Protein AF-0000000086680167 (afdb_homodimer)

Foldseek 3Di:
DDLLVLLVLLLVLLQPLPPPPDDDDPVLVVVLVVLLVVVVVLVVVLLVLLLVLLVLVLVLLLLQLVLVLCVVVVHDPVVNVVSVVVSVVSVVVSVVSVVVSLVSLVCSLVVSLVVLLVLLVVLVVLAFPLQVVQFDPVLSVCLNPVLSNLLSCCRSPQVSLLSSLVSNLVVLLVVLVVQPVVLSVVLVVLVCVQLVCSSVLSVVLSVLVVVLVVLVVVLVVLCVQCVDPVNVVCCVVPNDPVVSVVVSVVSVVSNVVSVVVSVVSSVVSSVSLVVSLVVSLVSLCVVVVVCVVVVNHPPSSSSSSNVSSSVSSNSVSNNSSSVSSNSSSSVSSVSSVVSVPQDHPADADPQAAAFDPDQKKKWWFQFKAWSAFCVNRYDCSRSVHPDGGNDTGPIQAGGATDMFGWLAFEEEEEDVSLCLVVVLCPQLPSDDTPDTFIDINRHGPSRHDNVNSLLAEAEQAPQLDADQFFLLCRLCVLPVPDDPVLLLVLCVQLVNNVVLVPDPCRRRFGEDDPGDDDDLLNSLSSSLSSLVSSVHQEYEYYNSQPPDDPVSNVSNVSSVCVNSGSHRYYYHDLAPVSLQPGQKYFYGGSNYGDDMGHPVVVCVVVDPSVVCCVVRYDPPDDD/DDLLVLLVLLLVLLQPLPPPPDDDDPVLVVVLVVLLVVVVVLVVVLLVLLLVLLVLVLVLLLLQLVLVLCVVVVHDPVVNVVSVVVSVVSVVVNVVSVVVSLVSLCCSLVVSLVVLLVLLVVLVVLAFPLQVVQFDPVLSVCLNPVLSNLLSCCRSPQVSLLSSLVSNLVVLLVVLVVQPVVLSVVLVVLVCVQLVCSSVLSVVLSVLVVVLVVLVVVLVVLCVQCVDPVNVVCCVVPNDPVVSVVVSVVSVVSNVVSVVVSVVSSVVSSVSLVVSLVVSLVSLCVVVVVCVVVVNHPPSSSSSSSVSSSVSSNSVSNNSSSVSSNSSSSVSSVSSVVSVPQDHPADADPQAAAFDPDQKKKWFFQFKAWSAFCVNRYDCSRSVHPDGGNDTGDIQAGGATDMFGWLAFEEEEEDVSLCQVVVLCPQLPSDDTPDTFIDINRHGPSRHDNVNSLLAEAEQAPQLDADQFFLLCRLCVLPVPDDPVLLLVLCVQLVNNVVLVPDPCRRRFGEDDPGDDDDLLNSLSSSLSSLVSSVHQEYEYENSQPPDDPVSNVSNVSSVCVNSHSHRYYYHDLAPVSLQPGQKYFYGGSNYGDDMDHPVVVCVVPDPVVVCCVPRYCPPDDD

Secondary structure (DSSP, 8-state):
--HHHHHHHHHHHHHH--S------HHHHHHHHHHHGGGHHHHHHHHHHHHHHHHHHHHHHHHHHHHHHHHHHT--HHHHHHHHHHHHHHHHHHHHHHHHHHHHHHHHHHHHHHHHHHHHHHHHHTS-HHHHHHS-HHHHHHIIIIIHHHHHHIIIIIIHHHHHHHHHHHHHHHHHHHH-HHHHHHHHHTTHHHHHHHHHHHHHHHHHHHHHHHHHHHHHHHHHHHHSHHHHHHHHHH--HHHHHHHHHHHHHHHHHHHHHHHHHHHHHHHHHHHHHHHHHHHHHHHHHHHHHTTSS-HHHHHHHHHHHHHHHHHHHHHHTHHHHHHHHHHHHHHHHHHHTPPPS----TT-BPPPSSPPPEEEEEEEEEPPPHHHH--HHHHT-SS---S-PPEEEEEEEEEE-TT-EEEEEE-TTSSHHHHHHHTTTSS--SEEEEEETTEEGGGB-HHHHHHHEEEE-SS----SSBHHHHHHTT-TT--HHHHHHHHHHTT-HHHHHHSTTGGG-BBSTTSB---HHHHHHHHHHHHHHH--SEEEEESTTTT--HHHHHHHHHHHHHHHTTSEEEEE--SHHHHHH-SEEEEEETTEEEEEE-HHHHHHHTSHHHHHIIIII------/--HHHHHHHHHHHHHH--S------HHHHHHHHHHHGGGHHHHHHHHHHHHHHHHHHHHHHHHHHHHHHHHHHT--HHHHHHHHHHHHHHHHHHHHHHHHHHHHHHHHHHHHHHHHHHHHHHHHHTS-HHHHHHS-HHHHHHIIIIIHHHHHHIIIIIIHHHHHHHHHHHHHHHHHHHH-HHHHHHHHHTTHHHHHHHHHHHHHHHHHHHHHHHHHHHHHHHHHHHHSHHHHHHHHHH--HHHHHHHHHHHHHHHHHHHHHHHHHHHHHHHHHHHHHHHHHHHHHHHHHHHHHTTSS-HHHHHHHHHHHHHHHHHHHHHHTHHHHHHHHHHHHHHHHHHHTPPPS----TT-BPPPSSPPPEEEEEEEEEPPPHHHH--HHHHT-SS---S-PPEEEEEEEEEE-TT-EEEEEE-TTSSHHHHHHHTTTSS--SEEEEEETTEEGGGB-HHHHHHHEEEE-SS----SSBHHHHHHTT-TT--HHHHHHHHHHTT-HHHHHHSTTGGG-BBSTTSB---HHHHHHHHHHHHHHH--SEEEEESTTTT--HHHHHHHHHHHHHHHTTSEEEEE--SHHHHHH-SEEEEEETTEEEEEE-HHHHHHHTSHHHHHIIIII------

pLDDT: mean 84.2, std 12.93, range [28.91, 98.06]

Radius of gyration: 38.36 Å; Cα contacts (8 Å, |Δi|>4): 2074; chains: 2; bounding box: 89×119×76 Å

Sequence (1246 aa):
MSMEMAAWNSLYSAMTAQQDRRPFSRATLRRIAAFARPHKRYLALFLLLSIVGALLAVATPVLAGRVVDEIVSGASSDTVVLLAAVIAVIAVAEAAGSVANRWLSASIGEGLILDLRTTVFDHVQRMPVAFFTRTRTGALVSRLNNDVIGAQRAFSDTLSGVVGNLVMLALTLAVMLRISWQITVLALVLLPVFVLPARRIGSRLAGLEREAADHNAAMGTQMTERFSAPGATLVKLYGRPAQESAEFAARARRVRDIGVRTAMVQWIFITALTLVSALALALVYGLGGWFALQNRLDAGSVVALALLLTRLYAPLTALASARVEVMSALVSFERVFEILDLKPLIEEKPTAGPVPDEPVSVEFDDVSFSYPAADKVSLASLEEVAVLDARGGSPVLHDVSFTVEPGQLVALVGSSGAGKSTIASLVPRLYDAEAGAIRLAGVDVRDLTGDSIRATLGMVTQDGHLFHESVRYNLLFANPTASETDLWDALRRSRLDTLIKSLPDGLDTVVGERGYRLSGGERQRLTIARLLLARPKVVILDEATAHLDSTSEAAVQAALGEALAGRTALVIAHRLSTVRAADQILVIENGRIAERGTHADLLAAGGRYEELYRTQFEQPLPVMSMEMAAWNSLYSAMTAQQDRRPFSRATLRRIAAFARPHKRYLALFLLLSIVGALLAVATPVLAGRVVDEIVSGASSDTVVLLAAVIAVIAVAEAAGSVANRWLSASIGEGLILDLRTTVFDHVQRMPVAFFTRTRTGALVSRLNNDVIGAQRAFSDTLSGVVGNLVMLALTLAVMLRISWQITVLALVLLPVFVLPARRIGSRLAGLEREAADHNAAMGTQMTERFSAPGATLVKLYGRPAQESAEFAARARRVRDIGVRTAMVQWIFITALTLVSALALALVYGLGGWFALQNRLDAGSVVALALLLTRLYAPLTALASARVEVMSALVSFERVFEILDLKPLIEEKPTAGPVPDEPVSVEFDDVSFSYPAADKVSLASLEEVAVLDARGGSPVLHDVSFTVEPGQLVALVGSSGAGKSTIASLVPRLYDAEAGAIRLAGVDVRDLTGDSIRATLGMVTQDGHLFHESVRYNLLFANPTASETDLWDALRRSRLDTLIKSLPDGLDTVVGERGYRLSGGERQRLTIARLLLARPKVVILDEATAHLDSTSEAAVQAALGEALAGRTALVIAHRLSTVRAADQILVIENGRIAERGTHADLLAAGGRYEELYRTQFEQPLPV

Organism: NCBI:txid175570

InterPro domains:
  IPR003439 ABC transporter-like, ATP-binding domain [PF00005] (397-546)
  IPR003439 ABC transporter-like, ATP-binding domain [PS50893] (362-615)
  IPR003593 AAA+ ATPase domain [SM00382] (406-592)
  IPR011527 ABC transporter type 1, transmembrane domain [PF00664] (44-314)
  IPR011527 ABC transporter type 1, transmembrane domain [PS50929] (44-328)
  IPR017871 ABC transporter-like, conserved site [PS00211] (518-532)
  IPR027417 P-loop containing nucleoside triphosphate hydrolase [G3DSA:3.40.50.300] (357-620)
  IPR027417 P-loop containing nucleoside triphosphate hydrolase [SSF52540] (356-617)
  IPR036640 ABC transporter type 1, transmembrane domain superfamily [G3DSA:1.20.1560.10] (13-346)
  IPR036640 ABC transporter type 1, transmembrane domain superfamily [SSF90123] (30-347)
  IPR039421 Type 1 protein exporter [PTHR43394] (19-616)

Nearest PDB structures (foldseek):
  4mrn-assembly1_A  TM=8.725E-01  e=1.870E-33  Novosphingobium aromaticivorans DSM 12444
  4a82-assembly1_A  TM=7.579E-01  e=3.425E-35  Homo sapiens
  6pam-assembly4_H  TM=8.210E-01  e=2.441E-33  Novosphingobium aromaticivorans DSM 12444
  6pan-assembly1_A  TM=7.692E-01  e=2.483E-31  Novosphingobium aromaticivorans DSM 12444
  3nhb-assembly1_A  TM=9.352E-01  e=1.862E-23  Homo sapiens

Structure (mmCIF, N/CA/C/O backbone):
data_AF-0000000086680167-model_v1
#
loop_
_entity.id
_entity.type
_entity.pdbx_description
1 polymer 'ABC transporter ATP-binding protein'
#
loop_
_atom_site.group_PDB
_atom_site.id
_atom_site.type_symbol
_atom_site.label_atom_id
_atom_site.label_alt_id
_atom_site.label_comp_id
_atom_site.label_asym_id
_atom_site.label_entity_id
_atom_site.label_seq_id
_atom_site.pdbx_PDB_ins_code
_atom_site.Cartn_x
_atom_site.Cartn_y
_atom_site.Cartn_z
_atom_site.occupancy
_atom_site.B_iso_or_equiv
_atom_site.auth_seq_id
_atom_site.auth_comp_id
_atom_site.auth_asym_id
_atom_site.auth_atom_id
_atom_site.pdbx_PDB_model_num
ATOM 1 N N . MET A 1 1 ? 7.453 -25.766 -10.852 1 35 1 MET A N 1
ATOM 2 C CA . MET A 1 1 ? 6.562 -24.656 -11.172 1 35 1 MET A CA 1
ATOM 3 C C . MET A 1 1 ? 5.539 -25.062 -12.227 1 35 1 MET A C 1
ATOM 5 O O . MET A 1 1 ? 5.898 -25.609 -13.266 1 35 1 MET A O 1
ATOM 9 N N . SER A 1 2 ? 4.371 -25.344 -11.88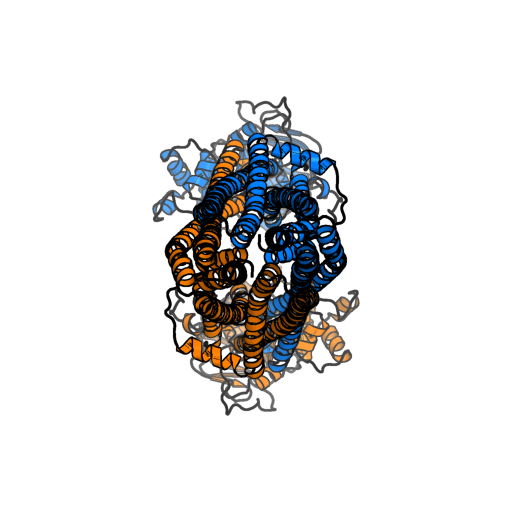3 1 42.47 2 SER A N 1
ATOM 10 C CA . SER A 1 2 ? 3.373 -25.828 -12.836 1 42.47 2 SER A CA 1
ATOM 11 C C . SER A 1 2 ? 3.289 -24.906 -14.055 1 42.47 2 SER A C 1
ATOM 13 O O . SER A 1 2 ? 3.75 -23.766 -14.016 1 42.47 2 SER A O 1
ATOM 15 N N . MET A 1 3 ? 2.869 -25.547 -15.195 1 47.94 3 MET A N 1
ATOM 16 C CA . MET A 1 3 ? 2.738 -24.875 -16.469 1 47.94 3 MET A CA 1
ATOM 17 C C . MET A 1 3 ? 2.002 -23.547 -16.312 1 47.94 3 MET A C 1
ATOM 19 O O . MET A 1 3 ? 2.4 -22.531 -16.891 1 47.94 3 MET A O 1
ATOM 23 N N . GLU A 1 4 ? 1.036 -23.688 -15.508 1 48.56 4 GLU A N 1
ATOM 24 C CA . GLU A 1 4 ? 0.177 -22.516 -15.359 1 48.56 4 GLU A CA 1
ATOM 25 C C . GLU A 1 4 ? 0.879 -21.406 -14.57 1 48.56 4 GLU A C 1
ATOM 27 O O . GLU A 1 4 ? 0.787 -20.234 -14.922 1 48.56 4 GLU A O 1
ATOM 32 N N . MET A 1 5 ? 1.606 -21.828 -13.609 1 49.12 5 MET A N 1
ATOM 33 C CA . MET A 1 5 ? 2.309 -20.828 -12.797 1 49.12 5 MET A CA 1
ATOM 34 C C . MET A 1 5 ? 3.393 -20.141 -13.609 1 49.12 5 MET A C 1
ATOM 36 O O . MET A 1 5 ? 3.586 -18.922 -13.484 1 49.12 5 MET A O 1
ATOM 40 N N . ALA A 1 6 ? 4.027 -21.062 -14.406 1 47.91 6 ALA A N 1
ATOM 41 C CA . ALA A 1 6 ? 5.062 -20.484 -15.258 1 47.91 6 ALA A CA 1
ATOM 42 C C . ALA A 1 6 ? 4.473 -19.484 -16.234 1 47.91 6 ALA A C 1
ATOM 44 O O . ALA A 1 6 ? 5.07 -18.438 -16.5 1 47.91 6 ALA A O 1
ATOM 45 N N . ALA A 1 7 ? 3.316 -19.891 -16.734 1 52.34 7 ALA A N 1
ATOM 46 C CA . ALA A 1 7 ? 2.639 -19 -17.672 1 52.34 7 ALA A CA 1
ATOM 47 C C . ALA A 1 7 ? 2.238 -17.703 -17 1 52.34 7 ALA A C 1
ATOM 49 O O . ALA A 1 7 ? 2.426 -16.609 -17.562 1 52.34 7 ALA A O 1
ATOM 50 N N . TRP A 1 8 ? 1.808 -17.766 -15.781 1 51 8 TRP A N 1
ATOM 51 C CA . TRP A 1 8 ? 1.349 -16.609 -15.031 1 51 8 TRP A CA 1
ATOM 52 C C . TRP A 1 8 ? 2.514 -15.688 -14.695 1 51 8 TRP A C 1
ATOM 54 O O . TRP A 1 8 ? 2.404 -14.461 -14.82 1 51 8 TRP A O 1
ATOM 64 N N . ASN A 1 9 ? 3.543 -16.297 -14.344 1 49.91 9 ASN A N 1
ATOM 65 C CA . ASN A 1 9 ? 4.73 -15.523 -14.016 1 49.91 9 ASN A CA 1
ATOM 66 C C . ASN A 1 9 ? 5.258 -14.766 -15.234 1 49.91 9 ASN A C 1
ATOM 68 O O . ASN A 1 9 ? 5.691 -13.617 -15.117 1 49.91 9 ASN A O 1
ATOM 72 N N . SER A 1 10 ? 5.156 -15.523 -16.391 1 50.69 10 SER A N 1
ATOM 73 C CA . SER A 1 10 ? 5.613 -14.891 -17.625 1 50.69 10 SER A CA 1
ATOM 74 C C . SER A 1 10 ? 4.758 -13.68 -17.969 1 50.69 10 SER A C 1
ATOM 76 O O . SER A 1 10 ? 5.281 -12.648 -18.406 1 50.69 10 SER A O 1
ATOM 78 N N . LEU A 1 11 ? 3.564 -13.844 -17.75 1 50.59 11 LEU A N 1
ATOM 79 C CA . LEU A 1 11 ? 2.635 -12.773 -18.078 1 50.59 11 LEU A CA 1
ATOM 80 C C . LEU A 1 11 ? 2.824 -11.586 -17.141 1 50.59 11 LEU A C 1
ATOM 82 O O . LEU A 1 11 ? 2.83 -10.43 -17.594 1 50.59 11 LEU A O 1
ATOM 86 N N . TYR A 1 12 ? 2.928 -11.922 -15.938 1 50.38 12 TYR A N 1
ATOM 87 C CA . TYR A 1 12 ? 3.072 -10.875 -14.938 1 50.38 12 TYR A CA 1
ATOM 88 C C . TYR A 1 12 ? 4.34 -10.062 -15.172 1 50.38 12 TYR A C 1
ATOM 90 O O . TYR A 1 12 ? 4.332 -8.836 -15.047 1 50.38 12 TYR A O 1
ATOM 98 N N . SER A 1 13 ? 5.379 -10.758 -15.516 1 51.19 13 SER A N 1
ATOM 99 C CA . SER A 1 13 ? 6.637 -10.07 -15.773 1 51.19 13 SER A CA 1
ATOM 100 C C . SER A 1 13 ? 6.527 -9.148 -16.984 1 51.19 13 SER A C 1
ATOM 102 O O . SER A 1 13 ? 7.051 -8.031 -16.969 1 51.19 13 SER A O 1
ATOM 104 N N . ALA A 1 14 ? 5.82 -9.711 -17.891 1 50.34 14 ALA A N 1
ATOM 105 C CA . ALA A 1 14 ? 5.656 -8.906 -19.094 1 50.34 14 ALA A CA 1
ATOM 106 C C . ALA A 1 14 ? 4.855 -7.637 -18.812 1 50.34 14 ALA A C 1
ATOM 108 O O . ALA A 1 14 ? 5.094 -6.59 -19.422 1 50.34 14 ALA A O 1
ATOM 109 N N . MET A 1 15 ? 4.016 -7.77 -17.938 1 50.84 15 MET A N 1
ATOM 110 C CA . MET A 1 15 ? 3.123 -6.676 -17.562 1 50.84 15 MET A CA 1
ATOM 111 C C . MET A 1 15 ? 3.883 -5.566 -16.844 1 50.84 15 MET A C 1
ATOM 113 O O . MET A 1 15 ? 3.574 -4.387 -17.016 1 50.84 15 MET A O 1
ATOM 117 N N . THR A 1 16 ? 4.688 -6.031 -15.906 1 47.88 16 THR A N 1
ATOM 118 C CA . THR A 1 16 ? 5.348 -5.039 -15.07 1 47.88 16 THR A CA 1
ATOM 119 C C . THR A 1 16 ? 6.57 -4.461 -15.773 1 47.88 16 THR A C 1
ATOM 121 O O . THR A 1 16 ? 7.254 -3.588 -15.234 1 47.88 16 THR A O 1
ATOM 124 N N . ALA A 1 17 ? 6.977 -5.113 -16.875 1 46.81 17 ALA A N 1
ATOM 125 C CA . ALA A 1 17 ? 8.125 -4.562 -17.594 1 46.81 17 ALA A CA 1
ATOM 126 C C . ALA A 1 17 ? 7.867 -3.113 -18 1 46.81 17 ALA A C 1
ATOM 128 O O . ALA A 1 17 ? 7.023 -2.844 -18.859 1 46.81 17 ALA A O 1
ATOM 129 N N . GLN A 1 18 ? 7.918 -2.309 -17 1 45.31 18 GLN A N 1
ATOM 130 C CA . GLN A 1 18 ? 7.891 -0.873 -17.266 1 45.31 18 GLN A CA 1
ATOM 131 C C . GLN A 1 18 ? 8.719 -0.521 -18.5 1 45.31 18 GLN A C 1
ATOM 133 O O . GLN A 1 18 ? 9.742 -1.147 -18.766 1 45.31 18 GLN A O 1
ATOM 138 N N . GLN A 1 19 ? 8.133 0.204 -19.359 1 40.72 19 GLN A N 1
ATOM 139 C CA . GLN A 1 19 ? 8.656 0.788 -20.578 1 40.72 19 GLN A CA 1
ATOM 140 C C . GLN A 1 19 ? 10.039 1.389 -20.359 1 40.72 19 GLN A C 1
ATOM 142 O O . GLN A 1 19 ? 10.609 1.994 -21.281 1 40.72 19 GLN A O 1
ATOM 147 N N . ASP A 1 20 ? 10.586 1.517 -19.266 1 46.66 20 ASP A N 1
ATOM 148 C CA . ASP A 1 20 ? 11.852 2.234 -19.375 1 46.66 20 ASP A CA 1
ATOM 149 C C . ASP A 1 20 ? 12.891 1.398 -20.125 1 46.66 20 ASP A C 1
ATOM 151 O O . ASP A 1 20 ? 13.289 0.333 -19.641 1 46.66 20 ASP A O 1
ATOM 155 N N . ARG A 1 21 ? 12.93 1.522 -21.359 1 45.62 21 ARG A N 1
ATOM 156 C CA . ARG A 1 21 ? 13.828 1 -22.391 1 45.62 21 ARG A CA 1
ATOM 157 C C . ARG A 1 21 ? 15.281 1.264 -22.031 1 45.62 21 ARG A C 1
ATOM 159 O O . ARG A 1 21 ? 16 1.927 -22.781 1 45.62 21 ARG A O 1
ATOM 166 N N . ARG A 1 22 ? 15.688 1.448 -20.859 1 49.31 22 ARG A N 1
ATOM 167 C CA . ARG A 1 22 ? 17.125 1.633 -20.906 1 49.31 22 ARG A CA 1
ATOM 168 C C . ARG A 1 22 ? 17.844 0.32 -21.219 1 49.31 22 ARG A C 1
ATOM 170 O O . ARG A 1 22 ? 17.531 -0.715 -20.625 1 49.31 22 ARG A O 1
ATOM 177 N N . PRO A 1 23 ? 18.609 0.364 -22.156 1 52.75 23 PRO A N 1
ATOM 178 C CA . PRO A 1 23 ? 19.297 -0.814 -22.703 1 52.75 23 PRO A CA 1
ATOM 179 C C . PRO A 1 23 ? 20.109 -1.554 -21.641 1 52.75 23 PRO A C 1
ATOM 181 O O . PRO A 1 23 ? 20.453 -0.981 -20.594 1 52.75 23 PRO A O 1
ATOM 184 N N . PHE A 1 24 ? 20.281 -2.836 -21.859 1 58.72 24 PHE A N 1
ATOM 185 C CA . PHE A 1 24 ? 21.141 -3.822 -21.203 1 58.72 24 PHE A CA 1
ATOM 186 C C . PHE A 1 24 ? 22.547 -3.279 -21.031 1 58.72 24 PHE A C 1
ATOM 188 O O . PHE A 1 24 ? 23.188 -2.867 -22.016 1 58.72 24 PHE A O 1
ATOM 195 N N . SER A 1 25 ? 22.891 -2.682 -19.844 1 69.5 25 SER A N 1
ATOM 196 C CA . SER A 1 25 ? 24.281 -2.254 -19.719 1 69.5 25 SER A CA 1
ATOM 197 C C . SER A 1 25 ? 25.156 -3.367 -19.156 1 69.5 25 SER A C 1
ATOM 199 O O . SER A 1 25 ? 24.797 -3.984 -18.141 1 69.5 25 SER A O 1
ATOM 201 N N . ARG A 1 26 ? 26.062 -3.971 -19.875 1 76.19 26 ARG A N 1
ATOM 202 C CA . ARG A 1 26 ? 27.062 -4.945 -19.453 1 76.19 26 ARG A CA 1
ATOM 203 C C . ARG A 1 26 ? 27.703 -4.547 -18.125 1 76.19 26 ARG A C 1
ATOM 205 O O . ARG A 1 26 ? 28.078 -5.41 -17.328 1 76.19 26 ARG A O 1
ATOM 212 N N . ALA A 1 27 ? 27.641 -3.318 -17.906 1 78.75 27 ALA A N 1
ATOM 213 C CA . ALA A 1 27 ? 28.234 -2.818 -16.672 1 78.75 27 ALA A CA 1
ATOM 214 C C . ALA A 1 27 ? 27.391 -3.211 -15.461 1 78.75 27 ALA A C 1
ATOM 216 O O . ALA A 1 27 ? 27.922 -3.586 -14.414 1 78.75 27 ALA A O 1
ATOM 217 N N . THR A 1 28 ? 26.141 -3.207 -15.656 1 81.75 28 THR A N 1
ATOM 218 C CA . THR A 1 28 ? 25.234 -3.568 -14.57 1 81.75 28 THR A CA 1
ATOM 219 C C . THR A 1 28 ? 25.375 -5.047 -14.227 1 81.75 28 THR A C 1
ATOM 221 O O . THR A 1 28 ? 25.375 -5.418 -13.047 1 81.75 28 THR A O 1
ATOM 224 N N . LEU A 1 29 ? 25.609 -5.84 -15.219 1 83.56 29 LEU A N 1
ATOM 225 C CA . LEU A 1 29 ? 25.766 -7.273 -15 1 83.56 29 LEU A CA 1
ATOM 226 C C . LEU A 1 29 ? 27.047 -7.574 -14.242 1 83.56 29 LEU A C 1
ATOM 228 O O . LEU A 1 29 ? 27.078 -8.461 -13.383 1 83.56 29 LEU A O 1
ATOM 232 N N . ARG A 1 30 ? 28.078 -6.816 -14.531 1 85.38 30 ARG A N 1
ATOM 233 C CA . ARG A 1 30 ? 29.359 -6.996 -13.844 1 85.38 30 ARG A CA 1
ATOM 234 C C . ARG A 1 30 ? 29.25 -6.598 -12.375 1 85.38 30 ARG A C 1
ATOM 236 O O . ARG A 1 30 ? 29.812 -7.254 -11.508 1 85.38 30 ARG A O 1
ATOM 243 N N . ARG A 1 31 ? 28.516 -5.594 -12.156 1 84.94 31 ARG A N 1
ATOM 244 C CA . ARG A 1 31 ? 28.328 -5.133 -10.781 1 84.94 31 ARG A CA 1
ATOM 245 C C . ARG A 1 31 ? 27.484 -6.129 -9.984 1 84.94 31 ARG A C 1
ATOM 247 O O . ARG A 1 31 ? 27.75 -6.367 -8.805 1 84.94 31 ARG A O 1
ATOM 254 N N . ILE A 1 32 ? 26.5 -6.656 -10.688 1 84.88 32 ILE A N 1
ATOM 255 C CA . ILE A 1 32 ? 25.641 -7.656 -10.039 1 84.88 32 ILE A CA 1
ATOM 256 C C . ILE A 1 32 ? 26.469 -8.891 -9.703 1 84.88 32 ILE A C 1
ATOM 258 O O . ILE A 1 32 ? 26.359 -9.453 -8.609 1 84.88 32 ILE A O 1
ATOM 262 N N . ALA A 1 33 ? 27.375 -9.32 -10.625 1 84.56 33 ALA A N 1
ATOM 263 C CA . ALA A 1 33 ? 28.234 -10.484 -10.422 1 84.56 33 ALA A CA 1
ATOM 264 C C . ALA A 1 33 ? 29.203 -10.25 -9.266 1 84.56 33 ALA A C 1
ATOM 266 O O . ALA A 1 33 ? 29.547 -11.188 -8.539 1 84.56 33 ALA A O 1
ATOM 267 N N . ALA A 1 34 ? 29.547 -9 -9.07 1 84.75 34 ALA A N 1
ATOM 268 C CA . ALA A 1 34 ? 30.453 -8.656 -7.969 1 84.75 34 ALA A CA 1
ATOM 269 C C . ALA A 1 34 ? 29.766 -8.844 -6.617 1 84.75 34 ALA A C 1
ATOM 271 O O . ALA A 1 34 ? 30.391 -9.273 -5.648 1 84.75 34 ALA A O 1
ATOM 272 N N . PHE A 1 35 ? 28.5 -8.594 -6.555 1 79.19 35 PHE A N 1
ATOM 273 C CA . PHE A 1 35 ? 27.75 -8.758 -5.32 1 79.19 35 PHE A CA 1
ATOM 274 C C . PHE A 1 35 ? 27.516 -10.242 -5.023 1 79.19 35 PHE A C 1
ATOM 276 O O . PHE A 1 35 ? 27.359 -10.625 -3.865 1 79.19 35 PHE A O 1
ATOM 283 N N . ALA A 1 36 ? 27.531 -11.055 -6.098 1 82.81 36 ALA A N 1
ATOM 284 C CA . ALA A 1 36 ? 27.281 -12.484 -5.949 1 82.81 36 ALA A CA 1
ATOM 285 C C . ALA A 1 36 ? 28.562 -13.25 -5.648 1 82.81 36 ALA A C 1
ATOM 287 O O . ALA A 1 36 ? 28.516 -14.422 -5.27 1 82.81 36 ALA A O 1
ATOM 288 N N . ARG A 1 37 ? 29.719 -12.602 -5.676 1 85 37 ARG A N 1
ATOM 289 C CA . ARG A 1 37 ? 31.016 -13.242 -5.566 1 85 37 ARG A CA 1
ATOM 290 C C . ARG A 1 37 ? 31.188 -13.906 -4.203 1 85 37 ARG A C 1
ATOM 292 O O . ARG A 1 37 ? 31.672 -15.039 -4.117 1 85 37 ARG A O 1
ATOM 299 N N . PRO A 1 38 ? 30.672 -13.242 -3.193 1 82.56 38 PRO A N 1
ATOM 300 C CA . PRO A 1 38 ? 30.859 -13.891 -1.891 1 82.56 38 PRO A CA 1
ATOM 301 C C . PRO A 1 38 ? 30.047 -15.172 -1.75 1 82.56 38 PRO A C 1
ATOM 303 O O . PRO A 1 38 ? 30.359 -16.016 -0.897 1 82.56 38 PRO A O 1
ATOM 306 N N . HIS A 1 39 ? 29.109 -15.359 -2.541 1 84.5 39 HIS A N 1
ATOM 307 C CA . HIS A 1 39 ? 28.234 -16.531 -2.467 1 84.5 39 HIS A CA 1
ATOM 308 C C . HIS A 1 39 ? 28.547 -17.516 -3.588 1 84.5 39 HIS A C 1
ATOM 310 O O . HIS A 1 39 ? 27.688 -18.328 -3.959 1 84.5 39 HIS A O 1
ATOM 316 N N . LYS A 1 40 ? 29.766 -17.484 -4.133 1 87.75 40 LYS A N 1
ATOM 317 C CA . LYS A 1 40 ? 30.125 -18.297 -5.293 1 87.75 40 LYS A CA 1
ATOM 318 C C . LYS A 1 40 ? 30.062 -19.781 -4.973 1 87.75 40 LYS A C 1
ATOM 320 O O . LYS A 1 40 ? 29.656 -20.594 -5.816 1 87.75 40 LYS A O 1
ATOM 325 N N . ARG A 1 41 ? 30.453 -20.125 -3.738 1 89.88 41 ARG A N 1
ATOM 326 C CA . ARG A 1 41 ? 30.422 -21.531 -3.355 1 89.88 41 ARG A CA 1
ATOM 327 C C . ARG A 1 41 ? 29 -22.062 -3.299 1 89.88 41 ARG A C 1
ATOM 329 O O . ARG A 1 41 ? 28.703 -23.141 -3.801 1 89.88 41 ARG A O 1
ATOM 336 N N . TYR A 1 42 ? 28.094 -21.266 -2.781 1 88.62 42 TYR A N 1
ATOM 337 C CA . TYR A 1 42 ? 26.703 -21.672 -2.68 1 88.62 42 TYR A CA 1
ATOM 338 C C . TYR A 1 42 ? 26.047 -21.688 -4.051 1 88.62 42 TYR A C 1
ATOM 340 O O . TYR A 1 42 ? 25.203 -22.562 -4.332 1 88.62 42 TYR A O 1
ATOM 348 N N . LEU A 1 43 ? 26.484 -20.797 -4.914 1 87.12 43 LEU A N 1
ATOM 349 C CA . LEU A 1 43 ? 25.953 -20.75 -6.266 1 87.12 43 LEU A CA 1
ATOM 350 C C . LEU A 1 43 ? 26.391 -21.984 -7.066 1 87.12 43 LEU A C 1
ATOM 352 O O . LEU A 1 43 ? 25.594 -22.562 -7.812 1 87.12 43 LEU A O 1
ATOM 356 N N . ALA A 1 44 ? 27.609 -22.406 -6.91 1 89.81 44 ALA A N 1
ATOM 357 C CA . ALA A 1 44 ? 28.125 -23.578 -7.602 1 89.81 44 ALA A CA 1
ATOM 358 C C . ALA A 1 44 ? 27.406 -24.844 -7.125 1 89.81 44 ALA A C 1
ATOM 360 O O . ALA A 1 44 ? 27.062 -25.719 -7.93 1 89.81 44 ALA A O 1
ATOM 361 N N . LEU A 1 45 ? 27.219 -24.891 -5.828 1 91.69 45 LEU A N 1
ATOM 362 C CA . LEU A 1 45 ? 26.516 -26.047 -5.27 1 91.69 45 LEU A CA 1
ATOM 363 C C . LEU A 1 45 ? 25.062 -26.078 -5.734 1 91.69 45 LEU A C 1
ATOM 365 O O . LEU A 1 45 ? 24.516 -27.141 -5.996 1 91.69 45 LEU A O 1
ATOM 369 N N . PHE A 1 46 ? 24.516 -24.922 -5.785 1 89.56 46 PHE A N 1
ATOM 370 C CA . PHE A 1 46 ? 23.156 -24.797 -6.27 1 89.56 46 PHE A CA 1
ATOM 371 C C . PHE A 1 46 ? 23.031 -25.297 -7.703 1 89.56 46 PHE A C 1
ATOM 373 O O . PHE A 1 46 ? 22.125 -26.062 -8.023 1 89.56 46 PHE A O 1
ATOM 380 N N . LEU A 1 47 ? 24 -24.953 -8.586 1 87.81 47 LEU A N 1
ATOM 381 C CA . LEU A 1 47 ? 23.984 -25.359 -9.984 1 87.81 47 LEU A CA 1
ATOM 382 C C . LEU A 1 47 ? 24.219 -26.875 -10.117 1 87.81 47 LEU A C 1
ATOM 384 O O . LEU A 1 47 ? 23.547 -27.531 -10.914 1 87.81 47 LEU A O 1
ATOM 388 N N . LEU A 1 48 ? 25.031 -27.375 -9.312 1 91.94 48 LEU A N 1
ATOM 389 C CA . LEU A 1 48 ? 25.328 -28.797 -9.336 1 91.94 48 LEU A CA 1
ATOM 390 C C . LEU A 1 48 ? 24.109 -29.609 -8.898 1 91.94 48 LEU A C 1
ATOM 392 O O . LEU A 1 48 ? 23.75 -30.594 -9.547 1 91.94 48 LEU A O 1
ATOM 396 N N . LEU A 1 49 ? 23.484 -29.156 -7.852 1 91.31 49 LEU A N 1
ATOM 397 C CA . LEU A 1 49 ? 22.312 -29.859 -7.352 1 91.31 49 LEU A CA 1
ATOM 398 C C . LEU A 1 49 ? 21.156 -29.766 -8.344 1 91.31 49 LEU A C 1
ATOM 400 O O . LEU A 1 49 ? 20.344 -30.688 -8.453 1 91.31 49 LEU A O 1
ATOM 404 N N . SER A 1 50 ? 21.141 -28.656 -9.055 1 88.62 50 SER A N 1
ATOM 405 C CA . SER A 1 50 ? 20.094 -28.484 -10.07 1 88.62 50 SER A CA 1
ATOM 406 C C . SER A 1 50 ? 20.297 -29.469 -11.219 1 88.62 50 SER A C 1
ATOM 408 O O . SER A 1 50 ? 19.328 -30.031 -11.734 1 88.62 50 SER A O 1
ATOM 410 N N . ILE A 1 51 ? 21.5 -29.703 -11.602 1 89.94 51 ILE A N 1
ATOM 411 C CA . ILE A 1 51 ? 21.828 -30.641 -12.68 1 89.94 51 ILE A CA 1
ATOM 412 C C . ILE A 1 51 ? 21.5 -32.062 -12.242 1 89.94 51 ILE A C 1
ATOM 414 O O . ILE A 1 51 ? 20.875 -32.812 -12.992 1 89.94 51 ILE A O 1
ATOM 418 N N . VAL A 1 52 ? 21.812 -32.375 -11.047 1 92.88 52 VAL A N 1
ATOM 419 C CA . VAL A 1 52 ? 21.516 -33.688 -10.516 1 92.88 52 VAL A CA 1
ATOM 420 C C . VAL A 1 52 ? 20.016 -33.906 -10.438 1 92.88 52 VAL A C 1
ATOM 422 O O . VAL A 1 52 ? 19.5 -34.969 -10.781 1 92.88 52 VAL A O 1
ATOM 425 N N . GLY A 1 53 ? 19.344 -32.875 -9.961 1 90.94 53 GLY A N 1
ATOM 426 C CA . GLY A 1 53 ? 17.891 -32.938 -9.898 1 90.94 53 GLY A CA 1
ATOM 427 C C . GLY A 1 53 ? 17.25 -33.156 -11.25 1 90.94 53 GLY A C 1
ATOM 428 O O . GLY A 1 53 ? 16.312 -33.938 -11.383 1 90.94 53 GLY A O 1
ATOM 429 N N . ALA A 1 54 ? 17.812 -32.469 -12.25 1 88.94 54 ALA A N 1
ATOM 430 C CA . ALA A 1 54 ? 17.297 -32.625 -13.609 1 88.94 54 ALA A CA 1
ATOM 431 C C . ALA A 1 54 ? 17.531 -34.031 -14.133 1 88.94 54 ALA A C 1
ATOM 433 O O . ALA A 1 54 ? 16.672 -34.625 -14.789 1 88.94 54 ALA A O 1
ATOM 434 N N . LEU A 1 55 ? 18.625 -34.594 -13.805 1 91.88 55 LEU A N 1
ATOM 435 C CA . LEU A 1 55 ? 18.953 -35.969 -14.234 1 91.88 55 LEU A CA 1
ATOM 436 C C . LEU A 1 55 ? 18.016 -36.969 -13.602 1 91.88 55 LEU A C 1
ATOM 438 O O . LEU A 1 55 ? 17.547 -37.906 -14.273 1 91.88 55 LEU A O 1
ATOM 442 N N . LEU A 1 56 ? 17.75 -36.75 -12.367 1 93 56 LEU A N 1
ATOM 443 C CA . LEU A 1 56 ? 16.844 -37.656 -11.664 1 93 56 LEU A CA 1
ATOM 444 C C . LEU A 1 56 ? 15.43 -37.531 -12.195 1 93 56 LEU A C 1
ATOM 446 O O . LEU A 1 56 ? 14.727 -38.531 -12.344 1 93 56 LEU A O 1
ATOM 450 N N . ALA A 1 57 ? 15.062 -36.344 -12.562 1 89.19 57 ALA A N 1
ATOM 451 C CA . ALA A 1 57 ? 13.711 -36.062 -13.047 1 89.19 57 ALA A CA 1
ATOM 452 C C . ALA A 1 57 ? 13.469 -36.75 -14.398 1 89.19 57 ALA A C 1
ATOM 454 O O . ALA A 1 57 ? 12.367 -37.219 -14.672 1 89.19 57 ALA A O 1
ATOM 455 N N . VAL A 1 58 ? 14.508 -36.812 -15.211 1 90.12 58 VAL A N 1
ATOM 456 C CA . VAL A 1 58 ? 14.391 -37.375 -16.562 1 90.12 58 VAL A CA 1
ATOM 457 C C . VAL A 1 58 ? 14.484 -38.875 -16.5 1 90.12 58 VAL A C 1
ATOM 459 O O . VAL A 1 58 ? 13.984 -39.594 -17.391 1 90.12 58 VAL A O 1
ATOM 462 N N . ALA A 1 59 ? 15.016 -39.406 -15.414 1 92.44 59 ALA A N 1
ATOM 463 C CA . ALA A 1 59 ? 15.227 -40.844 -15.281 1 92.44 59 ALA A CA 1
ATOM 464 C C . ALA A 1 59 ? 13.906 -41.594 -15.07 1 92.44 59 ALA A C 1
ATOM 466 O O . ALA A 1 59 ? 13.711 -42.688 -15.594 1 92.44 59 ALA A O 1
ATOM 467 N N . THR A 1 60 ? 12.969 -40.938 -14.43 1 89.69 60 THR A N 1
ATOM 468 C CA . THR A 1 60 ? 11.727 -41.594 -14.047 1 89.69 60 THR A CA 1
ATOM 469 C C . THR A 1 60 ? 10.898 -41.938 -15.281 1 89.69 60 THR A C 1
ATOM 471 O O . THR A 1 60 ? 10.492 -43.094 -15.461 1 89.69 60 THR A O 1
ATOM 474 N N . PRO A 1 61 ? 10.703 -40.969 -16.219 1 89.56 61 PRO A N 1
ATOM 475 C CA . PRO A 1 61 ? 9.945 -41.312 -17.422 1 89.56 61 PRO A CA 1
ATOM 476 C C . PRO A 1 61 ? 10.617 -42.438 -18.234 1 89.56 61 PRO A C 1
ATOM 478 O O . PRO A 1 61 ? 9.93 -43.281 -18.781 1 89.56 61 PRO A O 1
ATOM 481 N N . VAL A 1 62 ? 11.898 -42.531 -18.297 1 91.5 62 VAL A N 1
ATOM 482 C CA . VAL A 1 62 ? 12.617 -43.531 -19.062 1 91.5 62 VAL A CA 1
ATOM 483 C C . VAL A 1 62 ? 12.43 -44.906 -18.406 1 91.5 62 VAL A C 1
ATOM 485 O O . VAL A 1 62 ? 12.172 -45.906 -19.094 1 91.5 62 VAL A O 1
ATOM 488 N N . LEU A 1 63 ? 12.508 -44.875 -17.078 1 92.12 63 LEU A N 1
ATOM 489 C CA . LEU A 1 63 ? 12.32 -46.125 -16.359 1 92.12 63 LEU A CA 1
ATOM 490 C C . LEU A 1 63 ? 10.883 -46.625 -16.469 1 92.12 63 LEU A C 1
ATOM 492 O O . LEU A 1 63 ? 10.625 -47.812 -16.516 1 92.12 63 LEU A O 1
ATOM 496 N N . ALA A 1 64 ? 9.961 -45.688 -16.516 1 90.06 64 ALA A N 1
ATOM 497 C CA . ALA A 1 64 ? 8.555 -46.031 -16.719 1 90.06 64 ALA A CA 1
ATOM 498 C C . ALA A 1 64 ? 8.352 -46.719 -18.062 1 90.06 64 ALA A C 1
ATOM 500 O O . ALA A 1 64 ? 7.605 -47.688 -18.172 1 90.06 64 ALA A O 1
ATOM 501 N N . GLY A 1 65 ? 9.008 -46.219 -19.109 1 90.19 65 GLY A N 1
ATOM 502 C CA . GLY A 1 65 ? 8.969 -46.875 -20.406 1 90.19 65 GLY A CA 1
ATOM 503 C C . GLY A 1 65 ? 9.523 -48.281 -20.391 1 90.19 65 GLY A C 1
ATOM 504 O O . GLY A 1 65 ? 8.961 -49.188 -21 1 90.19 65 GLY A O 1
ATOM 505 N N . ARG A 1 66 ? 10.555 -48.469 -19.594 1 90.38 66 ARG A N 1
ATOM 506 C CA . ARG A 1 66 ? 11.156 -49.812 -19.484 1 90.38 66 ARG A CA 1
ATOM 507 C C . ARG A 1 66 ? 10.227 -50.781 -18.766 1 90.38 66 ARG A C 1
ATOM 509 O O . ARG A 1 66 ? 10.188 -51.969 -19.094 1 90.38 66 ARG A O 1
ATOM 516 N N . VAL A 1 67 ? 9.531 -50.25 -17.797 1 89.88 67 VAL A N 1
ATOM 517 C CA . VAL A 1 67 ? 8.562 -51.062 -17.094 1 89.88 67 VAL A CA 1
ATOM 518 C C . VAL A 1 67 ? 7.508 -51.562 -18.078 1 89.88 67 VAL A C 1
ATOM 520 O O . VAL A 1 67 ? 7.168 -52.75 -18.078 1 89.88 67 VAL A O 1
ATOM 523 N N . VAL A 1 68 ? 7.066 -50.719 -18.953 1 87.94 68 VAL A N 1
ATOM 524 C CA . VAL A 1 68 ? 6.051 -51.062 -19.938 1 87.94 68 VAL A CA 1
ATOM 525 C C . VAL A 1 68 ? 6.625 -52.094 -20.922 1 87.94 68 VAL A C 1
ATOM 527 O O . VAL A 1 68 ? 5.969 -53.062 -21.266 1 87.94 68 VAL A O 1
ATOM 530 N N . ASP A 1 69 ? 7.867 -51.875 -21.344 1 88.56 69 ASP A N 1
ATOM 531 C CA . ASP A 1 69 ? 8.516 -52.812 -22.25 1 88.56 69 ASP A CA 1
ATOM 532 C C . ASP A 1 69 ? 8.648 -54.188 -21.625 1 88.56 69 ASP A C 1
ATOM 534 O O . ASP A 1 69 ? 8.453 -55.219 -22.297 1 88.56 69 ASP A O 1
ATOM 538 N N . GLU A 1 70 ? 8.984 -54.156 -20.344 1 87.75 70 GLU A N 1
ATOM 539 C CA . GLU A 1 70 ? 9.141 -55.438 -19.656 1 87.75 70 GLU A CA 1
ATOM 540 C C . GLU A 1 70 ? 7.797 -56.156 -19.484 1 87.75 70 GLU A C 1
ATOM 542 O O . GLU A 1 70 ? 7.727 -57.375 -19.516 1 87.75 70 GLU A O 1
ATOM 547 N N . ILE A 1 71 ? 6.777 -55.406 -19.297 1 84.81 71 ILE A N 1
ATOM 548 C CA . ILE A 1 71 ? 5.441 -55.969 -19.203 1 84.81 71 ILE A CA 1
ATOM 549 C C . ILE A 1 71 ? 5.059 -56.625 -20.531 1 84.81 71 ILE A C 1
ATOM 551 O O . ILE A 1 71 ? 4.543 -57.719 -20.562 1 84.81 71 ILE A O 1
ATOM 555 N N . VAL A 1 72 ? 5.375 -55.969 -21.609 1 82.06 72 VAL A N 1
ATOM 556 C CA . VAL A 1 72 ? 5 -56.406 -22.953 1 82.06 72 VAL A CA 1
ATOM 557 C C . VAL A 1 72 ? 5.82 -57.656 -23.328 1 82.06 72 VAL A C 1
ATOM 559 O O . VAL A 1 72 ? 5.305 -58.594 -23.953 1 82.06 72 VAL A O 1
ATOM 562 N N . SER A 1 73 ? 7.066 -57.656 -22.922 1 83.75 73 SER A N 1
ATOM 563 C CA . SER A 1 73 ? 7.941 -58.75 -23.281 1 83.75 73 SER A CA 1
ATOM 564 C C . SER A 1 73 ? 7.707 -59.969 -22.375 1 83.75 73 SER A C 1
ATOM 566 O O . SER A 1 73 ? 8.234 -61.031 -22.625 1 83.75 73 SER A O 1
ATOM 568 N N . GLY A 1 74 ? 6.852 -59.844 -21.344 1 82.12 74 GLY A N 1
ATOM 569 C CA . GLY A 1 74 ? 6.566 -60.938 -20.422 1 82.12 74 GLY A CA 1
ATOM 570 C C . GLY A 1 74 ? 7.734 -61.25 -19.5 1 82.12 74 GLY A C 1
ATOM 571 O O . GLY A 1 74 ? 7.992 -62.406 -19.219 1 82.12 74 GLY A O 1
ATOM 572 N N . ALA A 1 75 ? 8.422 -60.219 -19.203 1 82.12 75 ALA A N 1
ATOM 573 C CA . ALA A 1 75 ? 9.578 -60.406 -18.344 1 82.12 75 ALA A CA 1
ATOM 574 C C . ALA A 1 75 ? 9.148 -60.844 -16.938 1 82.12 75 ALA A C 1
ATOM 576 O O . ALA A 1 75 ? 7.953 -60.938 -16.656 1 82.12 75 ALA A O 1
ATOM 577 N N . SER A 1 76 ? 10.156 -61.125 -16.016 1 86.69 76 SER A N 1
ATOM 578 C CA . SER A 1 76 ? 9.875 -61.594 -14.656 1 86.69 76 SER A CA 1
ATOM 579 C C . SER A 1 76 ? 9.289 -60.469 -13.797 1 86.69 76 SER A C 1
ATOM 581 O O . SER A 1 76 ? 9.594 -59.312 -14 1 86.69 76 SER A O 1
ATOM 583 N N . SER A 1 77 ? 8.406 -60.875 -13 1 88 77 SER A N 1
ATOM 584 C CA . SER A 1 77 ? 7.789 -59.938 -12.055 1 88 77 SER A CA 1
ATOM 585 C C . SER A 1 77 ? 8.836 -59.281 -11.18 1 88 77 SER A C 1
ATOM 587 O O . SER A 1 77 ? 8.672 -58.125 -10.789 1 88 77 SER A O 1
ATOM 589 N N . ASP A 1 78 ? 9.922 -59.906 -10.992 1 90.12 78 ASP A N 1
ATOM 590 C CA . ASP A 1 78 ? 10.977 -59.375 -10.156 1 90.12 78 ASP A CA 1
ATOM 591 C C . ASP A 1 78 ? 11.625 -58.156 -10.82 1 90.12 78 ASP A C 1
ATOM 593 O O . ASP A 1 78 ? 12 -57.188 -10.141 1 90.12 78 ASP A O 1
ATOM 597 N N . THR A 1 79 ? 11.695 -58.219 -12.086 1 90.38 79 THR A N 1
ATOM 598 C CA . THR A 1 79 ? 12.297 -57.094 -12.812 1 90.38 79 THR A CA 1
ATOM 599 C C . THR A 1 79 ? 11.406 -55.875 -12.758 1 90.38 79 THR A C 1
ATOM 601 O O . THR A 1 79 ? 11.891 -54.75 -12.57 1 90.38 79 THR A O 1
ATOM 604 N N . VAL A 1 80 ? 10.133 -56.094 -12.875 1 91.12 80 VAL A N 1
ATOM 605 C CA . VAL A 1 80 ? 9.188 -54.969 -12.852 1 91.12 80 VAL A CA 1
ATOM 606 C C . VAL A 1 80 ? 9.148 -54.375 -11.461 1 91.12 80 VAL A C 1
ATOM 608 O O . VAL A 1 80 ? 9.148 -53.125 -11.312 1 91.12 80 VAL A O 1
ATOM 611 N N . VAL A 1 81 ? 9.172 -55.156 -10.43 1 91 81 VAL A N 1
ATOM 612 C CA . VAL A 1 81 ? 9.141 -54.688 -9.055 1 91 81 VAL A CA 1
ATOM 613 C C . VAL A 1 81 ? 10.438 -53.969 -8.727 1 91 81 VAL A C 1
ATOM 615 O O . VAL A 1 81 ? 10.438 -52.938 -8.016 1 91 81 VAL A O 1
ATOM 618 N N . LEU A 1 82 ? 11.508 -54.406 -9.273 1 92.62 82 LEU A N 1
ATOM 619 C CA . LEU A 1 82 ? 12.797 -53.75 -9.062 1 92.62 82 LEU A CA 1
ATOM 620 C C . LEU A 1 82 ? 12.82 -52.406 -9.734 1 92.62 82 LEU A C 1
ATOM 622 O O . LEU A 1 82 ? 13.312 -51.438 -9.148 1 92.62 82 LEU A O 1
ATOM 626 N N . LEU A 1 83 ? 12.312 -52.312 -10.93 1 92.94 83 LEU A N 1
ATOM 627 C CA . LEU A 1 83 ? 12.266 -51.031 -11.641 1 92.94 83 LEU A CA 1
ATOM 628 C C . LEU A 1 83 ? 11.375 -50.031 -10.906 1 92.94 83 LEU A C 1
ATOM 630 O O . LEU A 1 83 ? 11.719 -48.844 -10.797 1 92.94 83 LEU A O 1
ATOM 634 N N . ALA A 1 84 ? 10.281 -50.531 -10.414 1 93.81 84 ALA A N 1
ATOM 635 C CA . ALA A 1 84 ? 9.383 -49.688 -9.648 1 93.81 84 ALA A CA 1
ATOM 636 C C . ALA A 1 84 ? 10.047 -49.188 -8.359 1 93.81 84 ALA A C 1
ATOM 638 O O . ALA A 1 84 ? 9.883 -48.062 -7.957 1 93.81 84 ALA A O 1
ATOM 639 N N . ALA A 1 85 ? 10.805 -50.062 -7.727 1 94.25 85 ALA A N 1
ATOM 640 C CA . ALA A 1 85 ? 11.539 -49.688 -6.52 1 94.25 85 ALA A CA 1
ATOM 641 C C . ALA A 1 85 ? 12.594 -48.625 -6.824 1 94.25 85 ALA A C 1
ATOM 643 O O . ALA A 1 85 ? 12.82 -47.719 -6.023 1 94.25 85 ALA A O 1
ATOM 644 N N . VAL A 1 86 ? 13.219 -48.75 -7.988 1 95.44 86 VAL A N 1
ATOM 645 C CA . VAL A 1 86 ? 14.211 -47.781 -8.406 1 95.44 86 VAL A CA 1
ATOM 646 C C . VAL A 1 86 ? 13.539 -46.406 -8.633 1 95.44 86 VAL A C 1
ATOM 648 O O . VAL A 1 86 ? 14.078 -45.375 -8.266 1 95.44 86 VAL A O 1
ATOM 651 N N . ILE A 1 87 ? 12.344 -46.469 -9.227 1 94.06 87 ILE A N 1
ATOM 652 C CA . ILE A 1 87 ? 11.586 -45.25 -9.445 1 94.06 87 ILE A CA 1
ATOM 653 C C . ILE A 1 87 ? 11.258 -44.594 -8.094 1 94.06 87 ILE A C 1
ATOM 655 O O . ILE A 1 87 ? 11.367 -43.375 -7.941 1 94.06 87 ILE A O 1
ATOM 659 N N . ALA A 1 88 ? 10.906 -45.375 -7.098 1 94.38 88 ALA A N 1
ATOM 660 C CA . ALA A 1 88 ? 10.594 -44.875 -5.758 1 94.38 88 ALA A CA 1
ATOM 661 C C . ALA A 1 88 ? 11.82 -44.25 -5.105 1 94.38 88 ALA A C 1
ATOM 663 O O . ALA A 1 88 ? 11.727 -43.188 -4.477 1 94.38 88 ALA A O 1
ATOM 664 N N . VAL A 1 89 ? 12.961 -44.906 -5.266 1 96 89 VAL A N 1
ATOM 665 C CA . VAL A 1 89 ? 14.203 -44.375 -4.695 1 96 89 VAL A CA 1
ATOM 666 C C . VAL A 1 89 ? 14.578 -43.062 -5.375 1 96 89 VAL A C 1
ATOM 668 O O . VAL A 1 89 ? 15.031 -42.125 -4.715 1 96 89 VAL A O 1
ATOM 671 N N . ILE A 1 90 ? 14.398 -42.969 -6.676 1 95.56 90 ILE A N 1
ATOM 672 C CA . ILE A 1 90 ? 14.68 -41.75 -7.422 1 95.56 90 ILE A CA 1
ATOM 673 C C . ILE A 1 90 ? 13.758 -40.656 -6.949 1 95.56 90 ILE A C 1
ATOM 675 O O . ILE A 1 90 ? 14.188 -39.5 -6.805 1 95.56 90 ILE A O 1
ATOM 679 N N . ALA A 1 91 ? 12.516 -41.031 -6.684 1 93.69 91 ALA A N 1
ATOM 680 C CA . ALA A 1 91 ? 11.555 -40.031 -6.191 1 93.69 91 ALA A CA 1
ATOM 681 C C . ALA A 1 91 ? 12.016 -39.438 -4.859 1 93.69 91 ALA A C 1
ATOM 683 O O . ALA A 1 91 ? 11.961 -38.219 -4.656 1 93.69 91 ALA A O 1
ATOM 684 N N . VAL A 1 92 ? 12.5 -40.219 -3.982 1 95.06 92 VAL A N 1
ATOM 685 C CA . VAL A 1 92 ? 12.977 -39.781 -2.676 1 95.06 92 VAL A CA 1
ATOM 686 C C . VAL A 1 92 ? 14.234 -38.938 -2.844 1 95.06 92 VAL A C 1
ATOM 688 O O . VAL A 1 92 ? 14.375 -37.906 -2.193 1 95.06 92 VAL A O 1
ATOM 691 N N . ALA A 1 93 ? 15.125 -39.375 -3.713 1 96.06 93 ALA A N 1
ATOM 692 C CA . ALA A 1 93 ? 16.344 -38.625 -3.982 1 96.06 93 ALA A CA 1
ATOM 693 C C . ALA A 1 93 ? 16.031 -37.25 -4.594 1 96.06 93 ALA A C 1
ATOM 695 O O . ALA A 1 93 ? 16.656 -36.25 -4.242 1 96.06 93 ALA A O 1
ATOM 696 N N . GLU A 1 94 ? 15.094 -37.281 -5.465 1 93.31 94 GLU A N 1
ATOM 697 C CA . GLU A 1 94 ? 14.664 -36.031 -6.082 1 93.31 94 GLU A CA 1
ATOM 698 C C . GLU A 1 94 ? 14.07 -35.062 -5.047 1 93.31 94 GLU A C 1
ATOM 700 O O . GLU A 1 94 ? 14.328 -33.875 -5.078 1 93.31 94 GLU A O 1
ATOM 705 N N . ALA A 1 95 ? 13.266 -35.625 -4.191 1 93.31 95 ALA A N 1
ATOM 706 C CA . ALA A 1 95 ? 12.664 -34.844 -3.129 1 93.31 95 ALA A CA 1
ATOM 707 C C . ALA A 1 95 ? 13.734 -34.25 -2.207 1 93.31 95 ALA A C 1
ATOM 709 O O . ALA A 1 95 ? 13.703 -33.062 -1.886 1 93.31 95 ALA A O 1
ATOM 710 N N . ALA A 1 96 ? 14.695 -35.031 -1.812 1 95.5 96 ALA A N 1
ATOM 711 C CA . ALA A 1 96 ? 15.789 -34.594 -0.954 1 95.5 96 ALA A CA 1
ATOM 712 C C . ALA A 1 96 ? 16.625 -33.531 -1.649 1 95.5 96 ALA A C 1
ATOM 714 O O . ALA A 1 96 ? 17.016 -32.531 -1.032 1 95.5 96 ALA A O 1
ATOM 715 N N . GLY A 1 97 ? 16.906 -33.781 -2.893 1 94 97 GLY A N 1
ATOM 716 C CA . GLY A 1 97 ? 17.641 -32.781 -3.672 1 94 97 GLY A CA 1
ATOM 717 C C . GLY A 1 97 ? 16.891 -31.469 -3.832 1 94 97 GLY A C 1
ATOM 718 O O . GLY A 1 97 ? 17.5 -30.406 -3.768 1 94 97 GLY A O 1
ATOM 719 N N . SER A 1 98 ? 15.617 -31.594 -4.023 1 91.75 98 SER A N 1
ATOM 720 C CA . SER A 1 98 ? 14.789 -30.406 -4.191 1 91.75 98 SER A CA 1
ATOM 721 C C . SER A 1 98 ? 14.781 -29.547 -2.928 1 91.75 98 SER A C 1
ATOM 723 O O . SER A 1 98 ? 14.836 -28.312 -3.004 1 91.75 98 SER A O 1
ATOM 725 N N . VAL A 1 99 ? 14.734 -30.188 -1.798 1 93.62 99 VAL A N 1
ATOM 726 C CA . VAL A 1 99 ? 14.742 -29.484 -0.521 1 93.62 99 VAL A CA 1
ATOM 727 C C . VAL A 1 99 ? 16.094 -28.797 -0.319 1 93.62 99 VAL A C 1
ATOM 729 O O . VAL A 1 99 ? 16.156 -27.625 0.079 1 93.62 99 VAL A O 1
ATOM 732 N N . ALA A 1 100 ? 17.125 -29.516 -0.625 1 94.69 100 ALA A N 1
ATOM 733 C CA . ALA A 1 100 ? 18.469 -28.953 -0.497 1 94.69 100 ALA A CA 1
ATOM 734 C C . ALA A 1 100 ? 18.672 -27.781 -1.451 1 94.69 100 ALA A C 1
ATOM 736 O O . ALA A 1 100 ? 19.266 -26.766 -1.081 1 94.69 100 ALA A O 1
ATOM 737 N N . ASN A 1 101 ? 18.172 -27.969 -2.609 1 91 101 ASN A N 1
ATOM 738 C CA . ASN A 1 101 ? 18.281 -26.906 -3.615 1 91 101 ASN A CA 1
ATOM 739 C C . ASN A 1 101 ? 17.5 -25.656 -3.203 1 91 101 ASN A C 1
ATOM 741 O O . ASN A 1 101 ? 17.969 -24.547 -3.428 1 91 101 ASN A O 1
ATOM 745 N N . ARG A 1 102 ? 16.406 -25.875 -2.604 1 88.25 102 ARG A N 1
ATOM 746 C CA . ARG A 1 102 ? 15.602 -24.734 -2.158 1 88.25 102 ARG A CA 1
ATOM 747 C C . ARG A 1 102 ? 16.281 -24 -1.005 1 88.25 102 ARG A C 1
ATOM 749 O O . ARG A 1 102 ? 16.266 -22.766 -0.941 1 88.25 102 ARG A O 1
ATOM 756 N N . TRP A 1 103 ? 16.875 -24.75 -0.149 1 91.94 103 TRP A N 1
ATOM 757 C CA . TRP A 1 103 ? 17.594 -24.141 0.964 1 91.94 103 TRP A CA 1
ATOM 758 C C . TRP A 1 103 ? 18.75 -23.266 0.461 1 91.94 103 TRP A C 1
ATOM 760 O O . TRP A 1 103 ? 18.953 -22.156 0.943 1 91.94 103 TRP A O 1
ATOM 770 N N . LEU A 1 104 ? 19.438 -23.844 -0.478 1 90.25 104 LEU A N 1
ATOM 771 C CA . LEU A 1 104 ? 20.547 -23.094 -1.049 1 90.25 104 LEU A CA 1
ATOM 772 C C . LEU A 1 104 ? 20.062 -21.828 -1.75 1 90.25 104 LEU A C 1
ATOM 774 O O . LEU A 1 104 ? 20.625 -20.75 -1.562 1 90.25 104 LEU A O 1
ATOM 778 N N . SER A 1 105 ? 19.047 -21.953 -2.539 1 87.75 105 SER A N 1
ATOM 779 C CA . SER A 1 105 ? 18.516 -20.812 -3.275 1 87.75 105 SER A CA 1
ATOM 780 C C . SER A 1 105 ? 17.984 -19.75 -2.328 1 87.75 105 SER A C 1
ATOM 782 O O . SER A 1 105 ? 18.234 -18.562 -2.516 1 87.75 105 SER A O 1
ATOM 784 N N . ALA A 1 106 ? 17.234 -20.203 -1.297 1 88 106 ALA A N 1
ATOM 785 C CA . ALA A 1 106 ? 16.688 -19.266 -0.322 1 88 106 ALA A CA 1
ATOM 786 C C . ALA A 1 106 ? 17.797 -18.578 0.469 1 88 106 ALA A C 1
ATOM 788 O O . ALA A 1 106 ? 17.719 -17.375 0.734 1 88 106 ALA A O 1
ATOM 789 N N . SER A 1 107 ? 18.797 -19.359 0.833 1 89.94 107 SER A N 1
ATOM 790 C CA . SER A 1 107 ? 19.906 -18.797 1.594 1 89.94 107 SER A CA 1
ATOM 791 C C . SER A 1 107 ? 20.688 -17.781 0.769 1 89.94 107 SER A C 1
ATOM 793 O O . SER A 1 107 ? 21.109 -16.75 1.284 1 89.94 107 SER A O 1
ATOM 795 N N . ILE A 1 108 ? 20.891 -18.062 -0.452 1 87.12 108 ILE A N 1
ATOM 796 C CA . ILE A 1 108 ? 21.594 -17.141 -1.34 1 87.12 108 ILE A CA 1
ATOM 797 C C . ILE A 1 108 ? 20.75 -15.883 -1.552 1 87.12 108 ILE A C 1
ATOM 799 O O . ILE A 1 108 ? 21.266 -14.766 -1.424 1 87.12 108 ILE A O 1
ATOM 803 N N . GLY A 1 109 ? 19.5 -16.094 -1.919 1 85.62 109 GLY A N 1
ATOM 804 C CA . GLY A 1 109 ? 18.625 -14.969 -2.162 1 85.62 109 GLY A CA 1
ATOM 805 C C . GLY A 1 109 ? 18.5 -14.039 -0.964 1 85.62 109 GLY A C 1
ATOM 806 O O . GLY A 1 109 ? 18.703 -12.836 -1.08 1 85.62 109 GLY A O 1
ATOM 807 N N . GLU A 1 110 ? 18.203 -14.648 0.185 1 87.88 110 GLU A N 1
ATOM 808 C CA . GLU A 1 110 ? 18.016 -13.852 1.396 1 87.88 110 GLU A CA 1
ATOM 809 C C . GLU A 1 110 ? 19.328 -13.227 1.853 1 87.88 110 GLU A C 1
ATOM 811 O O . GLU A 1 110 ? 19.344 -12.133 2.424 1 87.88 110 GLU A O 1
ATOM 816 N N . GLY A 1 111 ? 20.391 -13.969 1.665 1 87.94 111 GLY A N 1
ATOM 817 C CA . GLY A 1 111 ? 21.688 -13.414 1.978 1 87.94 111 GLY A CA 1
ATOM 818 C C . GLY A 1 111 ? 22.031 -12.195 1.147 1 87.94 111 GLY A C 1
ATOM 819 O O . GLY A 1 111 ? 22.578 -11.211 1.668 1 87.94 111 GLY A O 1
ATOM 820 N N . LEU A 1 112 ? 21.719 -12.227 -0.042 1 85.56 112 LEU A N 1
ATOM 821 C CA . LEU A 1 112 ? 21.969 -11.102 -0.93 1 85.56 112 LEU A CA 1
ATOM 822 C C . LEU A 1 112 ? 21.109 -9.906 -0.545 1 85.56 112 LEU A C 1
ATOM 824 O O . LEU A 1 112 ? 21.547 -8.758 -0.655 1 85.56 112 LEU A O 1
ATOM 828 N N . ILE A 1 113 ? 19.844 -10.125 -0.205 1 88.12 113 ILE A N 1
ATOM 829 C CA . ILE A 1 113 ? 18.953 -9.062 0.251 1 88.12 113 ILE A CA 1
ATOM 830 C C . ILE A 1 113 ? 19.578 -8.359 1.459 1 88.12 113 ILE A C 1
ATOM 832 O O . ILE A 1 113 ? 19.594 -7.129 1.528 1 88.12 113 ILE A O 1
ATOM 836 N N . LEU A 1 114 ? 20.094 -9.203 2.389 1 90.56 114 LEU A N 1
ATOM 837 C CA . LEU A 1 114 ? 20.703 -8.664 3.594 1 90.56 114 LEU A CA 1
ATOM 838 C C . LEU A 1 114 ? 21.891 -7.77 3.242 1 90.56 114 LEU A C 1
ATOM 840 O O . LEU A 1 114 ? 22 -6.648 3.748 1 90.56 114 LEU A O 1
ATOM 844 N N . ASP A 1 115 ? 22.688 -8.234 2.344 1 89.81 115 ASP A N 1
ATOM 845 C CA . ASP A 1 115 ? 23.875 -7.48 1.947 1 89.81 115 ASP A CA 1
ATOM 846 C C . ASP A 1 115 ? 23.5 -6.184 1.239 1 89.81 115 ASP A C 1
ATOM 848 O O . ASP A 1 115 ? 24.062 -5.125 1.522 1 89.81 115 ASP A O 1
ATOM 852 N N . LEU A 1 116 ? 22.562 -6.25 0.368 1 87.94 116 LEU A N 1
ATOM 853 C CA . LEU A 1 116 ? 22.141 -5.07 -0.388 1 87.94 116 LEU A CA 1
ATOM 854 C C . LEU A 1 116 ? 21.469 -4.051 0.521 1 87.94 116 LEU A C 1
ATOM 856 O O . LEU A 1 116 ? 21.75 -2.854 0.431 1 87.94 116 LEU A O 1
ATOM 860 N N . ARG A 1 117 ? 20.609 -4.566 1.363 1 89.81 117 ARG A N 1
ATOM 861 C CA . ARG A 1 117 ? 19.891 -3.674 2.273 1 89.81 117 ARG A CA 1
ATOM 862 C C . ARG A 1 117 ? 20.859 -2.955 3.205 1 89.81 117 ARG A C 1
ATOM 864 O O . ARG A 1 117 ? 20.766 -1.74 3.393 1 89.81 117 ARG A O 1
ATOM 871 N N . THR A 1 118 ? 21.766 -3.682 3.744 1 92.38 118 THR A N 1
ATOM 872 C CA . THR A 1 118 ? 22.703 -3.094 4.68 1 92.38 118 THR A CA 1
ATOM 873 C C . THR A 1 118 ? 23.625 -2.105 3.965 1 92.38 118 THR A C 1
ATOM 875 O O . THR A 1 118 ? 23.938 -1.034 4.496 1 92.38 118 THR A O 1
ATOM 878 N N . THR A 1 119 ? 24.031 -2.467 2.76 1 91.12 119 THR A N 1
ATOM 879 C CA . THR A 1 119 ? 24.906 -1.588 1.996 1 91.12 119 THR A CA 1
ATOM 880 C C . THR A 1 119 ? 24.188 -0.299 1.616 1 91.12 119 THR A C 1
ATOM 882 O O . THR A 1 119 ? 24.75 0.792 1.726 1 91.12 119 THR A O 1
ATOM 885 N N . VAL A 1 120 ? 22.953 -0.408 1.146 1 90.19 120 VAL A N 1
ATOM 886 C CA . VAL A 1 120 ? 22.172 0.764 0.748 1 90.19 120 VAL A CA 1
ATOM 887 C C . VAL A 1 120 ? 21.875 1.622 1.974 1 90.19 120 VAL A C 1
ATOM 889 O O . VAL A 1 120 ? 21.969 2.85 1.92 1 90.19 120 VAL A O 1
ATOM 892 N N . PHE A 1 121 ? 21.516 0.944 3.086 1 91.81 121 PHE A N 1
ATOM 893 C CA . PHE A 1 121 ? 21.234 1.671 4.32 1 91.81 121 PHE A CA 1
ATOM 894 C C . PHE A 1 121 ? 22.453 2.473 4.762 1 91.81 121 PHE A C 1
ATOM 896 O O . PHE A 1 121 ? 22.328 3.652 5.102 1 91.81 121 PHE A O 1
ATOM 903 N N . ASP A 1 122 ? 23.562 1.852 4.738 1 92.25 122 ASP A N 1
ATOM 904 C CA . ASP A 1 122 ? 24.797 2.498 5.148 1 92.25 122 ASP A CA 1
ATOM 905 C C . ASP A 1 122 ? 25.141 3.668 4.23 1 92.25 122 ASP A C 1
ATOM 907 O O . ASP A 1 122 ? 25.594 4.719 4.691 1 92.25 122 ASP A O 1
ATOM 911 N N . HIS A 1 123 ? 24.906 3.434 2.984 1 90.75 123 HIS A N 1
ATOM 912 C CA . HIS A 1 123 ? 25.203 4.484 2.02 1 90.75 123 HIS A CA 1
ATOM 913 C C . HIS A 1 123 ? 24.281 5.68 2.203 1 90.75 123 HIS A C 1
ATOM 915 O O . HIS A 1 123 ? 24.734 6.828 2.186 1 90.75 123 HIS A O 1
ATOM 921 N N . VAL A 1 124 ? 23 5.434 2.367 1 89.44 124 VAL A N 1
ATOM 922 C CA . VAL A 1 124 ? 22 6.488 2.533 1 89.44 124 VAL A CA 1
ATOM 923 C C . VAL A 1 124 ? 22.281 7.273 3.811 1 89.44 124 VAL A C 1
ATOM 925 O O . VAL A 1 124 ? 22.109 8.492 3.852 1 89.44 124 VAL A O 1
ATOM 928 N N . GLN A 1 125 ? 22.75 6.598 4.793 1 88.62 125 GLN A N 1
ATOM 929 C CA . GLN A 1 125 ? 23.062 7.262 6.059 1 88.62 125 GLN A CA 1
ATOM 930 C C . GLN A 1 125 ? 24.219 8.25 5.895 1 88.62 125 GLN A C 1
ATOM 932 O O . GLN A 1 125 ? 24.344 9.195 6.672 1 88.62 125 GLN A O 1
ATOM 937 N N . ARG A 1 126 ? 25.016 8.086 4.91 1 87.81 126 ARG A N 1
ATOM 938 C CA . ARG A 1 126 ? 26.172 8.953 4.699 1 87.81 126 ARG A CA 1
ATOM 939 C C . ARG A 1 126 ? 25.797 10.172 3.869 1 87.81 126 ARG A C 1
ATOM 941 O O . ARG A 1 126 ? 26.594 11.109 3.75 1 87.81 126 ARG A O 1
ATOM 948 N N . MET A 1 127 ? 24.594 10.125 3.371 1 88.69 127 MET A N 1
ATOM 949 C CA . MET A 1 127 ? 24.141 11.25 2.557 1 88.69 127 MET A CA 1
ATOM 950 C C . MET A 1 127 ? 23.891 12.484 3.42 1 88.69 127 MET A C 1
ATOM 952 O O . MET A 1 127 ? 23.531 12.359 4.594 1 88.69 127 MET A O 1
ATOM 956 N N . PRO A 1 128 ? 24.078 13.633 2.805 1 87.94 128 PRO A N 1
ATOM 957 C CA . PRO A 1 128 ? 23.859 14.852 3.574 1 87.94 128 PRO A CA 1
ATOM 958 C C . PRO A 1 128 ? 22.391 15.102 3.879 1 87.94 128 PRO A C 1
ATOM 960 O O . PRO A 1 128 ? 21.516 14.508 3.236 1 87.94 128 PRO A O 1
ATOM 963 N N . VAL A 1 129 ? 22.188 15.906 4.855 1 87.12 129 VAL A N 1
ATOM 964 C CA . VAL A 1 129 ? 20.828 16.219 5.293 1 87.12 129 VAL A CA 1
ATOM 965 C C . VAL A 1 129 ? 20.031 16.797 4.129 1 87.12 129 VAL A C 1
ATOM 967 O O . VAL A 1 129 ? 18.828 16.594 4.031 1 87.12 129 VAL A O 1
ATOM 970 N N . ALA A 1 130 ? 20.719 17.531 3.23 1 84.31 130 ALA A N 1
ATOM 971 C CA . ALA A 1 130 ? 20.062 18.109 2.059 1 84.31 130 ALA A CA 1
ATOM 972 C C . ALA A 1 130 ? 19.359 17.047 1.233 1 84.31 130 ALA A C 1
ATOM 974 O O . ALA A 1 130 ? 18.297 17.297 0.665 1 84.31 130 ALA A O 1
ATOM 975 N N . PHE A 1 131 ? 19.938 15.922 1.23 1 85.62 131 PHE A N 1
ATOM 976 C CA . PHE A 1 131 ? 19.375 14.789 0.511 1 85.62 131 PHE A CA 1
ATOM 977 C C . PHE A 1 131 ? 18.031 14.383 1.106 1 85.62 131 PHE A C 1
ATOM 979 O O . PHE A 1 131 ? 17.062 14.164 0.374 1 85.62 131 PHE A O 1
ATOM 986 N N . PHE A 1 132 ? 17.906 14.336 2.395 1 85.94 132 PHE A N 1
ATOM 987 C CA . PHE A 1 132 ? 16.719 13.852 3.092 1 85.94 132 PHE A CA 1
ATOM 988 C C . PHE A 1 132 ? 15.602 14.898 3.059 1 85.94 132 PHE A C 1
ATOM 990 O O . PHE A 1 132 ? 14.422 14.562 3.148 1 85.94 132 PHE A O 1
ATOM 997 N N . THR A 1 133 ? 16 16.141 2.988 1 79.94 133 THR A N 1
ATOM 998 C CA . THR A 1 133 ? 15.016 17.203 2.918 1 79.94 133 THR A CA 1
ATOM 999 C C . THR A 1 133 ? 14.328 17.219 1.554 1 79.94 133 THR A C 1
ATOM 1001 O O . THR A 1 133 ? 13.172 17.625 1.439 1 79.94 133 THR A O 1
ATOM 1004 N N . ARG A 1 134 ? 15.062 16.734 0.595 1 75.19 134 ARG A N 1
ATOM 1005 C CA . ARG A 1 134 ? 14.539 16.812 -0.765 1 75.19 134 ARG A CA 1
ATOM 1006 C C . ARG A 1 134 ? 13.852 15.508 -1.156 1 75.19 134 ARG A C 1
ATOM 1008 O O . ARG A 1 134 ? 12.875 15.516 -1.907 1 75.19 134 ARG A O 1
ATOM 1015 N N . THR A 1 135 ? 14.391 14.477 -0.672 1 76.56 135 THR A N 1
ATOM 1016 C CA . THR A 1 135 ? 13.867 13.172 -1.059 1 76.56 135 THR A CA 1
ATOM 1017 C C . THR A 1 135 ? 12.648 12.805 -0.224 1 76.56 135 THR A C 1
ATOM 1019 O O . THR A 1 135 ? 12.57 13.148 0.958 1 76.56 135 THR A O 1
ATOM 1022 N N . ARG A 1 136 ? 11.797 12.102 -0.885 1 73.69 136 ARG A N 1
ATOM 1023 C CA . ARG A 1 136 ? 10.648 11.586 -0.147 1 73.69 136 ARG A CA 1
ATOM 1024 C C . ARG A 1 136 ? 11.016 10.336 0.641 1 73.69 136 ARG A C 1
ATOM 1026 O O . ARG A 1 136 ? 11.531 9.375 0.075 1 73.69 136 ARG A O 1
ATOM 1033 N N . THR A 1 137 ? 10.758 10.352 1.921 1 79.12 137 THR A N 1
ATOM 1034 C CA . THR A 1 137 ? 11.07 9.234 2.805 1 79.12 137 THR A CA 1
ATOM 1035 C C . THR A 1 137 ? 10.469 7.938 2.275 1 79.12 137 THR A C 1
ATOM 1037 O O . THR A 1 137 ? 11.125 6.895 2.27 1 79.12 137 THR A O 1
ATOM 1040 N N . GLY A 1 138 ? 9.195 8.039 1.798 1 74.56 138 GLY A N 1
ATOM 1041 C CA . GLY A 1 138 ? 8.531 6.855 1.271 1 74.56 138 GLY A CA 1
ATOM 1042 C C . GLY A 1 138 ? 9.242 6.25 0.079 1 74.56 138 GLY A C 1
ATOM 1043 O O . GLY A 1 138 ? 9.328 5.023 -0.046 1 74.56 138 GLY A O 1
ATOM 1044 N N . ALA A 1 139 ? 9.766 7.062 -0.781 1 76.19 139 ALA A N 1
ATOM 1045 C CA . ALA A 1 139 ? 10.461 6.582 -1.967 1 76.19 139 ALA A CA 1
ATOM 1046 C C . ALA A 1 139 ? 11.75 5.852 -1.586 1 76.19 139 ALA A C 1
ATOM 1048 O O . ALA A 1 139 ? 12.078 4.816 -2.168 1 76.19 139 ALA A O 1
ATOM 1049 N N . LEU A 1 140 ? 12.391 6.414 -0.625 1 81.88 140 LEU A N 1
ATOM 1050 C CA . LEU A 1 140 ? 13.625 5.793 -0.164 1 81.88 140 LEU A CA 1
ATOM 1051 C C . LEU A 1 140 ? 13.344 4.445 0.492 1 81.88 140 LEU A C 1
ATOM 1053 O O . LEU A 1 140 ? 14.047 3.467 0.238 1 81.88 140 LEU A O 1
ATOM 1057 N N . VAL A 1 141 ? 12.336 4.469 1.287 1 85 141 VAL A N 1
ATOM 1058 C CA . VAL A 1 141 ? 11.961 3.232 1.968 1 85 141 VAL A CA 1
ATOM 1059 C C . VAL A 1 141 ? 11.516 2.189 0.943 1 85 141 VAL A C 1
ATOM 1061 O O . VAL A 1 141 ? 11.859 1.012 1.059 1 85 141 VAL A O 1
ATOM 1064 N N . SER A 1 142 ? 10.797 2.615 -0.077 1 78.56 142 SER A N 1
ATOM 1065 C CA . SER A 1 142 ? 10.352 1.715 -1.135 1 78.56 142 SER A CA 1
ATOM 1066 C C . SER A 1 142 ? 11.531 1.13 -1.9 1 78.56 142 SER A C 1
ATOM 1068 O O . SER A 1 142 ? 11.523 -0.049 -2.262 1 78.56 142 SER A O 1
ATOM 1070 N N . ARG A 1 143 ? 12.547 1.906 -2.152 1 77.62 143 ARG A N 1
ATOM 1071 C CA . ARG A 1 143 ? 13.742 1.437 -2.846 1 77.62 143 ARG A CA 1
ATOM 1072 C C . ARG A 1 143 ? 14.445 0.344 -2.047 1 77.62 143 ARG A C 1
ATOM 1074 O O . ARG A 1 143 ? 14.891 -0.656 -2.611 1 77.62 143 ARG A O 1
ATOM 1081 N N . LEU A 1 144 ? 14.445 0.554 -0.76 1 83.69 144 LEU A N 1
ATOM 1082 C CA . LEU A 1 144 ? 15.156 -0.387 0.095 1 83.69 144 LEU A CA 1
ATOM 1083 C C . LEU A 1 144 ? 14.312 -1.626 0.367 1 83.69 144 LEU A C 1
ATOM 1085 O O . LEU A 1 144 ? 14.836 -2.672 0.75 1 83.69 144 LEU A O 1
ATOM 1089 N N . ASN A 1 145 ? 13.039 -1.458 0.154 1 82.19 145 ASN A N 1
ATOM 1090 C CA . ASN A 1 145 ? 12.172 -2.604 0.42 1 82.19 145 ASN A CA 1
ATOM 1091 C C . ASN A 1 145 ? 11.75 -3.299 -0.872 1 82.19 145 ASN A C 1
ATOM 1093 O O . ASN A 1 145 ? 12.156 -4.434 -1.13 1 82.19 145 ASN A O 1
ATOM 1097 N N . ASN A 1 146 ? 11.172 -2.566 -1.759 1 75.69 146 ASN A N 1
ATOM 1098 C CA . ASN A 1 146 ? 10.586 -3.176 -2.945 1 75.69 146 ASN A CA 1
ATOM 1099 C C . ASN A 1 146 ? 11.641 -3.482 -4 1 75.69 146 ASN A C 1
ATOM 1101 O O . ASN A 1 146 ? 11.664 -4.578 -4.57 1 75.69 146 ASN A O 1
ATOM 1105 N N . ASP A 1 147 ? 12.508 -2.59 -4.199 1 76.56 147 ASP A N 1
ATOM 1106 C CA . ASP A 1 147 ? 13.492 -2.777 -5.258 1 76.56 147 ASP A CA 1
ATOM 1107 C C . ASP A 1 147 ? 14.547 -3.805 -4.852 1 76.56 147 ASP A C 1
ATOM 1109 O O . ASP A 1 147 ? 15.023 -4.578 -5.684 1 76.56 147 ASP A O 1
ATOM 1113 N N . VAL A 1 148 ? 14.852 -3.762 -3.621 1 81.06 148 VAL A N 1
ATOM 1114 C CA . VAL A 1 148 ? 15.812 -4.746 -3.137 1 81.06 148 VAL A CA 1
ATOM 1115 C C . VAL A 1 148 ? 15.203 -6.145 -3.209 1 81.06 148 VAL A C 1
ATOM 1117 O O . VAL A 1 148 ? 15.875 -7.102 -3.6 1 81.06 148 VAL A O 1
ATOM 1120 N N . ILE A 1 149 ? 13.906 -6.234 -2.928 1 77.56 149 ILE A N 1
ATOM 1121 C CA . ILE A 1 149 ? 13.211 -7.516 -3.033 1 77.56 149 ILE A CA 1
ATOM 1122 C C . ILE A 1 149 ? 13.125 -7.934 -4.5 1 77.56 149 ILE A C 1
ATOM 1124 O O . ILE A 1 149 ? 13.32 -9.109 -4.828 1 77.56 149 ILE A O 1
ATOM 1128 N N . GLY A 1 150 ? 12.867 -6.953 -5.309 1 74.88 150 GLY A N 1
ATOM 1129 C CA . GLY A 1 150 ? 12.867 -7.23 -6.738 1 74.88 150 GLY A CA 1
ATOM 1130 C C . GLY A 1 150 ? 14.211 -7.738 -7.242 1 74.88 150 GLY A C 1
ATOM 1131 O O . GLY A 1 150 ? 14.258 -8.688 -8.023 1 74.88 150 GLY A O 1
ATOM 1132 N N . ALA A 1 151 ? 15.281 -7.156 -6.742 1 75.12 151 ALA A N 1
ATOM 1133 C CA . ALA A 1 151 ? 16.641 -7.566 -7.102 1 75.12 151 ALA A CA 1
ATOM 1134 C C . ALA A 1 151 ? 16.938 -8.969 -6.586 1 75.12 151 ALA A C 1
ATOM 1136 O O . ALA A 1 151 ? 17.578 -9.766 -7.277 1 75.12 151 ALA A O 1
ATOM 1137 N N . GLN A 1 152 ? 16.406 -9.227 -5.449 1 72.12 152 GLN A N 1
ATOM 1138 C CA . GLN A 1 152 ? 16.609 -10.547 -4.855 1 72.12 152 GLN A CA 1
ATOM 1139 C C . GLN A 1 152 ? 15.906 -11.625 -5.672 1 72.12 152 GLN A C 1
ATOM 1141 O O . GLN A 1 152 ? 16.453 -12.719 -5.859 1 72.12 152 GLN A O 1
ATOM 1146 N N . ARG A 1 153 ? 14.727 -11.352 -6.102 1 71.06 153 ARG A N 1
ATOM 1147 C CA . ARG A 1 153 ? 13.977 -12.312 -6.895 1 71.06 153 ARG A CA 1
ATOM 1148 C C . ARG A 1 153 ? 14.75 -12.719 -8.141 1 71.06 153 ARG A C 1
ATOM 1150 O O . ARG A 1 153 ? 14.625 -13.852 -8.617 1 71.06 153 ARG A O 1
ATOM 1157 N N . ALA A 1 154 ? 15.672 -11.836 -8.562 1 70.56 154 ALA A N 1
ATOM 1158 C CA . ALA A 1 154 ? 16.547 -12.117 -9.703 1 70.56 154 ALA A CA 1
ATOM 1159 C C . ALA A 1 154 ? 17.422 -13.328 -9.43 1 70.56 154 ALA A C 1
ATOM 1161 O O . ALA A 1 154 ? 17.641 -14.164 -10.312 1 70.56 154 ALA A O 1
ATOM 1162 N N . PHE A 1 155 ? 17.812 -13.438 -8.211 1 69.19 155 PHE A N 1
ATOM 1163 C CA . PHE A 1 155 ? 18.766 -14.5 -7.891 1 69.19 155 PHE A CA 1
ATOM 1164 C C . PHE A 1 155 ? 18.047 -15.734 -7.371 1 69.19 155 PHE A C 1
ATOM 1166 O O . PHE A 1 155 ? 18.375 -16.859 -7.746 1 69.19 155 PHE A O 1
ATOM 1173 N N . SER A 1 156 ? 17.078 -15.5 -6.473 1 70.25 156 SER A N 1
ATOM 1174 C CA . SER A 1 156 ? 16.438 -16.625 -5.801 1 70.25 156 SER A CA 1
ATOM 1175 C C . SER A 1 156 ? 15.445 -17.328 -6.715 1 70.25 156 SER A C 1
ATOM 1177 O O . SER A 1 156 ? 15.359 -18.547 -6.727 1 70.25 156 SER A O 1
ATOM 1179 N N . ASP A 1 157 ? 14.75 -16.516 -7.492 1 71.81 157 ASP A N 1
ATOM 1180 C CA . ASP A 1 157 ? 13.672 -17.094 -8.281 1 71.81 157 ASP A CA 1
ATOM 1181 C C . ASP A 1 157 ? 14.031 -17.141 -9.758 1 71.81 157 ASP A C 1
ATOM 1183 O O . ASP A 1 157 ? 13.953 -18.203 -10.391 1 71.81 157 ASP A O 1
ATOM 1187 N N . THR A 1 158 ? 14.594 -16.031 -10.227 1 74.56 158 THR A N 1
ATOM 1188 C CA . THR A 1 158 ? 14.812 -15.914 -11.664 1 74.56 158 THR A CA 1
ATOM 1189 C C . THR A 1 158 ? 16.031 -16.719 -12.094 1 74.56 158 THR A C 1
ATOM 1191 O O . THR A 1 158 ? 15.938 -17.578 -12.984 1 74.56 158 THR A O 1
ATOM 1194 N N . LEU A 1 159 ? 17.094 -16.484 -11.453 1 74.62 159 LEU A N 1
ATOM 1195 C CA . LEU A 1 159 ? 18.312 -17.203 -11.836 1 74.62 159 LEU A CA 1
ATOM 1196 C C . LEU A 1 159 ? 18.156 -18.703 -11.617 1 74.62 159 LEU A C 1
ATOM 1198 O O . LEU A 1 159 ? 18.453 -19.5 -12.5 1 74.62 159 LEU A O 1
ATOM 1202 N N . SER A 1 160 ? 17.672 -19.016 -10.445 1 75.56 160 SER A N 1
ATOM 1203 C CA . SER A 1 160 ? 17.469 -20.422 -10.133 1 75.56 160 SER A CA 1
ATOM 1204 C C . SER A 1 160 ? 16.453 -21.062 -11.078 1 75.56 160 SER A C 1
ATOM 1206 O O . SER A 1 160 ? 16.641 -22.188 -11.523 1 75.56 160 SER A O 1
ATOM 1208 N N . GLY A 1 161 ? 15.414 -20.312 -11.375 1 78.44 161 GLY A N 1
ATOM 1209 C CA . GLY A 1 161 ? 14.398 -20.828 -12.281 1 78.44 161 GLY A CA 1
ATOM 1210 C C . GLY A 1 161 ? 14.891 -20.969 -13.711 1 78.44 161 GLY A C 1
ATOM 1211 O O . GLY A 1 161 ? 14.695 -22.016 -14.336 1 78.44 161 GLY A O 1
ATOM 1212 N N . VAL A 1 162 ? 15.641 -20.016 -14.172 1 82.06 162 VAL A N 1
ATOM 1213 C CA . VAL A 1 162 ? 16.109 -20.016 -15.555 1 82.06 162 VAL A CA 1
ATOM 1214 C C . VAL A 1 162 ? 17.156 -21.094 -15.75 1 82.06 162 VAL A C 1
ATOM 1216 O O . VAL A 1 162 ? 17.078 -21.891 -16.703 1 82.06 162 VAL A O 1
ATOM 1219 N N . VAL A 1 163 ? 18.078 -21.156 -14.875 1 80.25 163 VAL A N 1
ATOM 1220 C CA . VAL A 1 163 ? 19.141 -22.141 -15 1 80.25 163 VAL A CA 1
ATOM 1221 C C . VAL A 1 163 ? 18.578 -23.562 -14.836 1 80.25 163 VAL A C 1
ATOM 1223 O O . VAL A 1 163 ? 18.859 -24.438 -15.648 1 80.25 163 VAL A O 1
ATOM 1226 N N . GLY A 1 164 ? 17.75 -23.656 -13.797 1 82.75 164 GLY A N 1
ATOM 1227 C CA . GLY A 1 164 ? 17.125 -24.953 -13.578 1 82.75 164 GLY A CA 1
ATOM 1228 C C . GLY A 1 164 ? 16.281 -25.406 -14.75 1 82.75 164 GLY A C 1
ATOM 1229 O O . GLY A 1 164 ? 16.375 -26.547 -15.188 1 82.75 164 GLY A O 1
ATOM 1230 N N . ASN A 1 165 ? 15.562 -24.547 -15.289 1 86.62 165 ASN A N 1
ATOM 1231 C CA . ASN A 1 165 ? 14.68 -24.875 -16.406 1 86.62 165 ASN A CA 1
ATOM 1232 C C . ASN A 1 165 ? 15.469 -25.109 -17.688 1 86.62 165 ASN A C 1
ATOM 1234 O O . ASN A 1 165 ? 15.094 -25.953 -18.5 1 86.62 165 ASN A O 1
ATOM 1238 N N . LEU A 1 166 ? 16.547 -24.422 -17.859 1 88.12 166 LEU A N 1
ATOM 1239 C CA . LEU A 1 166 ? 17.375 -24.625 -19.031 1 88.12 166 LEU A CA 1
ATOM 1240 C C . LEU A 1 166 ? 18.031 -26 -19 1 88.12 166 LEU A C 1
ATOM 1242 O O . LEU A 1 166 ? 18.094 -26.688 -20.031 1 88.12 166 LEU A O 1
ATOM 1246 N N . VAL A 1 167 ? 18.484 -26.312 -17.859 1 87 167 VAL A N 1
ATOM 1247 C CA . VAL A 1 167 ? 19.125 -27.625 -17.719 1 87 167 VAL A CA 1
ATOM 1248 C C . VAL A 1 167 ? 18.109 -28.734 -17.922 1 87 167 VAL A C 1
ATOM 1250 O O . VAL A 1 167 ? 18.359 -29.688 -18.656 1 87 167 VAL A O 1
ATOM 1253 N N . MET A 1 168 ? 16.938 -28.578 -17.297 1 88.88 168 MET A N 1
ATOM 1254 C CA . MET A 1 168 ? 15.867 -29.562 -17.438 1 88.88 168 MET A CA 1
ATOM 1255 C C . MET A 1 168 ? 15.438 -29.703 -18.891 1 88.88 168 MET A C 1
ATOM 1257 O O . MET A 1 168 ? 15.273 -30.828 -19.391 1 88.88 168 MET A O 1
ATOM 1261 N N . LEU A 1 169 ? 15.312 -28.594 -19.547 1 89.5 169 LEU A N 1
ATOM 1262 C CA . LEU A 1 169 ? 14.898 -28.594 -20.953 1 89.5 169 LEU A CA 1
ATOM 1263 C C . LEU A 1 169 ? 15.938 -29.281 -21.828 1 89.5 169 LEU A C 1
ATOM 1265 O O . LEU A 1 169 ? 15.602 -30.125 -22.656 1 89.5 169 LEU A O 1
ATOM 1269 N N . ALA A 1 170 ? 17.188 -28.922 -21.641 1 91.56 170 ALA A N 1
ATOM 1270 C CA . ALA A 1 170 ? 18.281 -29.469 -22.453 1 91.56 170 ALA A CA 1
ATOM 1271 C C . ALA A 1 170 ? 18.406 -30.969 -22.266 1 91.56 170 ALA A C 1
ATOM 1273 O O . ALA A 1 170 ? 18.531 -31.719 -23.234 1 91.56 170 ALA A O 1
ATOM 1274 N N . LEU A 1 171 ? 18.312 -31.375 -21.031 1 91.44 171 LEU A N 1
ATOM 1275 C CA . LEU A 1 171 ? 18.469 -32.812 -20.734 1 91.44 171 LEU A CA 1
ATOM 1276 C C . LEU A 1 171 ? 17.266 -33.594 -21.25 1 91.44 171 LEU A C 1
ATOM 1278 O O . LEU A 1 171 ? 17.438 -34.688 -21.812 1 91.44 171 LEU A O 1
ATOM 1282 N N . THR A 1 172 ? 16.109 -33.094 -21.016 1 91.94 172 THR A N 1
ATOM 1283 C CA . THR A 1 172 ? 14.898 -33.781 -21.484 1 91.94 172 THR A CA 1
ATOM 1284 C C . THR A 1 172 ? 14.898 -33.875 -23 1 91.94 172 THR A C 1
ATOM 1286 O O . THR A 1 172 ? 14.586 -34.938 -23.562 1 91.94 172 THR A O 1
ATOM 1289 N N . LEU A 1 173 ? 15.273 -32.812 -23.641 1 91.75 173 LEU A N 1
ATOM 1290 C CA . LEU A 1 173 ? 15.336 -32.812 -25.094 1 91.75 173 LEU A CA 1
ATOM 1291 C C . LEU A 1 173 ? 16.375 -33.812 -25.594 1 91.75 173 LEU A C 1
ATOM 1293 O O . LEU A 1 173 ? 16.156 -34.5 -26.609 1 91.75 173 LEU A O 1
ATOM 1297 N N . ALA A 1 174 ? 17.469 -33.875 -24.922 1 93.38 174 ALA A N 1
ATOM 1298 C CA . ALA A 1 174 ? 18.531 -34.781 -25.312 1 93.38 174 ALA A CA 1
ATOM 1299 C C . ALA A 1 174 ? 18.062 -36.25 -25.25 1 93.38 174 ALA A C 1
ATOM 1301 O O . ALA A 1 174 ? 18.297 -37.031 -26.156 1 93.38 174 ALA A O 1
ATOM 1302 N N . VAL A 1 175 ? 17.312 -36.531 -24.219 1 93 175 VAL A N 1
ATOM 1303 C CA . VAL A 1 175 ? 16.828 -37.906 -24.031 1 93 175 VAL A CA 1
ATOM 1304 C C . VAL A 1 175 ? 15.75 -38.219 -25.062 1 93 175 VAL A C 1
ATOM 1306 O O . VAL A 1 175 ? 15.727 -39.312 -25.641 1 93 175 VAL A O 1
ATOM 1309 N N . MET A 1 176 ? 14.883 -37.281 -25.312 1 93.81 176 MET A N 1
ATOM 1310 C CA . MET A 1 176 ? 13.812 -37.469 -26.297 1 93.81 176 MET A CA 1
ATOM 1311 C C . MET A 1 176 ? 14.391 -37.688 -27.703 1 93.81 176 MET A C 1
ATOM 1313 O O . MET A 1 176 ? 13.922 -38.562 -28.438 1 93.81 176 MET A O 1
ATOM 1317 N N . LEU A 1 177 ? 15.438 -36.969 -28.047 1 94.25 177 LEU A N 1
ATOM 1318 C CA . LEU A 1 177 ? 16.078 -37.094 -29.344 1 94.25 177 LEU A CA 1
ATOM 1319 C C . LEU A 1 177 ? 16.781 -38.438 -29.484 1 94.25 177 LEU A C 1
ATOM 1321 O O . LEU A 1 177 ? 16.844 -39 -30.578 1 94.25 177 LEU A O 1
ATOM 1325 N N . ARG A 1 178 ? 17.266 -38.906 -28.375 1 93.19 178 ARG A N 1
ATOM 1326 C CA . ARG A 1 178 ? 17.922 -40.219 -28.391 1 93.19 178 ARG A CA 1
ATOM 1327 C C . ARG A 1 178 ? 16.922 -41.344 -28.594 1 93.19 178 ARG A C 1
ATOM 1329 O O . ARG A 1 178 ? 17.234 -42.344 -29.266 1 93.19 178 ARG A O 1
ATOM 1336 N N . ILE A 1 179 ? 15.648 -41.156 -28.031 1 92 179 ILE A N 1
ATOM 1337 C CA . ILE A 1 179 ? 14.617 -42.188 -28.203 1 92 179 ILE A CA 1
ATOM 1338 C C . ILE A 1 179 ? 14.094 -42.156 -29.641 1 92 179 ILE A C 1
ATOM 1340 O O . ILE A 1 179 ? 14.117 -43.156 -30.344 1 92 179 ILE A O 1
ATOM 1344 N N . SER A 1 180 ? 13.648 -40.969 -30.094 1 93.62 180 SER A N 1
ATOM 1345 C CA . SER A 1 180 ? 13.203 -40.75 -31.469 1 93.62 180 SER A CA 1
ATOM 1346 C C . SER A 1 180 ? 13.312 -39.312 -31.891 1 93.62 180 SER A C 1
ATOM 1348 O O . SER A 1 180 ? 12.531 -38.469 -31.453 1 93.62 180 SER A O 1
ATOM 1350 N N . TRP A 1 181 ? 14.164 -39 -32.75 1 90.69 181 TRP A N 1
ATOM 1351 C CA . TRP A 1 181 ? 14.383 -37.625 -33.188 1 90.69 181 TRP A CA 1
ATOM 1352 C C . TRP A 1 181 ? 13.227 -37.125 -34.062 1 90.69 181 TRP A C 1
ATOM 1354 O O . TRP A 1 181 ? 12.914 -35.938 -34.062 1 90.69 181 TRP A O 1
ATOM 1364 N N . GLN A 1 182 ? 12.539 -38.062 -34.75 1 91.31 182 GLN A N 1
ATOM 1365 C CA . GLN A 1 182 ? 11.445 -37.688 -35.656 1 91.31 182 GLN A CA 1
ATOM 1366 C C . GLN A 1 182 ? 10.242 -37.188 -34.844 1 91.31 182 GLN A C 1
ATOM 1368 O O . GLN A 1 182 ? 9.703 -36.125 -35.125 1 91.31 182 GLN A O 1
ATOM 1373 N N . ILE A 1 183 ? 9.93 -37.969 -33.812 1 90.81 183 ILE A N 1
ATOM 1374 C CA . ILE A 1 183 ? 8.773 -37.594 -33 1 90.81 183 ILE A CA 1
ATOM 1375 C C . ILE A 1 183 ? 9.086 -36.344 -32.219 1 90.81 183 ILE A C 1
ATOM 1377 O O . ILE A 1 183 ? 8.227 -35.469 -32.062 1 90.81 183 ILE A O 1
ATOM 1381 N N . THR A 1 184 ? 10.305 -36.25 -31.734 1 90.62 184 THR A N 1
ATOM 1382 C CA . THR A 1 184 ? 10.703 -35.094 -30.922 1 90.62 184 THR A CA 1
ATOM 1383 C C . THR A 1 184 ? 10.688 -33.812 -31.75 1 90.62 184 THR A C 1
ATOM 1385 O O . THR A 1 184 ? 10.148 -32.781 -31.312 1 90.62 184 THR A O 1
ATOM 1388 N N . VAL A 1 185 ? 11.156 -33.812 -32.938 1 89 185 VAL A N 1
ATOM 1389 C CA . VAL A 1 185 ? 11.211 -32.625 -33.812 1 89 185 VAL A CA 1
ATOM 1390 C C . VAL A 1 185 ? 9.797 -32.219 -34.188 1 89 185 VAL A C 1
ATOM 1392 O O . VAL A 1 185 ? 9.469 -31.016 -34.219 1 89 185 VAL A O 1
ATOM 1395 N N . LEU A 1 186 ? 8.922 -33.156 -34.438 1 86.94 186 LEU A N 1
ATOM 1396 C CA . LEU A 1 186 ? 7.551 -32.844 -34.812 1 86.94 186 LEU A CA 1
ATOM 1397 C C . LEU A 1 186 ? 6.785 -32.25 -33.625 1 86.94 186 LEU A C 1
ATOM 1399 O O . LEU A 1 186 ? 5.961 -31.359 -33.844 1 86.94 186 LEU A O 1
ATOM 1403 N N . ALA A 1 187 ? 7.117 -32.844 -32.469 1 86 187 ALA A N 1
ATOM 1404 C CA . ALA A 1 187 ? 6.492 -32.281 -31.281 1 86 187 ALA A CA 1
ATOM 1405 C C . ALA A 1 187 ? 6.977 -30.875 -31.031 1 86 187 ALA A C 1
ATOM 1407 O O . ALA A 1 187 ? 6.199 -30.016 -30.609 1 86 187 ALA A O 1
ATOM 1408 N N . LEU A 1 188 ? 8.234 -30.562 -31.312 1 82.19 188 LEU A N 1
ATOM 1409 C CA . LEU A 1 188 ? 8.828 -29.25 -31.078 1 82.19 188 LEU A CA 1
ATOM 1410 C C . LEU A 1 188 ? 8.32 -28.234 -32.094 1 82.19 188 LEU A C 1
ATOM 1412 O O . LEU A 1 188 ? 8.219 -27.047 -31.781 1 82.19 188 LEU A O 1
ATOM 1416 N N . VAL A 1 189 ? 8.039 -28.641 -33.312 1 81.25 189 VAL A N 1
ATOM 1417 C CA . VAL A 1 189 ? 7.551 -27.75 -34.344 1 81.25 189 VAL A CA 1
ATOM 1418 C C . VAL A 1 189 ? 6.176 -27.203 -33.969 1 81.25 189 VAL A C 1
ATOM 1420 O O . VAL A 1 189 ? 5.809 -26.094 -34.344 1 81.25 189 VAL A O 1
ATOM 1423 N N . LEU A 1 190 ? 5.523 -27.938 -33.094 1 77.44 190 LEU A N 1
ATOM 1424 C CA . LEU A 1 190 ? 4.219 -27.484 -32.625 1 77.44 190 LEU A CA 1
ATOM 1425 C C . LEU A 1 190 ? 4.367 -26.359 -31.625 1 77.44 190 LEU A C 1
ATOM 1427 O O . LEU A 1 190 ? 3.438 -25.562 -31.422 1 77.44 190 LEU A O 1
ATOM 1431 N N . LEU A 1 191 ? 5.621 -26.203 -31.062 1 72.75 191 LEU A N 1
ATOM 1432 C CA . LEU A 1 191 ? 5.848 -25.281 -29.953 1 72.75 191 LEU A CA 1
ATOM 1433 C C . LEU A 1 191 ? 5.918 -23.844 -30.469 1 72.75 191 LEU A C 1
ATOM 1435 O O . LEU A 1 191 ? 5.309 -22.938 -29.891 1 72.75 191 LEU A O 1
ATOM 1439 N N . PRO A 1 192 ? 6.793 -23.547 -31.547 1 62.47 192 PRO A N 1
ATOM 1440 C CA . PRO A 1 192 ? 6.887 -22.156 -32 1 62.47 192 PRO A CA 1
ATOM 1441 C C . PRO A 1 192 ? 5.535 -21.578 -32.438 1 62.47 192 PRO A C 1
ATOM 1443 O O . PRO A 1 192 ? 5.328 -20.375 -32.344 1 62.47 192 PRO A O 1
ATOM 1446 N N . VAL A 1 193 ? 4.715 -22.281 -32.906 1 59.84 193 VAL A N 1
ATOM 1447 C CA . VAL A 1 193 ? 3.393 -21.781 -33.281 1 59.84 193 VAL A CA 1
ATOM 1448 C C . VAL A 1 193 ? 2.748 -21.078 -32.094 1 59.84 193 VAL A C 1
ATOM 1450 O O . VAL A 1 193 ? 1.976 -20.141 -32.281 1 59.84 193 VAL A O 1
ATOM 1453 N N . PHE A 1 194 ? 3.357 -21.406 -31 1 56.09 194 PHE A N 1
ATOM 1454 C CA . PHE A 1 194 ? 2.611 -20.844 -29.875 1 56.09 194 PHE A CA 1
ATOM 1455 C C . PHE A 1 194 ? 3.469 -19.859 -29.094 1 56.09 194 PHE A C 1
ATOM 1457 O O . PHE A 1 194 ? 2.947 -18.938 -28.469 1 56.09 194 PHE A O 1
ATOM 1464 N N . VAL A 1 195 ? 4.82 -20.141 -29.203 1 60.59 195 VAL A N 1
ATOM 1465 C CA . VAL A 1 195 ? 5.699 -19.203 -28.5 1 60.59 195 VAL A CA 1
ATOM 1466 C C . VAL A 1 195 ? 5.645 -17.844 -29.188 1 60.59 195 VAL A C 1
ATOM 1468 O O . VAL A 1 195 ? 5.719 -16.797 -28.516 1 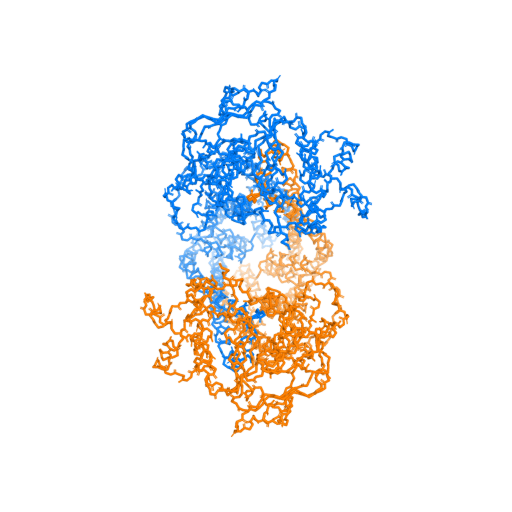60.59 195 VAL A O 1
ATOM 1471 N N . LEU A 1 196 ? 5.348 -17.844 -30.453 1 60.78 196 LEU A N 1
ATOM 1472 C CA . LEU A 1 196 ? 5.375 -16.609 -31.219 1 60.78 196 LEU A CA 1
ATOM 1473 C C . LEU A 1 196 ? 4.258 -15.672 -30.766 1 60.78 196 LEU A C 1
ATOM 1475 O O . LEU A 1 196 ? 4.492 -14.484 -30.531 1 60.78 196 LEU A O 1
ATOM 1479 N N . PRO A 1 197 ? 3.086 -16.25 -30.453 1 64.31 197 PRO A N 1
ATOM 1480 C CA . PRO A 1 197 ? 2.033 -15.32 -30.031 1 64.31 197 PRO A CA 1
ATOM 1481 C C . PRO A 1 197 ? 2.213 -14.852 -28.578 1 64.31 197 PRO A C 1
ATOM 1483 O O . PRO A 1 197 ? 1.571 -13.891 -28.156 1 64.31 197 PRO A O 1
ATOM 1486 N N . ALA A 1 198 ? 3.178 -15.539 -27.953 1 66.38 198 ALA A N 1
ATOM 1487 C CA . ALA A 1 198 ? 3.361 -15.211 -26.531 1 66.38 198 ALA A CA 1
ATOM 1488 C C . ALA A 1 198 ? 3.801 -13.758 -26.359 1 66.38 198 ALA A C 1
ATOM 1490 O O . ALA A 1 198 ? 3.326 -13.062 -25.469 1 66.38 198 ALA A O 1
ATOM 1491 N N . ARG A 1 199 ? 4.57 -13.266 -27.25 1 65.44 199 ARG A N 1
ATOM 1492 C CA . ARG A 1 199 ? 5.027 -11.891 -27.172 1 65.44 199 ARG A CA 1
ATOM 1493 C C . ARG A 1 199 ? 3.891 -10.914 -27.453 1 65.44 199 ARG A C 1
ATOM 1495 O O . ARG A 1 199 ? 3.766 -9.883 -26.781 1 65.44 199 ARG A O 1
ATOM 1502 N N . ARG A 1 200 ? 3.113 -11.289 -28.422 1 72.69 200 ARG A N 1
ATOM 1503 C CA . ARG A 1 200 ? 1.995 -10.422 -28.781 1 72.69 200 ARG A CA 1
ATOM 1504 C C . ARG A 1 200 ? 0.949 -10.406 -27.672 1 72.69 200 ARG A C 1
ATOM 1506 O O . ARG A 1 200 ? 0.377 -9.352 -27.359 1 72.69 200 ARG A O 1
ATOM 1513 N N . ILE A 1 201 ? 0.802 -11.508 -27.031 1 77.25 201 ILE A N 1
ATOM 1514 C CA . ILE A 1 201 ? -0.179 -11.617 -25.969 1 77.25 201 ILE A CA 1
ATOM 1515 C C . ILE A 1 201 ? 0.333 -10.891 -24.719 1 77.25 201 ILE A C 1
ATOM 1517 O O . ILE A 1 201 ? -0.437 -10.234 -24.016 1 77.25 201 ILE A O 1
ATOM 1521 N N . GLY A 1 202 ? 1.618 -10.961 -24.594 1 73.38 202 GLY A N 1
ATOM 1522 C CA . GLY A 1 202 ? 2.217 -10.25 -23.469 1 73.38 202 GLY A CA 1
ATOM 1523 C C . GLY A 1 202 ? 2.043 -8.75 -23.562 1 73.38 202 GLY A C 1
ATOM 1524 O O . GLY A 1 202 ? 1.681 -8.102 -22.578 1 73.38 202 GLY A O 1
ATOM 1525 N N . SER A 1 203 ? 2.246 -8.203 -24.75 1 75.19 203 SER A N 1
ATOM 1526 C CA . SER A 1 203 ? 2.076 -6.766 -24.953 1 75.19 203 SER A CA 1
ATOM 1527 C C . SER A 1 203 ? 0.614 -6.355 -24.797 1 75.19 203 SER A C 1
ATOM 1529 O O . SER A 1 203 ? 0.313 -5.297 -24.25 1 75.19 203 SER A O 1
ATOM 1531 N N . ARG A 1 204 ? -0.23 -7.223 -25.297 1 80.94 204 ARG A N 1
ATOM 1532 C CA . ARG A 1 204 ? -1.657 -6.945 -25.172 1 80.94 204 ARG A CA 1
ATOM 1533 C C . ARG A 1 204 ? -2.092 -6.969 -23.719 1 80.94 204 ARG A C 1
ATOM 1535 O O . ARG A 1 204 ? -2.857 -6.109 -23.266 1 80.94 204 ARG A O 1
ATOM 1542 N N . LEU A 1 205 ? -1.605 -7.891 -23.016 1 81.94 205 LEU A N 1
ATOM 1543 C CA . LEU A 1 205 ? -1.951 -8.008 -21.609 1 81.94 205 LEU A CA 1
ATOM 1544 C C . LEU A 1 205 ? -1.422 -6.816 -20.812 1 81.94 205 LEU A C 1
ATOM 1546 O O . LEU A 1 205 ? -2.102 -6.309 -19.922 1 81.94 205 LEU A O 1
ATOM 1550 N N . ALA A 1 206 ? -0.255 -6.391 -21.188 1 76.19 206 ALA A N 1
ATOM 1551 C CA . ALA A 1 206 ? 0.308 -5.211 -20.531 1 76.19 206 ALA A CA 1
ATOM 1552 C C . ALA A 1 206 ? -0.563 -3.982 -20.766 1 76.19 206 ALA A C 1
ATOM 1554 O O . ALA A 1 206 ? -0.783 -3.182 -19.859 1 76.19 206 ALA A O 1
ATOM 1555 N N . GLY A 1 207 ? -0.999 -3.842 -21.984 1 81.5 207 GLY A N 1
ATOM 1556 C CA . GLY A 1 207 ? -1.894 -2.74 -22.297 1 81.5 207 GLY A CA 1
ATOM 1557 C C . GLY A 1 207 ? -3.201 -2.797 -21.531 1 81.5 207 GLY A C 1
ATOM 1558 O O . GLY A 1 207 ? -3.674 -1.776 -21.016 1 81.5 207 GLY A O 1
ATOM 1559 N N . LEU A 1 208 ? -3.734 -3.963 -21.391 1 87.75 208 LEU A N 1
ATOM 1560 C CA . LEU A 1 208 ? -4.984 -4.141 -20.656 1 87.75 208 LEU A CA 1
ATOM 1561 C C . LEU A 1 208 ? -4.789 -3.869 -19.172 1 87.75 208 LEU A C 1
ATOM 1563 O O . LEU A 1 208 ? -5.66 -3.285 -18.531 1 87.75 208 LEU A O 1
ATOM 1567 N N . GLU A 1 209 ? -3.67 -4.25 -18.656 1 82.94 209 GLU A N 1
ATOM 1568 C CA . GLU A 1 209 ? -3.377 -4.023 -17.234 1 82.94 209 GLU A CA 1
ATOM 1569 C C . GLU A 1 209 ? -3.232 -2.533 -16.938 1 82.94 209 GLU A C 1
ATOM 1571 O O . GLU A 1 209 ? -3.672 -2.059 -15.891 1 82.94 209 GLU A O 1
ATOM 1576 N N . ARG A 1 210 ? -2.621 -1.847 -17.891 1 79.88 210 ARG A N 1
ATOM 1577 C CA . ARG A 1 210 ? -2.506 -0.401 -17.734 1 79.88 210 ARG A CA 1
ATOM 1578 C C . ARG A 1 210 ? -3.877 0.265 -17.781 1 79.88 210 ARG A C 1
ATOM 1580 O O . ARG A 1 210 ? -4.172 1.137 -16.953 1 79.88 210 ARG A O 1
ATOM 1587 N N . GLU A 1 211 ? -4.621 -0.181 -18.672 1 89.06 211 GLU A N 1
ATOM 1588 C CA . GLU A 1 211 ? -5.977 0.351 -18.781 1 89.06 211 GLU A CA 1
ATOM 1589 C C . GLU A 1 211 ? -6.789 0.025 -17.531 1 89.06 211 GLU A C 1
ATOM 1591 O O . GLU A 1 211 ? -7.559 0.86 -17.047 1 89.06 211 GLU A O 1
ATOM 1596 N N . ALA A 1 212 ? -6.664 -1.167 -17.016 1 88.94 212 ALA A N 1
ATOM 1597 C CA . ALA A 1 212 ? -7.352 -1.581 -15.797 1 88.94 212 ALA A CA 1
ATOM 1598 C C . ALA A 1 212 ? -6.91 -0.738 -14.609 1 88.94 212 ALA A C 1
ATOM 1600 O O . ALA A 1 212 ? -7.734 -0.338 -13.781 1 88.94 212 ALA A O 1
ATOM 1601 N N . ALA A 1 213 ? -5.656 -0.464 -14.531 1 80.81 213 ALA A N 1
ATOM 1602 C CA . ALA A 1 213 ? -5.121 0.366 -13.453 1 80.81 213 ALA A CA 1
ATOM 1603 C C . ALA A 1 213 ? -5.715 1.771 -13.5 1 80.81 213 ALA A C 1
ATOM 1605 O O . ALA A 1 213 ? -6.059 2.34 -12.461 1 80.81 213 ALA A O 1
ATOM 1606 N N . ASP A 1 214 ? -5.82 2.275 -14.672 1 85.81 214 ASP A N 1
ATOM 1607 C CA . ASP A 1 214 ? -6.402 3.604 -14.844 1 85.81 214 ASP A CA 1
ATOM 1608 C C . ASP A 1 214 ? -7.859 3.631 -14.398 1 85.81 214 ASP A C 1
ATOM 1610 O O . ASP A 1 214 ? -8.281 4.555 -13.703 1 85.81 214 ASP A O 1
ATOM 1614 N N . HIS A 1 215 ? -8.586 2.637 -14.828 1 90.25 215 HIS A N 1
ATOM 1615 C CA . HIS A 1 215 ? -9.984 2.557 -14.43 1 90.25 215 HIS A CA 1
ATOM 1616 C C . HIS A 1 215 ? -10.117 2.393 -12.914 1 90.25 215 HIS A C 1
ATOM 1618 O O . HIS A 1 215 ? -10.992 3.004 -12.297 1 90.25 215 HIS A O 1
ATOM 1624 N N . ASN A 1 216 ? -9.25 1.64 -12.336 1 87.5 216 ASN A N 1
ATOM 1625 C CA . ASN A 1 216 ? -9.266 1.434 -10.891 1 87.5 216 ASN A CA 1
ATOM 1626 C C . ASN A 1 216 ? -8.906 2.709 -10.133 1 87.5 216 ASN A C 1
ATOM 1628 O O . ASN A 1 216 ? -9.492 3.014 -9.102 1 87.5 216 ASN A O 1
ATOM 1632 N N . ALA A 1 217 ? -8 3.365 -10.688 1 79.88 217 ALA A N 1
ATOM 1633 C CA . ALA A 1 217 ? -7.59 4.625 -10.078 1 79.88 217 ALA A CA 1
ATOM 1634 C C . ALA A 1 217 ? -8.727 5.645 -10.102 1 79.88 217 ALA A C 1
ATOM 1636 O O . ALA A 1 217 ? -9 6.309 -9.102 1 79.88 217 ALA A O 1
ATOM 1637 N N . ALA A 1 218 ? -9.312 5.75 -11.211 1 87.12 218 ALA A N 1
ATOM 1638 C CA . ALA A 1 218 ? -10.438 6.676 -11.344 1 87.12 218 ALA A CA 1
ATOM 1639 C C . ALA A 1 218 ? -11.562 6.32 -10.383 1 87.12 218 ALA A C 1
ATOM 1641 O O . ALA A 1 218 ? -12.133 7.199 -9.734 1 87.12 218 ALA A O 1
ATOM 1642 N N . MET A 1 219 ? -11.852 5.066 -10.344 1 90.25 219 MET A N 1
ATOM 1643 C CA . MET A 1 219 ? -12.891 4.602 -9.43 1 90.25 219 MET A CA 1
ATOM 1644 C C . MET A 1 219 ? -12.492 4.836 -7.977 1 90.25 219 MET A C 1
ATOM 1646 O O . MET A 1 219 ? -13.297 5.301 -7.172 1 90.25 219 MET A O 1
ATOM 1650 N N . GLY A 1 220 ? -11.266 4.547 -7.652 1 86.81 220 GLY A N 1
ATOM 1651 C CA . GLY A 1 220 ? -10.75 4.758 -6.309 1 86.81 220 GLY A CA 1
ATOM 1652 C C . GLY A 1 220 ? -10.766 6.211 -5.883 1 86.81 220 GLY A C 1
ATOM 1653 O O . GLY A 1 220 ? -11.133 6.527 -4.75 1 86.81 220 GLY A O 1
ATOM 1654 N N . THR A 1 221 ? -10.438 7.062 -6.773 1 82.75 221 THR A N 1
ATOM 1655 C CA . THR A 1 221 ? -10.445 8.492 -6.508 1 82.75 221 THR A CA 1
ATOM 1656 C C . THR A 1 221 ? -11.867 8.984 -6.223 1 82.75 221 THR A C 1
ATOM 1658 O O . THR A 1 221 ? -12.078 9.773 -5.297 1 82.75 221 THR A O 1
ATOM 1661 N N . GLN A 1 222 ? -12.719 8.555 -6.977 1 88.56 222 GLN A N 1
ATOM 1662 C CA . GLN A 1 222 ? -14.102 8.945 -6.75 1 88.56 222 GLN A CA 1
ATOM 1663 C C . GLN A 1 222 ? -14.586 8.492 -5.375 1 88.56 222 GLN A C 1
ATOM 1665 O O . GLN A 1 222 ? -15.219 9.266 -4.648 1 88.56 222 GLN A O 1
ATOM 1670 N N . MET A 1 223 ? -14.281 7.297 -5.059 1 90.25 223 MET A N 1
ATOM 1671 C CA . MET A 1 223 ? -14.695 6.77 -3.764 1 90.25 223 MET A CA 1
ATOM 1672 C C . MET A 1 223 ? -14.055 7.555 -2.625 1 90.25 223 MET A C 1
ATOM 1674 O O . MET A 1 223 ? -14.727 7.938 -1.669 1 90.25 223 MET A O 1
ATOM 1678 N N . THR A 1 224 ? -12.789 7.82 -2.73 1 87.06 224 THR A N 1
ATOM 1679 C CA . THR A 1 224 ? -12.055 8.539 -1.693 1 87.06 224 THR A CA 1
ATOM 1680 C C . THR A 1 224 ? -12.609 9.953 -1.52 1 87.06 224 THR A C 1
ATOM 1682 O O . THR A 1 224 ? -12.758 10.43 -0.394 1 87.06 224 THR A O 1
ATOM 1685 N N . GLU A 1 225 ? -12.945 10.555 -2.592 1 87.69 225 GLU A N 1
ATOM 1686 C CA . GLU A 1 225 ? -13.477 11.914 -2.549 1 87.69 225 GLU A CA 1
ATOM 1687 C C . GLU A 1 225 ? -14.875 11.938 -1.941 1 87.69 225 GLU A C 1
ATOM 1689 O O . GLU A 1 225 ? -15.18 12.805 -1.114 1 87.69 225 GLU A O 1
ATOM 1694 N N . ARG A 1 226 ? -15.648 11.047 -2.375 1 89.69 226 ARG A N 1
ATOM 1695 C CA . ARG A 1 226 ? -17.047 11.055 -1.959 1 89.69 226 ARG A CA 1
ATOM 1696 C C . ARG A 1 226 ? -17.188 10.531 -0.532 1 89.69 226 ARG A C 1
ATOM 1698 O O . ARG A 1 226 ? -18.156 10.867 0.158 1 89.69 226 ARG A O 1
ATOM 1705 N N . PHE A 1 227 ? -16.203 9.758 -0.065 1 88.69 227 PHE A N 1
ATOM 1706 C CA . PHE A 1 227 ? -16.328 9.148 1.253 1 88.69 227 PHE A CA 1
ATOM 1707 C C . PHE A 1 227 ? -15.562 9.953 2.297 1 88.69 227 PHE A C 1
ATOM 1709 O O . PHE A 1 227 ? -15.625 9.648 3.49 1 88.69 227 PHE A O 1
ATOM 1716 N N . SER A 1 228 ? -14.891 10.977 1.87 1 87.56 228 SER A N 1
ATOM 1717 C CA . SER A 1 228 ? -14.312 11.891 2.846 1 87.56 228 SER A CA 1
ATOM 1718 C C . SER A 1 228 ? -15.391 12.742 3.512 1 87.56 228 SER A C 1
ATOM 1720 O O . SER A 1 228 ? -16.469 12.922 2.957 1 87.56 228 SER A O 1
ATOM 1722 N N . ALA A 1 229 ? -15.102 13.211 4.723 1 86.75 229 ALA A N 1
ATOM 1723 C CA . ALA A 1 229 ? -16.109 13.984 5.461 1 86.75 229 ALA A CA 1
ATOM 1724 C C . ALA A 1 229 ? -16.531 15.219 4.672 1 86.75 229 ALA A C 1
ATOM 1726 O O . ALA A 1 229 ? -17.719 15.445 4.457 1 86.75 229 ALA A O 1
ATOM 1727 N N . PRO A 1 230 ? -15.602 15.992 4.156 1 87.75 230 PRO A N 1
ATOM 1728 C CA . PRO A 1 230 ? -16.031 17.156 3.371 1 87.75 230 PRO A CA 1
ATOM 1729 C C . PRO A 1 230 ? -16.734 16.766 2.076 1 87.75 230 PRO A C 1
ATOM 1731 O O . PRO A 1 230 ? -17.703 17.422 1.672 1 87.75 230 PRO A O 1
ATOM 1734 N N . GLY A 1 231 ? -16.266 15.734 1.455 1 89.12 231 GLY A N 1
ATOM 1735 C CA . GLY A 1 231 ? -16.891 15.266 0.227 1 89.12 231 GLY A CA 1
ATOM 1736 C C . GLY A 1 231 ? -18.297 14.734 0.435 1 89.12 231 GLY A C 1
ATOM 1737 O O . GLY A 1 231 ? -19.203 15.062 -0.331 1 89.12 231 GLY A O 1
ATOM 1738 N N . ALA A 1 232 ? -18.484 13.992 1.453 1 90.06 232 ALA A N 1
ATOM 1739 C CA . ALA A 1 232 ? -19.797 13.461 1.778 1 90.06 232 ALA A CA 1
ATOM 1740 C C . ALA A 1 232 ? -20.781 14.586 2.104 1 90.06 232 ALA A C 1
ATOM 1742 O O . ALA A 1 232 ? -21.969 14.508 1.752 1 90.06 232 ALA A O 1
ATOM 1743 N N . THR A 1 233 ? -20.266 15.547 2.832 1 90.75 233 THR A N 1
ATOM 1744 C CA . THR A 1 233 ? -21.094 16.703 3.156 1 90.75 233 THR A CA 1
ATOM 1745 C C . THR A 1 233 ? -21.562 17.406 1.886 1 90.75 233 THR A C 1
ATOM 1747 O O . THR A 1 233 ? -22.734 17.75 1.756 1 90.75 233 THR A O 1
ATOM 1750 N N . LEU A 1 234 ? -20.672 17.578 0.997 1 90.5 234 LEU A N 1
ATOM 1751 C CA . LEU A 1 234 ? -21.016 18.219 -0.262 1 90.5 234 LEU A CA 1
ATOM 1752 C C . LEU A 1 234 ? -22.047 17.406 -1.031 1 90.5 234 LEU A C 1
ATOM 1754 O O . LEU A 1 234 ? -22.969 17.984 -1.634 1 90.5 234 LEU A O 1
ATOM 1758 N N . VAL A 1 235 ? -21.922 16.172 -1.043 1 90.56 235 VAL A N 1
ATOM 1759 C CA . VAL A 1 235 ? -22.859 15.297 -1.745 1 90.56 235 VAL A CA 1
ATOM 1760 C C . VAL A 1 235 ? -24.234 15.398 -1.103 1 90.56 235 VAL A C 1
ATOM 1762 O O . VAL A 1 235 ? -25.25 15.398 -1.8 1 90.56 235 VAL A O 1
ATOM 1765 N N . LYS A 1 236 ? -24.266 15.539 0.169 1 89.88 236 LYS A N 1
ATOM 1766 C CA . LYS A 1 236 ? -25.547 15.656 0.876 1 89.88 236 LYS A CA 1
ATOM 1767 C C . LYS A 1 236 ? -26.203 17 0.605 1 89.88 236 LYS A C 1
ATOM 1769 O O . LYS A 1 236 ? -27.438 17.109 0.581 1 89.88 236 LYS A O 1
ATOM 1774 N N . LEU A 1 237 ? -25.375 17.953 0.445 1 90.5 237 LEU A N 1
ATOM 1775 C CA . LEU A 1 237 ? -25.906 19.312 0.304 1 90.5 237 LEU A CA 1
ATOM 1776 C C . LEU A 1 237 ? -26.328 19.594 -1.136 1 90.5 237 LEU A C 1
ATOM 1778 O O . LEU A 1 237 ? -27.328 20.25 -1.376 1 90.5 237 LEU A O 1
ATOM 1782 N N . TYR A 1 238 ? -25.547 19.094 -2.068 1 89.62 238 TYR A N 1
ATOM 1783 C CA . TYR A 1 238 ? -25.781 19.484 -3.451 1 89.62 238 TYR A CA 1
ATOM 1784 C C . TYR A 1 238 ? -25.969 18.266 -4.348 1 89.62 238 TYR A C 1
ATOM 1786 O O . TYR A 1 238 ? -26.406 18.406 -5.496 1 89.62 238 TYR A O 1
ATOM 1794 N N . GLY A 1 239 ? -25.656 17.156 -3.859 1 86.19 239 GLY A N 1
ATOM 1795 C CA . GLY A 1 239 ? -25.578 15.984 -4.719 1 86.19 239 GLY A CA 1
ATOM 1796 C C . GLY A 1 239 ? -26.922 15.359 -5.004 1 86.19 239 GLY A C 1
ATOM 1797 O O . GLY A 1 239 ? -27.922 15.719 -4.371 1 86.19 239 GLY A O 1
ATOM 1798 N N . ARG A 1 240 ? -26.953 14.641 -6.035 1 87.56 240 ARG A N 1
ATOM 1799 C CA . ARG A 1 240 ? -28.078 13.797 -6.422 1 87.56 240 ARG A CA 1
ATOM 1800 C C . ARG A 1 240 ? -27.719 12.32 -6.348 1 87.56 240 ARG A C 1
ATOM 1802 O O . ARG A 1 240 ? -26.922 11.828 -7.16 1 87.56 240 ARG A O 1
ATOM 1809 N N . PRO A 1 241 ? -28.312 11.648 -5.41 1 85.62 241 PRO A N 1
ATOM 1810 C CA . PRO A 1 241 ? -27.922 10.258 -5.164 1 85.62 241 PRO A CA 1
ATOM 1811 C C . PRO A 1 241 ? -28.016 9.383 -6.414 1 85.62 241 PRO A C 1
ATOM 1813 O O . PRO A 1 241 ? -27.125 8.562 -6.664 1 85.62 241 PRO A O 1
ATOM 1816 N N . ALA A 1 242 ? -29.031 9.602 -7.254 1 88.25 242 ALA A N 1
ATOM 1817 C CA . ALA A 1 242 ? -29.219 8.773 -8.445 1 88.25 242 ALA A CA 1
ATOM 1818 C C . ALA A 1 242 ? -28.109 9.023 -9.461 1 88.25 242 ALA A C 1
ATOM 1820 O O . ALA A 1 242 ? -27.609 8.078 -10.094 1 88.25 242 ALA A O 1
ATOM 1821 N N . GLN A 1 243 ? -27.734 10.242 -9.547 1 88.94 243 GLN A N 1
ATOM 1822 C CA . GLN A 1 243 ? -26.656 10.57 -10.484 1 88.94 243 GLN A CA 1
ATOM 1823 C C . GLN A 1 243 ? -25.312 10.039 -9.992 1 88.94 243 GLN A C 1
ATOM 1825 O O . GLN A 1 243 ? -24.5 9.547 -10.789 1 88.94 243 GLN A O 1
ATOM 1830 N N . GLU A 1 244 ? -25.109 10.227 -8.711 1 89.44 244 GLU A N 1
ATOM 1831 C CA . GLU A 1 244 ? -23.875 9.719 -8.125 1 89.44 244 GLU A CA 1
ATOM 1832 C C . GLU A 1 244 ? -23.766 8.203 -8.289 1 89.44 244 GLU A C 1
ATOM 1834 O O . GLU A 1 244 ? -22.688 7.688 -8.617 1 89.44 244 GLU A O 1
ATOM 1839 N N . SER A 1 245 ? -24.891 7.547 -8.078 1 92 245 SER A N 1
ATOM 1840 C CA . SER A 1 245 ? -24.922 6.094 -8.219 1 92 245 SER A CA 1
ATOM 1841 C C . SER A 1 245 ? -24.688 5.668 -9.664 1 92 245 SER A C 1
ATOM 1843 O O . SER A 1 245 ? -23.938 4.719 -9.914 1 92 245 SER A O 1
ATOM 1845 N N . ALA A 1 246 ? -25.266 6.367 -10.617 1 93.88 246 ALA A N 1
ATOM 1846 C CA . ALA A 1 246 ? -25.125 6.039 -12.031 1 93.88 246 ALA A CA 1
ATOM 1847 C C . ALA A 1 246 ? -23.703 6.262 -12.508 1 93.88 246 ALA A C 1
ATOM 1849 O O . ALA A 1 246 ? -23.156 5.465 -13.281 1 93.88 246 ALA A O 1
ATOM 1850 N N . GLU A 1 247 ? -23.125 7.316 -12.039 1 91.62 247 GLU A N 1
ATOM 1851 C CA . GLU A 1 247 ? -21.75 7.621 -12.43 1 91.62 247 GLU A CA 1
ATOM 1852 C C . GLU A 1 247 ? -20.781 6.574 -11.883 1 91.62 247 GLU A C 1
ATOM 1854 O O . GLU A 1 247 ? -19.859 6.145 -12.586 1 91.62 247 GLU A O 1
ATOM 1859 N N . PHE A 1 248 ? -21.016 6.203 -10.664 1 93 248 PHE A N 1
ATOM 1860 C CA . PHE A 1 248 ? -20.141 5.191 -10.07 1 93 248 PHE A CA 1
ATOM 1861 C C . PHE A 1 248 ? -20.328 3.846 -10.758 1 93 248 PHE A C 1
ATOM 1863 O O . PHE A 1 248 ? -19.359 3.135 -11.023 1 93 248 PHE A O 1
ATOM 1870 N N . ALA A 1 249 ? -21.578 3.537 -11.008 1 95 249 ALA A N 1
ATOM 1871 C CA . ALA A 1 249 ? -21.875 2.273 -11.672 1 95 249 ALA A CA 1
ATOM 1872 C C . ALA A 1 249 ? -21.203 2.205 -13.047 1 95 249 ALA A C 1
ATOM 1874 O O . ALA A 1 249 ? -20.734 1.144 -13.461 1 95 249 ALA A O 1
ATOM 1875 N N . ALA A 1 250 ? -21.203 3.307 -13.711 1 95.12 250 ALA A N 1
ATOM 1876 C CA . ALA A 1 250 ? -20.562 3.354 -15.023 1 95.12 250 ALA A CA 1
ATOM 1877 C C . ALA A 1 250 ? -19.062 3.094 -14.914 1 95.12 250 ALA A C 1
ATOM 1879 O O . ALA A 1 250 ? -18.5 2.359 -15.719 1 95.12 250 ALA A O 1
ATOM 1880 N N . ARG A 1 251 ? -18.453 3.697 -13.922 1 92.81 251 ARG A N 1
ATOM 1881 C CA . ARG A 1 251 ? -17.016 3.492 -13.719 1 92.81 251 ARG A CA 1
ATOM 1882 C C . ARG A 1 251 ? -16.719 2.062 -13.273 1 92.81 251 ARG A C 1
ATOM 1884 O O . ARG A 1 251 ? -15.766 1.445 -13.742 1 92.81 251 ARG A O 1
ATOM 1891 N N . ALA A 1 252 ? -17.578 1.577 -12.398 1 93.56 252 ALA A N 1
ATOM 1892 C CA . ALA A 1 252 ? -17.438 0.203 -11.93 1 93.56 252 ALA A CA 1
ATOM 1893 C C . ALA A 1 252 ? -17.625 -0.792 -13.07 1 93.56 252 ALA A C 1
ATOM 1895 O O . ALA A 1 252 ? -16.984 -1.842 -13.102 1 93.56 252 ALA A O 1
ATOM 1896 N N . ARG A 1 253 ? -18.516 -0.475 -14.047 1 95.25 253 ARG A N 1
ATOM 1897 C CA . ARG A 1 253 ? -18.766 -1.333 -15.203 1 95.25 253 ARG A CA 1
ATOM 1898 C C . ARG A 1 253 ? -17.531 -1.397 -16.109 1 95.25 253 ARG A C 1
ATOM 1900 O O . ARG A 1 253 ? -17.219 -2.453 -16.656 1 95.25 253 ARG A O 1
ATOM 1907 N N . ARG A 1 254 ? -16.875 -0.324 -16.234 1 94.69 254 ARG A N 1
ATOM 1908 C CA . ARG A 1 254 ? -15.656 -0.314 -17.016 1 94.69 254 ARG A CA 1
ATOM 1909 C C . ARG A 1 254 ? -14.578 -1.194 -16.391 1 94.69 254 ARG A C 1
ATOM 1911 O O . ARG A 1 254 ? -13.836 -1.882 -17.094 1 94.69 254 ARG A O 1
ATOM 1918 N N . VAL A 1 255 ? -14.516 -1.139 -15.062 1 91.25 255 VAL A N 1
ATOM 1919 C CA . VAL A 1 255 ? -13.562 -1.971 -14.336 1 91.25 255 VAL A CA 1
ATOM 1920 C C . VAL A 1 255 ? -13.93 -3.443 -14.508 1 91.25 255 VAL A C 1
ATOM 1922 O O . VAL A 1 255 ? -13.055 -4.289 -14.703 1 91.25 255 VAL A O 1
ATOM 1925 N N . ARG A 1 256 ? -15.281 -3.74 -14.516 1 91.88 256 ARG A N 1
ATOM 1926 C CA . ARG A 1 256 ? -15.758 -5.105 -14.727 1 91.88 256 ARG A CA 1
ATOM 1927 C C . ARG A 1 256 ? -15.406 -5.594 -16.125 1 91.88 256 ARG A C 1
ATOM 1929 O O . ARG A 1 256 ? -14.867 -6.691 -16.297 1 91.88 256 ARG A O 1
ATOM 1936 N N . ASP A 1 257 ? -15.625 -4.766 -17.125 1 94.62 257 ASP A N 1
ATOM 1937 C CA . ASP A 1 257 ? -15.43 -5.168 -18.516 1 94.62 257 ASP A CA 1
ATOM 1938 C C . ASP A 1 257 ? -13.961 -5.434 -18.812 1 94.62 257 ASP A C 1
ATOM 1940 O O . ASP A 1 257 ? -13.617 -6.418 -19.469 1 94.62 257 ASP A O 1
ATOM 1944 N N . ILE A 1 258 ? -13.117 -4.562 -18.328 1 92.38 258 ILE A N 1
ATOM 1945 C CA . ILE A 1 258 ? -11.695 -4.738 -18.594 1 92.38 258 ILE A CA 1
ATOM 1946 C C . ILE A 1 258 ? -11.164 -5.93 -17.797 1 92.38 258 ILE A C 1
ATOM 1948 O O . ILE A 1 258 ? -10.227 -6.605 -18.219 1 92.38 258 ILE A O 1
ATOM 1952 N N . GLY A 1 259 ? -11.789 -6.164 -16.641 1 88.38 259 GLY A N 1
ATOM 1953 C CA . GLY A 1 259 ? -11.43 -7.332 -15.852 1 88.38 259 GLY A CA 1
ATOM 1954 C C . GLY A 1 259 ? -11.719 -8.641 -16.562 1 88.38 259 GLY A C 1
ATOM 1955 O O . GLY A 1 259 ? -10.875 -9.539 -16.594 1 88.38 259 GLY A O 1
ATOM 1956 N N . VAL A 1 260 ? -12.859 -8.727 -17.188 1 91.81 260 VAL A N 1
ATOM 1957 C CA . VAL A 1 260 ? -13.227 -9.93 -17.922 1 91.81 260 VAL A CA 1
ATOM 1958 C C . VAL A 1 260 ? -12.305 -10.094 -19.141 1 91.81 260 VAL A C 1
ATOM 1960 O O . VAL A 1 260 ? -11.805 -11.188 -19.391 1 91.81 260 VAL A O 1
ATOM 1963 N N . ARG A 1 261 ? -12.016 -9.016 -19.812 1 92.75 261 ARG A N 1
ATOM 1964 C CA . ARG A 1 261 ? -11.164 -9.07 -21 1 92.75 261 ARG A CA 1
ATOM 1965 C C . ARG A 1 261 ? -9.75 -9.516 -20.625 1 92.75 261 ARG A C 1
ATOM 1967 O O . ARG A 1 261 ? -9.148 -10.328 -21.328 1 92.75 261 ARG A O 1
ATOM 1974 N N . THR A 1 262 ? -9.25 -8.953 -19.547 1 87.25 262 THR A N 1
ATOM 1975 C CA . THR A 1 262 ? -7.914 -9.312 -19.078 1 87.25 262 THR A CA 1
ATOM 1976 C C . THR A 1 262 ? -7.859 -10.781 -18.688 1 87.25 262 THR A C 1
ATOM 1978 O O . THR A 1 262 ? -6.93 -11.5 -19.062 1 87.25 262 THR A O 1
ATOM 1981 N N . ALA A 1 263 ? -8.906 -11.227 -17.953 1 85.12 263 ALA A N 1
ATOM 1982 C CA . ALA A 1 263 ? -8.977 -12.625 -17.531 1 85.12 263 ALA A CA 1
ATOM 1983 C C . ALA A 1 263 ? -9.031 -13.555 -18.734 1 85.12 263 ALA A C 1
ATOM 1985 O O . ALA A 1 263 ? -8.367 -14.594 -18.766 1 85.12 263 ALA A O 1
ATOM 1986 N N . MET A 1 264 ? -9.711 -13.18 -19.766 1 90.56 264 MET A N 1
ATOM 1987 C CA . MET A 1 264 ? -9.891 -14.023 -20.953 1 90.56 264 MET A CA 1
ATOM 1988 C C . MET A 1 264 ? -8.602 -14.102 -21.766 1 90.56 264 MET A C 1
ATOM 1990 O O . MET A 1 264 ? -8.203 -15.18 -22.203 1 90.56 264 MET A O 1
ATOM 1994 N N . VAL A 1 265 ? -7.984 -12.992 -21.969 1 87.88 265 VAL A N 1
ATOM 1995 C CA . VAL A 1 265 ? -6.746 -13 -22.734 1 87.88 265 VAL A CA 1
ATOM 1996 C C . VAL A 1 265 ? -5.695 -13.852 -22.031 1 87.88 265 VAL A C 1
ATOM 1998 O O . VAL A 1 265 ? -4.996 -14.641 -22.672 1 87.88 265 VAL A O 1
ATOM 2001 N N . GLN A 1 266 ? -5.629 -13.719 -20.719 1 82.5 266 GLN A N 1
ATOM 2002 C CA . GLN A 1 266 ? -4.703 -14.531 -19.938 1 82.5 266 GLN A CA 1
ATOM 2003 C C . GLN A 1 266 ? -5.027 -16.016 -20.062 1 82.5 266 GLN A C 1
ATOM 2005 O O . GLN A 1 266 ? -4.133 -16.828 -20.297 1 82.5 266 GLN A O 1
ATOM 2010 N N . TRP A 1 267 ? -6.281 -16.328 -19.969 1 84.81 267 TRP A N 1
ATOM 2011 C CA . TRP A 1 267 ? -6.695 -17.719 -19.984 1 84.81 267 TRP A CA 1
ATOM 2012 C C . TRP A 1 267 ? -6.551 -18.312 -21.391 1 84.81 267 TRP A C 1
ATOM 2014 O O . TRP A 1 267 ? -6.211 -19.5 -21.531 1 84.81 267 TRP A O 1
ATOM 2024 N N . ILE A 1 268 ? -6.844 -17.562 -22.359 1 87.12 268 ILE A N 1
ATOM 2025 C CA . ILE A 1 268 ? -6.684 -18.031 -23.734 1 87.12 268 ILE A CA 1
ATOM 2026 C C . ILE A 1 268 ? -5.223 -18.375 -23.984 1 87.12 268 ILE A C 1
ATOM 2028 O O . ILE A 1 268 ? -4.922 -19.359 -24.672 1 87.12 268 ILE A O 1
ATOM 2032 N N . PHE A 1 269 ? -4.348 -17.688 -23.438 1 79.56 269 PHE A N 1
ATOM 2033 C CA . PHE A 1 269 ? -2.922 -17.969 -23.578 1 79.56 269 PHE A CA 1
ATOM 2034 C C . PHE A 1 269 ? -2.557 -19.281 -22.906 1 79.56 269 PHE A C 1
ATOM 2036 O O . PHE A 1 269 ? -1.908 -20.141 -23.5 1 79.56 269 PHE A O 1
ATOM 2043 N N . ILE A 1 270 ? -2.988 -19.406 -21.672 1 80.06 270 ILE A N 1
ATOM 2044 C CA . ILE A 1 270 ? -2.678 -20.625 -20.906 1 80.06 270 ILE A CA 1
ATOM 2045 C C . ILE A 1 270 ? -3.293 -21.828 -21.609 1 80.06 270 ILE A C 1
ATOM 2047 O O . ILE A 1 270 ? -2.648 -22.875 -21.734 1 80.06 270 ILE A O 1
ATOM 2051 N N . THR A 1 271 ? -4.527 -21.656 -22.062 1 84.56 271 THR A N 1
ATOM 2052 C CA . THR A 1 271 ? -5.227 -22.75 -22.75 1 84.56 271 THR A CA 1
ATOM 2053 C C . THR A 1 271 ? -4.527 -23.094 -24.062 1 84.56 271 THR A C 1
ATOM 2055 O O . THR A 1 271 ? -4.438 -24.266 -24.422 1 84.56 271 THR A O 1
ATOM 2058 N N . ALA A 1 272 ? -4.051 -22.078 -24.719 1 83.44 272 ALA A N 1
ATOM 2059 C CA . ALA A 1 272 ? -3.32 -22.312 -25.969 1 83.44 272 ALA A CA 1
ATOM 2060 C C . ALA A 1 272 ? -2.055 -23.125 -25.703 1 83.44 272 ALA A C 1
ATOM 2062 O O . ALA A 1 272 ? -1.729 -24.047 -26.469 1 83.44 272 ALA A O 1
ATOM 2063 N N . LEU A 1 273 ? -1.431 -22.812 -24.656 1 77.5 273 LEU A N 1
ATOM 2064 C CA . LEU A 1 273 ? -0.208 -23.531 -24.312 1 77.5 273 LEU A CA 1
ATOM 2065 C C . LEU A 1 273 ? -0.514 -24.984 -23.953 1 77.5 273 LEU A C 1
ATOM 2067 O O . LEU A 1 273 ? 0.191 -25.891 -24.375 1 77.5 273 LEU A O 1
ATOM 2071 N N . THR A 1 274 ? -1.519 -25.172 -23.188 1 81.19 274 THR A N 1
ATOM 2072 C CA . THR A 1 274 ? -1.893 -26.531 -22.766 1 81.19 274 THR A CA 1
ATOM 2073 C C . THR A 1 274 ? -2.402 -27.328 -23.953 1 81.19 274 THR A C 1
ATOM 2075 O O . THR A 1 274 ? -2.199 -28.547 -24.016 1 81.19 274 THR A O 1
ATOM 2078 N N . LEU A 1 275 ? -3.064 -26.641 -24.859 1 85.94 275 LEU A N 1
ATOM 2079 C CA . LEU A 1 275 ? -3.559 -27.312 -26.047 1 85.94 275 LEU A CA 1
ATOM 2080 C C . LEU A 1 275 ? -2.402 -27.859 -26.891 1 85.94 275 LEU A C 1
ATOM 2082 O O . LEU A 1 275 ? -2.469 -28.969 -27.391 1 85.94 275 LEU A O 1
ATOM 2086 N N . VAL A 1 276 ? -1.412 -27.078 -26.984 1 83.44 276 VAL A N 1
ATOM 2087 C CA . VAL A 1 276 ? -0.25 -27.5 -27.75 1 83.44 276 VAL A CA 1
ATOM 2088 C C . VAL A 1 276 ? 0.355 -28.75 -27.125 1 83.44 276 VAL A C 1
ATOM 2090 O O . VAL A 1 276 ? 0.733 -29.688 -27.828 1 83.44 276 VAL A O 1
ATOM 2093 N N . SER A 1 277 ? 0.508 -28.766 -25.859 1 82.25 277 SER A N 1
ATOM 2094 C CA . SER A 1 277 ? 1.047 -29.922 -25.156 1 82.25 277 SER A CA 1
ATOM 2095 C C . SER A 1 277 ? 0.178 -31.156 -25.375 1 82.25 277 SER A C 1
ATOM 2097 O O . SER A 1 277 ? 0.695 -32.25 -25.594 1 82.25 277 SER A O 1
ATOM 2099 N N . ALA A 1 278 ? -1.126 -30.938 -25.297 1 87 278 ALA A N 1
ATOM 2100 C CA . ALA A 1 278 ? -2.049 -32.062 -25.484 1 87 278 ALA A CA 1
ATOM 2101 C C . ALA A 1 278 ? -1.973 -32.594 -26.922 1 87 278 ALA A C 1
ATOM 2103 O O . ALA A 1 278 ? -2.023 -33.812 -27.141 1 87 278 ALA A O 1
ATOM 2104 N N . LEU A 1 279 ? -1.856 -31.672 -27.859 1 89.06 279 LEU A N 1
ATOM 2105 C CA . LEU A 1 279 ? -1.741 -32.094 -29.25 1 89.06 279 LEU A CA 1
ATOM 2106 C C . LEU A 1 279 ? -0.418 -32.812 -29.5 1 89.06 279 LEU A C 1
ATOM 2108 O O . LEU A 1 279 ? -0.358 -33.75 -30.297 1 89.06 279 LEU A O 1
ATOM 2112 N N . ALA A 1 280 ? 0.605 -32.281 -28.844 1 88.69 280 ALA A N 1
ATOM 2113 C CA . ALA A 1 280 ? 1.895 -32.969 -28.938 1 88.69 280 ALA A CA 1
ATOM 2114 C C . ALA A 1 280 ? 1.813 -34.375 -28.375 1 88.69 280 ALA A C 1
ATOM 2116 O O . ALA A 1 280 ? 2.428 -35.312 -28.922 1 88.69 280 ALA A O 1
ATOM 2117 N N . LEU A 1 281 ? 1.114 -34.5 -27.312 1 87.75 281 LEU A N 1
ATOM 2118 C CA . LEU A 1 281 ? 0.922 -35.812 -26.719 1 87.75 281 LEU A CA 1
ATOM 2119 C C . LEU A 1 281 ? 0.172 -36.75 -27.672 1 87.75 281 LEU A C 1
ATOM 2121 O O . LEU A 1 281 ? 0.522 -37.906 -27.812 1 87.75 281 LEU A O 1
ATOM 2125 N N . ALA A 1 282 ? -0.87 -36.188 -28.297 1 90.81 282 ALA A N 1
ATOM 2126 C CA . ALA A 1 282 ? -1.607 -36.969 -29.297 1 90.81 282 ALA A CA 1
ATOM 2127 C C . ALA A 1 282 ? -0.693 -37.406 -30.438 1 90.81 282 ALA A C 1
ATOM 2129 O O . ALA A 1 282 ? -0.791 -38.531 -30.922 1 90.81 282 ALA A O 1
ATOM 2130 N N . LEU A 1 283 ? 0.15 -36.531 -30.781 1 91.06 283 LEU A N 1
ATOM 2131 C CA . LEU A 1 283 ? 1.107 -36.844 -31.844 1 91.06 283 LEU A CA 1
ATOM 2132 C C . LEU A 1 283 ? 2.055 -37.969 -31.422 1 91.06 283 LEU A C 1
ATOM 2134 O O . LEU A 1 283 ? 2.377 -38.844 -32.219 1 91.06 283 LEU A O 1
ATOM 2138 N N . VAL A 1 284 ? 2.504 -37.906 -30.203 1 90.5 284 VAL A N 1
ATOM 2139 C CA . VAL A 1 284 ? 3.42 -38.938 -29.703 1 90.5 284 VAL A CA 1
ATOM 2140 C C . VAL A 1 284 ? 2.736 -40.281 -29.703 1 90.5 284 VAL A C 1
ATOM 2142 O O . VAL A 1 284 ? 3.324 -41.281 -30.125 1 90.5 284 VAL A O 1
ATOM 2145 N N . TYR A 1 285 ? 1.501 -40.375 -29.281 1 90.25 285 TYR A N 1
ATOM 2146 C CA . TYR A 1 285 ? 0.784 -41.625 -29.25 1 90.25 285 TYR A CA 1
ATOM 2147 C C . TYR A 1 285 ? 0.434 -42.094 -30.656 1 90.25 285 TYR A C 1
ATOM 2149 O O . TYR A 1 285 ? 0.49 -43.312 -30.953 1 90.25 285 TYR A O 1
ATOM 2157 N N . GLY A 1 286 ? 0.078 -41.125 -31.531 1 90.69 286 GLY A N 1
ATOM 2158 C CA . GLY A 1 286 ? -0.275 -41.469 -32.906 1 90.69 286 GLY A CA 1
ATOM 2159 C C . GLY A 1 286 ? 0.915 -41.938 -33.719 1 90.69 286 GLY A C 1
ATOM 2160 O O . GLY A 1 286 ? 0.965 -43.062 -34.188 1 90.69 286 GLY A O 1
ATOM 2161 N N . LEU A 1 287 ? 1.892 -41.062 -33.812 1 91.12 287 LEU A N 1
ATOM 2162 C CA . LEU A 1 287 ? 3.08 -41.375 -34.594 1 91.12 287 LEU A CA 1
ATOM 2163 C C . LEU A 1 287 ? 3.953 -42.406 -33.875 1 91.12 287 LEU A C 1
ATOM 2165 O O . LEU A 1 287 ? 4.547 -43.281 -34.531 1 91.12 287 LEU A O 1
ATOM 2169 N N . GLY A 1 288 ? 4.125 -42.188 -32.562 1 89.62 288 GLY A N 1
ATOM 2170 C CA . GLY A 1 288 ? 4.867 -43.188 -31.812 1 89.62 288 GLY A CA 1
ATOM 2171 C C . GLY A 1 288 ? 4.242 -44.562 -31.875 1 89.62 288 GLY A C 1
ATOM 2172 O O . GLY A 1 288 ? 4.949 -45.562 -32.031 1 89.62 288 GLY A O 1
ATOM 2173 N N . GLY A 1 289 ? 2.869 -44.625 -31.75 1 87.5 289 GLY A N 1
ATOM 2174 C CA . GLY A 1 289 ? 2.174 -45.906 -31.906 1 87.5 289 GLY A CA 1
ATOM 2175 C C . GLY A 1 289 ? 2.352 -46.5 -33.281 1 87.5 289 GLY A C 1
ATOM 2176 O O . GLY A 1 289 ? 2.539 -47.719 -33.406 1 87.5 289 GLY A O 1
ATOM 2177 N N . TRP A 1 290 ? 2.32 -45.656 -34.312 1 89 290 TRP A N 1
ATOM 2178 C CA . TRP A 1 290 ? 2.529 -46.094 -35.656 1 89 290 TRP A CA 1
ATOM 2179 C C . TRP A 1 290 ? 3.926 -46.688 -35.844 1 89 290 TRP A C 1
ATOM 2181 O O . TRP A 1 290 ? 4.086 -47.75 -36.438 1 89 290 TRP A O 1
ATOM 2191 N N . PHE A 1 291 ? 4.945 -46.062 -35.312 1 89.44 291 PHE A N 1
ATOM 2192 C CA . PHE A 1 291 ? 6.316 -46.562 -35.406 1 89.44 291 PHE A CA 1
ATOM 2193 C C . PHE A 1 291 ? 6.469 -47.844 -34.594 1 89.44 291 PHE A C 1
ATOM 2195 O O . PHE A 1 291 ? 7.219 -48.75 -35 1 89.44 291 PHE A O 1
ATOM 2202 N N . ALA A 1 292 ? 5.758 -47.938 -33.5 1 87.38 292 ALA A N 1
ATOM 2203 C CA . ALA A 1 292 ? 5.84 -49.125 -32.656 1 87.38 292 ALA A CA 1
ATOM 2204 C C . ALA A 1 292 ? 5.27 -50.344 -33.406 1 87.38 292 ALA A C 1
ATOM 2206 O O . ALA A 1 292 ? 5.805 -51.438 -33.281 1 87.38 292 ALA A O 1
ATOM 2207 N N . LEU A 1 293 ? 4.195 -50.188 -34.125 1 87 293 LEU A N 1
ATOM 2208 C CA . LEU A 1 293 ? 3.553 -51.281 -34.844 1 87 293 LEU A CA 1
ATOM 2209 C C . LEU A 1 293 ? 4.398 -51.719 -36.031 1 87 293 LEU A C 1
ATOM 2211 O O . LEU A 1 293 ? 4.289 -52.844 -36.5 1 87 293 LEU A O 1
ATOM 2215 N N . GLN A 1 294 ? 5.242 -50.812 -36.562 1 88 294 GLN A N 1
ATOM 2216 C CA . GLN A 1 294 ? 6.164 -51.188 -37.625 1 88 294 GLN A CA 1
ATOM 2217 C C . GLN A 1 294 ? 7.488 -51.688 -37.062 1 88 294 GLN A C 1
ATOM 2219 O O . GLN A 1 294 ? 8.461 -51.844 -37.812 1 88 294 GLN A O 1
ATOM 2224 N N . ASN A 1 295 ? 7.621 -51.875 -35.75 1 85.94 295 ASN A N 1
ATOM 2225 C CA . ASN A 1 295 ? 8.773 -52.438 -35.031 1 85.94 295 ASN A CA 1
ATOM 2226 C C . ASN A 1 295 ? 9.969 -51.5 -35.125 1 85.94 295 ASN A C 1
ATOM 2228 O O . ASN A 1 295 ? 11.117 -51.938 -35.156 1 85.94 295 ASN A O 1
ATOM 2232 N N . ARG A 1 296 ? 9.648 -50.25 -35.188 1 87.81 296 ARG A N 1
ATOM 2233 C CA . ARG A 1 296 ? 10.719 -49.25 -35.219 1 87.81 296 ARG A CA 1
ATOM 2234 C C . ARG A 1 296 ? 10.914 -48.594 -33.844 1 87.81 296 ARG A C 1
ATOM 2236 O O . ARG A 1 296 ? 11.953 -48 -33.594 1 87.81 296 ARG A O 1
ATOM 2243 N N . LEU A 1 297 ? 9.914 -48.719 -33.031 1 88.38 297 LEU A N 1
ATOM 2244 C CA . LEU A 1 297 ? 9.938 -48.156 -31.688 1 88.38 297 LEU A CA 1
ATOM 2245 C C . LEU A 1 297 ? 9.234 -49.062 -30.688 1 88.38 297 LEU A C 1
ATOM 2247 O O . LEU A 1 297 ? 8.25 -49.719 -31.031 1 88.38 297 LEU A O 1
ATOM 2251 N N . ASP A 1 298 ? 9.797 -49.188 -29.516 1 89 298 ASP A N 1
ATOM 2252 C CA . ASP A 1 298 ? 9.164 -50 -28.484 1 89 298 ASP A CA 1
ATOM 2253 C C . ASP A 1 298 ? 7.992 -49.281 -27.844 1 89 298 ASP A C 1
ATOM 2255 O O . ASP A 1 298 ? 7.949 -48.031 -27.859 1 89 298 ASP A O 1
ATOM 2259 N N . ALA A 1 299 ? 7.012 -50.094 -27.359 1 86 299 ALA A N 1
ATOM 2260 C CA . ALA A 1 299 ? 5.863 -49.5 -26.672 1 86 299 ALA A CA 1
ATOM 2261 C C . ALA A 1 299 ? 6.316 -48.656 -25.484 1 86 299 ALA A C 1
ATOM 2263 O O . ALA A 1 299 ? 5.754 -47.594 -25.234 1 86 299 ALA A O 1
ATOM 2264 N N . GLY A 1 300 ? 7.34 -49.094 -24.812 1 89 300 GLY A N 1
ATOM 2265 C CA . GLY A 1 300 ? 7.879 -48.344 -23.688 1 89 300 GLY A CA 1
ATOM 2266 C C . GLY A 1 300 ? 8.453 -47 -24.078 1 89 300 GLY A C 1
ATOM 2267 O O . GLY A 1 300 ? 8.336 -46.031 -23.344 1 89 300 GLY A O 1
ATOM 2268 N N . SER A 1 301 ? 9.031 -46.969 -25.266 1 91.56 301 SER A N 1
ATOM 2269 C CA . SER A 1 301 ? 9.594 -45.719 -25.766 1 91.56 301 SER A CA 1
ATOM 2270 C C . SER A 1 301 ? 8.492 -44.719 -26.031 1 91.56 301 SER A C 1
ATOM 2272 O O . SER A 1 301 ? 8.695 -43.5 -25.828 1 91.56 301 SER A O 1
ATOM 2274 N N . VAL A 1 302 ? 7.363 -45.156 -26.453 1 89.06 302 VAL A N 1
ATOM 2275 C CA . VAL A 1 302 ? 6.234 -44.25 -26.688 1 89.06 302 VAL A CA 1
ATOM 2276 C C . VAL A 1 302 ? 5.75 -43.688 -25.359 1 89.06 302 VAL A C 1
ATOM 2278 O O . VAL A 1 302 ? 5.504 -42.469 -25.266 1 89.06 302 VAL A O 1
ATOM 2281 N N . VAL A 1 303 ? 5.695 -44.531 -24.375 1 88.94 303 VAL A N 1
ATOM 2282 C CA . VAL A 1 303 ? 5.262 -44.094 -23.047 1 88.94 303 VAL A CA 1
ATOM 2283 C C . VAL A 1 303 ? 6.293 -43.156 -22.469 1 88.94 303 VAL A C 1
ATOM 2285 O O . VAL A 1 303 ? 5.934 -42.094 -21.906 1 88.94 303 VAL A O 1
ATOM 2288 N N . ALA A 1 304 ? 7.512 -43.469 -22.625 1 91.44 304 ALA A N 1
ATOM 2289 C CA . ALA A 1 304 ? 8.578 -42.594 -22.125 1 91.44 304 ALA A CA 1
ATOM 2290 C C . ALA A 1 304 ? 8.516 -41.219 -22.797 1 91.44 304 ALA A C 1
ATOM 2292 O O . ALA A 1 304 ? 8.617 -40.188 -22.125 1 91.44 304 ALA A O 1
ATOM 2293 N N . LEU A 1 305 ? 8.336 -41.188 -24.109 1 91.75 305 LEU A N 1
ATOM 2294 C CA . LEU A 1 305 ? 8.258 -39.938 -24.844 1 91.75 305 LEU A CA 1
ATOM 2295 C C . LEU A 1 305 ? 7.062 -39.125 -24.391 1 91.75 305 LEU A C 1
ATOM 2297 O O . LEU A 1 305 ? 7.164 -37.906 -24.266 1 91.75 305 LEU A O 1
ATOM 2301 N N . ALA A 1 306 ? 5.969 -39.75 -24.109 1 88.88 306 ALA A N 1
ATOM 2302 C CA . ALA A 1 306 ? 4.766 -39.062 -23.656 1 88.88 306 ALA A CA 1
ATOM 2303 C C . ALA A 1 306 ? 4.992 -38.406 -22.297 1 88.88 306 ALA A C 1
ATOM 2305 O O . ALA A 1 306 ? 4.625 -37.25 -22.094 1 88.88 306 ALA A O 1
ATOM 2306 N N . LEU A 1 307 ? 5.602 -39.094 -21.406 1 87.94 307 LEU A N 1
ATOM 2307 C CA . LEU A 1 307 ? 5.863 -38.594 -20.078 1 87.94 307 LEU A CA 1
ATOM 2308 C C . LEU A 1 307 ? 6.898 -37.469 -20.109 1 87.94 307 LEU A C 1
ATOM 2310 O O . LEU A 1 307 ? 6.766 -36.469 -19.406 1 87.94 307 LEU A O 1
ATOM 2314 N N . LEU A 1 308 ? 7.898 -37.625 -20.953 1 89.81 308 LEU A N 1
ATOM 2315 C CA . LEU A 1 308 ? 8.945 -36.625 -21.094 1 89.81 308 LEU A CA 1
ATOM 2316 C C . LEU A 1 308 ? 8.391 -35.344 -21.688 1 89.81 308 LEU A C 1
ATOM 2318 O O . LEU A 1 308 ? 8.789 -34.25 -21.312 1 89.81 308 LEU A O 1
ATOM 2322 N N . LEU A 1 309 ? 7.492 -35.531 -22.578 1 86.62 309 LEU A N 1
ATOM 2323 C CA . LEU A 1 309 ? 6.875 -34.375 -23.203 1 86.62 309 LEU A CA 1
ATOM 2324 C C . LEU A 1 309 ? 6.102 -33.562 -22.172 1 86.62 309 LEU A C 1
ATOM 2326 O O . LEU A 1 309 ? 6.145 -32.312 -22.203 1 86.62 309 LEU A O 1
ATOM 2330 N N . THR A 1 310 ? 5.391 -34.188 -21.312 1 80.25 310 THR A N 1
ATOM 2331 C CA . THR A 1 310 ? 4.641 -33.5 -20.266 1 80.25 310 THR A CA 1
ATOM 2332 C C . THR A 1 310 ? 5.582 -32.75 -19.328 1 80.25 310 THR A C 1
ATOM 2334 O O . THR A 1 310 ? 5.246 -31.672 -18.828 1 80.25 310 THR A O 1
ATOM 2337 N N . ARG A 1 311 ? 6.742 -33.25 -19.141 1 81 311 ARG A N 1
ATOM 2338 C CA . ARG A 1 311 ? 7.73 -32.656 -18.266 1 81 311 ARG A CA 1
ATOM 2339 C C . ARG A 1 311 ? 8.375 -31.438 -18.922 1 81 311 ARG A C 1
ATOM 2341 O O . ARG A 1 311 ? 8.852 -30.531 -18.234 1 81 311 ARG A O 1
ATOM 2348 N N . LEU A 1 312 ? 8.383 -31.453 -20.219 1 82.31 312 LEU A N 1
ATOM 2349 C CA . LEU A 1 312 ? 9.055 -30.406 -20.984 1 82.31 312 LEU A CA 1
ATOM 2350 C C . LEU A 1 312 ? 8.227 -29.125 -20.984 1 82.31 312 LEU A C 1
ATOM 2352 O O . LEU A 1 312 ? 8.773 -28.031 -21.156 1 82.31 312 LEU A O 1
ATOM 2356 N N . TYR A 1 313 ? 7.051 -29.281 -20.688 1 74.5 313 TYR A N 1
ATOM 2357 C CA . TYR A 1 313 ? 6.145 -28.141 -20.844 1 74.5 313 TYR A CA 1
ATOM 2358 C C . TYR A 1 313 ? 6.41 -27.078 -19.781 1 74.5 313 TYR A C 1
ATOM 2360 O O . TYR A 1 313 ? 6.469 -25.891 -20.094 1 74.5 313 TYR A O 1
ATOM 2368 N N . ALA A 1 314 ? 6.613 -27.5 -18.547 1 76.38 314 ALA A N 1
ATOM 2369 C CA . ALA A 1 314 ? 6.789 -26.547 -17.453 1 76.38 314 ALA A CA 1
ATOM 2370 C C . ALA A 1 314 ? 8.055 -25.719 -17.656 1 76.38 314 ALA A C 1
ATOM 2372 O O . ALA A 1 314 ? 8 -24.484 -17.609 1 76.38 314 ALA A O 1
ATOM 2373 N N . PRO A 1 315 ? 9.211 -26.328 -17.969 1 79.75 315 PRO A N 1
ATOM 2374 C CA . PRO A 1 315 ? 10.422 -25.531 -18.203 1 79.75 315 PRO A CA 1
ATOM 2375 C C . PRO A 1 315 ? 10.305 -24.625 -19.422 1 79.75 315 PRO A C 1
ATOM 2377 O O . PRO A 1 315 ? 10.836 -23.516 -19.422 1 79.75 315 PRO A O 1
ATOM 2380 N N . LEU A 1 316 ? 9.578 -25.062 -20.391 1 76.31 316 LEU A N 1
ATOM 2381 C CA . LEU A 1 316 ? 9.43 -24.25 -21.594 1 76.31 316 LEU A CA 1
ATOM 2382 C C . LEU A 1 316 ? 8.609 -23 -21.328 1 76.31 316 LEU A C 1
ATOM 2384 O O . LEU A 1 316 ? 8.961 -21.906 -21.766 1 76.31 316 LEU A O 1
ATOM 2388 N N . THR A 1 317 ? 7.578 -23.141 -20.578 1 71.88 317 THR A N 1
ATOM 2389 C CA . THR A 1 317 ? 6.723 -22.016 -20.25 1 71.88 317 THR A CA 1
ATOM 2390 C C . THR A 1 317 ? 7.445 -21.047 -19.297 1 71.88 317 THR A C 1
ATOM 2392 O O . THR A 1 317 ? 7.316 -19.828 -19.438 1 71.88 317 THR A O 1
ATOM 2395 N N . ALA A 1 318 ? 8.141 -21.656 -18.359 1 75.94 318 ALA A N 1
ATOM 2396 C CA . ALA A 1 318 ? 8.906 -20.828 -17.438 1 75.94 318 ALA A CA 1
ATOM 2397 C C . ALA A 1 318 ? 9.953 -20 -18.172 1 75.94 318 ALA A C 1
ATOM 2399 O O . ALA A 1 318 ? 10.164 -18.828 -17.844 1 75.94 318 ALA A O 1
ATOM 2400 N N . LEU A 1 319 ? 10.609 -20.578 -19.203 1 77.06 319 LEU A N 1
ATOM 2401 C CA . LEU A 1 319 ? 11.672 -19.891 -19.938 1 77.06 319 LEU A CA 1
ATOM 2402 C C . LEU A 1 319 ? 11.094 -18.828 -20.875 1 77.06 319 LEU A C 1
ATOM 2404 O O . LEU A 1 319 ? 11.781 -17.875 -21.234 1 77.06 319 LEU A O 1
ATOM 2408 N N . ALA A 1 320 ? 9.859 -19.016 -21.266 1 70.06 320 ALA A N 1
ATOM 2409 C CA . ALA A 1 320 ? 9.211 -18.031 -22.109 1 70.06 320 ALA A CA 1
ATOM 2410 C C . ALA A 1 320 ? 9.07 -16.688 -21.375 1 70.06 320 ALA A C 1
ATOM 2412 O O . ALA A 1 320 ? 9.117 -15.625 -22 1 70.06 320 ALA A O 1
ATOM 2413 N N . SER A 1 321 ? 8.961 -16.75 -20 1 70.31 321 SER A N 1
ATOM 2414 C CA . SER A 1 321 ? 8.82 -15.531 -19.203 1 70.31 321 SER A CA 1
ATOM 2415 C C . SER A 1 321 ? 10.156 -15.094 -18.625 1 70.31 321 SER A C 1
ATOM 2417 O O . SER A 1 321 ? 10.234 -14.062 -17.938 1 70.31 321 SER A O 1
ATOM 2419 N N . ALA A 1 322 ? 11.195 -15.875 -18.859 1 74.06 322 ALA A N 1
ATOM 2420 C CA . ALA A 1 322 ? 12.5 -15.633 -18.266 1 74.06 322 ALA A CA 1
ATOM 2421 C C . ALA A 1 322 ? 13.039 -14.258 -18.641 1 74.06 322 ALA A C 1
ATOM 2423 O O . ALA A 1 322 ? 13.625 -13.562 -17.812 1 74.06 322 ALA A O 1
ATOM 2424 N N . ARG A 1 323 ? 12.859 -13.898 -19.859 1 70.81 323 ARG A N 1
ATOM 2425 C CA . ARG A 1 323 ? 13.391 -12.625 -20.312 1 70.81 323 ARG A CA 1
ATOM 2426 C C . ARG A 1 323 ? 12.797 -11.461 -19.531 1 70.81 323 ARG A C 1
ATOM 2428 O O . ARG A 1 323 ? 13.531 -10.57 -19.094 1 70.81 323 ARG A O 1
ATOM 2435 N N . VAL A 1 324 ? 11.57 -11.461 -19.391 1 67.69 324 VAL A N 1
ATOM 2436 C CA . VAL A 1 324 ? 10.891 -10.383 -18.688 1 67.69 324 VAL A CA 1
ATOM 2437 C C . VAL A 1 324 ? 11.336 -10.359 -17.219 1 67.69 324 VAL A C 1
ATOM 2439 O O . VAL A 1 324 ? 11.586 -9.289 -16.656 1 67.69 324 VAL A O 1
ATOM 2442 N N . GLU A 1 325 ? 11.43 -11.531 -16.609 1 72 325 GLU A N 1
ATOM 2443 C CA . GLU A 1 325 ? 11.836 -11.617 -15.211 1 72 325 GLU A CA 1
ATOM 2444 C C . GLU A 1 325 ? 13.266 -11.102 -15.023 1 72 325 GLU A C 1
ATOM 2446 O O . GLU A 1 325 ? 13.547 -10.375 -14.07 1 72 325 GLU A O 1
ATOM 2451 N N . VAL A 1 326 ? 14.086 -11.453 -15.961 1 76.31 326 VAL A N 1
ATOM 2452 C CA . VAL A 1 326 ? 15.477 -11.016 -15.891 1 76.31 326 VAL A CA 1
ATOM 2453 C C . VAL A 1 326 ? 15.555 -9.5 -16.062 1 76.31 326 VAL A C 1
ATOM 2455 O O . VAL A 1 326 ? 16.281 -8.828 -15.328 1 76.31 326 VAL A O 1
ATOM 2458 N N . MET A 1 327 ? 14.82 -8.898 -16.969 1 74.31 327 MET A N 1
ATOM 2459 C CA . MET A 1 327 ? 14.844 -7.461 -17.203 1 74.31 327 MET A CA 1
ATOM 2460 C C . MET A 1 327 ? 14.305 -6.695 -16 1 74.31 327 MET A C 1
ATOM 2462 O O . MET A 1 327 ? 14.852 -5.66 -15.625 1 74.31 327 MET A O 1
ATOM 2466 N N . SER A 1 328 ? 13.242 -7.246 -15.43 1 72.38 328 SER A N 1
ATOM 2467 C CA . SER A 1 328 ? 12.68 -6.613 -14.242 1 72.38 328 SER A CA 1
ATOM 2468 C C . SER A 1 328 ? 13.688 -6.59 -13.094 1 72.38 328 SER A C 1
ATOM 2470 O O . SER A 1 328 ? 13.797 -5.59 -12.383 1 72.38 328 SER A O 1
ATOM 2472 N N . ALA A 1 329 ? 14.344 -7.699 -12.984 1 75.81 329 ALA A N 1
ATOM 2473 C CA . ALA A 1 329 ? 15.375 -7.785 -11.953 1 75.81 329 ALA A CA 1
ATOM 2474 C C . ALA A 1 329 ? 16.5 -6.793 -12.227 1 75.81 329 ALA A C 1
ATOM 2476 O O . ALA A 1 329 ? 17 -6.141 -11.305 1 75.81 329 ALA A O 1
ATOM 2477 N N . LEU A 1 330 ? 16.859 -6.633 -13.477 1 78.62 330 LEU A N 1
ATOM 2478 C CA . LEU A 1 330 ? 17.938 -5.723 -13.844 1 78.62 330 LEU A CA 1
ATOM 2479 C C . LEU A 1 330 ? 17.531 -4.273 -13.586 1 78.62 330 LEU A C 1
ATOM 2481 O O . LEU A 1 330 ? 18.359 -3.469 -13.141 1 78.62 330 LEU A O 1
ATOM 2485 N N . VAL A 1 331 ? 16.359 -3.961 -13.836 1 76.44 331 VAL A N 1
ATOM 2486 C CA . VAL A 1 331 ? 15.859 -2.613 -13.578 1 76.44 331 VAL A CA 1
ATOM 2487 C C . VAL A 1 331 ? 15.898 -2.328 -12.078 1 76.44 331 VAL A C 1
ATOM 2489 O O . VAL A 1 331 ? 16.312 -1.245 -11.656 1 76.44 331 VAL A O 1
ATOM 2492 N N . SER A 1 332 ? 15.438 -3.311 -11.289 1 81.38 332 SER A N 1
ATOM 2493 C CA . SER A 1 332 ? 15.469 -3.148 -9.836 1 81.38 332 SER A CA 1
ATOM 2494 C C . SER A 1 332 ? 16.891 -2.938 -9.336 1 81.38 332 SER A C 1
ATOM 2496 O O . SER A 1 332 ? 17.125 -2.102 -8.461 1 81.38 332 SER A O 1
ATOM 2498 N N . PHE A 1 333 ? 17.828 -3.645 -9.945 1 82.56 333 PHE A N 1
ATOM 2499 C CA . PHE A 1 333 ? 19.234 -3.475 -9.586 1 82.56 333 PHE A CA 1
ATOM 2500 C C . PHE A 1 333 ? 19.734 -2.086 -9.969 1 82.56 333 PHE A C 1
ATOM 2502 O O . PHE A 1 333 ? 20.469 -1.45 -9.211 1 82.56 333 PHE A O 1
ATOM 2509 N N . GLU A 1 334 ? 19.359 -1.694 -11.055 1 82.06 334 GLU A N 1
ATOM 2510 C CA . GLU A 1 334 ? 19.781 -0.38 -11.523 1 82.06 334 GLU A CA 1
ATOM 2511 C C . GLU A 1 334 ? 19.297 0.726 -10.594 1 82.06 334 GLU A C 1
ATOM 2513 O O . GLU A 1 334 ? 20.016 1.685 -10.32 1 82.06 334 GLU A O 1
ATOM 2518 N N . ARG A 1 335 ? 18.078 0.568 -10.172 1 80.44 335 ARG A N 1
ATOM 2519 C CA . ARG A 1 335 ? 17.516 1.559 -9.258 1 80.44 335 ARG A CA 1
ATOM 2520 C C . ARG A 1 335 ? 18.266 1.563 -7.926 1 80.44 335 ARG A C 1
ATOM 2522 O O . ARG A 1 335 ? 18.469 2.621 -7.332 1 80.44 335 ARG A O 1
ATOM 2529 N N . VAL A 1 336 ? 18.594 0.46 -7.492 1 84.75 336 VAL A N 1
ATOM 2530 C CA . VAL A 1 336 ? 19.344 0.356 -6.25 1 84.75 336 VAL A CA 1
ATOM 2531 C C . VAL A 1 336 ? 20.75 0.936 -6.445 1 84.75 336 VAL A C 1
ATOM 2533 O O . VAL A 1 336 ? 21.25 1.665 -5.586 1 84.75 336 VAL A O 1
ATOM 2536 N N . PHE A 1 337 ? 21.344 0.676 -7.609 1 85.94 337 PHE A N 1
ATOM 2537 C CA . PHE A 1 337 ? 22.688 1.162 -7.883 1 85.94 337 PHE A CA 1
ATOM 2538 C C . PHE A 1 337 ? 22.703 2.674 -8.078 1 85.94 337 PHE A C 1
ATOM 2540 O O . PHE A 1 337 ? 23.688 3.344 -7.762 1 85.94 337 PHE A O 1
ATOM 2547 N N . GLU A 1 338 ? 21.609 3.178 -8.539 1 83.81 338 GLU A N 1
ATOM 2548 C CA . GLU A 1 338 ? 21.5 4.625 -8.68 1 83.81 338 GLU A CA 1
ATOM 2549 C C . GLU A 1 338 ? 21.688 5.328 -7.34 1 83.81 338 GLU A C 1
ATOM 2551 O O . GLU A 1 338 ? 22.312 6.387 -7.273 1 83.81 338 GLU A O 1
ATOM 2556 N N . ILE A 1 339 ? 21.156 4.727 -6.375 1 84.62 339 ILE A N 1
ATOM 2557 C CA . ILE A 1 339 ? 21.297 5.293 -5.039 1 84.62 339 ILE A CA 1
ATOM 2558 C C . ILE A 1 339 ? 22.75 5.152 -4.566 1 84.62 339 ILE A C 1
ATOM 2560 O O . ILE A 1 339 ? 23.312 6.09 -4.004 1 84.62 339 ILE A O 1
ATOM 2564 N N . LEU A 1 340 ? 23.359 4.023 -4.84 1 87.38 340 LEU A N 1
ATOM 2565 C CA . LEU A 1 340 ? 24.703 3.738 -4.387 1 87.38 340 LEU A CA 1
ATOM 2566 C C . LEU A 1 340 ? 25.719 4.582 -5.152 1 87.38 340 LEU A C 1
ATOM 2568 O O . LEU A 1 340 ? 26.844 4.809 -4.668 1 87.38 340 LEU A O 1
ATOM 2572 N N . ASP A 1 341 ? 25.281 5.035 -6.273 1 86.88 341 ASP A N 1
ATOM 2573 C CA . ASP A 1 341 ? 26.203 5.805 -7.105 1 86.88 341 ASP A CA 1
ATOM 2574 C C . ASP A 1 341 ? 26.188 7.285 -6.727 1 86.88 341 ASP A C 1
ATOM 2576 O O . ASP A 1 341 ? 27.031 8.055 -7.172 1 86.88 341 ASP A O 1
ATOM 2580 N N . LEU A 1 342 ? 25.219 7.629 -5.867 1 84.69 342 LEU A N 1
ATOM 2581 C CA . LEU A 1 342 ? 25.203 9.008 -5.395 1 84.69 342 LEU A CA 1
ATOM 2582 C C . LEU A 1 342 ? 26.406 9.297 -4.5 1 84.69 342 LEU A C 1
ATOM 2584 O O . LEU A 1 342 ? 26.719 8.516 -3.598 1 84.69 342 LEU A O 1
ATOM 2588 N N . LYS A 1 343 ? 27.047 10.273 -4.883 1 84.94 343 LYS A N 1
ATOM 2589 C CA . LYS A 1 343 ? 28.203 10.648 -4.074 1 84.94 343 LYS A CA 1
ATOM 2590 C C . LYS A 1 343 ? 27.797 11.617 -2.959 1 84.94 343 LYS A C 1
ATOM 2592 O O . LYS A 1 343 ? 27.125 12.617 -3.207 1 84.94 343 LYS A O 1
ATOM 2597 N N . PRO A 1 344 ? 28.156 11.219 -1.75 1 84.19 344 PRO A N 1
ATOM 2598 C CA . PRO A 1 344 ? 27.875 12.156 -0.661 1 84.19 344 PRO A CA 1
ATOM 2599 C C . PRO A 1 344 ? 28.578 13.5 -0.848 1 84.19 344 PRO A C 1
ATOM 2601 O O . PRO A 1 344 ? 29.734 13.547 -1.278 1 84.19 344 PRO A O 1
ATOM 2604 N N . LEU A 1 345 ? 27.844 14.594 -0.626 1 80.06 345 LEU A N 1
ATOM 2605 C CA . LEU A 1 345 ? 28.375 15.945 -0.798 1 80.06 345 LEU A CA 1
ATOM 2606 C C . LEU A 1 345 ? 29.391 16.281 0.283 1 80.06 345 LEU A C 1
ATOM 2608 O O . LEU A 1 345 ? 30.297 17.094 0.067 1 80.06 345 LEU A O 1
ATOM 2612 N N . ILE A 1 346 ? 29.234 15.703 1.413 1 86 346 ILE A N 1
ATOM 2613 C CA . ILE A 1 346 ? 30.141 15.977 2.533 1 86 346 ILE A CA 1
ATOM 2614 C C . ILE A 1 346 ? 30.984 14.742 2.822 1 86 346 ILE A C 1
ATOM 2616 O O . ILE A 1 346 ? 30.469 13.688 3.182 1 86 346 ILE A O 1
ATOM 2620 N N . GLU A 1 347 ? 32.281 14.875 2.533 1 87.5 347 GLU A N 1
ATOM 2621 C CA . GLU A 1 347 ? 33.219 13.797 2.785 1 87.5 347 GLU A CA 1
ATOM 2622 C C . GLU A 1 347 ? 34.344 14.242 3.727 1 87.5 347 GLU A C 1
ATOM 2624 O O . GLU A 1 347 ? 34.812 15.383 3.646 1 87.5 347 GLU A O 1
ATOM 2629 N N . GLU A 1 348 ? 34.625 13.383 4.582 1 88.94 348 GLU A N 1
ATOM 2630 C CA . GLU A 1 348 ? 35.719 13.648 5.5 1 88.94 348 GLU A CA 1
ATOM 2631 C C . GLU A 1 348 ? 37.062 13.508 4.797 1 88.94 348 GLU A C 1
ATOM 2633 O O . GLU A 1 348 ? 37.312 12.531 4.082 1 88.94 348 GLU A O 1
ATOM 2638 N N . LYS A 1 349 ? 37.875 14.594 4.965 1 91 349 LYS A N 1
ATOM 2639 C CA . LYS A 1 349 ? 39.219 14.5 4.43 1 91 349 LYS A CA 1
ATOM 2640 C C . LYS A 1 349 ? 40.031 13.43 5.152 1 91 349 LYS A C 1
ATOM 2642 O O . LYS A 1 349 ? 39.844 13.227 6.359 1 91 349 LYS A O 1
ATOM 2647 N N . PRO A 1 350 ? 40.812 12.711 4.402 1 91.44 350 PRO A N 1
ATOM 2648 C CA . PRO A 1 350 ? 41.656 11.695 5.051 1 91.44 350 PRO A CA 1
ATOM 2649 C C . PRO A 1 350 ? 42.562 12.281 6.129 1 91.44 350 PRO A C 1
ATOM 2651 O O . PRO A 1 350 ? 42.906 11.586 7.082 1 91.44 350 PRO A O 1
ATOM 2654 N N . THR A 1 351 ? 42.812 13.602 6.039 1 92.56 351 THR A N 1
ATOM 2655 C CA . THR A 1 351 ? 43.719 14.258 6.969 1 92.56 351 THR A CA 1
ATOM 2656 C C . THR A 1 351 ? 42.969 14.953 8.086 1 92.56 351 THR A C 1
ATOM 2658 O O . THR A 1 351 ? 43.531 15.68 8.891 1 92.56 351 THR A O 1
ATOM 2661 N N . ALA A 1 352 ? 41.719 14.703 8.109 1 93.31 352 ALA A N 1
ATOM 2662 C CA . ALA A 1 352 ? 40.906 15.367 9.125 1 93.31 352 ALA A CA 1
ATOM 2663 C C . ALA A 1 352 ? 41.312 14.93 10.531 1 93.31 352 ALA A C 1
ATOM 2665 O O . ALA A 1 352 ? 41.625 13.75 10.758 1 93.31 352 ALA A O 1
ATOM 2666 N N . GLY A 1 353 ? 41.375 15.906 11.422 1 93.62 353 GLY A N 1
ATOM 2667 C CA . GLY A 1 353 ? 41.75 15.633 12.805 1 93.62 353 GLY A CA 1
ATOM 2668 C C . GLY A 1 353 ? 40.625 15.93 13.781 1 93.62 353 GLY A C 1
ATOM 2669 O O . GLY A 1 353 ? 39.562 16.375 13.375 1 93.62 353 GLY A O 1
ATOM 2670 N N . PRO A 1 354 ? 40.781 15.547 15.039 1 95.44 354 PRO A N 1
ATOM 2671 C CA . PRO A 1 354 ? 39.781 15.836 16.062 1 95.44 354 PRO A CA 1
ATOM 2672 C C . PRO A 1 354 ? 39.75 17.312 16.453 1 95.44 354 PRO A C 1
ATOM 2674 O O . PRO A 1 354 ? 40.719 18.031 16.203 1 95.44 354 PRO A O 1
ATOM 2677 N N . VAL A 1 355 ? 38.656 17.75 16.984 1 95.69 355 VAL A N 1
ATOM 2678 C CA . VAL A 1 355 ? 38.562 19.094 17.547 1 95.69 355 VAL A CA 1
ATOM 2679 C C . VAL A 1 355 ? 39.562 19.219 18.703 1 95.69 355 VAL A C 1
ATOM 2681 O O . VAL A 1 355 ? 39.625 18.359 19.578 1 95.69 355 VAL A O 1
ATOM 2684 N N . PRO A 1 356 ? 40.25 20.266 18.719 1 93.44 356 PRO A N 1
ATOM 2685 C CA . PRO A 1 356 ? 41.188 20.453 19.812 1 93.44 356 PRO A CA 1
ATOM 2686 C C . PRO A 1 356 ? 40.531 20.453 21.188 1 93.44 356 PRO A C 1
ATOM 2688 O O . PRO A 1 356 ? 39.406 20.969 21.328 1 93.44 356 PRO A O 1
ATOM 2691 N N . ASP A 1 357 ? 41.25 19.828 22.172 1 89.88 357 ASP A N 1
ATOM 2692 C CA . ASP A 1 357 ? 40.719 19.719 23.531 1 89.88 357 ASP A CA 1
ATOM 2693 C C . ASP A 1 357 ? 40.906 21.031 24.297 1 89.88 357 ASP A C 1
ATOM 2695 O O . ASP A 1 357 ? 41.656 21.078 25.266 1 89.88 357 ASP A O 1
ATOM 2699 N N . GLU A 1 358 ? 40.438 22.109 23.859 1 88 358 GLU A N 1
ATOM 2700 C CA . GLU A 1 358 ? 40.406 23.469 24.422 1 88 358 GLU A CA 1
ATOM 2701 C C . GLU A 1 358 ? 39.031 24.078 24.375 1 88 358 GLU A C 1
ATOM 2703 O O . GLU A 1 358 ? 38.094 23.469 23.828 1 88 358 GLU A O 1
ATOM 2708 N N . PRO A 1 359 ? 38.938 25.094 25.266 1 90.81 359 PRO A N 1
ATOM 2709 C CA . PRO A 1 359 ? 37.656 25.781 25.109 1 90.81 359 PRO A CA 1
ATOM 2710 C C . PRO A 1 359 ? 37.344 26.125 23.656 1 90.81 359 PRO A C 1
ATOM 2712 O O . PRO A 1 359 ? 38.219 26.578 22.922 1 90.81 359 PRO A O 1
ATOM 2715 N N . VAL A 1 360 ? 36.188 25.781 23.219 1 95.19 360 VAL A N 1
ATOM 2716 C CA . VAL A 1 360 ? 35.875 25.797 21.781 1 95.19 360 VAL A CA 1
ATOM 2717 C C . VAL A 1 360 ? 35.156 27.094 21.422 1 95.19 360 VAL A C 1
ATOM 2719 O O . VAL A 1 360 ? 34.125 27.438 22.016 1 95.19 360 VAL A O 1
ATOM 2722 N N . SER A 1 361 ? 35.75 27.875 20.562 1 96.75 361 SER A N 1
ATOM 2723 C CA . SER A 1 361 ? 35.125 29.062 19.969 1 96.75 361 SER A CA 1
ATOM 2724 C C . SER A 1 361 ? 34.5 28.719 18.625 1 96.75 361 SER A C 1
ATOM 2726 O O . SER A 1 361 ? 34.844 27.703 18 1 96.75 361 SER A O 1
ATOM 2728 N N . VAL A 1 362 ? 33.531 29.406 18.219 1 97.69 362 VAL A N 1
ATOM 2729 C CA . VAL A 1 362 ? 32.906 29.281 16.906 1 97.69 362 VAL A CA 1
ATOM 2730 C C . VAL A 1 362 ? 33.156 30.547 16.094 1 97.69 362 VAL A C 1
ATOM 2732 O O . VAL A 1 362 ? 32.812 31.656 16.516 1 97.69 362 VAL A O 1
ATOM 2735 N N . GLU A 1 363 ? 33.781 30.375 14.969 1 98 363 GLU A N 1
ATOM 2736 C CA . GLU A 1 363 ? 34.156 31.531 14.156 1 98 363 GLU A CA 1
ATOM 2737 C C . GLU A 1 363 ? 33.594 31.391 12.734 1 98 363 GLU A C 1
ATOM 2739 O O . GLU A 1 363 ? 33.781 30.375 12.086 1 98 363 GLU A O 1
ATOM 2744 N N . PHE A 1 364 ? 32.812 32.344 12.336 1 98.06 364 PHE A N 1
ATOM 2745 C CA . PHE A 1 364 ? 32.438 32.531 10.938 1 98.06 364 PHE A CA 1
ATOM 2746 C C . PHE A 1 364 ? 33.312 33.562 10.258 1 98.06 364 PHE A C 1
ATOM 2748 O O . PHE A 1 364 ? 33.438 34.688 10.734 1 98.06 364 PHE A O 1
ATOM 2755 N N . ASP A 1 365 ? 33.938 33.188 9.18 1 97.75 365 ASP A N 1
ATOM 2756 C CA . ASP A 1 365 ? 34.812 34.062 8.43 1 97.75 365 ASP A CA 1
ATOM 2757 C C . ASP A 1 365 ? 34.344 34.219 6.984 1 97.75 365 ASP A C 1
ATOM 2759 O O . ASP A 1 365 ? 34.656 33.375 6.133 1 97.75 365 ASP A O 1
ATOM 2763 N N . ASP A 1 366 ? 33.594 35.344 6.668 1 97.06 366 ASP A N 1
ATOM 2764 C CA . ASP A 1 366 ? 33.125 35.688 5.34 1 97.06 366 ASP A CA 1
ATOM 2765 C C . ASP A 1 366 ? 32.375 34.5 4.707 1 97.06 366 ASP A C 1
ATOM 2767 O O . ASP A 1 366 ? 32.656 34.094 3.584 1 97.06 366 ASP A O 1
ATOM 2771 N N . VAL A 1 367 ? 31.484 34.031 5.469 1 97.38 367 VAL A N 1
ATOM 2772 C CA . VAL A 1 367 ? 30.797 32.812 5.059 1 97.38 367 VAL A CA 1
ATOM 2773 C C . VAL A 1 367 ? 29.641 33.156 4.125 1 97.38 367 VAL A C 1
ATOM 2775 O O . VAL A 1 367 ? 28.828 34.031 4.434 1 97.38 367 VAL A O 1
ATOM 2778 N N . SER A 1 368 ? 29.578 32.562 2.963 1 96.75 368 SER A N 1
ATOM 2779 C CA . SER A 1 368 ? 28.469 32.625 2.008 1 96.75 368 SER A CA 1
ATOM 2780 C C . SER A 1 368 ? 27.922 31.219 1.729 1 96.75 368 SER A C 1
ATOM 2782 O O . SER A 1 368 ? 28.672 30.234 1.692 1 96.75 368 SER A O 1
ATOM 2784 N N . PHE A 1 369 ? 26.609 31.141 1.618 1 94.5 369 PHE A N 1
ATOM 2785 C CA . PHE A 1 369 ? 26.016 29.812 1.493 1 94.5 369 PHE A CA 1
ATOM 2786 C C . PHE A 1 369 ? 24.734 29.875 0.663 1 94.5 369 PHE A C 1
ATOM 2788 O O . PHE A 1 369 ? 23.969 30.828 0.768 1 94.5 369 PHE A O 1
ATOM 2795 N N . SER A 1 370 ? 24.641 28.906 -0.184 1 90.75 370 SER A N 1
ATOM 2796 C CA . SER A 1 370 ? 23.406 28.609 -0.913 1 90.75 370 SER A CA 1
ATOM 2797 C C . SER A 1 370 ? 23.062 27.141 -0.809 1 90.75 370 SER A C 1
ATOM 2799 O O . SER A 1 370 ? 23.938 26.281 -0.833 1 90.75 370 SER A O 1
ATOM 2801 N N . TYR A 1 371 ? 21.812 26.891 -0.526 1 85.5 371 TYR A N 1
ATOM 2802 C CA . TYR A 1 371 ? 21.391 25.5 -0.504 1 85.5 371 TYR A CA 1
ATOM 2803 C C . TYR A 1 371 ? 21.641 24.828 -1.848 1 85.5 371 TYR A C 1
ATOM 2805 O O . TYR A 1 371 ? 21.453 25.438 -2.9 1 85.5 371 TYR A O 1
ATOM 2813 N N . PRO A 1 372 ? 22.109 23.625 -1.813 1 79.88 372 PRO A N 1
ATOM 2814 C CA . PRO A 1 372 ? 22.484 22.938 -3.055 1 79.88 372 PRO A CA 1
ATOM 2815 C C . PRO A 1 372 ? 21.281 22.656 -3.953 1 79.88 372 PRO A C 1
ATOM 2817 O O . PRO A 1 372 ? 20.172 22.469 -3.461 1 79.88 372 PRO A O 1
ATOM 2820 N N . ALA A 1 373 ? 21.625 22.594 -5.25 1 74.94 373 ALA A N 1
ATOM 2821 C CA . ALA A 1 373 ? 20.594 22.266 -6.242 1 74.94 373 ALA A CA 1
ATOM 2822 C C . ALA A 1 373 ? 20.156 20.812 -6.125 1 74.94 373 ALA A C 1
ATOM 2824 O O . ALA A 1 373 ? 20.922 19.969 -5.652 1 74.94 373 ALA A O 1
ATOM 2825 N N . ALA A 1 374 ? 18.984 20.547 -6.543 1 70.94 374 ALA A N 1
ATOM 2826 C CA . ALA A 1 374 ? 18.391 19.219 -6.441 1 70.94 374 ALA A CA 1
ATOM 2827 C C . ALA A 1 374 ? 19.219 18.188 -7.184 1 70.94 374 ALA A C 1
ATOM 2829 O O . ALA A 1 374 ? 19.359 17.047 -6.723 1 70.94 374 ALA A O 1
ATOM 2830 N N . ASP A 1 375 ? 19.812 18.469 -8.281 1 70 375 ASP A N 1
ATOM 2831 C CA . ASP A 1 375 ? 20.531 17.531 -9.125 1 70 375 ASP A CA 1
ATOM 2832 C C . ASP A 1 375 ? 21.859 17.109 -8.484 1 70 375 ASP A C 1
ATOM 2834 O O . ASP A 1 375 ? 22.422 16.078 -8.836 1 70 375 ASP A O 1
ATOM 2838 N N . LYS A 1 376 ? 22.25 17.922 -7.535 1 71.06 376 LYS A N 1
ATOM 2839 C CA . LYS A 1 376 ? 23.531 17.609 -6.902 1 71.06 376 LYS A CA 1
ATOM 2840 C C . LYS A 1 376 ? 23.328 16.688 -5.707 1 71.06 376 LYS A C 1
ATOM 2842 O O . LYS A 1 376 ? 24.281 16.031 -5.258 1 71.06 376 LYS A O 1
ATOM 2847 N N . VAL A 1 377 ? 22.047 16.609 -5.297 1 73.19 377 VAL A N 1
ATOM 2848 C CA . VAL A 1 377 ? 21.922 15.945 -4.004 1 73.19 377 VAL A CA 1
ATOM 2849 C C . VAL A 1 377 ? 20.891 14.828 -4.102 1 73.19 377 VAL A C 1
ATOM 2851 O O . VAL A 1 377 ? 20.859 13.922 -3.264 1 73.19 377 VAL A O 1
ATOM 2854 N N . SER A 1 378 ? 20.047 14.891 -5.098 1 73 378 SER A N 1
ATOM 2855 C CA . SER A 1 378 ? 18.938 13.945 -5.129 1 73 378 SER A CA 1
ATOM 2856 C C . SER A 1 378 ? 18.766 13.344 -6.52 1 73 378 SER A C 1
ATOM 2858 O O . SER A 1 378 ? 19.594 13.555 -7.398 1 73 378 SER A O 1
ATOM 2860 N N . LEU A 1 379 ? 18.078 12.391 -6.582 1 69.19 379 LEU A N 1
ATOM 2861 C CA . LEU A 1 379 ? 17.688 11.75 -7.836 1 69.19 379 LEU A CA 1
ATOM 2862 C C . LEU A 1 379 ? 16.234 12.094 -8.188 1 69.19 379 LEU A C 1
ATOM 2864 O O . LEU A 1 379 ? 15.383 12.18 -7.309 1 69.19 379 LEU A O 1
ATOM 2868 N N . ALA A 1 380 ? 16.016 12.336 -9.469 1 55.31 380 ALA A N 1
ATOM 2869 C CA . ALA A 1 380 ? 14.68 12.641 -9.953 1 55.31 380 ALA A CA 1
ATOM 2870 C C . ALA A 1 380 ? 13.68 11.57 -9.523 1 55.31 380 ALA A C 1
ATOM 2872 O O . ALA A 1 380 ? 12.555 11.883 -9.141 1 55.31 380 ALA A O 1
ATOM 2873 N N . SER A 1 381 ? 14.094 10.391 -9.508 1 66.31 381 SER A N 1
ATOM 2874 C CA . SER A 1 381 ? 13.227 9.266 -9.188 1 66.31 381 SER A CA 1
ATOM 2875 C C . SER A 1 381 ? 12.828 9.266 -7.711 1 66.31 381 SER A C 1
ATOM 2877 O O . SER A 1 381 ? 11.766 8.766 -7.344 1 66.31 381 SER A O 1
ATOM 2879 N N . LEU A 1 382 ? 13.625 9.875 -6.91 1 68.5 382 LEU A N 1
ATOM 2880 C CA . LEU A 1 382 ? 13.359 9.898 -5.477 1 68.5 382 LEU A CA 1
ATOM 2881 C C . LEU A 1 382 ? 12.477 11.086 -5.102 1 68.5 382 LEU A C 1
ATOM 2883 O O . LEU A 1 382 ? 11.867 11.102 -4.031 1 68.5 382 LEU A O 1
ATOM 2887 N N . GLU A 1 383 ? 12.547 12.164 -5.926 1 59.31 383 GLU A N 1
ATOM 2888 C CA . GLU A 1 383 ? 11.734 13.344 -5.672 1 59.31 383 GLU A CA 1
ATOM 2889 C C . GLU A 1 383 ? 10.398 13.266 -6.406 1 59.31 383 GLU A C 1
ATOM 2891 O O . GLU A 1 383 ? 9.555 14.164 -6.277 1 59.31 383 GLU A O 1
ATOM 2896 N N . GLU A 1 384 ? 10.25 11.992 -7.148 1 54.19 384 GLU A N 1
ATOM 2897 C CA . GLU A 1 384 ? 9.047 11.773 -7.949 1 54.19 384 GLU A CA 1
ATOM 2898 C C . GLU A 1 384 ? 8.828 12.914 -8.938 1 54.19 384 GLU A C 1
ATOM 2900 O O . GLU A 1 384 ? 7.727 13.461 -9.039 1 54.19 384 GLU A O 1
ATOM 2905 N N . VAL A 1 385 ? 9.906 13.492 -9.398 1 45.81 385 VAL A N 1
ATOM 2906 C CA . VAL A 1 385 ? 9.875 14.484 -10.469 1 45.81 385 VAL A CA 1
ATOM 2907 C C . VAL A 1 385 ? 10.609 13.945 -11.695 1 45.81 385 VAL A C 1
ATOM 2909 O O . VAL A 1 385 ? 11.445 13.047 -11.578 1 45.81 385 VAL A O 1
ATOM 2912 N N . ALA A 1 386 ? 10.141 14.336 -12.734 1 42.97 386 ALA A N 1
ATOM 2913 C CA . ALA A 1 386 ? 10.75 13.875 -13.977 1 42.97 386 ALA A CA 1
ATOM 2914 C C . ALA A 1 386 ? 12.18 14.391 -14.117 1 42.97 386 ALA A C 1
ATOM 2916 O O . ALA A 1 386 ? 13.078 13.648 -14.531 1 42.97 386 ALA A O 1
ATOM 2917 N N . VAL A 1 387 ? 12.297 15.695 -13.883 1 49.44 387 VAL A N 1
ATOM 2918 C CA . VAL A 1 387 ? 13.602 16.328 -13.992 1 49.44 387 VAL A CA 1
ATOM 2919 C C . VAL A 1 387 ? 13.875 17.156 -12.742 1 49.44 387 VAL A C 1
ATOM 2921 O O . VAL A 1 387 ? 12.992 17.875 -12.25 1 49.44 387 VAL A O 1
ATOM 2924 N N . LEU A 1 388 ? 15.062 16.891 -12.25 1 54 388 LEU A N 1
ATOM 2925 C CA . LEU A 1 388 ? 15.453 17.656 -11.07 1 54 388 LEU A CA 1
ATOM 2926 C C . LEU A 1 388 ? 15.75 19.109 -11.43 1 54 388 LEU A C 1
ATOM 2928 O O . LEU A 1 388 ? 16.25 19.391 -12.516 1 54 388 LEU A O 1
ATOM 2932 N N . ASP A 1 389 ? 15.219 20.047 -10.633 1 55.25 389 ASP A N 1
ATOM 2933 C CA . ASP A 1 389 ? 15.547 21.453 -10.805 1 55.25 389 ASP A CA 1
ATOM 2934 C C . ASP A 1 389 ? 17.047 21.688 -10.617 1 55.25 389 ASP A C 1
ATOM 2936 O O . ASP A 1 389 ? 17.609 21.344 -9.578 1 55.25 389 ASP A O 1
ATOM 2940 N N . ALA A 1 390 ? 17.734 22 -11.766 1 57.69 390 ALA A N 1
ATOM 2941 C CA . ALA A 1 390 ? 19.172 22.25 -11.734 1 57.69 390 ALA A CA 1
ATOM 2942 C C . ALA A 1 390 ? 19.469 23.625 -11.141 1 57.69 390 ALA A C 1
ATOM 2944 O O . ALA A 1 390 ? 20.625 23.969 -10.875 1 57.69 390 ALA A O 1
ATOM 2945 N N . ARG A 1 391 ? 18.453 24.516 -11.039 1 52.78 391 ARG A N 1
ATOM 2946 C CA . ARG A 1 391 ? 18.703 25.891 -10.586 1 52.78 391 ARG A CA 1
ATOM 2947 C C . ARG A 1 391 ? 19.094 25.906 -9.109 1 52.78 391 ARG A C 1
ATOM 2949 O O . ARG A 1 391 ? 18.453 25.25 -8.289 1 52.78 391 ARG A O 1
ATOM 2956 N N . GLY A 1 392 ? 20.359 26.062 -8.867 1 57.19 392 GLY A N 1
ATOM 2957 C CA . GLY A 1 392 ? 20.859 26.219 -7.512 1 57.19 392 GLY A CA 1
ATOM 2958 C C . GLY A 1 392 ? 19.984 27.109 -6.652 1 57.19 392 GLY A C 1
ATOM 2959 O O . GLY A 1 392 ? 19.141 27.828 -7.168 1 57.19 392 GLY A O 1
ATOM 2960 N N . GLY A 1 393 ? 19.891 26.703 -5.285 1 63.41 393 GLY A N 1
ATOM 2961 C CA . GLY A 1 393 ? 19.125 27.562 -4.402 1 63.41 393 GLY A CA 1
ATOM 2962 C C . GLY A 1 393 ? 19.625 29 -4.379 1 63.41 393 GLY A C 1
ATOM 2963 O O . GLY A 1 393 ? 20.75 29.266 -4.785 1 63.41 393 GLY A O 1
ATOM 2964 N N . SER A 1 394 ? 18.875 30.047 -4.238 1 74.44 394 SER A N 1
ATOM 2965 C CA . SER A 1 394 ? 19.219 31.438 -3.998 1 74.44 394 SER A CA 1
ATOM 2966 C C . SER A 1 394 ? 20.125 31.578 -2.781 1 74.44 394 SER A C 1
ATOM 2968 O O . SER A 1 394 ? 20 30.828 -1.811 1 74.44 394 SER A O 1
ATOM 2970 N N . PRO A 1 395 ? 21.234 32.375 -3.008 1 86.56 395 PRO A N 1
ATOM 2971 C CA . PRO A 1 395 ? 22.094 32.625 -1.853 1 86.56 395 PRO A CA 1
ATOM 2972 C C . PRO A 1 395 ? 21.312 33.062 -0.61 1 86.56 395 PRO A C 1
ATOM 2974 O O . PRO A 1 395 ? 20.453 33.938 -0.69 1 86.56 395 PRO A O 1
ATOM 2977 N N . VAL A 1 396 ? 21.562 32.375 0.45 1 90.88 396 VAL A N 1
ATOM 2978 C CA . VAL A 1 396 ? 20.859 32.625 1.696 1 90.88 396 VAL A CA 1
ATOM 2979 C C . VAL A 1 396 ? 21.719 33.469 2.619 1 90.88 396 VAL A C 1
ATOM 2981 O O . VAL A 1 396 ? 21.219 34.375 3.316 1 90.88 396 VAL A O 1
ATOM 2984 N N . LEU A 1 397 ? 23.031 33.188 2.688 1 95.25 397 LEU A N 1
ATOM 2985 C CA . LEU A 1 397 ? 23.969 33.969 3.492 1 95.25 397 LEU A CA 1
ATOM 2986 C C . LEU A 1 397 ? 24.984 34.688 2.605 1 95.25 397 LEU A C 1
ATOM 2988 O O . LEU A 1 397 ? 25.453 34.125 1.607 1 95.25 397 LEU A O 1
ATOM 2992 N N . HIS A 1 398 ? 25.281 35.938 2.986 1 96.12 398 HIS A N 1
ATOM 2993 C CA . HIS A 1 398 ? 26.203 36.75 2.23 1 96.12 398 HIS A CA 1
ATOM 2994 C C . HIS A 1 398 ? 27.312 37.312 3.127 1 96.12 398 HIS A C 1
ATOM 2996 O O . HIS A 1 398 ? 27.125 38.281 3.844 1 96.12 398 HIS A O 1
ATOM 3002 N N . ASP A 1 399 ? 28.438 36.781 3.043 1 95.19 399 ASP A N 1
ATOM 3003 C CA . ASP A 1 399 ? 29.656 37.25 3.691 1 95.19 399 ASP A CA 1
ATOM 3004 C C . ASP A 1 399 ? 29.438 37.469 5.184 1 95.19 399 ASP A C 1
ATOM 3006 O O . ASP A 1 399 ? 29.719 38.562 5.695 1 95.19 399 ASP A O 1
ATOM 3010 N N . VAL A 1 400 ? 29 36.531 5.852 1 96.94 400 VAL A N 1
ATOM 3011 C CA . VAL A 1 400 ? 28.688 36.625 7.277 1 96.94 400 VAL A CA 1
ATOM 3012 C C . VAL A 1 400 ? 29.953 36.344 8.094 1 96.94 400 VAL A C 1
ATOM 3014 O O . VAL A 1 400 ? 30.594 35.312 7.895 1 96.94 400 VAL A O 1
ATOM 3017 N N . SER A 1 401 ? 30.328 37.281 8.969 1 97.88 401 SER A N 1
ATOM 3018 C CA . SER A 1 401 ? 31.484 37.094 9.828 1 97.88 401 SER A CA 1
ATOM 3019 C C . SER A 1 401 ? 31.172 37.438 11.273 1 97.88 401 SER A C 1
ATOM 3021 O O . SER A 1 401 ? 30.594 38.5 11.555 1 97.88 401 SER A O 1
ATOM 3023 N N . PHE A 1 402 ? 31.453 36.562 12.195 1 97.5 402 PHE A N 1
ATOM 3024 C CA . PHE A 1 402 ? 31.344 36.781 13.633 1 97.5 402 PHE A CA 1
ATOM 3025 C C . PHE A 1 402 ? 32.062 35.719 14.422 1 97.5 402 PHE A C 1
ATOM 3027 O O . PHE A 1 402 ? 32.5 34.688 13.867 1 97.5 402 PHE A O 1
ATOM 3034 N N . THR A 1 403 ? 32.281 35.969 15.664 1 97.38 403 THR A N 1
ATOM 3035 C CA . THR A 1 403 ? 32.969 35 16.531 1 97.38 403 THR A CA 1
ATOM 3036 C C . THR A 1 403 ? 32.219 34.875 17.859 1 97.38 403 THR A C 1
ATOM 3038 O O . THR A 1 403 ? 31.719 35.844 18.406 1 97.38 403 THR A O 1
ATOM 3041 N N . VAL A 1 404 ? 32.062 33.656 18.25 1 97.5 404 VAL A N 1
ATOM 3042 C CA . VAL A 1 404 ? 31.578 33.344 19.578 1 97.5 404 VAL A CA 1
ATOM 3043 C C . VAL A 1 404 ? 32.719 32.812 20.438 1 97.5 404 VAL A C 1
ATOM 3045 O O . VAL A 1 404 ? 33.25 31.719 20.219 1 97.5 404 VAL A O 1
ATOM 3048 N N . GLU A 1 405 ? 33.062 33.625 21.406 1 96.38 405 GLU A N 1
ATOM 3049 C CA . GLU A 1 405 ? 34.156 33.25 22.281 1 96.38 405 GLU A CA 1
ATOM 3050 C C . GLU A 1 405 ? 33.75 32.125 23.25 1 96.38 405 GLU A C 1
ATOM 3052 O O . GLU A 1 405 ? 32.562 31.938 23.5 1 96.38 405 GLU A O 1
ATOM 3057 N N . PRO A 1 406 ? 34.812 31.375 23.781 1 95.88 406 PRO A N 1
ATOM 3058 C CA . PRO A 1 406 ? 34.469 30.312 24.719 1 95.88 406 PRO A CA 1
ATOM 3059 C C . PRO A 1 406 ? 33.656 30.812 25.922 1 95.88 406 PRO A C 1
ATOM 3061 O O . PRO A 1 406 ? 34.062 31.781 26.562 1 95.88 406 PRO A O 1
ATOM 3064 N N . GLY A 1 407 ? 32.5 30.156 26.125 1 94 407 GLY A N 1
ATOM 3065 C CA . GLY A 1 407 ? 31.656 30.5 27.266 1 94 407 GLY A CA 1
ATOM 3066 C C . GLY A 1 407 ? 30.703 31.656 26.984 1 94 407 GLY A C 1
ATOM 3067 O O . GLY A 1 407 ? 29.891 32 27.844 1 94 407 GLY A O 1
ATOM 3068 N N . GLN A 1 408 ? 30.797 32.219 25.812 1 95.38 408 GLN A N 1
ATOM 3069 C CA . GLN A 1 408 ? 29.969 33.344 25.453 1 95.38 408 GLN A CA 1
ATOM 3070 C C . GLN A 1 408 ? 28.609 32.906 24.938 1 95.38 408 GLN A C 1
ATOM 3072 O O . GLN A 1 408 ? 28.5 31.906 24.25 1 95.38 408 GLN A O 1
ATOM 3077 N N . LEU A 1 409 ? 27.578 33.656 25.312 1 94.94 409 LEU A N 1
ATOM 3078 C CA . LEU A 1 409 ? 26.234 33.469 24.781 1 94.94 409 LEU A CA 1
ATOM 3079 C C . LEU A 1 409 ? 25.922 34.5 23.703 1 94.94 409 LEU A C 1
ATOM 3081 O O . LEU A 1 409 ? 25.828 35.688 24 1 94.94 409 LEU A O 1
ATOM 3085 N N . VAL A 1 410 ? 25.75 34.031 22.484 1 95.88 410 VAL A N 1
ATOM 3086 C CA . VAL A 1 410 ? 25.406 34.906 21.359 1 95.88 410 VAL A CA 1
ATOM 3087 C C . VAL A 1 410 ? 24 34.594 20.859 1 95.88 410 VAL A C 1
ATOM 3089 O O . VAL A 1 410 ? 23.688 33.438 20.594 1 95.88 410 VAL A O 1
ATOM 3092 N N . ALA A 1 411 ? 23.141 35.594 20.703 1 94.5 411 ALA A N 1
ATOM 3093 C CA . ALA A 1 411 ? 21.766 35.406 20.234 1 94.5 411 ALA A CA 1
ATOM 3094 C C . ALA A 1 411 ? 21.609 35.938 18.797 1 94.5 411 ALA A C 1
ATOM 3096 O O . ALA A 1 411 ? 22.156 36.969 18.438 1 94.5 411 ALA A O 1
ATOM 3097 N N . LEU A 1 412 ? 20.969 35.125 18 1 94.5 412 LEU A N 1
ATOM 3098 C CA . LEU A 1 412 ? 20.594 35.531 16.656 1 94.5 412 LEU A CA 1
ATOM 3099 C C . LEU A 1 412 ? 19.141 36 16.609 1 94.5 412 LEU A C 1
ATOM 3101 O O . LEU A 1 412 ? 18.234 35.25 17 1 94.5 412 LEU A O 1
ATOM 3105 N N . VAL A 1 413 ? 18.938 37.188 16.156 1 90.38 413 VAL A N 1
ATOM 3106 C CA . VAL A 1 413 ? 17.594 37.75 16.031 1 90.38 413 VAL A CA 1
ATOM 3107 C C . VAL A 1 413 ? 17.406 38.312 14.617 1 90.38 413 VAL A C 1
ATOM 3109 O O . VAL A 1 413 ? 18.359 38.781 14 1 90.38 413 VAL A O 1
ATOM 3112 N N . GLY A 1 414 ? 16.266 38.188 14.117 1 87.62 414 GLY A N 1
ATOM 3113 C CA . GLY A 1 414 ? 15.977 38.688 12.789 1 87.62 414 GLY A CA 1
ATOM 3114 C C . GLY A 1 414 ? 14.633 38.219 12.25 1 87.62 414 GLY A C 1
ATOM 3115 O O . GLY A 1 414 ? 13.93 37.438 12.906 1 87.62 414 GLY A O 1
ATOM 3116 N N . SER A 1 415 ? 14.367 38.719 11.078 1 83.31 415 SER A N 1
ATOM 3117 C CA . SER A 1 415 ? 13.102 38.344 10.438 1 83.31 415 SER A CA 1
ATOM 3118 C C . SER A 1 415 ? 13.094 36.906 10 1 83.31 415 SER A C 1
ATOM 3120 O O . SER A 1 415 ? 14.141 36.25 9.945 1 83.31 415 SER A O 1
ATOM 3122 N N . SER A 1 416 ? 11.867 36.344 9.859 1 78.31 416 SER A N 1
ATOM 3123 C CA . SER A 1 416 ? 11.742 35 9.336 1 78.31 416 SER A CA 1
ATOM 3124 C C . SER A 1 416 ? 12.398 34.875 7.961 1 78.31 416 SER A C 1
ATOM 3126 O O . SER A 1 416 ? 12.227 35.75 7.105 1 78.31 416 SER A O 1
ATOM 3128 N N . GLY A 1 417 ? 13.148 33.906 7.805 1 81.81 417 GLY A N 1
ATOM 3129 C CA . GLY A 1 417 ? 13.805 33.688 6.523 1 81.81 417 GLY A CA 1
ATOM 3130 C C . GLY A 1 417 ? 15.094 34.469 6.367 1 81.81 417 GLY A C 1
ATOM 3131 O O . GLY A 1 417 ? 15.695 34.469 5.289 1 81.81 417 GLY A O 1
ATOM 3132 N N . ALA A 1 418 ? 15.516 35.094 7.438 1 87.19 418 ALA A N 1
ATOM 3133 C CA . ALA A 1 418 ? 16.688 35.938 7.352 1 87.19 418 ALA A CA 1
ATOM 3134 C C . ALA A 1 418 ? 17.969 35.125 7.258 1 87.19 418 ALA A C 1
ATOM 3136 O O . ALA A 1 418 ? 19.031 35.656 6.895 1 87.19 418 ALA A O 1
ATOM 3137 N N . GLY A 1 419 ? 17.906 33.812 7.555 1 90.94 419 GLY A N 1
ATOM 3138 C CA . GLY A 1 419 ? 19.078 32.969 7.461 1 90.94 419 GLY A CA 1
ATOM 3139 C C . GLY A 1 419 ? 19.562 32.438 8.805 1 90.94 419 GLY A C 1
ATOM 3140 O O . GLY A 1 419 ? 20.609 31.812 8.898 1 90.94 419 GLY A O 1
ATOM 3141 N N . LYS A 1 420 ? 18.875 32.688 9.836 1 92.25 420 LYS A N 1
ATOM 3142 C CA . LYS A 1 420 ? 19.25 32.312 11.195 1 92.25 420 LYS A CA 1
ATOM 3143 C C . LYS A 1 420 ? 19.438 30.797 11.32 1 92.25 420 LYS A C 1
ATOM 3145 O O . LYS A 1 420 ? 20.469 30.328 11.789 1 92.25 420 LYS A O 1
ATOM 3150 N N . SER A 1 421 ? 18.422 30.031 10.805 1 90.12 421 SER A N 1
ATOM 3151 C CA . SER A 1 421 ? 18.484 28.578 10.891 1 90.12 421 SER A CA 1
ATOM 3152 C C . SER A 1 421 ? 19.609 28.016 10.031 1 90.12 421 SER A C 1
ATOM 3154 O O . SER A 1 421 ? 20.203 26.984 10.367 1 90.12 421 SER A O 1
ATOM 3156 N N . THR A 1 422 ? 19.891 28.672 8.969 1 92.19 422 THR A N 1
ATOM 3157 C CA . THR A 1 422 ? 21 28.281 8.102 1 92.19 422 THR A CA 1
ATOM 3158 C C . THR A 1 422 ? 22.328 28.406 8.836 1 92.19 422 THR A C 1
ATOM 3160 O O . THR A 1 422 ? 23.156 27.5 8.781 1 92.19 422 THR A O 1
ATOM 3163 N N . ILE A 1 423 ? 22.453 29.5 9.547 1 95.12 423 ILE A N 1
ATOM 3164 C CA . ILE A 1 423 ? 23.672 29.719 10.328 1 95.12 423 ILE A CA 1
ATOM 3165 C C . ILE A 1 423 ? 23.812 28.594 11.367 1 95.12 423 ILE A C 1
ATOM 3167 O O . ILE A 1 423 ? 24.891 28.016 11.508 1 95.12 423 ILE A O 1
ATOM 3171 N N . ALA A 1 424 ? 22.766 28.297 11.977 1 93.62 424 ALA A N 1
ATOM 3172 C CA . ALA A 1 424 ? 22.75 27.266 13.016 1 93.62 424 ALA A CA 1
ATOM 3173 C C . ALA A 1 424 ? 23.094 25.906 12.438 1 93.62 424 ALA A C 1
ATOM 3175 O O . ALA A 1 424 ? 23.734 25.078 13.102 1 93.62 424 ALA A O 1
ATOM 3176 N N . SER A 1 425 ? 22.75 25.609 11.195 1 93 425 SER A N 1
ATOM 3177 C CA . SER A 1 425 ? 22.938 24.297 10.586 1 93 425 SER A CA 1
ATOM 3178 C C . SER A 1 425 ? 24.359 24.141 10.023 1 93 425 SER A C 1
ATOM 3180 O O . SER A 1 425 ? 24.828 23.031 9.805 1 93 425 SER A O 1
ATOM 3182 N N . LEU A 1 426 ? 25.031 25.219 9.766 1 95.12 426 LEU A N 1
ATOM 3183 C CA . LEU A 1 426 ? 26.359 25.188 9.172 1 95.12 426 LEU A CA 1
ATOM 3184 C C . LEU A 1 426 ? 27.406 24.844 10.227 1 95.12 426 LEU A C 1
ATOM 3186 O O . LEU A 1 426 ? 28.438 24.234 9.922 1 95.12 426 LEU A O 1
ATOM 3190 N N . VAL A 1 427 ? 27.156 25.188 11.477 1 95.62 427 VAL A N 1
ATOM 3191 C CA . VAL A 1 427 ? 28.125 25 12.547 1 95.62 427 VAL A CA 1
ATOM 3192 C C . VAL A 1 427 ? 28.406 23.516 12.742 1 95.62 427 VAL A C 1
ATOM 3194 O O . VAL A 1 427 ? 29.562 23.078 12.758 1 95.62 427 VAL A O 1
ATOM 3197 N N . PRO A 1 428 ? 27.359 22.688 12.805 1 94.88 428 PRO A N 1
ATOM 3198 C CA . PRO A 1 428 ? 27.609 21.25 12.922 1 94.88 428 PRO A CA 1
ATOM 3199 C C . PRO A 1 428 ? 27.953 20.594 11.586 1 94.88 428 PRO A C 1
ATOM 3201 O O . PRO A 1 428 ? 28 19.359 11.484 1 94.88 428 PRO A O 1
ATOM 3204 N N . ARG A 1 429 ? 28.172 21.344 10.602 1 94.75 429 ARG A N 1
ATOM 3205 C CA . ARG A 1 429 ? 28.547 20.922 9.258 1 94.75 429 ARG A CA 1
ATOM 3206 C C . ARG A 1 429 ? 27.484 20.016 8.648 1 94.75 429 ARG A C 1
ATOM 3208 O O . ARG A 1 429 ? 27.797 18.953 8.109 1 94.75 429 ARG A O 1
ATOM 3215 N N . LEU A 1 430 ? 26.266 20.344 8.922 1 92.31 430 LEU A N 1
ATOM 3216 C CA . LEU A 1 430 ? 25.172 19.703 8.188 1 92.31 430 LEU A CA 1
ATOM 3217 C C . LEU A 1 430 ? 25.234 20.078 6.707 1 92.31 430 LEU A C 1
ATOM 3219 O O . LEU A 1 430 ? 24.672 19.359 5.863 1 92.31 430 LEU A O 1
ATOM 3223 N N . TYR A 1 431 ? 25.797 21.234 6.453 1 91.44 431 TYR A N 1
ATOM 3224 C CA . TYR A 1 431 ? 26.141 21.75 5.133 1 91.44 431 TYR A CA 1
ATOM 3225 C C . TYR A 1 431 ? 27.547 22.297 5.105 1 91.44 431 TYR A C 1
ATOM 3227 O O . TYR A 1 431 ? 28.094 22.703 6.141 1 91.44 431 TYR A O 1
ATOM 3235 N N . ASP A 1 432 ? 28.062 22.266 3.912 1 92.06 432 ASP A N 1
ATOM 3236 C CA . ASP A 1 432 ? 29.344 22.953 3.73 1 92.06 432 ASP A CA 1
ATOM 3237 C C . ASP A 1 432 ? 29.141 24.344 3.125 1 92.06 432 ASP A C 1
ATOM 3239 O O . ASP A 1 432 ? 28.328 24.516 2.229 1 92.06 432 ASP A O 1
ATOM 3243 N N . ALA A 1 433 ? 29.859 25.219 3.73 1 93.75 433 ALA A N 1
ATOM 3244 C CA . ALA A 1 433 ? 29.812 26.578 3.184 1 93.75 433 ALA A CA 1
ATOM 3245 C C . ALA A 1 433 ? 30.422 26.625 1.784 1 93.75 433 ALA A C 1
ATOM 3247 O O . ALA A 1 433 ? 31.359 25.891 1.487 1 93.75 433 ALA A O 1
ATOM 3248 N N . GLU A 1 434 ? 29.891 27.453 0.952 1 91.31 434 GLU A N 1
ATOM 3249 C CA . GLU A 1 434 ? 30.391 27.609 -0.41 1 91.31 434 GLU A CA 1
ATOM 3250 C C . GLU A 1 434 ? 31.656 28.453 -0.436 1 91.31 434 GLU A C 1
ATOM 3252 O O . GLU A 1 434 ? 32.594 28.172 -1.199 1 91.31 434 GLU A O 1
ATOM 3257 N N . ALA A 1 435 ? 31.547 29.516 0.265 1 94.62 435 ALA A N 1
ATOM 3258 C CA . ALA A 1 435 ? 32.688 30.406 0.414 1 94.62 435 ALA A CA 1
ATOM 3259 C C . ALA A 1 435 ? 32.906 30.781 1.878 1 94.62 435 ALA A C 1
ATOM 3261 O O . ALA A 1 435 ? 31.984 30.688 2.693 1 94.62 435 ALA A O 1
ATOM 3262 N N . GLY A 1 436 ? 34.188 31.094 2.191 1 96.5 436 GLY A N 1
ATOM 3263 C CA . GLY A 1 436 ? 34.5 31.406 3.57 1 96.5 436 GLY A CA 1
ATOM 3264 C C . GLY A 1 436 ? 34.844 30.172 4.395 1 96.5 436 GLY A C 1
ATOM 3265 O O . GLY A 1 436 ? 35.125 29.109 3.844 1 96.5 436 GLY A O 1
ATOM 3266 N N . ALA A 1 437 ? 34.906 30.422 5.695 1 97.38 437 ALA A N 1
ATOM 3267 C CA . ALA A 1 437 ? 35.281 29.297 6.562 1 97.38 437 ALA A CA 1
ATOM 3268 C C . ALA A 1 437 ? 34.562 29.391 7.902 1 97.38 437 ALA A C 1
ATOM 3270 O O . ALA A 1 437 ? 34.312 30.484 8.414 1 97.38 437 ALA A O 1
ATOM 3271 N N . ILE A 1 438 ? 34.188 28.281 8.359 1 97.5 438 ILE A N 1
ATOM 3272 C CA . ILE A 1 438 ? 33.656 28.125 9.711 1 97.5 438 ILE A CA 1
ATOM 3273 C C . ILE A 1 438 ? 34.656 27.312 10.547 1 97.5 438 ILE A C 1
ATOM 3275 O O . ILE A 1 438 ? 35.031 26.203 10.164 1 97.5 438 ILE A O 1
ATOM 3279 N N . ARG A 1 439 ? 35.031 27.906 11.656 1 97.69 439 ARG A N 1
ATOM 3280 C CA . ARG A 1 439 ? 36.062 27.266 12.445 1 97.69 439 ARG A CA 1
ATOM 3281 C C . ARG A 1 439 ? 35.594 26.969 13.859 1 97.69 439 ARG A C 1
ATOM 3283 O O . ARG A 1 439 ? 34.844 27.766 14.445 1 97.69 439 ARG A O 1
ATOM 3290 N N . LEU A 1 440 ? 35.938 25.812 14.344 1 97 440 LEU A N 1
ATOM 3291 C CA . LEU A 1 440 ? 35.812 25.422 15.742 1 97 440 LEU A CA 1
ATOM 3292 C C . LEU A 1 440 ? 37.156 25.344 16.438 1 97 440 LEU A C 1
ATOM 3294 O O . LEU A 1 440 ? 38.031 24.594 15.992 1 97 440 LEU A O 1
ATOM 3298 N N . ALA A 1 441 ? 37.312 26.062 17.484 1 96.06 441 ALA A N 1
ATOM 3299 C CA . ALA A 1 441 ? 38.594 26.141 18.172 1 96.06 441 ALA A CA 1
ATOM 3300 C C . ALA A 1 441 ? 39.719 26.453 17.188 1 96.06 441 ALA A C 1
ATOM 3302 O O . ALA A 1 441 ? 40.781 25.828 17.234 1 96.06 441 ALA A O 1
ATOM 3303 N N . GLY A 1 442 ? 39.375 27.172 16.234 1 94.75 442 GLY A N 1
ATOM 3304 C CA . GLY A 1 442 ? 40.375 27.672 15.312 1 94.75 442 GLY A CA 1
ATOM 3305 C C . GLY A 1 442 ? 40.594 26.766 14.109 1 94.75 442 GLY A C 1
ATOM 3306 O O . GLY A 1 442 ? 41.312 27.125 13.172 1 94.75 442 GLY A O 1
ATOM 3307 N N . VAL A 1 443 ? 40 25.672 14.047 1 96.69 443 VAL A N 1
ATOM 3308 C CA . VAL A 1 443 ? 40.188 24.734 12.945 1 96.69 443 VAL A CA 1
ATOM 3309 C C . VAL A 1 443 ? 38.906 24.703 12.086 1 96.69 443 VAL A C 1
ATOM 3311 O O . VAL A 1 443 ? 37.812 24.625 12.617 1 96.69 443 VAL A O 1
ATOM 3314 N N . ASP A 1 444 ? 39.156 24.719 10.789 1 96.69 444 ASP A N 1
ATOM 3315 C CA . ASP A 1 444 ? 38.031 24.656 9.867 1 96.69 444 ASP A CA 1
ATOM 3316 C C . ASP A 1 444 ? 37.281 23.359 10.023 1 96.69 444 ASP A C 1
ATOM 3318 O O . ASP A 1 444 ? 37.875 22.281 10.125 1 96.69 444 ASP A O 1
ATOM 3322 N N . VAL A 1 445 ? 35.938 23.469 10.016 1 96.5 445 VAL A N 1
ATOM 3323 C CA . VAL A 1 445 ? 35.094 22.297 10.227 1 96.5 445 VAL A CA 1
ATOM 3324 C C . VAL A 1 445 ? 35.312 21.266 9.125 1 96.5 445 VAL A C 1
ATOM 3326 O O . VAL A 1 445 ? 35.094 20.078 9.32 1 96.5 445 VAL A O 1
ATOM 3329 N N . ARG A 1 446 ? 35.812 21.609 7.859 1 95.69 446 ARG A N 1
ATOM 3330 C CA . ARG A 1 446 ? 36.094 20.719 6.734 1 95.69 446 ARG A CA 1
ATOM 3331 C C . ARG A 1 446 ? 37.375 19.906 6.996 1 95.69 446 ARG A C 1
ATOM 3333 O O . ARG A 1 446 ? 37.625 18.906 6.324 1 95.69 446 ARG A O 1
ATOM 3340 N N . ASP A 1 447 ? 38.031 20.344 8.062 1 96.06 447 ASP A N 1
ATOM 3341 C CA . ASP A 1 447 ? 39.281 19.656 8.406 1 96.06 447 ASP A CA 1
ATOM 3342 C C . ASP A 1 447 ? 39.125 18.859 9.703 1 96.06 447 ASP A C 1
ATOM 3344 O O . ASP A 1 447 ? 40.125 18.406 10.273 1 96.06 447 ASP A O 1
ATOM 3348 N N . LEU A 1 448 ? 38 18.719 10.172 1 96.06 448 LEU A N 1
ATOM 3349 C CA . LEU A 1 448 ? 37.719 17.984 11.398 1 96.06 448 LEU A CA 1
ATOM 3350 C C . LEU A 1 448 ? 36.938 16.703 11.094 1 96.06 448 LEU A C 1
ATOM 3352 O O . LEU A 1 448 ? 36.25 16.609 10.07 1 96.06 448 LEU A O 1
ATOM 3356 N N . THR A 1 449 ? 37.125 15.703 11.984 1 94.31 449 THR A N 1
ATOM 3357 C CA . THR A 1 449 ? 36.375 14.469 11.828 1 94.31 449 THR A CA 1
ATOM 3358 C C . THR A 1 449 ? 34.938 14.664 12.266 1 94.31 449 THR A C 1
ATOM 3360 O O . THR A 1 449 ? 34.656 15.43 13.188 1 94.31 449 THR A O 1
ATOM 3363 N N . GLY A 1 450 ? 34.031 14 11.586 1 91.5 450 GLY A N 1
ATOM 3364 C CA . GLY A 1 450 ? 32.625 14.07 11.93 1 91.5 450 GLY A CA 1
ATOM 3365 C C . GLY A 1 450 ? 32.344 13.648 13.359 1 91.5 450 GLY A C 1
ATOM 3366 O O . GLY A 1 450 ? 31.531 14.281 14.047 1 91.5 450 GLY A O 1
ATOM 3367 N N . ASP A 1 451 ? 33.094 12.672 13.781 1 91.06 451 ASP A N 1
ATOM 3368 C CA . ASP A 1 451 ? 32.906 12.156 15.141 1 91.06 451 ASP A CA 1
ATOM 3369 C C . ASP A 1 451 ? 33.281 13.211 16.188 1 91.06 451 ASP A C 1
ATOM 3371 O O . ASP A 1 451 ? 32.594 13.359 17.188 1 91.06 451 ASP A O 1
ATOM 3375 N N . SER A 1 452 ? 34.312 13.891 15.891 1 93.69 452 SER A N 1
ATOM 3376 C CA . SER A 1 452 ? 34.781 14.898 16.844 1 93.69 452 SER A CA 1
ATOM 3377 C C . SER A 1 452 ? 33.844 16.094 16.875 1 93.69 452 SER A C 1
ATOM 3379 O O . SER A 1 452 ? 33.625 16.703 17.922 1 93.69 452 SER A O 1
ATOM 3381 N N . ILE A 1 453 ? 33.281 16.453 15.789 1 94.5 453 ILE A N 1
ATOM 3382 C CA . ILE A 1 453 ? 32.344 17.547 15.734 1 94.5 453 ILE A CA 1
ATOM 3383 C C . ILE A 1 453 ? 31.094 17.188 16.531 1 94.5 453 ILE A C 1
ATOM 3385 O O . ILE A 1 453 ? 30.609 17.984 17.344 1 94.5 453 ILE A O 1
ATOM 3389 N N . ARG A 1 454 ? 30.703 16.016 16.391 1 91.56 454 ARG A N 1
ATOM 3390 C CA . ARG A 1 454 ? 29.5 15.547 17.078 1 91.56 454 ARG A CA 1
ATOM 3391 C C . ARG A 1 454 ? 29.719 15.5 18.594 1 91.56 454 ARG A C 1
ATOM 3393 O O . ARG A 1 454 ? 28.812 15.773 19.375 1 91.56 454 ARG A O 1
ATOM 3400 N N . ALA A 1 455 ? 30.891 15.172 18.938 1 91.38 455 ALA A N 1
ATOM 3401 C CA . ALA A 1 455 ? 31.219 15.086 20.359 1 91.38 455 ALA A CA 1
ATOM 3402 C C . ALA A 1 455 ? 31.344 16.484 20.984 1 91.38 455 ALA A C 1
ATOM 3404 O O . ALA A 1 455 ? 31.141 16.641 22.188 1 91.38 455 ALA A O 1
ATOM 3405 N N . THR A 1 456 ? 31.594 17.422 20.141 1 94.12 456 THR A N 1
ATOM 3406 C CA . THR A 1 456 ? 31.875 18.766 20.625 1 94.12 456 THR A CA 1
ATOM 3407 C C . THR A 1 456 ? 30.625 19.625 20.641 1 94.12 456 THR A C 1
ATOM 3409 O O . THR A 1 456 ? 30.469 20.5 21.484 1 94.12 456 THR A O 1
ATOM 3412 N N . LEU A 1 457 ? 29.75 19.297 19.703 1 94.88 457 LEU A N 1
ATOM 3413 C CA . LEU A 1 457 ? 28.594 20.172 19.5 1 94.88 457 LEU A CA 1
ATOM 3414 C C . LEU A 1 457 ? 27.297 19.469 19.891 1 94.88 457 LEU A C 1
ATOM 3416 O O . LEU A 1 457 ? 27.156 18.266 19.656 1 94.88 457 LEU A O 1
ATOM 3420 N N . GLY A 1 458 ? 26.375 20.203 20.5 1 93.06 458 GLY A N 1
ATOM 3421 C CA . GLY A 1 458 ? 25 19.797 20.734 1 93.06 458 GLY A CA 1
ATOM 3422 C C . GLY A 1 458 ? 23.984 20.781 20.172 1 93.06 458 GLY A C 1
ATOM 3423 O O . GLY A 1 458 ? 24.172 21.984 20.266 1 93.06 458 GLY A O 1
ATOM 3424 N N . MET A 1 459 ? 23.016 20.172 19.5 1 92.25 459 MET A N 1
ATOM 3425 C CA . MET A 1 459 ? 22.047 21.062 18.875 1 92.25 459 MET A CA 1
ATOM 3426 C C . MET A 1 459 ? 20.625 20.625 19.203 1 92.25 459 MET A C 1
ATOM 3428 O O . MET A 1 459 ? 20.328 19.422 19.234 1 92.25 459 MET A O 1
ATOM 3432 N N . VAL A 1 460 ? 19.828 21.594 19.547 1 89 460 VAL A N 1
ATOM 3433 C CA . VAL A 1 460 ? 18.391 21.391 19.656 1 89 460 VAL A CA 1
ATOM 3434 C C . VAL A 1 460 ? 17.688 22.047 18.469 1 89 460 VAL A C 1
ATOM 3436 O O . VAL A 1 460 ? 17.797 23.266 18.266 1 89 460 VAL A O 1
ATOM 3439 N N . THR A 1 461 ? 17.031 21.203 17.703 1 86.06 461 THR A N 1
ATOM 3440 C CA . THR A 1 461 ? 16.359 21.703 16.5 1 86.06 461 THR A CA 1
ATOM 3441 C C . THR A 1 461 ? 14.977 22.25 16.828 1 86.06 461 THR A C 1
ATOM 3443 O O . THR A 1 461 ? 14.461 22.031 17.938 1 86.06 461 THR A O 1
ATOM 3446 N N . GLN A 1 462 ? 14.422 22.891 15.844 1 74.06 462 GLN A N 1
ATOM 3447 C CA . GLN A 1 462 ? 13.125 23.547 16 1 74.06 462 GLN A CA 1
ATOM 3448 C C . GLN A 1 462 ? 12.023 22.516 16.266 1 74.06 462 GLN A C 1
ATOM 3450 O O . GLN A 1 462 ? 11.18 22.719 17.141 1 74.06 462 GLN A O 1
ATOM 3455 N N . ASP A 1 463 ? 12.055 21.406 15.633 1 74.38 463 ASP A N 1
ATOM 3456 C CA . ASP A 1 463 ? 10.961 20.453 15.695 1 74.38 463 ASP A CA 1
ATOM 3457 C C . ASP A 1 463 ? 11.148 19.469 16.859 1 74.38 463 ASP A C 1
ATOM 3459 O O . ASP A 1 463 ? 10.203 18.797 17.266 1 74.38 463 ASP A O 1
ATOM 3463 N N . GLY A 1 464 ? 12.219 19.516 17.562 1 80.94 464 GLY A N 1
ATOM 3464 C CA . GLY A 1 464 ? 12.469 18.609 18.672 1 80.94 464 GLY A CA 1
ATOM 3465 C C . GLY A 1 464 ? 12.125 17.172 18.359 1 80.94 464 GLY A C 1
ATOM 3466 O O . GLY A 1 464 ? 11.422 16.516 19.125 1 80.94 464 GLY A O 1
ATOM 3467 N N . HIS A 1 465 ? 12.656 16.688 17.312 1 85.88 465 HIS A N 1
ATOM 3468 C CA . HIS A 1 465 ? 12.305 15.359 16.797 1 85.88 465 HIS A CA 1
ATOM 3469 C C . HIS A 1 465 ? 12.797 14.266 17.75 1 85.88 465 HIS A C 1
ATOM 3471 O O . HIS A 1 465 ? 13.914 14.328 18.25 1 85.88 465 HIS A O 1
ATOM 3477 N N . LEU A 1 466 ? 11.867 13.328 18.047 1 89.06 466 LEU A N 1
ATOM 3478 C CA . LEU A 1 466 ? 12.18 12.141 18.828 1 89.06 466 LEU A CA 1
ATOM 3479 C C . LEU A 1 466 ? 11.914 10.875 18.031 1 89.06 466 LEU A C 1
ATOM 3481 O O . LEU A 1 466 ? 10.977 10.828 17.219 1 89.06 466 LEU A O 1
ATOM 3485 N N . PHE A 1 467 ? 12.805 9.906 18.203 1 89.38 467 PHE A N 1
ATOM 3486 C CA . PHE A 1 467 ? 12.555 8.617 17.562 1 89.38 467 PHE A CA 1
ATOM 3487 C C . PHE A 1 467 ? 11.391 7.902 18.25 1 89.38 467 PHE A C 1
ATOM 3489 O O . PHE A 1 467 ? 11.125 8.117 19.422 1 89.38 467 PHE A O 1
ATOM 3496 N N . HIS A 1 468 ? 10.734 7.074 17.438 1 87 468 HIS A N 1
ATOM 3497 C CA . HIS A 1 468 ? 9.711 6.211 18.016 1 87 468 HIS A CA 1
ATOM 3498 C C . HIS A 1 468 ? 10.328 5.066 18.797 1 87 468 HIS A C 1
ATOM 3500 O O . HIS A 1 468 ? 10.312 3.914 18.359 1 87 468 HIS A O 1
ATOM 3506 N N . GLU A 1 469 ? 10.852 5.414 19.859 1 89.38 469 GLU A N 1
ATOM 3507 C CA . GLU A 1 469 ? 11.531 4.512 20.797 1 89.38 469 GLU A CA 1
ATOM 3508 C C . GLU A 1 469 ? 11.297 4.922 22.234 1 89.38 469 GLU A C 1
ATOM 3510 O O . GLU A 1 469 ? 10.602 5.91 22.5 1 89.38 469 GLU A O 1
ATOM 3515 N N . SER A 1 470 ? 11.883 4.191 23.156 1 92.81 470 SER A N 1
ATOM 3516 C CA . SER A 1 470 ? 11.727 4.492 24.562 1 92.81 470 SER A CA 1
ATOM 3517 C C . SER A 1 470 ? 12.445 5.781 24.938 1 92.81 470 SER A C 1
ATOM 3519 O O . SER A 1 470 ? 13.32 6.242 24.219 1 92.81 470 SER A O 1
ATOM 3521 N N . VAL A 1 471 ? 11.992 6.375 26.062 1 95.06 471 VAL A N 1
ATOM 3522 C CA . VAL A 1 471 ? 12.68 7.535 26.609 1 95.06 471 VAL A CA 1
ATOM 3523 C C . VAL A 1 471 ? 14.156 7.207 26.828 1 95.06 471 VAL A C 1
ATOM 3525 O O . VAL A 1 471 ? 15.031 8.008 26.484 1 95.06 471 VAL A O 1
ATOM 3528 N N . ARG A 1 472 ? 14.414 6.031 27.312 1 95.38 472 ARG A N 1
ATOM 3529 C CA . ARG A 1 472 ? 15.773 5.555 27.531 1 95.38 472 ARG A CA 1
ATOM 3530 C C . ARG A 1 472 ? 16.578 5.582 26.234 1 95.38 472 ARG A C 1
ATOM 3532 O O . ARG A 1 472 ? 17.703 6.105 26.203 1 95.38 472 ARG A O 1
ATOM 3539 N N . TYR A 1 473 ? 16.062 5.059 25.234 1 93.12 473 TYR A N 1
ATOM 3540 C CA . TYR A 1 473 ? 16.75 4.984 23.953 1 93.12 473 TYR A CA 1
ATOM 3541 C C . TYR A 1 473 ? 17.031 6.375 23.406 1 93.12 473 TYR A C 1
ATOM 3543 O O . TYR A 1 473 ? 18.141 6.637 22.906 1 93.12 473 TYR A O 1
ATOM 3551 N N . ASN A 1 474 ? 16.031 7.246 23.453 1 93.94 474 ASN A N 1
ATOM 3552 C CA . ASN A 1 474 ? 16.203 8.609 22.953 1 93.94 474 ASN A CA 1
ATOM 3553 C C . ASN A 1 474 ? 17.297 9.352 23.703 1 93.94 474 ASN A C 1
ATOM 3555 O O . ASN A 1 474 ? 18.031 10.133 23.109 1 93.94 474 ASN A O 1
ATOM 3559 N N . LEU A 1 475 ? 17.359 9.062 24.984 1 95.31 475 LEU A N 1
ATOM 3560 C CA . LEU A 1 475 ? 18.406 9.711 25.797 1 95.31 475 LEU A CA 1
ATOM 3561 C C . LEU A 1 475 ? 19.766 9.078 25.531 1 95.31 475 LEU A C 1
ATOM 3563 O O . LEU A 1 475 ? 20.75 9.781 25.344 1 95.31 475 LEU A O 1
ATOM 3567 N N . LEU A 1 476 ? 19.797 7.762 25.453 1 94.19 476 LEU A N 1
ATOM 3568 C CA . LEU A 1 476 ? 21.062 7.047 25.266 1 94.19 476 LEU A CA 1
ATOM 3569 C C . LEU A 1 476 ? 21.625 7.27 23.875 1 94.19 476 LEU A C 1
ATOM 3571 O O . LEU A 1 476 ? 22.797 7.02 23.625 1 94.19 476 LEU A O 1
ATOM 3575 N N . PHE A 1 477 ? 20.781 7.762 23.016 1 90.75 477 PHE A N 1
ATOM 3576 C CA . PHE A 1 477 ? 21.219 8.055 21.656 1 90.75 477 PHE A CA 1
ATOM 3577 C C . PHE A 1 477 ? 22.328 9.102 21.656 1 90.75 477 PHE A C 1
ATOM 3579 O O . PHE A 1 477 ? 23.234 9.055 20.812 1 90.75 477 PHE A O 1
ATOM 3586 N N . ALA A 1 478 ? 22.266 9.992 22.578 1 91.62 478 ALA A N 1
ATOM 3587 C CA . ALA A 1 478 ? 23.25 11.062 22.703 1 91.62 478 ALA A CA 1
ATOM 3588 C C . ALA A 1 478 ? 24.5 10.578 23.438 1 91.62 478 ALA A C 1
ATOM 3590 O O . ALA A 1 478 ? 25.609 11.055 23.188 1 91.62 478 ALA A O 1
ATOM 3591 N N . ASN A 1 479 ? 24.328 9.75 24.391 1 93.38 479 ASN A N 1
ATOM 3592 C CA . ASN A 1 479 ? 25.406 9.164 25.172 1 93.38 479 ASN A CA 1
ATOM 3593 C C . ASN A 1 479 ? 25.109 7.715 25.547 1 93.38 479 ASN A C 1
ATOM 3595 O O . ASN A 1 479 ? 24.594 7.449 26.641 1 93.38 479 ASN A O 1
ATOM 3599 N N . PRO A 1 480 ? 25.594 6.738 24.734 1 90.06 480 PRO A N 1
ATOM 3600 C CA . PRO A 1 480 ? 25.25 5.324 24.922 1 90.06 480 PRO A CA 1
ATOM 3601 C C . PRO A 1 480 ? 25.828 4.738 26.203 1 90.06 480 PRO A C 1
ATOM 3603 O O . PRO A 1 480 ? 25.359 3.709 26.688 1 90.06 480 PRO A O 1
ATOM 3606 N N . THR A 1 481 ? 26.797 5.34 26.812 1 91.5 481 THR A N 1
ATOM 3607 C CA . THR A 1 481 ? 27.469 4.785 27.969 1 91.5 481 THR A CA 1
ATOM 3608 C C . THR A 1 481 ? 26.922 5.383 29.266 1 91.5 481 THR A C 1
ATOM 3610 O O . THR A 1 481 ? 27.375 5.039 30.359 1 91.5 481 THR A O 1
ATOM 3613 N N . ALA A 1 482 ? 25.953 6.258 29.094 1 94.69 482 ALA A N 1
ATOM 3614 C CA . ALA A 1 482 ? 25.391 6.922 30.266 1 94.69 482 ALA A CA 1
ATOM 3615 C C . ALA A 1 482 ? 24.703 5.918 31.188 1 94.69 482 ALA A C 1
ATOM 3617 O O . ALA A 1 482 ? 24.047 4.992 30.719 1 94.69 482 ALA A O 1
ATOM 3618 N N . SER A 1 483 ? 24.844 6.086 32.469 1 96.25 483 SER A N 1
ATOM 3619 C CA . SER A 1 483 ? 24.188 5.246 33.469 1 96.25 483 SER A CA 1
ATOM 3620 C C . SER A 1 483 ? 22.75 5.699 33.719 1 96.25 483 SER A C 1
ATOM 3622 O O . SER A 1 483 ? 22.344 6.77 33.25 1 96.25 483 SER A O 1
ATOM 3624 N N . GLU A 1 484 ? 22.062 4.887 34.438 1 95.75 484 GLU A N 1
ATOM 3625 C CA . GLU A 1 484 ? 20.672 5.238 34.781 1 95.75 484 GLU A CA 1
ATOM 3626 C C . GLU A 1 484 ? 20.625 6.48 35.656 1 95.75 484 GLU A C 1
ATOM 3628 O O . GLU A 1 484 ? 19.688 7.289 35.531 1 95.75 484 GLU A O 1
ATOM 3633 N N . THR A 1 485 ? 21.609 6.574 36.438 1 96.12 485 THR A N 1
ATOM 3634 C CA . THR A 1 485 ? 21.703 7.758 37.312 1 96.12 485 THR A CA 1
ATOM 3635 C C . THR A 1 485 ? 21.906 9.016 36.469 1 96.12 485 THR A C 1
ATOM 3637 O O . THR A 1 485 ? 21.328 10.062 36.75 1 96.12 485 THR A O 1
ATOM 3640 N N . ASP A 1 486 ? 22.656 8.906 35.438 1 96.38 486 ASP A N 1
ATOM 3641 C CA . ASP A 1 486 ? 22.875 10.023 34.531 1 96.38 486 ASP A CA 1
ATOM 3642 C C . ASP A 1 486 ? 21.594 10.422 33.812 1 96.38 486 ASP A C 1
ATOM 3644 O O . ASP A 1 486 ? 21.328 11.609 33.594 1 96.38 486 ASP A O 1
ATOM 3648 N N . LEU A 1 487 ? 20.844 9.414 33.469 1 97.31 487 LEU A N 1
ATOM 3649 C CA . LEU A 1 487 ? 19.594 9.672 32.75 1 97.31 487 LEU A CA 1
ATOM 3650 C C . LEU A 1 487 ? 18.641 10.461 33.656 1 97.31 487 LEU A C 1
ATOM 3652 O O . LEU A 1 487 ? 18.062 11.453 33.219 1 97.31 487 LEU A O 1
ATOM 3656 N N . TRP A 1 488 ? 18.5 10.031 34.844 1 96.81 488 TRP A N 1
ATOM 3657 C CA . TRP A 1 488 ? 17.578 10.688 35.75 1 96.81 488 TRP A CA 1
ATOM 3658 C C . TRP A 1 488 ? 18.062 12.086 36.125 1 96.81 488 TRP A C 1
ATOM 3660 O O . TRP A 1 488 ? 17.25 12.992 36.312 1 96.81 488 TRP A O 1
ATOM 3670 N N . ASP A 1 489 ? 19.328 12.258 36.188 1 96.06 489 ASP A N 1
ATOM 3671 C CA . ASP A 1 489 ? 19.891 13.586 36.438 1 96.06 489 ASP A CA 1
ATOM 3672 C C . ASP A 1 489 ? 19.531 14.547 35.312 1 96.06 489 ASP A C 1
ATOM 3674 O O . ASP A 1 489 ? 19.125 15.68 35.562 1 96.06 489 ASP A O 1
ATOM 3678 N N . ALA A 1 490 ? 19.734 14.109 34.062 1 96 490 ALA A N 1
ATOM 3679 C CA . ALA A 1 490 ? 19.391 14.938 32.906 1 96 490 ALA A CA 1
ATOM 3680 C C . ALA A 1 490 ? 17.906 15.266 32.906 1 96 490 ALA A C 1
ATOM 3682 O O . ALA A 1 490 ? 17.516 16.391 32.562 1 96 490 ALA A O 1
ATOM 3683 N N . LEU A 1 491 ? 17.109 14.281 33.312 1 96.69 491 LEU A N 1
ATOM 3684 C CA . LEU A 1 491 ? 15.656 14.477 33.344 1 96.69 491 LEU A CA 1
ATOM 3685 C C . LEU A 1 491 ? 15.266 15.461 34.438 1 96.69 491 LEU A C 1
ATOM 3687 O O . LEU A 1 491 ? 14.352 16.266 34.25 1 96.69 491 LEU A O 1
ATOM 3691 N N . ARG A 1 492 ? 15.938 15.352 35.531 1 96 492 ARG A N 1
ATOM 3692 C CA . ARG A 1 492 ? 15.68 16.281 36.625 1 96 492 ARG A CA 1
ATOM 3693 C C . ARG A 1 492 ? 16.047 17.703 36.219 1 96 492 ARG A C 1
ATOM 3695 O O . ARG A 1 492 ? 15.273 18.641 36.438 1 96 492 ARG A O 1
ATOM 3702 N N . ARG A 1 493 ? 17.125 17.875 35.594 1 94 493 ARG A N 1
ATOM 3703 C CA . ARG A 1 493 ? 17.609 19.188 35.156 1 94 493 ARG A CA 1
ATOM 3704 C C . ARG A 1 493 ? 16.719 19.781 34.094 1 94 493 ARG A C 1
ATOM 3706 O O . ARG A 1 493 ? 16.641 21 33.938 1 94 493 ARG A O 1
ATOM 3713 N N . SER A 1 494 ? 16.094 18.938 33.375 1 94.19 494 SER A N 1
ATOM 3714 C CA . SER A 1 494 ? 15.195 19.406 32.344 1 94.19 494 SER A CA 1
ATOM 3715 C C . SER A 1 494 ? 13.75 19.453 32.844 1 94.19 494 SER A C 1
ATOM 3717 O O . SER A 1 494 ? 12.828 19.656 32.062 1 94.19 494 SER A O 1
ATOM 3719 N N . ARG A 1 495 ? 13.508 19.109 34.125 1 92.69 495 ARG A N 1
ATOM 3720 C CA . ARG A 1 495 ? 12.203 19.203 34.781 1 92.69 495 ARG A CA 1
ATOM 3721 C C . ARG A 1 495 ? 11.227 18.188 34.188 1 92.69 495 ARG A C 1
ATOM 3723 O O . ARG A 1 495 ? 10.062 18.516 33.938 1 92.69 495 ARG A O 1
ATOM 3730 N N . LEU A 1 496 ? 11.719 17.062 33.844 1 93.69 496 LEU A N 1
ATOM 3731 C CA . LEU A 1 496 ? 10.867 16.031 33.25 1 93.69 496 LEU A CA 1
ATOM 3732 C C . LEU A 1 496 ? 10.797 14.797 34.125 1 93.69 496 LEU A C 1
ATOM 3734 O O . LEU A 1 496 ? 10.055 13.859 33.844 1 93.69 496 LEU A O 1
ATOM 3738 N N . ASP A 1 497 ? 11.555 14.758 35.219 1 94.69 497 ASP A N 1
ATOM 3739 C CA . ASP A 1 497 ? 11.68 13.57 36.062 1 94.69 497 ASP A CA 1
ATOM 3740 C C . ASP A 1 497 ? 10.328 13.156 36.625 1 94.69 497 ASP A C 1
ATOM 3742 O O . ASP A 1 497 ? 9.969 11.977 36.594 1 94.69 497 ASP A O 1
ATOM 3746 N N . THR A 1 498 ? 9.57 14.102 37.062 1 92.69 498 THR A N 1
ATOM 3747 C CA . THR A 1 498 ? 8.273 13.805 37.688 1 92.69 498 THR A CA 1
ATOM 3748 C C . THR A 1 498 ? 7.328 13.188 36.656 1 92.69 498 THR A C 1
ATOM 3750 O O . THR A 1 498 ? 6.621 12.227 36.938 1 92.69 498 THR A O 1
ATOM 3753 N N . LEU A 1 499 ? 7.367 13.781 35.469 1 92.06 499 LEU A N 1
ATOM 3754 C CA . LEU A 1 499 ? 6.496 13.266 34.406 1 92.06 499 LEU A CA 1
ATOM 3755 C C . LEU A 1 499 ? 6.852 11.828 34.062 1 92.06 499 LEU A C 1
ATOM 3757 O O . LEU A 1 499 ? 5.977 10.961 34 1 92.06 499 LEU A O 1
ATOM 3761 N N . ILE A 1 500 ? 8.094 11.523 33.875 1 94.56 500 ILE A N 1
ATOM 3762 C CA . ILE A 1 500 ? 8.539 10.203 33.438 1 94.56 500 ILE A CA 1
ATOM 3763 C C . ILE A 1 500 ? 8.281 9.18 34.531 1 94.56 500 ILE A C 1
ATOM 3765 O O . ILE A 1 500 ? 7.918 8.031 34.25 1 94.56 500 ILE A O 1
ATOM 3769 N N . LYS A 1 501 ? 8.453 9.578 35.75 1 93.5 501 LYS A N 1
ATOM 3770 C CA . LYS A 1 501 ? 8.188 8.695 36.906 1 93.5 501 LYS A CA 1
ATOM 3771 C C . LYS A 1 501 ? 6.707 8.352 37 1 93.5 501 LYS A C 1
ATOM 3773 O O . LYS A 1 501 ? 6.344 7.27 37.469 1 93.5 501 LYS A O 1
ATOM 3778 N N . SER A 1 502 ? 5.91 9.234 36.531 1 90.75 502 SER A N 1
ATOM 3779 C CA . SER A 1 502 ? 4.465 9.039 36.625 1 90.75 502 SER A CA 1
ATOM 3780 C C . SER A 1 502 ? 3.975 8.086 35.531 1 90.75 502 SER A C 1
ATOM 3782 O O . SER A 1 502 ? 2.881 7.523 35.656 1 90.75 502 SER A O 1
ATOM 3784 N N . LEU A 1 503 ? 4.773 7.953 34.562 1 91.5 503 LEU A N 1
ATOM 3785 C CA . LEU A 1 503 ? 4.387 7.051 33.469 1 91.5 503 LEU A CA 1
ATOM 3786 C C . LEU A 1 503 ? 4.562 5.598 33.875 1 91.5 503 LEU A C 1
ATOM 3788 O O . LEU A 1 503 ? 5.531 5.254 34.562 1 91.5 503 LEU A O 1
ATOM 3792 N N . PRO A 1 504 ? 3.721 4.68 33.5 1 88.25 504 PRO A N 1
ATOM 3793 C CA . PRO A 1 504 ? 3.76 3.281 33.938 1 88.25 504 PRO A CA 1
ATOM 3794 C C . PRO A 1 504 ? 5.074 2.59 33.562 1 88.25 504 PRO A C 1
ATOM 3796 O O . PRO A 1 504 ? 5.59 1.788 34.344 1 88.25 504 PRO A O 1
ATOM 3799 N N . ASP A 1 505 ? 5.664 2.883 32.5 1 92.5 505 ASP A N 1
ATOM 3800 C CA . ASP A 1 505 ? 6.871 2.201 32.031 1 92.5 505 ASP A CA 1
ATOM 3801 C C . ASP A 1 505 ? 8.117 3.047 32.281 1 92.5 505 ASP A C 1
ATOM 3803 O O . ASP A 1 505 ? 9.219 2.686 31.875 1 92.5 505 ASP A O 1
ATOM 3807 N N . GLY A 1 506 ? 7.871 4.18 32.875 1 94.06 506 GLY A N 1
ATOM 3808 C CA . GLY A 1 506 ? 8.992 5.039 33.219 1 94.06 506 GLY A CA 1
ATOM 3809 C C . GLY A 1 506 ? 9.891 5.336 32.031 1 94.06 506 GLY A C 1
ATOM 3810 O O . GLY A 1 506 ? 9.414 5.77 30.984 1 94.06 506 GLY A O 1
ATOM 3811 N N . LEU A 1 507 ? 11.172 4.887 32.188 1 94.94 507 LEU A N 1
ATOM 3812 C CA . LEU A 1 507 ? 12.18 5.141 31.172 1 94.94 507 LEU A CA 1
ATOM 3813 C C . LEU A 1 507 ? 11.914 4.297 29.922 1 94.94 507 LEU A C 1
ATOM 3815 O O . LEU A 1 507 ? 12.383 4.625 28.844 1 94.94 507 LEU A O 1
ATOM 3819 N N . ASP A 1 508 ? 11.18 3.328 30.094 1 93.5 508 ASP A N 1
ATOM 3820 C CA . ASP A 1 508 ? 10.961 2.404 28.984 1 93.5 508 ASP A CA 1
ATOM 3821 C C . ASP A 1 508 ? 9.664 2.73 28.25 1 93.5 508 ASP A C 1
ATOM 3823 O O . ASP A 1 508 ? 9.242 1.982 27.359 1 93.5 508 ASP A O 1
ATOM 3827 N N . THR A 1 509 ? 9.109 3.889 28.578 1 91.5 509 THR A N 1
ATOM 3828 C CA . THR A 1 509 ? 7.918 4.34 27.859 1 91.5 509 THR A CA 1
ATOM 3829 C C . THR A 1 509 ? 8.258 4.73 26.438 1 91.5 509 THR A C 1
ATOM 3831 O O . THR A 1 509 ? 9.195 5.492 26.188 1 91.5 509 THR A O 1
ATOM 3834 N N . VAL A 1 510 ? 7.578 4.195 25.484 1 89.25 510 VAL A N 1
ATOM 3835 C CA . VAL A 1 510 ? 7.793 4.504 24.078 1 89.25 510 VAL A CA 1
ATOM 3836 C C . VAL A 1 510 ? 7.145 5.844 23.734 1 89.25 510 VAL A C 1
ATOM 3838 O O . VAL A 1 510 ? 5.98 6.078 24.062 1 89.25 510 VAL A O 1
ATOM 3841 N N . VAL A 1 511 ? 7.926 6.73 23.125 1 87.19 511 VAL A N 1
ATOM 3842 C CA . VAL A 1 511 ? 7.438 8.055 22.75 1 87.19 511 VAL A CA 1
ATOM 3843 C C . VAL A 1 511 ? 7.527 8.219 21.234 1 87.19 511 VAL A C 1
ATOM 3845 O O . VAL A 1 511 ? 8.102 7.371 20.547 1 87.19 511 VAL A O 1
ATOM 3848 N N . GLY A 1 512 ? 6.859 9.195 20.641 1 73.81 512 GLY A N 1
ATOM 3849 C CA . GLY A 1 512 ? 6.859 9.445 19.203 1 73.81 512 GLY A CA 1
ATOM 3850 C C . GLY A 1 512 ? 5.484 9.305 18.578 1 73.81 512 GLY A C 1
ATOM 3851 O O . GLY A 1 512 ? 4.469 9.422 19.266 1 73.81 512 GLY A O 1
ATOM 3852 N N . GLU A 1 513 ? 5.414 9.195 17.281 1 60.72 513 GLU A N 1
ATOM 3853 C CA . GLU A 1 513 ? 4.18 9.297 16.5 1 60.72 513 GLU A CA 1
ATOM 3854 C C . GLU A 1 513 ? 3.141 8.289 17 1 60.72 513 GLU A C 1
ATOM 3856 O O . GLU A 1 513 ? 1.956 8.609 17.109 1 60.72 513 GLU A O 1
ATOM 3861 N N . ARG A 1 514 ? 3.572 7.055 17.344 1 57.44 514 ARG A N 1
ATOM 3862 C CA . ARG A 1 514 ? 2.582 6.059 17.734 1 57.44 514 ARG A CA 1
ATOM 3863 C C . ARG A 1 514 ? 2.727 5.699 19.219 1 57.44 514 ARG A C 1
ATOM 3865 O O . ARG A 1 514 ? 2.139 4.719 19.688 1 57.44 514 ARG A O 1
ATOM 3872 N N . GLY A 1 515 ? 3.551 6.512 19.984 1 59.84 515 GLY A N 1
ATOM 3873 C CA . GLY A 1 515 ? 3.723 6.273 21.406 1 59.84 515 GLY A CA 1
ATOM 3874 C C . GLY A 1 515 ? 3.016 7.301 22.281 1 59.84 515 GLY A C 1
ATOM 3875 O O . GLY A 1 515 ? 1.993 7.859 21.875 1 59.84 515 GLY A O 1
ATOM 3876 N N . TYR A 1 516 ? 3.492 7.305 23.484 1 63.97 516 TYR A N 1
ATOM 3877 C CA . TYR A 1 516 ? 2.996 8.336 24.391 1 63.97 516 TYR A CA 1
ATOM 3878 C C . TYR A 1 516 ? 3.156 9.727 23.766 1 63.97 516 TYR A C 1
ATOM 3880 O O . TYR A 1 516 ? 4.238 10.078 23.297 1 63.97 516 TYR A O 1
ATOM 3888 N N . ARG A 1 517 ? 2.061 10.398 23.688 1 74.94 517 ARG A N 1
ATOM 3889 C CA . ARG A 1 517 ? 2.068 11.719 23.062 1 74.94 517 ARG A CA 1
ATOM 3890 C C . ARG A 1 517 ? 2.539 12.781 24.047 1 74.94 517 ARG A C 1
ATOM 3892 O O . ARG A 1 517 ? 1.804 13.156 24.969 1 74.94 517 ARG A O 1
ATOM 3899 N N . LEU A 1 518 ? 3.799 13.203 23.875 1 81.62 518 LEU A N 1
ATOM 3900 C CA . LEU A 1 518 ? 4.348 14.297 24.656 1 81.62 518 LEU A CA 1
ATOM 3901 C C . LEU A 1 518 ? 3.824 15.641 24.172 1 81.62 518 LEU A C 1
ATOM 3903 O O . LEU A 1 518 ? 3.623 15.836 22.969 1 81.62 518 LEU A O 1
ATOM 3907 N N . SER A 1 519 ? 3.502 16.5 25.125 1 78.19 519 SER A N 1
ATOM 3908 C CA . SER A 1 519 ? 3.203 17.875 24.719 1 78.19 519 SER A CA 1
ATOM 3909 C C . SER A 1 519 ? 4.414 18.531 24.062 1 78.19 519 SER A C 1
ATOM 3911 O O . SER A 1 519 ? 5.52 18 24.109 1 78.19 519 SER A O 1
ATOM 3913 N N . GLY A 1 520 ? 4.188 19.625 23.344 1 80.06 520 GLY A N 1
ATOM 3914 C CA . GLY A 1 520 ? 5.293 20.344 22.734 1 80.06 520 GLY A CA 1
ATOM 3915 C C . GLY A 1 520 ? 6.395 20.688 23.719 1 80.06 520 GLY A C 1
ATOM 3916 O O . GLY A 1 520 ? 7.578 20.5 23.422 1 80.06 520 GLY A O 1
ATOM 3917 N N . GLY A 1 521 ? 5.969 21.172 24.891 1 83.69 521 GLY A N 1
ATOM 3918 C CA . GLY A 1 521 ? 6.934 21.531 25.906 1 83.69 521 GLY A CA 1
ATOM 3919 C C . GLY A 1 521 ? 7.68 20.344 26.469 1 83.69 521 GLY A C 1
ATOM 3920 O O . GLY A 1 521 ? 8.883 20.422 26.75 1 83.69 521 GLY A O 1
ATOM 3921 N N . GLU A 1 522 ? 6.984 19.281 26.703 1 86.38 522 GLU A N 1
ATOM 3922 C CA . GLU A 1 522 ? 7.605 18.062 27.203 1 86.38 522 GLU A CA 1
ATOM 3923 C C . GLU A 1 522 ? 8.609 17.5 26.188 1 86.38 522 GLU A C 1
ATOM 3925 O O . GLU A 1 522 ? 9.68 17.016 26.578 1 86.38 522 GLU A O 1
ATOM 3930 N N . ARG A 1 523 ? 8.242 17.531 24.953 1 89.06 523 ARG A N 1
ATOM 3931 C CA . ARG A 1 523 ? 9.125 17.062 23.891 1 89.06 523 ARG A CA 1
ATOM 3932 C C . ARG A 1 523 ? 10.406 17.891 23.844 1 89.06 523 ARG A C 1
ATOM 3934 O O . ARG A 1 523 ? 11.5 17.344 23.703 1 89.06 523 ARG A O 1
ATOM 3941 N N . GLN A 1 524 ? 10.219 19.141 23.938 1 88.19 524 GLN A N 1
ATOM 3942 C CA . GLN A 1 524 ? 11.375 20.031 23.922 1 88.19 524 GLN A CA 1
ATOM 3943 C C . GLN A 1 524 ? 12.289 19.781 25.125 1 88.19 524 GLN A C 1
ATOM 3945 O O . GLN A 1 524 ? 13.516 19.766 24.984 1 88.19 524 GLN A O 1
ATOM 3950 N N . ARG A 1 525 ? 11.688 19.609 26.297 1 91.12 525 ARG A N 1
ATOM 3951 C CA . ARG A 1 525 ? 12.469 19.359 27.5 1 91.12 525 ARG A CA 1
ATOM 3952 C C . ARG A 1 525 ? 13.219 18.031 27.391 1 91.12 525 ARG A C 1
ATOM 3954 O O . ARG A 1 525 ? 14.328 17.906 27.906 1 91.12 525 ARG A O 1
ATOM 3961 N N . LEU A 1 526 ? 12.656 17.125 26.719 1 92.88 526 LEU A N 1
ATOM 3962 C CA . LEU A 1 526 ? 13.344 15.852 26.516 1 92.88 526 LEU A CA 1
ATOM 3963 C C . LEU A 1 526 ? 14.531 16.031 25.562 1 92.88 526 LEU A C 1
ATOM 3965 O O . LEU A 1 526 ? 15.57 15.383 25.734 1 92.88 526 LEU A O 1
ATOM 3969 N N . THR A 1 527 ? 14.375 16.844 24.547 1 92.56 527 THR A N 1
ATOM 3970 C CA . THR A 1 527 ? 15.477 17.125 23.641 1 92.56 527 THR A CA 1
ATOM 3971 C C . THR A 1 527 ? 16.609 17.844 24.375 1 92.56 527 THR A C 1
ATOM 3973 O O . THR A 1 527 ? 17.781 17.625 24.078 1 92.56 527 THR A O 1
ATOM 3976 N N . ILE A 1 528 ? 16.188 18.672 25.297 1 92.5 528 ILE A N 1
ATOM 3977 C CA . ILE A 1 528 ? 17.188 19.359 26.109 1 92.5 528 ILE A CA 1
ATOM 3978 C C . ILE A 1 528 ? 17.906 18.344 27.016 1 92.5 528 ILE A C 1
ATOM 3980 O O . ILE A 1 528 ? 19.125 18.422 27.188 1 92.5 528 ILE A O 1
ATOM 3984 N N . ALA A 1 529 ? 17.109 17.438 27.578 1 95.06 529 ALA A N 1
ATOM 3985 C CA . ALA A 1 529 ? 17.719 16.375 28.391 1 95.06 529 ALA A CA 1
ATOM 3986 C C . ALA A 1 529 ? 18.766 15.609 27.578 1 95.06 529 ALA A C 1
ATOM 3988 O O . ALA A 1 529 ? 19.828 15.258 28.109 1 95.06 529 ALA A O 1
ATOM 3989 N N . ARG A 1 530 ? 18.453 15.305 26.375 1 94.44 530 ARG A N 1
ATOM 3990 C CA . ARG A 1 530 ? 19.391 14.625 25.484 1 94.44 530 ARG A CA 1
ATOM 3991 C C . ARG A 1 530 ? 20.656 15.438 25.297 1 94.44 530 ARG A C 1
ATOM 3993 O O . ARG A 1 530 ? 21.766 14.883 25.328 1 94.44 530 ARG A O 1
ATOM 4000 N N . LEU A 1 531 ? 20.484 16.703 25.109 1 93.31 531 LEU A N 1
ATOM 4001 C CA . LEU A 1 531 ? 21.609 17.609 24.953 1 93.31 531 LEU A CA 1
ATOM 4002 C C . LEU A 1 531 ? 22.469 17.625 26.219 1 93.31 531 LEU A C 1
ATOM 4004 O O . LEU A 1 531 ? 23.703 17.578 26.141 1 93.31 531 LEU A O 1
ATOM 4008 N N . LEU A 1 532 ? 21.828 17.688 27.391 1 93.81 532 LEU A N 1
ATOM 4009 C CA . LEU A 1 532 ? 22.531 17.719 28.672 1 93.81 532 LEU A CA 1
ATOM 4010 C C . LEU A 1 532 ? 23.344 16.438 28.875 1 93.81 532 LEU A C 1
ATOM 4012 O O . LEU A 1 532 ? 24.453 16.484 29.406 1 93.81 532 LEU A O 1
ATOM 4016 N N . LEU A 1 533 ? 22.797 15.398 28.422 1 93.94 533 LEU A N 1
ATOM 4017 C CA . LEU A 1 533 ? 23.469 14.109 28.562 1 93.94 533 LEU A CA 1
ATOM 4018 C C . LEU A 1 533 ? 24.703 14.039 27.672 1 93.94 533 LEU A C 1
ATOM 4020 O O . LEU A 1 533 ? 25.688 13.375 28.016 1 93.94 533 LEU A O 1
ATOM 4024 N N . ALA A 1 534 ? 24.672 14.609 26.562 1 92.88 534 ALA A N 1
ATOM 4025 C CA . ALA A 1 534 ? 25.781 14.609 25.609 1 92.88 534 ALA A CA 1
ATOM 4026 C C . ALA A 1 534 ? 26.938 15.445 26.125 1 92.88 534 ALA A C 1
ATOM 4028 O O . ALA A 1 534 ? 28.094 15.25 25.719 1 92.88 534 ALA A O 1
ATOM 4029 N N . ARG A 1 535 ? 26.719 16.375 27 1 90.44 535 ARG A N 1
ATOM 4030 C CA . ARG A 1 535 ? 27.703 17.25 27.609 1 90.44 535 ARG A CA 1
ATOM 4031 C C . ARG A 1 535 ? 28.562 17.938 26.547 1 90.44 535 ARG A C 1
ATOM 4033 O O . ARG A 1 535 ? 29.797 17.859 26.594 1 90.44 535 ARG A O 1
ATOM 4040 N N . PRO A 1 536 ? 27.953 18.672 25.625 1 93.62 536 PRO A N 1
ATOM 4041 C CA . PRO A 1 536 ? 28.688 19.359 24.562 1 93.62 536 PRO A CA 1
ATOM 4042 C C . PRO A 1 536 ? 29.453 20.578 25.062 1 93.62 536 PRO A C 1
ATOM 4044 O O . PRO A 1 536 ? 29.125 21.109 26.141 1 93.62 536 PRO A O 1
ATOM 4047 N N . LYS A 1 537 ? 30.438 20.969 24.375 1 95 537 LYS A N 1
ATOM 4048 C CA . LYS A 1 537 ? 31.188 22.188 24.672 1 95 537 LYS A CA 1
ATOM 4049 C C . LYS A 1 537 ? 30.531 23.406 24.047 1 95 537 LYS A C 1
ATOM 4051 O O . LYS A 1 537 ? 30.641 24.516 24.562 1 95 537 LYS A O 1
ATOM 4056 N N . VAL A 1 538 ? 29.906 23.172 22.953 1 96.31 538 VAL A N 1
ATOM 4057 C CA . VAL A 1 538 ? 29.203 24.203 22.219 1 96.31 538 VAL A CA 1
ATOM 4058 C C . VAL A 1 538 ? 27.734 23.828 22.062 1 96.31 538 VAL A C 1
ATOM 4060 O O . VAL A 1 538 ? 27.422 22.688 21.703 1 96.31 538 VAL A O 1
ATOM 4063 N N . VAL A 1 539 ? 26.859 24.734 22.375 1 95.25 539 VAL A N 1
ATOM 4064 C CA . VAL A 1 539 ? 25.422 24.469 22.281 1 95.25 539 VAL A CA 1
ATOM 4065 C C . VAL A 1 539 ? 24.781 25.391 21.25 1 95.25 539 VAL A C 1
ATOM 4067 O O . VAL A 1 539 ? 25.047 26.594 21.219 1 95.25 539 VAL A O 1
ATOM 4070 N N . ILE A 1 540 ? 24 24.781 20.375 1 95.19 540 ILE A N 1
ATOM 4071 C CA . ILE A 1 540 ? 23.234 25.531 19.375 1 95.19 540 ILE A CA 1
ATOM 4072 C C . ILE A 1 540 ? 21.75 25.312 19.594 1 95.19 540 ILE A C 1
ATOM 4074 O O . ILE A 1 540 ? 21.281 24.172 19.594 1 95.19 540 ILE A O 1
ATOM 4078 N N . LEU A 1 541 ? 20.984 26.375 19.781 1 91.31 541 LEU A N 1
ATOM 4079 C CA . LEU A 1 541 ? 19.547 26.266 20 1 91.31 541 LEU A CA 1
ATOM 4080 C C . LEU A 1 541 ? 18.781 26.953 18.875 1 91.31 541 LEU A C 1
ATOM 4082 O O . LEU A 1 541 ? 18.906 28.156 18.688 1 91.31 541 LEU A O 1
ATOM 4086 N N . ASP A 1 542 ? 17.984 26.188 18.109 1 87.25 542 ASP A N 1
ATOM 4087 C CA . ASP A 1 542 ? 17.156 26.719 17.031 1 87.25 542 ASP A CA 1
ATOM 4088 C C . ASP A 1 542 ? 15.695 26.844 17.469 1 87.25 542 ASP A C 1
ATOM 4090 O O . ASP A 1 542 ? 14.922 25.891 17.344 1 87.25 542 ASP A O 1
ATOM 4094 N N . GLU A 1 543 ? 15.18 28.031 17.766 1 69.25 543 GLU A N 1
ATOM 4095 C CA . GLU A 1 543 ? 13.828 28.406 18.156 1 69.25 543 GLU A CA 1
ATOM 4096 C C . GLU A 1 543 ? 13.242 27.406 19.141 1 69.25 543 GLU A C 1
ATOM 4098 O O . GLU A 1 543 ? 12.109 26.953 18.969 1 69.25 543 GLU A O 1
ATOM 4103 N N . ALA A 1 544 ? 13.719 27.094 20.234 1 59 544 ALA A N 1
ATOM 4104 C CA . ALA A 1 544 ? 13.367 25.969 21.109 1 59 544 ALA A CA 1
ATOM 4105 C C . ALA A 1 544 ? 12.125 26.281 21.938 1 59 544 ALA A C 1
ATOM 4107 O O . ALA A 1 544 ? 11.586 25.406 22.609 1 59 544 ALA A O 1
ATOM 4108 N N . THR A 1 545 ? 11.539 27.438 21.859 1 59.25 545 THR A N 1
ATOM 4109 C CA . THR A 1 545 ? 10.422 27.75 22.75 1 59.25 545 THR A CA 1
ATOM 4110 C C . THR A 1 545 ? 9.219 28.234 21.938 1 59.25 545 THR A C 1
ATOM 4112 O O . THR A 1 545 ? 8.281 28.797 22.5 1 59.25 545 THR A O 1
ATOM 4115 N N . ALA A 1 546 ? 9.164 27.922 20.688 1 57.34 546 ALA A N 1
ATOM 4116 C CA . ALA A 1 546 ? 8.031 28.438 19.922 1 57.34 546 ALA A CA 1
ATOM 4117 C C . ALA A 1 546 ? 6.762 27.641 20.203 1 57.34 546 ALA A C 1
ATOM 4119 O O . ALA A 1 546 ? 6.828 26.422 20.453 1 57.34 546 ALA A O 1
ATOM 4120 N N . HIS A 1 547 ? 5.613 28.328 20.359 1 55.88 547 HIS A N 1
ATOM 4121 C CA . HIS A 1 547 ? 4.254 27.797 20.375 1 55.88 547 HIS A CA 1
ATOM 4122 C C . HIS A 1 547 ? 3.969 27.062 21.688 1 55.88 547 HIS A C 1
ATOM 4124 O O . HIS A 1 547 ? 3.242 26.062 21.688 1 55.88 547 HIS A O 1
ATOM 4130 N N . LEU A 1 548 ? 4.676 27.391 22.766 1 62.16 548 LEU A N 1
ATOM 4131 C CA . LEU A 1 548 ? 4.445 26.719 24.031 1 62.16 548 LEU A CA 1
ATOM 4132 C C . LEU A 1 548 ? 3.52 27.531 24.922 1 62.16 548 LEU A C 1
ATOM 4134 O O . LEU A 1 548 ? 3.469 28.766 24.812 1 62.16 548 LEU A O 1
ATOM 4138 N N . ASP A 1 549 ? 2.711 26.844 25.703 1 60.12 549 ASP A N 1
ATOM 4139 C CA . ASP A 1 549 ? 1.957 27.516 26.75 1 60.12 549 ASP A CA 1
ATOM 4140 C C . ASP A 1 549 ? 2.889 28.062 27.828 1 60.12 549 ASP A C 1
ATOM 4142 O O . ASP A 1 549 ? 4.047 27.641 27.922 1 60.12 549 ASP A O 1
ATOM 4146 N N . SER A 1 550 ? 2.365 29.062 28.672 1 60.12 550 SER A N 1
ATOM 4147 C CA . SER A 1 550 ? 3.174 29.797 29.625 1 60.12 550 SER A CA 1
ATOM 4148 C C . SER A 1 550 ? 3.816 28.859 30.641 1 60.12 550 SER A C 1
ATOM 4150 O O . SER A 1 550 ? 4.988 29.031 31 1 60.12 550 SER A O 1
ATOM 4152 N N . THR A 1 551 ? 3.098 27.922 31.156 1 62.91 551 THR A N 1
ATOM 4153 C CA . THR A 1 551 ? 3.641 27 32.156 1 62.91 551 THR A CA 1
ATOM 4154 C C . THR A 1 551 ? 4.75 26.141 31.547 1 62.91 551 THR A C 1
ATOM 4156 O O . THR A 1 551 ? 5.812 25.984 32.156 1 62.91 551 THR A O 1
ATO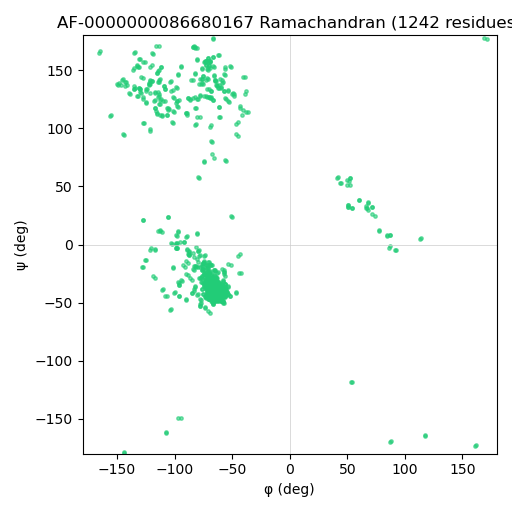M 4159 N N . SER A 1 552 ? 4.488 25.656 30.406 1 75.56 552 SER A N 1
ATOM 4160 C CA . SER A 1 552 ? 5.484 24.859 29.703 1 75.56 552 SER A CA 1
ATOM 4161 C C . SER A 1 552 ? 6.707 25.688 29.344 1 75.56 552 SER A C 1
ATOM 4163 O O . SER A 1 552 ? 7.836 25.188 29.391 1 75.56 552 SER A O 1
ATOM 4165 N N . GLU A 1 553 ? 6.352 26.938 29.188 1 77.06 553 GLU A N 1
ATOM 4166 C CA . GLU A 1 553 ? 7.43 27.844 28.781 1 77.06 553 GLU A CA 1
ATOM 4167 C C . GLU A 1 553 ? 8.445 28.031 29.922 1 77.06 553 GLU A C 1
ATOM 4169 O O . GLU A 1 553 ? 9.648 28.031 29.672 1 77.06 553 GLU A O 1
ATOM 4174 N N . ALA A 1 554 ? 7.961 28.172 31.125 1 78.31 554 ALA A N 1
ATOM 4175 C CA . ALA A 1 554 ? 8.859 28.375 32.25 1 78.31 554 ALA A CA 1
ATOM 4176 C C . ALA A 1 554 ? 9.766 27.172 32.469 1 78.31 554 ALA A C 1
ATOM 4178 O O . ALA A 1 554 ? 10.961 27.328 32.75 1 78.31 554 ALA A O 1
ATOM 4179 N N . ALA A 1 555 ? 9.219 26.031 32.375 1 83.88 555 ALA A N 1
ATOM 4180 C CA . ALA A 1 555 ? 9.984 24.812 32.562 1 83.88 555 ALA A CA 1
ATOM 4181 C C . ALA A 1 555 ? 11.031 24.641 31.469 1 83.88 555 ALA A C 1
ATOM 4183 O O . ALA A 1 555 ? 12.164 24.234 31.75 1 83.88 555 ALA A O 1
ATOM 4184 N N . VAL A 1 556 ? 10.672 24.984 30.297 1 84.88 556 VAL A N 1
ATOM 4185 C CA . VAL A 1 556 ? 11.594 24.891 29.156 1 84.88 556 VAL A CA 1
ATOM 4186 C C . VAL A 1 556 ? 12.719 25.906 29.328 1 84.88 556 VAL A C 1
ATOM 4188 O O . VAL A 1 556 ? 13.883 25.594 29.047 1 84.88 556 VAL A O 1
ATOM 4191 N N . GLN A 1 557 ? 12.297 27.078 29.781 1 83.19 557 GLN A N 1
ATOM 4192 C CA . GLN A 1 557 ? 13.289 28.125 29.984 1 83.19 557 GLN A CA 1
ATOM 4193 C C . GLN A 1 557 ? 14.297 27.719 31.062 1 83.19 557 GLN A C 1
ATOM 4195 O O . GLN A 1 557 ? 15.492 27.984 30.938 1 83.19 557 GLN A O 1
ATOM 4200 N N . ALA A 1 558 ? 13.828 27.156 32.094 1 85.25 558 ALA A N 1
ATOM 4201 C CA . ALA A 1 558 ? 14.711 26.688 33.156 1 85.25 558 ALA A CA 1
ATOM 4202 C C . ALA A 1 558 ? 15.672 25.625 32.625 1 85.25 558 ALA A C 1
ATOM 4204 O O . ALA A 1 558 ? 16.859 25.625 32.969 1 85.25 558 ALA A O 1
ATOM 4205 N N . ALA A 1 559 ? 15.164 24.719 31.906 1 87.25 559 ALA A N 1
ATOM 4206 C CA . ALA A 1 559 ? 15.977 23.656 31.312 1 87.25 559 ALA A CA 1
ATOM 4207 C C . ALA A 1 559 ? 17.031 24.234 30.375 1 87.25 559 ALA A C 1
ATOM 4209 O O . ALA A 1 559 ? 18.188 23.781 30.359 1 87.25 559 ALA A O 1
ATOM 4210 N N . LEU A 1 560 ? 16.656 25.219 29.625 1 86.5 560 LEU A N 1
ATOM 4211 C CA . LEU A 1 560 ? 17.578 25.875 28.719 1 86.5 560 LEU A CA 1
ATOM 4212 C C . LEU A 1 560 ? 18.688 26.578 29.484 1 86.5 560 LEU A C 1
ATOM 4214 O O . LEU A 1 560 ? 19.844 26.609 29.031 1 86.5 560 LEU A O 1
ATOM 4218 N N . GLY A 1 561 ? 18.266 27.188 30.562 1 86.25 561 GLY A N 1
ATOM 4219 C CA . GLY A 1 561 ? 19.266 27.812 31.406 1 86.25 561 GLY A CA 1
ATOM 4220 C C . GLY A 1 561 ? 20.344 26.844 31.859 1 86.25 561 GLY A C 1
ATOM 4221 O O . GLY A 1 561 ? 21.531 27.188 31.844 1 86.25 561 GLY A O 1
ATOM 4222 N N . GLU A 1 562 ? 19.922 25.688 32.188 1 87.81 562 GLU A N 1
ATOM 4223 C CA . GLU A 1 562 ? 20.859 24.641 32.594 1 87.81 562 GLU A CA 1
ATOM 4224 C C . GLU A 1 562 ? 21.766 24.234 31.438 1 87.81 562 GLU A C 1
ATOM 4226 O O . GLU A 1 562 ? 22.953 23.984 31.641 1 87.81 562 GLU A O 1
ATOM 4231 N N . ALA A 1 563 ? 21.25 24.172 30.297 1 87.81 563 ALA A N 1
ATOM 4232 C CA . ALA A 1 563 ? 21.969 23.719 29.109 1 87.81 563 ALA A CA 1
ATOM 4233 C C . ALA A 1 563 ? 23 24.766 28.656 1 87.81 563 ALA A C 1
ATOM 4235 O O . ALA A 1 563 ? 24.031 24.406 28.094 1 87.81 563 ALA A O 1
ATOM 4236 N N . LEU A 1 564 ? 22.672 25.984 28.938 1 88.81 564 LEU A N 1
ATOM 4237 C CA . LEU A 1 564 ? 23.5 27.078 28.453 1 88.81 564 LEU A CA 1
ATOM 4238 C C . LEU A 1 564 ? 24.578 27.438 29.469 1 88.81 564 LEU A C 1
ATOM 4240 O O . LEU A 1 564 ? 25.578 28.062 29.109 1 88.81 564 LEU A O 1
ATOM 4244 N N . ALA A 1 565 ? 24.438 27.078 30.688 1 86.62 565 ALA A N 1
ATOM 4245 C CA . ALA A 1 565 ? 25.328 27.516 31.75 1 86.62 565 ALA A CA 1
ATOM 4246 C C . ALA A 1 565 ? 26.766 27.062 31.5 1 86.62 565 ALA A C 1
ATOM 4248 O O . ALA A 1 565 ? 27.031 25.859 31.391 1 86.62 565 ALA A O 1
ATOM 4249 N N . GLY A 1 566 ? 27.656 28.047 31.359 1 85.81 566 GLY A N 1
ATOM 4250 C CA . GLY A 1 566 ? 29.078 27.781 31.281 1 85.81 566 GLY A CA 1
ATOM 4251 C C . GLY A 1 566 ? 29.516 27.266 29.922 1 85.81 566 GLY A C 1
ATOM 4252 O O . GLY A 1 566 ? 30.609 26.719 29.781 1 85.81 566 GLY A O 1
ATOM 4253 N N . ARG A 1 567 ? 28.703 27.344 28.938 1 92.25 567 ARG A N 1
ATOM 4254 C CA . ARG A 1 567 ? 29.031 26.781 27.641 1 92.25 567 ARG A CA 1
ATOM 4255 C C . ARG A 1 567 ? 29 27.859 26.562 1 92.25 567 ARG A C 1
ATOM 4257 O O . ARG A 1 567 ? 28.406 28.922 26.75 1 92.25 567 ARG A O 1
ATOM 4264 N N . THR A 1 568 ? 29.812 27.609 25.484 1 95.44 568 THR A N 1
ATOM 4265 C CA . THR A 1 568 ? 29.688 28.438 24.281 1 95.44 568 THR A CA 1
ATOM 4266 C C . THR A 1 568 ? 28.344 28.203 23.609 1 95.44 568 THR A C 1
ATOM 4268 O O . THR A 1 568 ? 27.953 27.062 23.344 1 95.44 568 THR A O 1
ATOM 4271 N N . ALA A 1 569 ? 27.594 29.266 23.406 1 95.25 569 ALA A N 1
ATOM 4272 C CA . ALA A 1 569 ? 26.234 29.031 22.969 1 95.25 569 ALA A CA 1
ATOM 4273 C C . ALA A 1 569 ? 25.844 29.969 21.828 1 95.25 569 ALA A C 1
ATOM 4275 O O . ALA A 1 569 ? 26.219 31.156 21.844 1 95.25 569 ALA A O 1
ATOM 4276 N N . LEU A 1 570 ? 25.25 29.453 20.812 1 95.19 570 LEU A N 1
ATOM 4277 C CA . LEU A 1 570 ? 24.609 30.172 19.719 1 95.19 570 LEU A CA 1
ATOM 4278 C C . LEU A 1 570 ? 23.109 29.875 19.703 1 95.19 570 LEU A C 1
ATOM 4280 O O . LEU A 1 570 ? 22.688 28.75 19.438 1 95.19 570 LEU A O 1
ATOM 4284 N N . VAL A 1 571 ? 22.281 30.922 19.953 1 92.81 571 VAL A N 1
ATOM 4285 C CA . VAL A 1 571 ? 20.844 30.672 20.156 1 92.81 571 VAL A CA 1
ATOM 4286 C C . VAL A 1 571 ? 20.031 31.562 19.234 1 92.81 571 VAL A C 1
ATOM 4288 O O . VAL A 1 571 ? 20.281 32.781 19.141 1 92.81 571 VAL A O 1
ATOM 4291 N N . ILE A 1 572 ? 19.203 30.984 18.469 1 90.44 572 ILE A N 1
ATOM 4292 C CA . ILE A 1 572 ? 18.188 31.75 17.75 1 90.44 572 ILE A CA 1
ATOM 4293 C C . ILE A 1 572 ? 17.047 32.125 18.703 1 90.44 572 ILE A C 1
ATOM 4295 O O . ILE A 1 572 ? 16.266 31.266 19.125 1 90.44 572 ILE A O 1
ATOM 4299 N N . ALA A 1 573 ? 16.922 33.344 19.047 1 79.81 573 ALA A N 1
ATOM 4300 C CA . ALA A 1 573 ? 16.062 33.75 20.141 1 79.81 573 ALA A CA 1
ATOM 4301 C C . ALA A 1 573 ? 14.758 34.344 19.609 1 79.81 573 ALA A C 1
ATOM 4303 O O . ALA A 1 573 ? 14.781 35.156 18.688 1 79.81 573 ALA A O 1
ATOM 4304 N N . HIS A 1 574 ? 13.805 33.875 20.172 1 70.94 574 HIS A N 1
ATOM 4305 C CA . HIS A 1 574 ? 12.492 34.469 19.875 1 70.94 574 HIS A CA 1
ATOM 4306 C C . HIS A 1 574 ? 11.844 35.031 21.141 1 70.94 574 HIS A C 1
ATOM 4308 O O . HIS A 1 574 ? 10.797 35.656 21.062 1 70.94 574 HIS A O 1
ATOM 4314 N N . ARG A 1 575 ? 12.539 34.812 22.203 1 72.69 575 ARG A N 1
ATOM 4315 C CA . ARG A 1 575 ? 12.016 35.312 23.469 1 72.69 575 ARG A CA 1
ATOM 4316 C C . ARG A 1 575 ? 12.914 36.406 24.031 1 72.69 575 ARG A C 1
ATOM 4318 O O . ARG A 1 575 ? 14.141 36.344 23.922 1 72.69 575 ARG A O 1
ATOM 4325 N N . LEU A 1 576 ? 12.281 37.281 24.75 1 75.19 576 LEU A N 1
ATOM 4326 C CA . LEU A 1 576 ? 12.984 38.438 25.266 1 75.19 576 LEU A CA 1
ATOM 4327 C C . LEU A 1 576 ? 13.961 38.031 26.359 1 75.19 576 LEU A C 1
ATOM 4329 O O . LEU A 1 576 ? 15.055 38.625 26.469 1 75.19 576 LEU A O 1
ATOM 4333 N N . SER A 1 577 ? 13.617 37.094 27.156 1 75.75 577 SER A N 1
ATOM 4334 C CA . SER A 1 577 ? 14.469 36.688 28.266 1 75.75 577 SER A CA 1
ATOM 4335 C C . SER A 1 577 ? 15.812 36.188 27.766 1 75.75 577 SER A C 1
ATOM 4337 O O . SER A 1 577 ? 16.859 36.5 28.328 1 75.75 577 SER A O 1
ATOM 4339 N N . THR A 1 578 ? 15.836 35.469 26.719 1 78 578 THR A N 1
ATOM 4340 C CA . THR A 1 578 ? 17.047 34.938 26.125 1 78 578 THR A CA 1
ATOM 4341 C C . THR A 1 578 ? 17.875 36.031 25.484 1 78 578 THR A C 1
ATOM 4343 O O . THR A 1 578 ? 19.109 36.031 25.578 1 78 578 THR A O 1
ATOM 4346 N N . VAL A 1 579 ? 17.203 36.906 24.891 1 83.44 579 VAL A N 1
ATOM 4347 C CA . VAL A 1 579 ? 17.859 38.031 24.203 1 83.44 579 VAL A CA 1
ATOM 4348 C C . VAL A 1 579 ? 18.562 38.906 25.234 1 83.44 579 VAL A C 1
ATOM 4350 O O . VAL A 1 579 ? 19.688 39.344 25.031 1 83.44 579 VAL A O 1
ATOM 4353 N N . ARG A 1 580 ? 17.891 39.188 26.359 1 86.19 580 ARG A N 1
ATOM 4354 C CA . ARG A 1 580 ? 18.422 40.062 27.391 1 86.19 580 ARG A CA 1
ATOM 4355 C C . ARG A 1 580 ? 19.641 39.438 28.062 1 86.19 580 ARG A C 1
ATOM 4357 O O . ARG A 1 580 ? 20.547 40.125 28.5 1 86.19 580 ARG A O 1
ATOM 4364 N N . ALA A 1 581 ? 19.656 38.125 28.109 1 84.81 581 ALA A N 1
ATOM 4365 C CA . ALA A 1 581 ? 20.734 37.406 28.797 1 84.81 581 ALA A CA 1
ATOM 4366 C C . ALA A 1 581 ? 21.953 37.25 27.891 1 84.81 581 ALA A C 1
ATOM 4368 O O . ALA A 1 581 ? 23.031 36.906 28.375 1 84.81 581 ALA A O 1
ATOM 4369 N N . ALA A 1 582 ? 21.859 37.531 26.656 1 92.44 582 ALA A N 1
ATOM 4370 C CA . ALA A 1 582 ? 22.922 37.312 25.688 1 92.44 582 ALA A CA 1
ATOM 4371 C C . ALA A 1 582 ? 24.062 38.312 25.859 1 92.44 582 ALA A C 1
ATOM 4373 O O . ALA A 1 582 ? 23.812 39.5 26.125 1 92.44 582 ALA A O 1
ATOM 4374 N N . ASP A 1 583 ? 25.281 37.844 25.688 1 94.25 583 ASP A N 1
ATOM 4375 C CA . ASP A 1 583 ? 26.469 38.719 25.719 1 94.25 583 ASP A CA 1
ATOM 4376 C C . ASP A 1 583 ? 26.547 39.562 24.469 1 94.25 583 ASP A C 1
ATOM 4378 O O . ASP A 1 583 ? 27.125 40.656 24.484 1 94.25 583 ASP A O 1
ATOM 4382 N N . GLN A 1 584 ? 26.078 39 23.453 1 95.56 584 GLN A N 1
ATOM 4383 C CA . GLN A 1 584 ? 26.047 39.656 22.156 1 95.56 584 GLN A CA 1
ATOM 4384 C C . GLN A 1 584 ? 24.828 39.25 21.344 1 95.56 584 GLN A C 1
ATOM 4386 O O . GLN A 1 584 ? 24.438 38.062 21.359 1 95.56 584 GLN A O 1
ATOM 4391 N N . ILE A 1 585 ? 24.234 40.25 20.719 1 95.62 585 ILE A N 1
ATOM 4392 C CA . ILE A 1 585 ? 23.109 40 19.844 1 95.62 585 ILE A CA 1
ATOM 4393 C C . ILE A 1 585 ? 23.484 40.312 18.406 1 95.62 585 ILE A C 1
ATOM 4395 O O . ILE A 1 585 ? 24.031 41.375 18.125 1 95.62 585 ILE A O 1
ATOM 4399 N N . LEU A 1 586 ? 23.25 39.375 17.547 1 96.56 586 LEU A N 1
ATOM 4400 C CA . LEU A 1 586 ? 23.422 39.562 16.125 1 96.56 586 LEU A CA 1
ATOM 4401 C C . LEU A 1 586 ? 22.078 39.688 15.414 1 96.56 586 LEU A C 1
ATOM 4403 O O . LEU A 1 586 ? 21.297 38.719 15.406 1 96.56 586 LEU A O 1
ATOM 4407 N N . VAL A 1 587 ? 21.828 40.844 14.828 1 95.69 587 VAL A N 1
ATOM 4408 C CA . VAL A 1 587 ? 20.609 41.031 14.062 1 95.69 587 VAL A CA 1
ATOM 4409 C C . VAL A 1 587 ? 20.844 40.656 12.602 1 95.69 587 VAL A C 1
ATOM 4411 O O . VAL A 1 587 ? 21.609 41.281 11.898 1 95.69 587 VAL A O 1
ATOM 4414 N N . ILE A 1 588 ? 20.172 39.594 12.227 1 94.44 588 ILE A N 1
ATOM 4415 C CA . ILE A 1 588 ? 20.359 39.062 10.875 1 94.44 588 ILE A CA 1
ATOM 4416 C C . ILE A 1 588 ? 19.203 39.5 9.984 1 94.44 588 ILE A C 1
ATOM 4418 O O . ILE A 1 588 ? 18.047 39.312 10.312 1 94.44 588 ILE A O 1
ATOM 4422 N N . GLU A 1 589 ? 19.531 40.094 8.859 1 93.81 589 GLU A N 1
ATOM 4423 C CA . GLU A 1 589 ? 18.562 40.531 7.848 1 93.81 589 GLU A CA 1
ATOM 4424 C C . GLU A 1 589 ? 19.078 40.219 6.438 1 93.81 589 GLU A C 1
ATOM 4426 O O . GLU A 1 589 ? 20.203 40.562 6.102 1 93.81 589 GLU A O 1
ATOM 4431 N N . ASN A 1 590 ? 18.234 39.594 5.68 1 92.31 590 ASN A N 1
ATOM 4432 C CA . ASN A 1 590 ? 18.531 39.281 4.289 1 92.31 590 ASN A CA 1
ATOM 4433 C C . ASN A 1 590 ? 19.891 38.594 4.148 1 92.31 590 ASN A C 1
ATOM 4435 O O . ASN A 1 590 ? 20.672 38.938 3.266 1 92.31 590 ASN A O 1
ATOM 4439 N N . GLY A 1 591 ? 20.266 37.812 5.102 1 94.62 591 GLY A N 1
ATOM 4440 C CA . GLY A 1 591 ? 21.453 36.969 5.016 1 94.62 591 GLY A CA 1
ATOM 4441 C C . GLY A 1 591 ? 22.719 37.688 5.453 1 94.62 591 GLY A C 1
ATOM 4442 O O . GLY A 1 591 ? 23.812 37.219 5.238 1 94.62 591 GLY A O 1
ATOM 4443 N N . ARG A 1 592 ? 22.562 38.906 6.008 1 96.44 592 ARG A N 1
ATOM 4444 C CA . ARG A 1 592 ? 23.688 39.688 6.492 1 96.44 592 ARG A CA 1
ATOM 4445 C C . ARG A 1 592 ? 23.484 40.094 7.941 1 96.44 592 ARG A C 1
ATOM 4447 O O . ARG A 1 592 ? 22.359 40.094 8.438 1 96.44 592 ARG A O 1
ATOM 4454 N N . ILE A 1 593 ? 24.609 40.375 8.594 1 96.75 593 ILE A N 1
ATOM 4455 C CA . ILE A 1 593 ? 24.516 40.938 9.93 1 96.75 593 ILE A CA 1
ATOM 4456 C C . ILE A 1 593 ? 24.281 42.438 9.828 1 96.75 593 ILE A C 1
ATOM 4458 O O . ILE A 1 593 ? 25.156 43.188 9.422 1 96.75 593 ILE A O 1
ATOM 4462 N N . ALA A 1 594 ? 23.188 42.875 10.312 1 95.62 594 ALA A N 1
ATOM 4463 C CA . ALA A 1 594 ? 22.797 44.281 10.211 1 95.62 594 ALA A CA 1
ATOM 4464 C C . ALA A 1 594 ? 23.297 45.094 11.414 1 95.62 594 ALA A C 1
ATOM 4466 O O . ALA A 1 594 ? 23.656 46.25 11.281 1 95.62 594 ALA A O 1
ATOM 4467 N N . GLU A 1 595 ? 23.062 44.5 12.562 1 95.94 595 GLU A N 1
ATOM 4468 C CA . GLU A 1 595 ? 23.469 45.125 13.812 1 95.94 595 GLU A CA 1
ATOM 4469 C C . GLU A 1 595 ? 24.109 44.125 14.758 1 95.94 595 GLU A C 1
ATOM 4471 O O . GLU A 1 595 ? 23.859 42.938 14.656 1 95.94 595 GLU A O 1
ATOM 4476 N N . ARG A 1 596 ? 25.031 44.594 15.602 1 95.81 596 ARG A N 1
ATOM 4477 C CA . ARG A 1 596 ? 25.641 43.75 16.625 1 95.81 596 ARG A CA 1
ATOM 4478 C C . ARG A 1 596 ? 25.844 44.531 17.922 1 95.81 596 ARG A C 1
ATOM 4480 O O . ARG A 1 596 ? 26.188 45.719 17.891 1 95.81 596 ARG A O 1
ATOM 4487 N N . GLY A 1 597 ? 25.547 43.938 19 1 95.12 597 GLY A N 1
ATOM 4488 C CA . GLY A 1 597 ? 25.75 44.594 20.297 1 95.12 59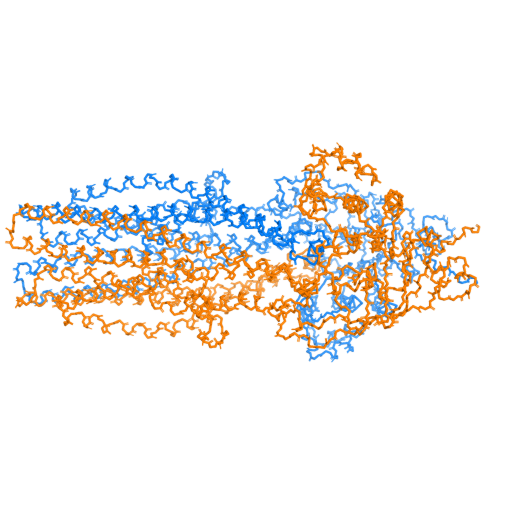7 GLY A CA 1
ATOM 4489 C C . GLY A 1 597 ? 24.938 43.938 21.406 1 95.12 597 GLY A C 1
ATOM 4490 O O . GLY A 1 597 ? 24.438 42.812 21.25 1 95.12 597 GLY A O 1
ATOM 4491 N N . THR A 1 598 ? 24.922 44.5 22.547 1 94.56 598 THR A N 1
ATOM 4492 C CA . THR A 1 598 ? 24.109 44.062 23.656 1 94.56 598 THR A CA 1
ATOM 4493 C C . THR A 1 598 ? 22.672 44.562 23.531 1 94.56 598 THR A C 1
ATOM 4495 O O . THR A 1 598 ? 22.391 45.438 22.703 1 94.56 598 THR A O 1
ATOM 4498 N N . HIS A 1 599 ? 21.812 44.031 24.359 1 92.31 599 HIS A N 1
ATOM 4499 C CA . HIS A 1 599 ? 20.406 44.438 24.344 1 92.31 599 HIS A CA 1
ATOM 4500 C C . HIS A 1 599 ? 20.266 45.938 24.547 1 92.31 599 HIS A C 1
ATOM 4502 O O . HIS A 1 599 ? 19.578 46.594 23.781 1 92.31 599 HIS A O 1
ATOM 4508 N N . ALA A 1 600 ? 21.031 46.469 25.516 1 91.69 600 ALA A N 1
ATOM 4509 C CA . ALA A 1 600 ? 20.953 47.875 25.859 1 91.69 600 ALA A CA 1
ATOM 4510 C C . ALA A 1 600 ? 21.531 48.75 24.734 1 91.69 600 ALA A C 1
ATOM 4512 O O . ALA A 1 600 ? 20.953 49.75 24.375 1 91.69 600 ALA A O 1
ATOM 4513 N N . ASP A 1 601 ? 22.594 48.312 24.172 1 94.19 601 ASP A N 1
ATOM 4514 C CA . ASP A 1 601 ? 23.266 49.062 23.125 1 94.19 601 ASP A CA 1
ATOM 4515 C C . ASP A 1 601 ? 22.391 49.156 21.875 1 94.19 601 ASP A C 1
ATOM 4517 O O . ASP A 1 601 ? 22.281 50.219 21.25 1 94.19 601 ASP A O 1
ATOM 4521 N N . LEU A 1 602 ? 21.75 48.031 21.594 1 92.62 602 LEU A N 1
ATOM 4522 C CA . LEU A 1 602 ? 21 47.969 20.344 1 92.62 602 LEU A CA 1
ATOM 4523 C C . LEU A 1 602 ? 19.672 48.719 20.469 1 92.62 602 LEU A C 1
ATOM 4525 O O . LEU A 1 602 ? 19.172 49.281 19.484 1 92.62 602 LEU A O 1
ATOM 4529 N N . LEU A 1 603 ? 19.141 48.688 21.625 1 91.06 603 LEU A N 1
ATOM 4530 C CA . LEU A 1 603 ? 17.938 49.5 21.844 1 91.06 603 LEU A CA 1
ATOM 4531 C C . LEU A 1 603 ? 18.219 50.969 21.734 1 91.06 603 LEU A C 1
ATOM 4533 O O . LEU A 1 603 ? 17.422 51.75 21.188 1 91.06 603 LEU A O 1
ATOM 4537 N N . ALA A 1 604 ? 19.359 51.406 22.266 1 92.38 604 ALA A N 1
ATOM 4538 C CA . ALA A 1 604 ? 19.75 52.781 22.25 1 92.38 604 ALA A CA 1
ATOM 4539 C C . ALA A 1 604 ? 20.078 53.281 20.844 1 92.38 604 ALA A C 1
ATOM 4541 O O . ALA A 1 604 ? 19.875 54.438 20.516 1 92.38 604 ALA A O 1
ATOM 4542 N N . ALA A 1 605 ? 20.5 52.375 20.078 1 92.31 605 ALA A N 1
ATOM 4543 C CA . ALA A 1 605 ? 20.906 52.719 18.734 1 92.31 605 ALA A CA 1
ATOM 4544 C C . ALA A 1 605 ? 19.703 52.969 17.828 1 92.31 605 ALA A C 1
ATOM 4546 O O . ALA A 1 605 ? 19.812 53.656 16.797 1 92.31 605 ALA A O 1
ATOM 4547 N N . GLY A 1 606 ? 18.531 52.469 18.156 1 88.81 606 GLY A N 1
ATOM 4548 C CA . GLY A 1 606 ? 17.297 52.75 17.438 1 88.81 606 GLY A CA 1
ATOM 4549 C C . GLY A 1 606 ? 17.281 52.156 16.031 1 88.81 606 GLY A C 1
ATOM 4550 O O . GLY A 1 606 ? 16.75 52.781 15.102 1 88.81 606 GLY A O 1
ATOM 4551 N N . GLY A 1 607 ? 17.906 51.156 15.867 1 91.31 607 GLY A N 1
ATOM 4552 C CA . GLY A 1 607 ? 17.984 50.531 14.547 1 91.31 607 GLY A CA 1
ATOM 4553 C C . GLY A 1 607 ? 16.953 49.438 14.344 1 91.31 607 GLY A C 1
ATOM 4554 O O . GLY A 1 607 ? 15.82 49.531 14.797 1 91.31 607 GLY A O 1
ATOM 4555 N N . ARG A 1 608 ? 17.344 48.438 13.523 1 90.62 608 ARG A N 1
ATOM 4556 C CA . ARG A 1 608 ? 16.469 47.344 13.172 1 90.62 608 ARG A CA 1
ATOM 4557 C C . ARG A 1 608 ? 16.078 46.531 14.406 1 90.62 608 ARG A C 1
ATOM 4559 O O . ARG A 1 608 ? 14.961 46.031 14.5 1 90.62 608 ARG A O 1
ATOM 4566 N N . TYR A 1 609 ? 16.891 46.375 15.289 1 91.06 609 TYR A N 1
ATOM 4567 C CA . TYR A 1 609 ? 16.641 45.656 16.516 1 91.06 609 TYR A CA 1
ATOM 4568 C C . TYR A 1 609 ? 15.477 46.25 17.297 1 91.06 609 TYR A C 1
ATOM 4570 O O . TYR A 1 609 ? 14.625 45.531 17.828 1 91.06 609 TYR A O 1
ATOM 4578 N N . GLU A 1 610 ? 15.547 47.5 17.438 1 89.56 610 GLU A N 1
ATOM 4579 C CA . GLU A 1 610 ? 14.461 48.188 18.156 1 89.56 610 GLU A CA 1
ATOM 4580 C C . GLU A 1 610 ? 13.117 47.938 17.484 1 89.56 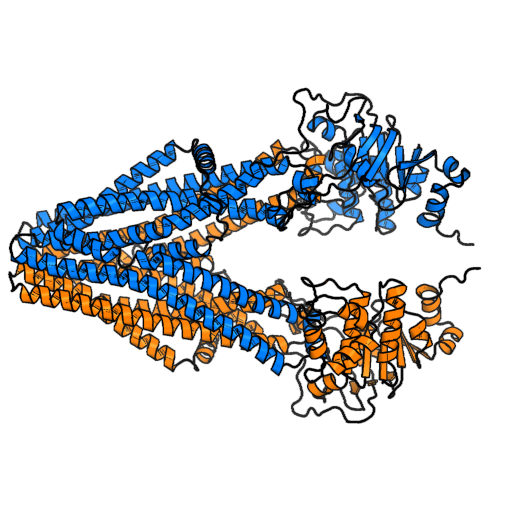610 GLU A C 1
ATOM 4582 O O . GLU A 1 610 ? 12.109 47.719 18.172 1 89.56 610 GLU A O 1
ATOM 4587 N N . GLU A 1 611 ? 13.156 47.969 16.266 1 83.56 611 GLU A N 1
ATOM 4588 C CA . GLU A 1 611 ? 11.93 47.688 15.516 1 83.56 611 GLU A CA 1
ATOM 4589 C C . GLU A 1 611 ? 11.406 46.281 15.836 1 83.56 611 GLU A C 1
ATOM 4591 O O . GLU A 1 611 ? 10.211 46.094 16.062 1 83.56 611 GLU A O 1
ATOM 4596 N N . LEU A 1 612 ? 12.312 45.344 15.781 1 81.06 612 LEU A N 1
ATOM 4597 C CA . LEU A 1 612 ? 11.938 43.969 16.062 1 81.06 612 LEU A CA 1
ATOM 4598 C C . LEU A 1 612 ? 11.469 43.812 17.516 1 81.06 612 LEU A C 1
ATOM 4600 O O . LEU A 1 612 ? 10.531 43.094 17.781 1 81.06 612 LEU A O 1
ATOM 4604 N N . TYR A 1 613 ? 12.148 44.5 18.375 1 79 613 TYR A N 1
ATOM 4605 C CA . TYR A 1 613 ? 11.828 44.469 19.797 1 79 613 TYR A CA 1
ATOM 4606 C C . TYR A 1 613 ? 10.406 44.969 20.047 1 79 613 TYR A C 1
ATOM 4608 O O . TYR A 1 613 ? 9.648 44.375 20.797 1 79 613 TYR A O 1
ATOM 4616 N N . ARG A 1 614 ? 10.008 45.969 19.422 1 71.31 614 ARG A N 1
ATOM 4617 C CA . ARG A 1 614 ? 8.695 46.594 19.609 1 71.31 614 ARG A CA 1
ATOM 4618 C C . ARG A 1 614 ? 7.598 45.719 19.016 1 71.31 614 ARG A C 1
ATOM 4620 O O . ARG A 1 614 ? 6.5 45.625 19.562 1 71.31 614 ARG A O 1
ATOM 4627 N N . THR A 1 615 ? 7.992 45.125 18 1 66.06 615 THR A N 1
ATOM 4628 C CA . THR A 1 615 ? 6.977 44.312 17.297 1 66.06 615 THR A CA 1
ATOM 4629 C C . THR A 1 615 ? 6.859 42.938 17.906 1 66.06 615 THR A C 1
ATOM 4631 O O . THR A 1 615 ? 5.762 42.375 18.016 1 66.06 615 THR A O 1
ATOM 4634 N N . GLN A 1 616 ? 7.961 42.406 18.203 1 59.53 616 GLN A N 1
ATOM 4635 C CA . GLN A 1 616 ? 7.957 41 18.562 1 59.53 616 GLN A CA 1
ATOM 4636 C C . GLN A 1 616 ? 7.91 40.812 20.078 1 59.53 616 GLN A C 1
ATOM 4638 O O . GLN A 1 616 ? 7.34 39.844 20.578 1 59.53 616 GLN A O 1
ATOM 4643 N N . PHE A 1 617 ? 8.516 41.719 20.844 1 58 617 PHE A N 1
ATOM 4644 C CA . PHE A 1 617 ? 8.719 41.469 22.266 1 58 617 PHE A CA 1
ATOM 4645 C C . PHE A 1 617 ? 7.836 42.375 23.125 1 58 617 PHE A C 1
ATOM 4647 O O . PHE A 1 617 ? 7.496 42.031 24.25 1 58 617 PHE A O 1
ATOM 4654 N N . GLU A 1 618 ? 7.609 43.688 22.781 1 50.56 618 GLU A N 1
ATOM 4655 C CA . GLU A 1 618 ? 6.926 44.656 23.641 1 50.56 618 GLU A CA 1
ATOM 4656 C C . GLU A 1 618 ? 5.457 44.312 23.812 1 50.56 618 GLU A C 1
ATOM 4658 O O . GLU A 1 618 ? 4.715 44.188 22.844 1 50.56 618 GLU A O 1
ATOM 4663 N N . GLN A 1 619 ? 5.227 43.406 24.609 1 44.34 619 GLN A N 1
ATOM 4664 C CA . GLN A 1 619 ? 3.867 43.438 25.141 1 44.34 619 GLN A CA 1
ATOM 4665 C C . GLN A 1 619 ? 3.439 44.844 25.516 1 44.34 619 GLN A C 1
ATOM 4667 O O . GLN A 1 619 ? 4.219 45.594 26.094 1 44.34 619 GLN A O 1
ATOM 4672 N N . PRO A 1 620 ? 2.449 45.406 24.922 1 36.41 620 PRO A N 1
ATOM 4673 C CA . PRO A 1 620 ? 2.09 46.75 25.375 1 36.41 620 PRO A CA 1
ATOM 4674 C C . PRO A 1 620 ? 2.055 46.875 26.891 1 36.41 620 PRO A C 1
ATOM 4676 O O . PRO A 1 620 ? 1.584 45.969 27.578 1 36.41 620 PRO A O 1
ATOM 4679 N N . LEU A 1 621 ? 3.088 47.531 27.469 1 32.34 621 LEU A N 1
ATOM 4680 C CA . LEU A 1 621 ? 2.92 47.938 28.875 1 32.34 621 LEU A CA 1
ATOM 4681 C C . LEU A 1 621 ? 1.492 48.406 29.125 1 32.34 621 LEU A C 1
ATOM 4683 O O . LEU A 1 621 ? 0.894 49.094 28.297 1 32.34 621 LEU A O 1
ATOM 4687 N N . PRO A 1 622 ? 0.765 47.625 29.969 1 33.19 622 PRO A N 1
ATOM 4688 C CA . PRO A 1 622 ? -0.482 48.281 30.344 1 33.19 622 PRO A CA 1
ATOM 4689 C C . PRO A 1 622 ? -0.291 49.781 30.625 1 33.19 622 PRO A C 1
ATOM 4691 O O . PRO A 1 622 ? 0.685 50.156 31.266 1 33.19 622 PRO A O 1
ATOM 4694 N N . VAL A 1 623 ? -0.816 50.625 29.797 1 28.91 623 VAL A N 1
ATOM 4695 C CA . VAL A 1 623 ? -0.942 51.938 30.406 1 28.91 623 VAL A CA 1
ATOM 4696 C C . VAL A 1 623 ? -1.822 51.844 31.641 1 28.91 623 VAL A C 1
ATOM 4698 O O . VAL A 1 623 ? -2.869 51.219 31.625 1 28.91 623 VAL A O 1
ATOM 4701 N N . MET B 1 1 ? -4.75 -25.547 -12.57 1 34.84 1 MET B N 1
ATOM 4702 C CA . MET B 1 1 ? -3.951 -24.984 -11.484 1 34.84 1 MET B CA 1
ATOM 4703 C C . MET B 1 1 ? -2.85 -25.938 -11.062 1 34.84 1 MET B C 1
ATOM 4705 O O . MET B 1 1 ? -3.115 -27.125 -10.805 1 34.84 1 MET B O 1
ATOM 4709 N N . SER B 1 2 ? -1.688 -25.75 -11.445 1 42.28 2 SER B N 1
ATOM 4710 C CA . SER B 1 2 ? -0.613 -26.703 -11.141 1 42.28 2 SER B CA 1
ATOM 4711 C C . SER B 1 2 ? -0.559 -27.016 -9.656 1 42.28 2 SER B C 1
ATOM 4713 O O . SER B 1 2 ? -1.12 -26.281 -8.836 1 42.28 2 SER B O 1
ATOM 4715 N N . MET B 1 3 ? -0.027 -28.266 -9.375 1 47.94 3 MET B N 1
ATOM 4716 C CA . MET B 1 3 ? 0.096 -28.766 -8.016 1 47.94 3 MET B CA 1
ATOM 4717 C C . MET B 1 3 ? 0.703 -27.703 -7.098 1 47.94 3 MET B C 1
ATOM 4719 O O . MET B 1 3 ? 0.238 -27.516 -5.973 1 47.94 3 MET B O 1
ATOM 4723 N N . GLU B 1 4 ? 1.658 -27.109 -7.684 1 48.5 4 GLU B N 1
ATOM 4724 C CA . GLU B 1 4 ? 2.398 -26.156 -6.867 1 48.5 4 GLU B CA 1
ATOM 4725 C C . GLU B 1 4 ? 1.566 -24.906 -6.59 1 48.5 4 GLU B C 1
ATOM 4727 O O . GLU B 1 4 ? 1.56 -24.391 -5.469 1 48.5 4 GLU B O 1
ATOM 4732 N N . MET B 1 5 ? 0.847 -24.562 -7.59 1 48.44 5 MET B N 1
ATOM 4733 C CA . MET B 1 5 ? 0.024 -23.375 -7.41 1 48.44 5 MET B CA 1
ATOM 4734 C C . MET B 1 5 ? -1.085 -23.625 -6.391 1 48.44 5 MET B C 1
ATOM 4736 O O . MET B 1 5 ? -1.395 -22.75 -5.574 1 48.44 5 MET B O 1
ATOM 4740 N N . ALA B 1 6 ? -1.604 -24.844 -6.57 1 47.66 6 ALA B N 1
ATOM 4741 C CA . ALA B 1 6 ? -2.65 -25.219 -5.621 1 47.66 6 ALA B CA 1
ATOM 4742 C C . ALA B 1 6 ? -2.111 -25.25 -4.191 1 47.66 6 ALA B C 1
ATOM 4744 O O . ALA B 1 6 ? -2.787 -24.812 -3.26 1 47.66 6 ALA B O 1
ATOM 4745 N N . ALA B 1 7 ? -0.91 -25.766 -4.117 1 52.31 7 ALA B N 1
ATOM 4746 C CA . ALA B 1 7 ? -0.275 -25.844 -2.801 1 52.31 7 ALA B CA 1
ATOM 4747 C C . ALA B 1 7 ? -0.03 -24.438 -2.244 1 52.31 7 ALA B C 1
ATOM 4749 O O . ALA B 1 7 ? -0.29 -24.172 -1.065 1 52.31 7 ALA B O 1
ATOM 4750 N N . TRP B 1 8 ? 0.368 -23.531 -3.074 1 51.25 8 TRP B N 1
ATOM 4751 C CA . TRP B 1 8 ? 0.678 -22.156 -2.67 1 51.25 8 TRP B CA 1
ATOM 4752 C C . TRP B 1 8 ? -0.585 -21.406 -2.248 1 51.25 8 TRP B C 1
ATOM 4754 O O . TRP B 1 8 ? -0.585 -20.703 -1.243 1 51.25 8 TRP B O 1
ATOM 4764 N N . ASN B 1 9 ? -1.565 -21.641 -3.004 1 49.91 9 ASN B N 1
ATOM 4765 C CA . ASN B 1 9 ? -2.832 -21 -2.674 1 49.91 9 ASN B CA 1
ATOM 4766 C C . ASN B 1 9 ? -3.373 -21.484 -1.33 1 49.91 9 ASN B C 1
ATOM 4768 O O . ASN B 1 9 ? -3.918 -20.688 -0.557 1 49.91 9 ASN B O 1
ATOM 4772 N N . SER B 1 10 ? -3.141 -22.844 -1.14 1 50.44 10 SER B N 1
ATOM 4773 C CA . SER B 1 10 ? -3.598 -23.406 0.127 1 50.44 10 SER B CA 1
ATOM 4774 C C . SER B 1 10 ? -2.846 -22.797 1.306 1 50.44 10 SER B C 1
ATOM 4776 O O . SER B 1 10 ? -3.443 -22.5 2.342 1 50.44 10 SER B O 1
ATOM 4778 N N . LEU B 1 11 ? -1.652 -22.609 1.084 1 50.59 11 LEU B N 1
ATOM 4779 C CA . LEU B 1 11 ? -0.812 -22.062 2.143 1 50.59 11 LEU B CA 1
ATOM 4780 C C . LEU B 1 11 ? -1.16 -20.609 2.412 1 50.59 11 LEU B C 1
ATOM 4782 O O . LEU B 1 11 ? -1.255 -20.188 3.568 1 50.59 11 LEU B O 1
ATOM 4786 N N . TYR B 1 12 ? -1.277 -19.922 1.366 1 50.5 12 TYR B N 1
ATOM 4787 C CA . TYR B 1 12 ? -1.57 -18.484 1.488 1 50.5 12 TYR B CA 1
ATOM 4788 C C . TYR B 1 12 ? -2.898 -18.266 2.201 1 50.5 12 TYR B C 1
ATOM 4790 O O . TYR B 1 12 ? -3.012 -17.375 3.051 1 50.5 12 TYR B O 1
ATOM 4798 N N . SER B 1 13 ? -3.854 -19.078 1.861 1 51 13 SER B N 1
ATOM 4799 C CA . SER B 1 13 ? -5.16 -18.953 2.496 1 51 13 SER B CA 1
ATOM 4800 C C . SER B 1 13 ? -5.082 -19.25 3.99 1 51 13 SER B C 1
ATOM 4802 O O . SER B 1 13 ? -5.707 -18.562 4.797 1 51 13 SER B O 1
ATOM 4804 N N . ALA B 1 14 ? -4.285 -20.234 4.188 1 50.12 14 ALA B N 1
ATOM 4805 C CA . ALA B 1 14 ? -4.145 -20.594 5.594 1 50.12 14 ALA B CA 1
ATOM 4806 C C . ALA B 1 14 ? -3.48 -19.484 6.387 1 50.12 14 ALA B C 1
ATOM 4808 O O . ALA B 1 14 ? -3.789 -19.266 7.562 1 50.12 14 ALA B O 1
ATOM 4809 N N . MET B 1 15 ? -2.658 -18.828 5.738 1 50.75 15 MET B N 1
ATOM 4810 C CA . MET B 1 15 ? -1.887 -17.75 6.363 1 50.75 15 MET B CA 1
ATOM 4811 C C . MET B 1 15 ? -2.779 -16.562 6.684 1 50.75 15 MET B C 1
ATOM 4813 O O . MET B 1 15 ? -2.58 -15.883 7.699 1 50.75 15 MET B O 1
ATOM 4817 N N . THR B 1 16 ? -3.57 -16.219 5.695 1 47.94 16 THR B N 1
ATOM 4818 C CA . THR B 1 16 ? -4.363 -15.008 5.855 1 47.94 16 THR B CA 1
ATOM 4819 C C . THR B 1 16 ? -5.602 -15.281 6.707 1 47.94 16 THR B C 1
ATOM 4821 O O . THR B 1 16 ? -6.375 -14.367 6.992 1 47.94 16 THR B O 1
ATOM 4824 N N . ALA B 1 17 ? -5.91 -16.562 6.883 1 46.75 17 ALA B N 1
ATOM 4825 C CA . ALA B 1 17 ? -7.07 -16.844 7.723 1 46.75 17 ALA B CA 1
ATOM 4826 C C . ALA B 1 17 ? -6.926 -16.203 9.102 1 46.75 17 ALA B C 1
ATOM 4828 O O . ALA B 1 17 ? -6.066 -16.609 9.891 1 46.75 17 ALA B O 1
ATOM 4829 N N . GLN B 1 18 ? -7.055 -14.938 9.078 1 45.16 18 GLN B N 1
ATOM 4830 C CA . GLN B 1 18 ? -7.133 -14.195 10.328 1 45.16 18 GLN B CA 1
ATOM 4831 C C . GLN B 1 18 ? -7.945 -14.961 11.367 1 45.16 18 GLN B C 1
ATOM 4833 O O . GLN B 1 18 ? -8.898 -15.664 11.023 1 45.16 18 GLN B O 1
ATOM 4838 N N . GLN B 1 19 ? -7.418 -15.062 12.523 1 41.06 19 GLN B N 1
ATOM 4839 C CA . GLN B 1 19 ? -7.949 -15.641 13.75 1 41.06 19 GLN B CA 1
ATOM 4840 C C . GLN B 1 19 ? -9.391 -15.203 13.984 1 41.06 19 GLN B C 1
ATOM 4842 O O . GLN B 1 19 ? -9.992 -15.539 15.008 1 41.06 19 GLN B O 1
ATOM 4847 N N . ASP B 1 20 ? -9.977 -14.32 13.336 1 46.72 20 ASP B N 1
ATOM 4848 C CA . ASP B 1 20 ? -11.305 -14.047 13.875 1 46.72 20 ASP B CA 1
ATOM 4849 C C . ASP B 1 20 ? -12.242 -15.234 13.672 1 46.72 20 ASP B C 1
ATOM 4851 O O . ASP B 1 20 ? -12.562 -15.586 12.531 1 46.72 20 ASP B O 1
ATOM 4855 N N . ARG B 1 21 ? -12.25 -16.109 14.562 1 45.75 21 ARG B N 1
ATOM 4856 C CA . ARG B 1 21 ? -13.062 -17.297 14.781 1 45.75 21 ARG B CA 1
ATOM 4857 C C . ARG B 1 21 ? -14.555 -16.969 14.695 1 45.75 21 ARG B C 1
ATOM 4859 O O . ARG B 1 21 ? -15.281 -17.141 15.672 1 45.75 21 ARG B O 1
ATOM 4866 N N . ARG B 1 22 ? -15 -15.984 14.055 1 49.34 22 ARG B N 1
ATOM 4867 C CA . ARG B 1 22 ? -16.453 -16.031 14.164 1 49.34 22 ARG B CA 1
ATOM 4868 C C . ARG B 1 22 ? -17.031 -17.188 13.359 1 49.34 22 ARG B C 1
ATOM 4870 O O . ARG B 1 22 ? -16.656 -17.391 12.211 1 49.34 22 ARG B O 1
ATOM 4877 N N . PRO B 1 23 ? -17.781 -17.938 13.984 1 52.84 23 PRO B N 1
ATOM 4878 C CA . PRO B 1 23 ? -18.344 -19.172 13.43 1 52.84 23 PRO B CA 1
ATOM 4879 C C . PRO B 1 23 ? -19.125 -18.953 12.141 1 52.84 23 PRO B C 1
ATOM 4881 O O . PRO B 1 23 ? -19.547 -17.828 11.867 1 52.84 23 PRO B O 1
ATOM 4884 N N . PHE B 1 24 ? -19.141 -19.953 11.312 1 58.81 24 PHE B N 1
ATOM 4885 C CA . PHE B 1 24 ? -19.922 -20.203 10.109 1 58.81 24 PHE B CA 1
ATOM 4886 C C . PHE B 1 24 ? -21.391 -19.859 10.336 1 58.81 24 PHE B C 1
ATOM 4888 O O . PHE B 1 24 ? -22.016 -20.375 11.258 1 58.81 24 PHE B O 1
ATOM 4895 N N . SER B 1 25 ? -21.828 -18.609 9.992 1 69.31 25 SER B N 1
ATOM 4896 C CA . SER B 1 25 ? -23.25 -18.359 10.164 1 69.31 25 SER B CA 1
ATOM 4897 C C . SER B 1 25 ? -24.031 -18.734 8.914 1 69.31 25 SER B C 1
ATOM 4899 O O . SER B 1 25 ? -23.672 -18.344 7.805 1 69.31 25 SER B O 1
ATOM 4901 N N . ARG B 1 26 ? -24.875 -19.734 8.914 1 76.12 26 ARG B N 1
ATOM 4902 C CA . ARG B 1 26 ? -25.797 -20.156 7.867 1 76.12 26 ARG B CA 1
ATOM 4903 C C . ARG B 1 26 ? -26.516 -18.953 7.254 1 76.12 26 ARG B C 1
ATOM 4905 O O . ARG B 1 26 ? -26.844 -18.953 6.066 1 76.12 26 ARG B O 1
ATOM 4912 N N . ALA B 1 27 ? -26.562 -17.984 8.023 1 78.69 27 ALA B N 1
ATOM 4913 C CA . ALA B 1 27 ? -27.25 -16.781 7.555 1 78.69 27 ALA B CA 1
ATOM 4914 C C . ALA B 1 27 ? -26.406 -16.047 6.5 1 78.69 27 ALA B C 1
ATOM 4916 O O . ALA B 1 27 ? -26.953 -15.562 5.504 1 78.69 27 ALA B O 1
ATOM 4917 N N . THR B 1 28 ? -25.172 -16.078 6.691 1 81.62 28 THR B N 1
ATOM 4918 C CA . THR B 1 28 ? -24.281 -15.43 5.746 1 81.62 28 THR B CA 1
ATOM 4919 C C . THR B 1 28 ? -24.281 -16.156 4.402 1 81.62 28 THR B C 1
ATOM 4921 O O . THR B 1 28 ? -24.297 -15.516 3.348 1 81.62 28 THR B O 1
ATOM 4924 N N . LEU B 1 29 ? -24.422 -17.438 4.465 1 83.5 29 LEU B N 1
ATOM 4925 C CA . LEU B 1 29 ? -24.453 -18.219 3.234 1 83.5 29 LEU B CA 1
ATOM 4926 C C . LEU B 1 29 ? -25.734 -17.969 2.451 1 83.5 29 LEU B C 1
ATOM 4928 O O . LEU B 1 29 ? -25.703 -17.922 1.22 1 83.5 29 LEU B O 1
ATOM 4932 N N . ARG B 1 30 ? -26.812 -17.797 3.162 1 85.31 30 ARG B N 1
ATOM 4933 C CA . ARG B 1 30 ? -28.078 -17.5 2.52 1 85.31 30 ARG B CA 1
ATOM 4934 C C . ARG B 1 30 ? -28.062 -16.141 1.853 1 85.31 30 ARG B C 1
ATOM 4936 O O . ARG B 1 30 ? -28.609 -15.961 0.76 1 85.31 30 ARG B O 1
ATOM 4943 N N . ARG B 1 31 ? -27.438 -15.242 2.494 1 84.88 31 ARG B N 1
ATOM 4944 C CA . ARG B 1 31 ? -27.344 -13.898 1.938 1 84.88 31 ARG B CA 1
ATOM 4945 C C . ARG B 1 31 ? -26.453 -13.875 0.702 1 84.88 31 ARG B C 1
ATOM 4947 O O . ARG B 1 31 ? -26.75 -13.172 -0.268 1 84.88 31 ARG B O 1
ATOM 4954 N N . ILE B 1 32 ? -25.391 -14.664 0.81 1 84.75 32 ILE B N 1
ATOM 4955 C CA . ILE B 1 32 ? -24.484 -14.766 -0.329 1 84.75 32 ILE B CA 1
ATOM 4956 C C . ILE B 1 32 ? -25.219 -15.391 -1.515 1 84.75 32 ILE B C 1
ATOM 4958 O O . ILE B 1 32 ? -25.078 -14.922 -2.648 1 84.75 32 ILE B O 1
ATOM 4962 N N . ALA B 1 33 ? -26.031 -16.438 -1.264 1 84.5 33 ALA B N 1
ATOM 4963 C CA . ALA B 1 33 ? -26.797 -17.109 -2.305 1 84.5 33 ALA B CA 1
ATOM 4964 C C . ALA B 1 33 ? -27.828 -16.172 -2.936 1 84.5 33 ALA B C 1
ATOM 4966 O O . ALA B 1 33 ? -28.125 -16.281 -4.129 1 84.5 33 ALA B O 1
ATOM 4967 N N . ALA B 1 34 ? -28.281 -15.234 -2.141 1 84.75 34 ALA B N 1
ATOM 4968 C CA . ALA B 1 34 ? -29.25 -14.266 -2.646 1 84.75 34 ALA B CA 1
ATOM 4969 C C . ALA B 1 34 ? -28.594 -13.328 -3.66 1 84.75 34 ALA B C 1
ATOM 4971 O O . ALA B 1 34 ? -29.234 -12.938 -4.645 1 84.75 34 ALA B O 1
ATOM 4972 N N . PHE B 1 35 ? -27.359 -13 -3.473 1 79.31 35 PHE B N 1
ATOM 4973 C CA . PHE B 1 35 ? -26.641 -12.133 -4.391 1 79.31 35 PHE B CA 1
ATOM 4974 C C . PHE B 1 35 ? -26.297 -12.867 -5.68 1 79.31 35 PHE B C 1
ATOM 4976 O O . PHE B 1 35 ? -26.141 -12.242 -6.734 1 79.31 35 PHE B O 1
ATOM 4983 N N . ALA B 1 36 ? -26.203 -14.211 -5.574 1 82.88 36 ALA B N 1
ATOM 4984 C CA . ALA B 1 36 ? -25.828 -15.023 -6.73 1 82.88 36 ALA B CA 1
ATOM 4985 C C . ALA B 1 36 ? -27.062 -15.406 -7.555 1 82.88 36 ALA B C 1
ATOM 4987 O O . ALA B 1 36 ? -26.922 -15.883 -8.68 1 82.88 36 ALA B O 1
ATOM 4988 N N . ARG B 1 37 ? -28.25 -15.094 -7.098 1 85.06 37 ARG B N 1
ATOM 4989 C CA . ARG B 1 37 ? -29.516 -15.539 -7.699 1 85.06 37 ARG B CA 1
ATOM 4990 C C . ARG B 1 37 ? -29.672 -14.969 -9.109 1 85.06 37 ARG B C 1
ATOM 4992 O O . ARG B 1 37 ? -30.047 -15.688 -10.031 1 85.06 37 ARG B O 1
ATOM 4999 N N . PRO B 1 38 ? -29.266 -13.727 -9.25 1 82.62 38 PRO B N 1
ATOM 5000 C CA . PRO B 1 38 ? -29.438 -13.188 -10.594 1 82.62 38 PRO B CA 1
ATOM 5001 C C . PRO B 1 38 ? -28.516 -13.852 -11.625 1 82.62 38 PRO B C 1
ATOM 5003 O O . PRO B 1 38 ? -28.781 -13.789 -12.828 1 82.62 38 PRO B O 1
ATOM 5006 N N . HIS B 1 39 ? -27.531 -14.484 -11.195 1 84.56 39 HIS B N 1
ATOM 5007 C CA . HIS B 1 39 ? -26.562 -15.117 -12.086 1 84.56 39 HIS B CA 1
ATOM 5008 C C . HIS B 1 39 ? -26.75 -16.641 -12.102 1 84.56 39 HIS B C 1
ATOM 5010 O O . HIS B 1 39 ? -25.812 -17.375 -12.438 1 84.56 39 HIS B O 1
ATOM 5016 N N . LYS B 1 40 ? -27.938 -17.125 -11.773 1 87.75 40 LYS B N 1
ATOM 5017 C CA . LYS B 1 40 ? -28.188 -18.562 -11.625 1 87.75 40 LYS B CA 1
ATOM 5018 C C . LYS B 1 40 ? -28 -19.297 -12.953 1 87.75 40 LYS B C 1
ATOM 5020 O O . LYS B 1 40 ? -27.484 -20.422 -12.992 1 87.75 40 LYS B O 1
ATOM 5025 N N . ARG B 1 41 ? -28.406 -18.625 -14.039 1 89.94 41 ARG B N 1
ATOM 5026 C CA . ARG B 1 41 ? -28.281 -19.266 -15.352 1 89.94 41 ARG B CA 1
ATOM 5027 C C . ARG B 1 41 ? -26.812 -19.438 -15.719 1 89.94 41 ARG B C 1
ATOM 5029 O O . ARG B 1 41 ? -26.406 -20.5 -16.203 1 89.94 41 ARG B O 1
ATOM 5036 N N . TYR B 1 42 ? -26 -18.453 -15.438 1 88.44 42 TYR B N 1
ATOM 5037 C CA . TYR B 1 42 ? -24.578 -18.516 -15.75 1 88.44 42 TYR B CA 1
ATOM 5038 C C . TYR B 1 42 ? -23.875 -19.5 -14.836 1 88.44 42 TYR B C 1
ATOM 5040 O O . TYR B 1 42 ? -22.953 -20.203 -15.266 1 88.44 42 TYR B O 1
ATOM 5048 N N . LEU B 1 43 ? -24.359 -19.609 -13.609 1 87.12 43 LEU B N 1
ATOM 5049 C CA . LEU B 1 43 ? -23.766 -20.547 -12.664 1 87.12 43 LEU B CA 1
ATOM 5050 C C . LEU B 1 43 ? -24.062 -21.984 -13.07 1 87.12 43 LEU B C 1
ATOM 5052 O O . LEU B 1 43 ? -23.188 -22.844 -12.977 1 87.12 43 LEU B O 1
ATOM 5056 N N . ALA B 1 44 ? -25.25 -22.25 -13.547 1 89.81 44 ALA B N 1
ATOM 5057 C CA . ALA B 1 44 ? -25.625 -23.594 -13.992 1 89.81 44 ALA B CA 1
ATOM 5058 C C . ALA B 1 44 ? -24.828 -24 -15.227 1 89.81 44 ALA B C 1
ATOM 5060 O O . ALA B 1 44 ? -24.375 -25.141 -15.328 1 89.81 44 ALA B O 1
ATOM 5061 N N . LEU B 1 45 ? -24.688 -23.031 -16.109 1 91.62 45 LEU B N 1
ATOM 5062 C CA . LEU B 1 45 ? -23.906 -23.312 -17.312 1 91.62 45 LEU B CA 1
ATOM 5063 C C . LEU B 1 45 ? -22.453 -23.547 -16.969 1 91.62 45 LEU B C 1
ATOM 5065 O O . LEU B 1 45 ? -21.797 -24.406 -17.578 1 91.62 45 LEU B O 1
ATOM 5069 N N . PHE B 1 46 ? -22.016 -22.781 -16.047 1 89.44 46 PHE B N 1
ATOM 5070 C CA . PHE B 1 46 ? -20.641 -22.938 -15.578 1 89.44 46 PHE B CA 1
ATOM 5071 C C . PHE B 1 46 ? -20.422 -24.344 -15.008 1 89.44 46 PHE B C 1
ATOM 5073 O O . PHE B 1 46 ? -19.438 -25 -15.328 1 89.44 46 PHE B O 1
ATOM 5080 N N . LEU B 1 47 ? -21.375 -24.875 -14.211 1 87.81 47 LEU B N 1
ATOM 5081 C CA . LEU B 1 47 ? -21.266 -26.188 -13.594 1 87.81 47 LEU B CA 1
ATOM 5082 C C . LEU B 1 47 ? -21.359 -27.281 -14.648 1 87.81 47 LEU B C 1
ATOM 5084 O O . LEU B 1 47 ? -20.609 -28.266 -14.586 1 87.81 47 LEU B O 1
ATOM 5088 N N . LEU B 1 48 ? -22.172 -27.078 -15.578 1 91.94 48 LEU B N 1
ATOM 5089 C CA . LEU B 1 48 ? -22.328 -28.062 -16.656 1 91.94 48 LEU B CA 1
ATOM 5090 C C . LEU B 1 48 ? -21.062 -28.156 -17.5 1 91.94 48 LEU B C 1
ATOM 5092 O O . LEU B 1 48 ? -20.594 -29.25 -17.781 1 91.94 48 LEU B O 1
ATOM 5096 N N . LEU B 1 49 ? -20.531 -27.031 -17.828 1 91.31 49 LEU B N 1
ATOM 5097 C CA . LEU B 1 49 ? -19.312 -27.016 -18.641 1 91.31 49 LEU B CA 1
ATOM 5098 C C . LEU B 1 49 ? -18.125 -27.578 -17.859 1 91.31 49 LEU B C 1
ATOM 5100 O O . LEU B 1 49 ? -17.234 -28.203 -18.453 1 91.31 49 LEU B O 1
ATOM 5104 N N . SER B 1 50 ? -18.188 -27.375 -16.562 1 88.62 50 SER B N 1
ATOM 5105 C CA . SER B 1 50 ? -17.125 -27.938 -15.719 1 88.62 50 SER B CA 1
ATOM 5106 C C . SER B 1 50 ? -17.188 -29.469 -15.703 1 88.62 50 SER B C 1
ATOM 5108 O O . SER B 1 50 ? -16.156 -30.141 -15.75 1 88.62 50 SER B O 1
ATOM 5110 N N . ILE B 1 51 ? -18.359 -30.016 -15.688 1 89.94 51 ILE B N 1
ATOM 5111 C CA . ILE B 1 51 ? -18.547 -31.469 -15.688 1 89.94 51 ILE B CA 1
ATOM 5112 C C . ILE B 1 51 ? -18.109 -32.031 -17.031 1 89.94 51 ILE B C 1
ATOM 5114 O O . ILE B 1 51 ? -17.391 -33.031 -17.078 1 89.94 51 ILE B O 1
ATOM 5118 N N . VAL B 1 52 ? -18.453 -31.375 -18.047 1 92.88 52 VAL B N 1
ATOM 5119 C CA . VAL B 1 52 ? -18.062 -31.828 -19.391 1 92.88 52 VAL B CA 1
ATOM 5120 C C . VAL B 1 52 ? -16.547 -31.766 -19.531 1 92.88 52 VAL B C 1
ATOM 5122 O O . VAL B 1 52 ? -15.938 -32.688 -20.094 1 92.88 52 VAL B O 1
ATOM 5125 N N . GLY B 1 53 ? -16 -30.656 -19.047 1 91.06 53 GLY B N 1
ATOM 5126 C CA . GLY B 1 53 ? -14.547 -30.531 -19.078 1 91.06 53 GLY B CA 1
ATOM 5127 C C . GLY B 1 53 ? -13.836 -31.625 -18.312 1 91.06 53 GLY B C 1
ATOM 5128 O O . GLY B 1 53 ? -12.82 -32.156 -18.781 1 91.06 53 GLY B O 1
ATOM 5129 N N . ALA B 1 54 ? -14.414 -32 -17.172 1 89.12 54 ALA B N 1
ATOM 5130 C CA . ALA B 1 54 ? -13.836 -33.062 -16.375 1 89.12 54 ALA B CA 1
ATOM 5131 C C . ALA B 1 54 ? -13.93 -34.406 -17.094 1 89.12 54 ALA B C 1
ATOM 5133 O O . ALA B 1 54 ? -12.984 -35.188 -17.062 1 89.12 54 ALA B O 1
ATOM 5134 N N . LEU B 1 55 ? -14.961 -34.625 -17.781 1 91.88 55 LEU B N 1
ATOM 5135 C CA . LEU B 1 55 ? -15.156 -35.875 -18.516 1 91.88 55 LEU B CA 1
ATOM 5136 C C . LEU B 1 55 ? -14.156 -35.969 -19.672 1 91.88 55 LEU B C 1
ATOM 5138 O O . LEU B 1 55 ? -13.57 -37.031 -19.891 1 91.88 55 LEU B O 1
ATOM 5142 N N . LEU B 1 56 ? -13.961 -34.875 -20.312 1 93.06 56 LEU B N 1
ATOM 5143 C CA . LEU B 1 56 ? -13.008 -34.875 -21.406 1 93.06 56 LEU B CA 1
ATOM 5144 C C . LEU B 1 56 ? -11.586 -35.062 -20.906 1 93.06 56 LEU B C 1
ATOM 5146 O O . LEU B 1 56 ? -10.789 -35.75 -21.531 1 93.06 56 LEU B O 1
ATOM 5150 N N . ALA B 1 57 ? -11.305 -34.5 -19.75 1 89.38 57 ALA B N 1
ATOM 5151 C CA . ALA B 1 57 ? -9.969 -34.594 -19.188 1 89.38 57 ALA B CA 1
ATOM 5152 C C . ALA B 1 57 ? -9.617 -36 -18.781 1 89.38 57 ALA B C 1
ATOM 5154 O O . ALA B 1 57 ? -8.469 -36.438 -18.906 1 89.38 57 ALA B O 1
ATOM 5155 N N . VAL B 1 58 ? -10.609 -36.75 -18.344 1 90.31 58 VAL B N 1
ATOM 5156 C CA . VAL B 1 58 ? -10.391 -38.125 -17.859 1 90.31 58 VAL B CA 1
ATOM 5157 C C . VAL B 1 58 ? -10.352 -39.094 -19.047 1 90.31 58 VAL B C 1
ATOM 5159 O O . VAL B 1 58 ? -9.758 -40.156 -18.969 1 90.31 58 VAL B O 1
ATOM 5162 N N . ALA B 1 59 ? -10.883 -38.656 -20.188 1 92.56 59 ALA B N 1
ATOM 5163 C CA . ALA B 1 59 ? -10.969 -39.531 -21.359 1 92.56 59 ALA B CA 1
ATOM 5164 C C . ALA B 1 59 ? -9.594 -39.719 -22 1 92.56 59 ALA B C 1
ATOM 5166 O O . ALA B 1 59 ? -9.281 -40.812 -22.469 1 92.56 59 ALA B O 1
ATOM 5167 N N . THR B 1 60 ? -8.75 -38.75 -21.906 1 89.75 60 THR B N 1
ATOM 5168 C CA . THR B 1 60 ? -7.465 -38.781 -22.594 1 89.75 60 THR B CA 1
ATOM 5169 C C . THR B 1 60 ? -6.562 -39.844 -22.016 1 89.75 60 THR B C 1
ATOM 5171 O O . THR B 1 60 ? -6.047 -40.688 -22.734 1 89.75 60 THR B O 1
ATOM 5174 N N . PRO B 1 61 ? -6.426 -39.875 -20.641 1 89.56 61 PRO B N 1
ATOM 5175 C CA . PRO B 1 61 ? -5.59 -40.938 -20.078 1 89.56 61 PRO B CA 1
ATOM 5176 C C . PRO B 1 61 ? -6.121 -42.344 -20.391 1 89.56 61 PRO B C 1
ATOM 5178 O O . PRO B 1 61 ? -5.34 -43.281 -20.656 1 89.56 61 PRO B O 1
ATOM 5181 N N . VAL B 1 62 ? -7.387 -42.562 -20.484 1 91.69 62 VAL B N 1
ATOM 5182 C CA . VAL B 1 62 ? -7.98 -43.875 -20.766 1 91.69 62 VAL B CA 1
ATOM 5183 C C . VAL B 1 62 ? -7.703 -44.25 -22.219 1 91.69 62 VAL B C 1
ATOM 5185 O O . VAL B 1 62 ? -7.328 -45.406 -22.5 1 91.69 62 VAL B O 1
ATOM 5188 N N . LEU B 1 63 ? -7.836 -43.281 -23.078 1 92.12 63 LEU B N 1
ATOM 5189 C CA . LEU B 1 63 ? -7.566 -43.531 -24.484 1 92.12 63 LEU B CA 1
ATOM 5190 C C . LEU B 1 63 ? -6.082 -43.812 -24.719 1 92.12 63 LEU B C 1
ATOM 5192 O O . LEU B 1 63 ? -5.719 -44.594 -25.578 1 92.12 63 LEU B O 1
ATOM 5196 N N . ALA B 1 64 ? -5.242 -43.125 -23.938 1 90 64 ALA B N 1
ATOM 5197 C CA . ALA B 1 64 ? -3.809 -43.406 -24.016 1 90 64 ALA B CA 1
ATOM 5198 C C . ALA B 1 64 ? -3.49 -44.844 -23.625 1 90 64 ALA B C 1
ATOM 5200 O O . ALA B 1 64 ? -2.652 -45.469 -24.266 1 90 64 ALA B O 1
ATOM 5201 N N . GLY B 1 65 ? -4.145 -45.344 -22.609 1 90.19 65 GLY B N 1
ATOM 5202 C CA . GLY B 1 65 ? -3.998 -46.75 -22.234 1 90.19 65 GLY B CA 1
ATOM 5203 C C . GLY B 1 65 ? -4.43 -47.719 -23.328 1 90.19 65 GLY B C 1
ATOM 5204 O O . GLY B 1 65 ? -3.762 -48.719 -23.578 1 90.19 65 GLY B O 1
ATOM 5205 N N . ARG B 1 66 ? -5.469 -47.344 -24.047 1 90.44 66 ARG B N 1
ATOM 5206 C CA . ARG B 1 66 ? -5.953 -48.188 -25.141 1 90.44 66 ARG B CA 1
ATOM 5207 C C . ARG B 1 66 ? -4.961 -48.188 -26.297 1 90.44 66 ARG B C 1
ATOM 5209 O O . ARG B 1 66 ? -4.809 -49.219 -26.984 1 90.44 66 ARG B O 1
ATOM 5216 N N . VAL B 1 67 ? -4.359 -47.031 -26.5 1 89.75 67 VAL B N 1
ATOM 5217 C CA . VAL B 1 67 ? -3.348 -46.969 -27.547 1 89.75 67 VAL B CA 1
ATOM 5218 C C . VAL B 1 67 ? -2.215 -47.969 -27.234 1 89.75 67 VAL B C 1
ATOM 5220 O O . VAL B 1 67 ? -1.77 -48.688 -28.109 1 89.75 67 VAL B O 1
ATOM 5223 N N . VAL B 1 68 ? -1.817 -48 -26 1 87.88 68 VAL B N 1
ATOM 5224 C CA . VAL B 1 68 ? -0.732 -48.875 -25.578 1 87.88 68 VAL B CA 1
ATOM 5225 C C . VAL B 1 68 ? -1.175 -50.344 -25.703 1 87.88 68 VAL B C 1
ATOM 5227 O O . VAL B 1 68 ? -0.415 -51.188 -26.188 1 87.88 68 VAL B O 1
ATOM 5230 N N . ASP B 1 69 ? -2.404 -50.625 -25.328 1 88.56 69 ASP B N 1
ATOM 5231 C CA . ASP B 1 69 ? -2.928 -51.969 -25.453 1 88.56 69 ASP B CA 1
ATOM 5232 C C . ASP B 1 69 ? -2.967 -52.438 -26.922 1 88.56 69 ASP B C 1
ATOM 5234 O O . ASP B 1 69 ? -2.654 -53.562 -27.234 1 88.56 69 ASP B O 1
ATOM 5238 N N . GLU B 1 70 ? -3.354 -51.5 -27.75 1 87.81 70 GLU B N 1
ATOM 5239 C CA . GLU B 1 70 ? -3.426 -51.812 -29.172 1 87.81 70 GLU B CA 1
ATOM 5240 C C . GLU B 1 70 ? -2.033 -52.031 -29.75 1 87.81 70 GLU B C 1
ATOM 5242 O O . GLU B 1 70 ? -1.852 -52.844 -30.641 1 87.81 70 GLU B O 1
ATOM 5247 N N . ILE B 1 71 ? -1.093 -51.312 -29.281 1 84.56 71 ILE B N 1
ATOM 5248 C CA . ILE B 1 71 ? 0.285 -51.5 -29.719 1 84.56 71 ILE B CA 1
ATOM 5249 C C . ILE B 1 71 ? 0.78 -52.875 -29.297 1 84.56 71 ILE B C 1
ATOM 5251 O O . ILE B 1 71 ? 1.395 -53.594 -30.094 1 84.56 71 ILE B O 1
ATOM 5255 N N . VAL B 1 72 ? 0.441 -53.281 -28.109 1 82.06 72 VAL B N 1
ATOM 5256 C CA . VAL B 1 72 ? 0.909 -54.562 -27.547 1 82.06 72 VAL B CA 1
ATOM 5257 C C . VAL B 1 72 ? 0.222 -55.719 -28.266 1 82.06 72 VAL B C 1
ATOM 5259 O O . VAL B 1 72 ? 0.847 -56.75 -28.516 1 82.06 72 VAL B O 1
ATOM 5262 N N . SER B 1 73 ? -1.026 -55.5 -28.578 1 83.81 73 SER B N 1
ATOM 5263 C CA . SER B 1 73 ? -1.78 -56.594 -29.219 1 83.81 73 SER B CA 1
ATOM 5264 C C . SER B 1 73 ? -1.475 -56.688 -30.703 1 83.81 73 SER B C 1
ATOM 5266 O O . SER B 1 73 ? -1.889 -57.625 -31.375 1 83.81 73 SER B O 1
ATOM 5268 N N . GLY B 1 74 ? -0.679 -55.75 -31.281 1 82.19 74 GLY B N 1
ATOM 5269 C CA . GLY B 1 74 ? -0.336 -55.75 -32.688 1 82.19 74 GLY B CA 1
ATOM 5270 C C . GLY B 1 74 ? -1.504 -55.375 -33.594 1 82.19 74 GLY B C 1
ATOM 5271 O O . GLY B 1 74 ? -1.666 -55.938 -34.656 1 82.19 74 GLY B O 1
ATOM 5272 N N . ALA B 1 75 ? -2.299 -54.531 -33.031 1 82 75 ALA B N 1
ATOM 5273 C CA . ALA B 1 75 ? -3.467 -54.125 -33.781 1 82 75 ALA B CA 1
ATOM 5274 C C . ALA B 1 75 ? -3.055 -53.312 -35.031 1 82 75 ALA B C 1
ATOM 5276 O O . ALA B 1 75 ? -1.867 -53.062 -35.219 1 82 75 ALA B O 1
ATOM 5277 N N . SER B 1 76 ? -4.074 -52.906 -35.875 1 86.69 76 SER B N 1
ATOM 5278 C CA . SER B 1 76 ? -3.807 -52.156 -37.094 1 86.69 76 SER B CA 1
ATOM 5279 C C . SER B 1 76 ? -3.355 -50.719 -36.812 1 86.69 76 SER B C 1
ATOM 5281 O O . SER B 1 76 ? -3.756 -50.156 -35.812 1 86.69 76 SER B O 1
ATOM 5283 N N . SER B 1 77 ? -2.477 -50.312 -37.594 1 88.06 77 SER B N 1
ATOM 5284 C CA . SER B 1 77 ? -1.981 -48.938 -37.5 1 88.06 77 SER B CA 1
ATOM 5285 C C . SER B 1 77 ? -3.119 -47.938 -37.625 1 88.06 77 SER B C 1
ATOM 5287 O O . SER B 1 77 ? -3.074 -46.875 -37 1 88.06 77 SER B O 1
ATOM 5289 N N . ASP B 1 78 ? -4.148 -48.312 -38.281 1 90.12 78 ASP B N 1
ATOM 5290 C CA . ASP B 1 78 ? -5.285 -47.438 -38.438 1 90.12 78 ASP B CA 1
ATOM 5291 C C . ASP B 1 78 ? -6.012 -47.188 -37.125 1 90.12 78 ASP B C 1
ATOM 5293 O O . ASP B 1 78 ? -6.496 -46.062 -36.875 1 90.12 78 ASP B O 1
ATOM 5297 N N . THR B 1 79 ? -6.023 -48.188 -36.344 1 90.5 79 THR B N 1
ATOM 5298 C CA . THR B 1 79 ? -6.703 -48.062 -35.062 1 90.5 79 THR B CA 1
ATOM 5299 C C . THR B 1 79 ? -5.926 -47.125 -34.125 1 90.5 79 THR B C 1
ATOM 5301 O O . THR B 1 79 ? -6.52 -46.281 -33.438 1 90.5 79 THR B O 1
ATOM 5304 N N . VAL B 1 80 ? -4.633 -47.25 -34.188 1 91.19 80 VAL B N 1
ATOM 5305 C CA . VAL B 1 80 ? -3.797 -46.406 -33.312 1 91.19 80 VAL B CA 1
ATOM 5306 C C . VAL B 1 80 ? -3.869 -44.969 -33.781 1 91.19 80 VAL B C 1
ATOM 5308 O O . VAL B 1 80 ? -3.982 -44.062 -32.938 1 91.19 80 VAL B O 1
ATOM 5311 N N . VAL B 1 81 ? -3.857 -44.719 -35.062 1 91 81 VAL B N 1
ATOM 5312 C CA . VAL B 1 81 ? -3.924 -43.375 -35.594 1 91 81 VAL B CA 1
ATOM 5313 C C . VAL B 1 81 ? -5.297 -42.75 -35.312 1 91 81 VAL B C 1
ATOM 5315 O O . VAL B 1 81 ? -5.414 -41.562 -35.031 1 91 81 VAL B O 1
ATOM 5318 N N . LEU B 1 82 ? -6.293 -43.562 -35.344 1 92.62 82 LEU B N 1
ATOM 5319 C CA . LEU B 1 82 ? -7.641 -43.094 -35.062 1 92.62 82 LEU B CA 1
ATOM 5320 C C . LEU B 1 82 ? -7.766 -42.719 -33.594 1 92.62 82 LEU B C 1
ATOM 5322 O O . LEU B 1 82 ? -8.359 -41.688 -33.25 1 92.62 82 LEU B O 1
ATOM 5326 N N . LEU B 1 83 ? -7.219 -43.5 -32.719 1 93.06 83 LEU B N 1
ATOM 5327 C CA . LEU B 1 83 ? -7.262 -43.188 -31.281 1 93.06 83 LEU B CA 1
ATOM 5328 C C . LEU B 1 83 ? -6.496 -41.906 -30.984 1 93.06 83 LEU B C 1
ATOM 5330 O O . LEU B 1 83 ? -6.941 -41.094 -30.172 1 93.06 83 LEU B O 1
ATOM 5334 N N . ALA B 1 84 ? -5.367 -41.781 -31.625 1 93.81 84 ALA B N 1
ATOM 5335 C CA . ALA B 1 84 ? -4.582 -40.562 -31.453 1 93.81 84 ALA B CA 1
ATOM 5336 C C . ALA B 1 84 ? -5.34 -39.344 -31.969 1 93.81 84 ALA B C 1
ATOM 5338 O O . ALA B 1 84 ? -5.297 -38.281 -31.359 1 93.81 84 ALA B O 1
ATOM 5339 N N . ALA B 1 85 ? -6.051 -39.5 -33.062 1 94.19 85 ALA B N 1
ATOM 5340 C CA . ALA B 1 85 ? -6.863 -38.406 -33.594 1 94.19 85 ALA B CA 1
ATOM 5341 C C . ALA B 1 85 ? -7.996 -38.031 -32.656 1 94.19 85 ALA B C 1
ATOM 5343 O O . ALA B 1 85 ? -8.336 -36.844 -32.5 1 94.19 85 ALA B O 1
ATOM 5344 N N . VAL B 1 86 ? -8.562 -39.062 -32 1 95.44 86 VAL B N 1
ATOM 5345 C CA . VAL B 1 86 ? -9.625 -38.812 -31.047 1 95.44 86 VAL B CA 1
ATOM 5346 C C . VAL B 1 86 ? -9.062 -38.031 -29.844 1 95.44 86 VAL B C 1
ATOM 5348 O O . VAL B 1 86 ? -9.703 -37.125 -29.328 1 95.44 86 VAL B O 1
ATOM 5351 N N . ILE B 1 87 ? -7.848 -38.406 -29.453 1 94 87 ILE B N 1
ATOM 5352 C CA . ILE B 1 87 ? -7.188 -37.688 -28.359 1 94 87 ILE B CA 1
ATOM 5353 C C . ILE B 1 87 ? -6.977 -36.25 -28.75 1 94 87 ILE B C 1
ATOM 5355 O O . ILE B 1 87 ? -7.199 -35.344 -27.938 1 94 87 ILE B O 1
ATOM 5359 N N . ALA B 1 88 ? -6.598 -35.969 -29.984 1 94.31 88 ALA B N 1
ATOM 5360 C CA . ALA B 1 88 ? -6.383 -34.625 -30.484 1 94.31 88 ALA B CA 1
ATOM 5361 C C . ALA B 1 88 ? -7.688 -33.812 -30.484 1 94.31 88 ALA B C 1
ATOM 5363 O O . ALA B 1 88 ? -7.711 -32.656 -30.109 1 94.31 88 ALA B O 1
ATOM 5364 N N . VAL B 1 89 ? -8.758 -34.469 -30.906 1 96 89 VAL B N 1
ATOM 5365 C CA . VAL B 1 89 ? -10.062 -33.812 -30.953 1 96 89 VAL B CA 1
ATOM 5366 C C . VAL B 1 89 ? -10.523 -33.5 -29.531 1 96 89 VAL B C 1
ATOM 5368 O O . VAL B 1 89 ? -11.086 -32.438 -29.281 1 96 89 VAL B O 1
ATOM 5371 N N . ILE B 1 90 ? -10.297 -34.406 -28.594 1 95.56 90 ILE B N 1
ATOM 5372 C CA . ILE B 1 90 ? -10.656 -34.188 -27.203 1 95.56 90 ILE B CA 1
ATOM 5373 C C . ILE B 1 90 ? -9.852 -33 -26.625 1 95.56 90 ILE B C 1
ATOM 5375 O O . ILE B 1 90 ? -10.391 -32.188 -25.875 1 95.56 90 ILE B O 1
ATOM 5379 N N . ALA B 1 91 ? -8.594 -32.938 -27.047 1 93.56 91 ALA B N 1
ATOM 5380 C CA . ALA B 1 91 ? -7.75 -31.844 -26.594 1 93.56 91 ALA B CA 1
ATOM 5381 C C . ALA B 1 91 ? -8.312 -30.5 -27.047 1 93.56 91 ALA B C 1
ATOM 5383 O O . ALA B 1 91 ? -8.375 -29.547 -26.266 1 93.56 91 ALA B O 1
ATOM 5384 N N . VAL B 1 92 ? -8.766 -30.406 -28.25 1 95 92 VAL B N 1
ATOM 5385 C CA . VAL B 1 92 ? -9.328 -29.172 -28.797 1 95 92 VAL B CA 1
ATOM 5386 C C . VAL B 1 92 ? -10.648 -28.844 -28.094 1 95 92 VAL B C 1
ATOM 5388 O O . VAL B 1 92 ? -10.914 -27.688 -27.75 1 95 92 VAL B O 1
ATOM 5391 N N . ALA B 1 93 ? -11.469 -29.875 -27.891 1 96.06 93 ALA B N 1
ATOM 5392 C CA . ALA B 1 93 ? -12.734 -29.688 -27.188 1 96.06 93 ALA B CA 1
ATOM 5393 C C . ALA B 1 93 ? -12.516 -29.234 -25.75 1 96.06 93 ALA B C 1
ATOM 5395 O O . ALA B 1 93 ? -13.242 -28.359 -25.25 1 96.06 93 ALA B O 1
ATOM 5396 N N . GLU B 1 94 ? -11.539 -29.812 -25.141 1 93.31 94 GLU B N 1
ATOM 5397 C CA . GLU B 1 94 ? -11.203 -29.422 -23.781 1 93.31 94 GLU B CA 1
ATOM 5398 C C . GLU B 1 94 ? -10.734 -27.969 -23.734 1 93.31 94 GLU B C 1
ATOM 5400 O O . GLU B 1 94 ? -11.094 -27.219 -22.812 1 93.31 94 GLU B O 1
ATOM 5405 N N . ALA B 1 95 ? -9.922 -27.609 -24.672 1 93.31 95 ALA B N 1
ATOM 5406 C CA . ALA B 1 95 ? -9.43 -26.234 -24.75 1 93.31 95 ALA B CA 1
ATOM 5407 C C . ALA B 1 95 ? -10.586 -25.266 -24.953 1 93.31 95 ALA B C 1
ATOM 5409 O O . ALA B 1 95 ? -10.672 -24.234 -24.281 1 93.31 95 ALA B O 1
ATOM 5410 N N . ALA B 1 96 ? -11.484 -25.562 -25.859 1 95.44 96 ALA B N 1
ATOM 5411 C CA . ALA B 1 96 ? -12.648 -24.719 -26.125 1 95.44 96 ALA B CA 1
ATOM 5412 C C . ALA B 1 96 ? -13.547 -24.625 -24.906 1 95.44 96 ALA B C 1
ATOM 5414 O O . ALA B 1 96 ? -14.047 -23.547 -24.578 1 95.44 96 ALA B O 1
ATOM 5415 N N . GLY B 1 97 ? -13.766 -25.75 -24.281 1 93.94 97 GLY B N 1
ATOM 5416 C CA . GLY B 1 97 ? -14.547 -25.75 -23.062 1 93.94 97 GLY B CA 1
ATOM 5417 C C . GLY B 1 97 ? -13.914 -24.953 -21.938 1 93.94 97 GLY B C 1
ATOM 5418 O O . GLY B 1 97 ? -14.609 -24.25 -21.203 1 93.94 97 GLY B O 1
ATOM 5419 N N . SER B 1 98 ? -12.625 -25.047 -21.844 1 91.75 98 SER B N 1
ATOM 5420 C CA . SER B 1 98 ? -11.891 -24.328 -20.812 1 91.75 98 SER B CA 1
ATOM 5421 C C . SER B 1 98 ? -12.008 -22.812 -21 1 91.75 98 SER B C 1
ATOM 5423 O O . SER B 1 98 ? -12.172 -22.078 -20.031 1 91.75 98 SER B O 1
ATOM 5425 N N . VAL B 1 99 ? -11.953 -22.391 -22.219 1 93.69 99 VAL B N 1
ATOM 5426 C CA . VAL B 1 99 ? -12.078 -20.969 -22.531 1 93.69 99 VAL B CA 1
ATOM 5427 C C . VAL B 1 99 ? -13.484 -20.484 -22.203 1 93.69 99 VAL B C 1
ATOM 5429 O O . VAL B 1 99 ? -13.664 -19.438 -21.594 1 93.69 99 VAL B O 1
ATOM 5432 N N . ALA B 1 100 ? -14.438 -21.281 -22.594 1 94.69 100 ALA B N 1
ATOM 5433 C CA . ALA B 1 100 ? -15.828 -20.938 -22.312 1 94.69 100 ALA B CA 1
ATOM 5434 C C . ALA B 1 100 ? -16.094 -20.891 -20.797 1 94.69 100 ALA B C 1
ATOM 5436 O O . ALA B 1 100 ? -16.797 -20.016 -20.312 1 94.69 100 ALA B O 1
ATOM 5437 N N . ASN B 1 101 ? -15.523 -21.844 -20.156 1 91 101 ASN B N 1
ATOM 5438 C CA . ASN B 1 101 ? -15.68 -21.922 -18.703 1 91 101 ASN B CA 1
ATOM 5439 C C . ASN B 1 101 ? -15.039 -20.719 -18.016 1 91 101 ASN B C 1
ATOM 5441 O O . ASN B 1 101 ? -15.594 -20.188 -17.047 1 91 101 ASN B O 1
ATOM 5445 N N . ARG B 1 102 ? -13.953 -20.312 -18.516 1 88.19 102 ARG B N 1
ATOM 5446 C CA . ARG B 1 102 ? -13.273 -19.156 -17.938 1 88.19 102 ARG B CA 1
ATOM 5447 C C . ARG B 1 102 ? -14.07 -17.875 -18.172 1 88.19 102 ARG B C 1
ATOM 5449 O O . ARG B 1 102 ? -14.156 -17.016 -17.281 1 88.19 102 ARG B O 1
ATOM 5456 N N . TRP B 1 103 ? -14.633 -17.781 -19.328 1 91.94 103 TRP B N 1
ATOM 5457 C CA . TRP B 1 103 ? -15.445 -16.609 -19.641 1 91.94 103 TRP B CA 1
ATOM 5458 C C . TRP B 1 103 ? -16.641 -16.531 -18.688 1 91.94 103 TRP B C 1
ATOM 5460 O O . TRP B 1 103 ? -16.969 -15.445 -18.188 1 91.94 103 TRP B O 1
ATOM 5470 N N . LEU B 1 104 ? -17.25 -17.656 -18.516 1 90.25 104 LEU B N 1
ATOM 5471 C CA . LEU B 1 104 ? -18.391 -17.688 -17.625 1 90.25 104 LEU B CA 1
ATOM 5472 C C . LEU B 1 104 ? -17.984 -17.344 -16.203 1 90.25 104 LEU B C 1
ATOM 5474 O O . LEU B 1 104 ? -18.641 -16.547 -15.531 1 90.25 104 LEU B O 1
ATOM 5478 N N . SER B 1 105 ? -16.938 -17.938 -15.734 1 87.81 105 SER B N 1
ATOM 5479 C CA . SER B 1 105 ? -16.469 -17.688 -14.375 1 87.81 105 SER B CA 1
ATOM 5480 C C . SER B 1 105 ? -16.078 -16.234 -14.18 1 87.81 105 SER B C 1
ATOM 5482 O O . SER B 1 105 ? -16.422 -15.617 -13.172 1 87.81 105 SER B O 1
ATOM 5484 N N . ALA B 1 106 ? -15.336 -15.688 -15.156 1 88.06 106 ALA B N 1
ATOM 5485 C CA . ALA B 1 106 ? -14.906 -14.289 -15.078 1 88.06 106 ALA B CA 1
ATOM 5486 C C . ALA B 1 106 ? -16.109 -13.344 -15.125 1 88.06 106 ALA B C 1
ATOM 5488 O O . ALA B 1 106 ? -16.156 -12.352 -14.398 1 88.06 106 ALA B O 1
ATOM 5489 N N . SER B 1 107 ? -17.047 -13.672 -16 1 89.94 107 SER B N 1
ATOM 5490 C CA . SER B 1 107 ? -18.234 -12.836 -16.141 1 89.94 107 SER B CA 1
ATOM 5491 C C . SER B 1 107 ? -19.078 -12.859 -14.867 1 89.94 107 SER B C 1
ATOM 5493 O O . SER B 1 107 ? -19.594 -11.828 -14.438 1 89.94 107 SER B O 1
ATOM 5495 N N . ILE B 1 108 ? -19.203 -13.977 -14.273 1 87.19 108 ILE B N 1
ATOM 5496 C CA . ILE B 1 108 ? -19.938 -14.102 -13.023 1 87.19 108 ILE B CA 1
ATOM 5497 C C . ILE B 1 108 ? -19.219 -13.359 -11.906 1 87.19 108 ILE B C 1
ATOM 5499 O O . ILE B 1 108 ? -19.812 -12.578 -11.172 1 87.19 108 ILE B O 1
ATOM 5503 N N . GLY B 1 109 ? -17.922 -13.672 -11.781 1 85.69 109 GLY B N 1
ATOM 5504 C CA . GLY B 1 109 ? -17.141 -13.031 -10.734 1 85.69 109 GLY B CA 1
ATOM 5505 C C . GLY B 1 109 ? -17.141 -11.516 -10.828 1 85.69 109 GLY B C 1
ATOM 5506 O O . GLY B 1 109 ? -17.453 -10.828 -9.852 1 85.69 109 GLY B O 1
ATOM 5507 N N . GLU B 1 110 ? -16.844 -11.023 -12.016 1 87.88 110 GLU B N 1
ATOM 5508 C CA . GLU B 1 110 ? -16.781 -9.578 -12.211 1 87.88 110 GLU B CA 1
ATOM 5509 C C . GLU B 1 110 ? -18.172 -8.938 -12.094 1 87.88 110 GLU B C 1
ATOM 5511 O O . GLU B 1 110 ? -18.297 -7.801 -11.648 1 87.88 110 GLU B O 1
ATOM 5516 N N . GLY B 1 111 ? -19.141 -9.664 -12.578 1 88 111 GLY B N 1
ATOM 5517 C CA . GLY B 1 111 ? -20.5 -9.18 -12.414 1 88 111 GLY B CA 1
ATOM 5518 C C . GLY B 1 111 ? -20.922 -9.031 -10.969 1 88 111 GLY B C 1
ATOM 5519 O O . GLY B 1 111 ? -21.562 -8.047 -10.594 1 88 111 GLY B O 1
ATOM 5520 N N . LEU B 1 112 ? -20.562 -9.922 -10.195 1 85.62 112 LEU B N 1
ATOM 5521 C CA . LEU B 1 112 ? -20.875 -9.875 -8.766 1 85.62 112 LEU B CA 1
ATOM 5522 C C . LEU B 1 112 ? -20.141 -8.727 -8.086 1 85.62 112 LEU B C 1
ATOM 5524 O O . LEU B 1 112 ? -20.672 -8.086 -7.176 1 85.62 112 LEU B O 1
ATOM 5528 N N . ILE B 1 113 ? -18.875 -8.5 -8.438 1 88.12 113 ILE B N 1
ATOM 5529 C CA . ILE B 1 113 ? -18.094 -7.383 -7.902 1 88.12 113 ILE B CA 1
ATOM 5530 C C . ILE B 1 113 ? -18.828 -6.07 -8.203 1 88.12 113 ILE B C 1
ATOM 5532 O O . ILE B 1 113 ? -18.953 -5.211 -7.324 1 88.12 113 ILE B O 1
ATOM 5536 N N . LEU B 1 114 ? -19.297 -5.973 -9.469 1 90.56 114 LEU B N 1
ATOM 5537 C CA . LEU B 1 114 ? -20 -4.766 -9.875 1 90.56 114 LEU B CA 1
ATOM 5538 C C . LEU B 1 114 ? -21.25 -4.547 -9.023 1 90.56 114 LEU B C 1
ATOM 5540 O O . LEU B 1 114 ? -21.469 -3.441 -8.523 1 90.56 114 LEU B O 1
ATOM 5544 N N . ASP B 1 115 ? -21.969 -5.594 -8.812 1 89.88 115 ASP B N 1
ATOM 5545 C CA . ASP B 1 115 ? -23.203 -5.5 -8.039 1 89.88 115 ASP B CA 1
ATOM 5546 C C . ASP B 1 115 ? -22.906 -5.152 -6.582 1 89.88 115 ASP B C 1
ATOM 5548 O O . ASP B 1 115 ? -23.578 -4.297 -6 1 89.88 115 ASP B O 1
ATOM 5552 N N . LEU B 1 116 ? -21.938 -5.766 -6.016 1 87.94 116 LEU B N 1
ATOM 5553 C CA . LEU B 1 116 ? -21.609 -5.527 -4.617 1 87.94 116 LEU B CA 1
ATOM 5554 C C . LEU B 1 116 ? -21.062 -4.117 -4.426 1 87.94 116 LEU B C 1
ATOM 5556 O O . LEU B 1 116 ? -21.438 -3.426 -3.479 1 87.94 116 LEU B O 1
ATOM 5560 N N . ARG B 1 117 ? -20.172 -3.748 -5.332 1 89.88 117 ARG B N 1
ATOM 5561 C CA . ARG B 1 117 ? -19.578 -2.42 -5.234 1 89.88 117 ARG B CA 1
ATOM 5562 C C . ARG B 1 117 ? -20.641 -1.333 -5.348 1 89.88 117 ARG B C 1
ATOM 5564 O O . ARG B 1 117 ? -20.656 -0.387 -4.559 1 89.88 117 ARG B O 1
ATOM 5571 N N . THR B 1 118 ? -21.5 -1.482 -6.285 1 92.31 118 THR B N 1
ATOM 5572 C CA . THR B 1 118 ? -22.531 -0.479 -6.5 1 92.31 118 THR B CA 1
ATOM 5573 C C . THR B 1 118 ? -23.516 -0.448 -5.324 1 92.31 118 THR B C 1
ATOM 5575 O O . THR B 1 118 ? -23.922 0.625 -4.883 1 92.31 118 THR B O 1
ATOM 5578 N N . THR B 1 119 ? -23.828 -1.616 -4.816 1 91.12 119 THR B N 1
ATOM 5579 C CA . THR B 1 119 ? -24.75 -1.692 -3.689 1 91.12 119 THR B CA 1
ATOM 5580 C C . THR B 1 119 ? -24.125 -1.068 -2.441 1 91.12 119 THR B C 1
ATOM 5582 O O . THR B 1 119 ? -24.797 -0.321 -1.72 1 91.12 119 THR B O 1
ATOM 5585 N N . VAL B 1 120 ? -22.859 -1.393 -2.162 1 90.25 120 VAL B N 1
ATOM 5586 C CA . VAL B 1 120 ? -22.188 -0.854 -0.989 1 90.25 120 VAL B CA 1
ATOM 5587 C C . VAL B 1 120 ? -22 0.654 -1.142 1 90.25 120 VAL B C 1
ATOM 5589 O O . VAL B 1 120 ? -22.219 1.41 -0.19 1 90.25 120 VAL B O 1
ATOM 5592 N N . PHE B 1 121 ? -21.641 1.081 -2.365 1 91.81 121 PHE B N 1
ATOM 5593 C CA . PHE B 1 121 ? -21.469 2.506 -2.623 1 91.81 121 PHE B CA 1
ATOM 5594 C C . PHE B 1 121 ? -22.766 3.256 -2.363 1 91.81 121 PHE B C 1
ATOM 5596 O O . PHE B 1 121 ? -22.781 4.293 -1.698 1 91.81 121 PHE B O 1
ATOM 5603 N N . ASP B 1 122 ? -23.828 2.742 -2.863 1 92.25 122 ASP B N 1
ATOM 5604 C CA . ASP B 1 122 ? -25.125 3.365 -2.699 1 92.25 122 ASP B CA 1
ATOM 5605 C C . ASP B 1 122 ? -25.531 3.412 -1.228 1 92.25 122 ASP B C 1
ATOM 5607 O O . ASP B 1 122 ? -26.094 4.406 -0.763 1 92.25 122 ASP B O 1
ATOM 5611 N N . HIS B 1 123 ? -25.234 2.34 -0.574 1 90.75 123 HIS B N 1
ATOM 5612 C CA . HIS B 1 123 ? -25.594 2.279 0.84 1 90.75 123 HIS B CA 1
ATOM 5613 C C . HIS B 1 123 ? -24.781 3.283 1.653 1 90.75 123 HIS B C 1
ATOM 5615 O O . HIS B 1 123 ? -25.328 3.98 2.51 1 90.75 123 HIS B O 1
ATOM 5621 N N . VAL B 1 124 ? -23.484 3.361 1.411 1 89.5 124 VAL B N 1
ATOM 5622 C CA . VAL B 1 124 ? -22.594 4.266 2.133 1 89.5 124 VAL B CA 1
ATOM 5623 C C . VAL B 1 124 ? -23 5.711 1.868 1 89.5 124 VAL B C 1
ATOM 5625 O O . VAL B 1 124 ? -22.922 6.555 2.766 1 89.5 124 VAL B O 1
ATOM 5628 N N . GLN B 1 125 ? -23.438 5.961 0.684 1 88.62 125 GLN B N 1
ATOM 5629 C CA . GLN B 1 125 ? -23.844 7.316 0.335 1 88.62 125 GLN B CA 1
ATOM 5630 C C . GLN B 1 125 ? -25.078 7.742 1.137 1 88.62 125 GLN B C 1
ATOM 5632 O O . GLN B 1 125 ? -25.312 8.938 1.33 1 88.62 125 GLN B O 1
ATOM 5637 N N . ARG B 1 126 ? -25.828 6.832 1.635 1 87.81 126 ARG B N 1
ATOM 5638 C CA . ARG B 1 126 ? -27.047 7.137 2.373 1 87.81 126 ARG B CA 1
ATOM 5639 C C . ARG B 1 126 ? -26.75 7.355 3.854 1 87.81 126 ARG B C 1
ATOM 5641 O O . ARG B 1 126 ? -27.609 7.809 4.605 1 87.81 126 ARG B O 1
ATOM 5648 N N . MET B 1 127 ? -25.516 7.055 4.199 1 88.69 127 MET B N 1
ATOM 5649 C CA . MET B 1 127 ? -25.141 7.223 5.602 1 88.69 127 MET B CA 1
ATOM 5650 C C . MET B 1 127 ? -25.031 8.703 5.961 1 88.69 127 MET B C 1
ATOM 5652 O O . MET B 1 127 ? -24.719 9.531 5.105 1 88.69 127 MET B O 1
ATOM 5656 N N . PRO B 1 128 ? -25.297 8.977 7.219 1 87.94 128 PRO B N 1
ATOM 5657 C CA . PRO B 1 128 ? -25.219 10.375 7.633 1 87.94 128 PRO B CA 1
ATOM 5658 C C . PRO B 1 128 ? -23.781 10.898 7.676 1 87.94 128 PRO B C 1
ATOM 5660 O O . PRO B 1 128 ? -22.828 10.102 7.691 1 87.94 128 PRO B O 1
ATOM 5663 N N . VAL B 1 129 ? -23.688 12.172 7.645 1 87.12 129 VAL B N 1
ATOM 5664 C CA . VAL B 1 129 ? -22.391 12.828 7.637 1 87.12 129 VAL B CA 1
ATOM 5665 C C . VAL B 1 129 ? -21.594 12.414 8.875 1 87.12 129 VAL B C 1
ATOM 5667 O O . VAL B 1 129 ? -20.375 12.305 8.836 1 87.12 129 VAL B O 1
ATOM 5670 N N . ALA B 1 130 ? -22.297 12.148 9.992 1 84.19 130 ALA B N 1
ATOM 5671 C CA . ALA B 1 130 ? -21.656 11.711 11.227 1 84.19 130 ALA B CA 1
ATOM 5672 C C . ALA B 1 130 ? -20.828 10.453 11 1 84.19 130 ALA B C 1
ATOM 5674 O O . ALA B 1 130 ? -19.766 10.281 11.602 1 84.19 130 ALA B O 1
ATOM 5675 N N . PHE B 1 131 ? -21.312 9.664 10.141 1 85.62 131 PHE B N 1
ATOM 5676 C CA . PHE B 1 131 ? -20.625 8.43 9.789 1 85.62 131 PHE B CA 1
ATOM 5677 C C . PHE B 1 131 ? -19.266 8.727 9.148 1 85.62 131 PHE B C 1
ATOM 5679 O O . PHE B 1 131 ? -18.266 8.117 9.5 1 85.62 131 PHE B O 1
ATOM 5686 N N . PHE B 1 132 ? -19.203 9.672 8.266 1 85.94 132 PHE B N 1
ATOM 5687 C CA . PHE B 1 132 ? -18 9.984 7.492 1 85.94 132 PHE B CA 1
ATOM 5688 C C . PHE B 1 132 ? -16.984 10.742 8.344 1 85.94 132 PHE B C 1
ATOM 5690 O O . PHE B 1 132 ? -15.789 10.695 8.078 1 85.94 132 PHE B O 1
ATOM 5697 N N . THR B 1 133 ? -17.484 11.461 9.297 1 79.94 133 THR B N 1
ATOM 5698 C CA . THR B 1 133 ? -16.594 12.195 10.188 1 79.94 133 THR B CA 1
ATOM 5699 C C . THR B 1 133 ? -15.852 11.242 11.125 1 79.94 133 THR B C 1
ATOM 5701 O O . THR B 1 133 ? -14.727 11.523 11.547 1 79.94 133 THR B O 1
ATOM 5704 N N . ARG B 1 134 ? -16.5 10.148 11.375 1 75.19 134 ARG B N 1
ATOM 5705 C CA . ARG B 1 134 ? -15.93 9.227 12.344 1 75.19 134 ARG B CA 1
ATOM 5706 C C . ARG B 1 134 ? -15.125 8.133 11.648 1 75.19 134 ARG B C 1
ATOM 5708 O O . ARG B 1 134 ? -14.109 7.672 12.18 1 75.19 134 ARG B O 1
ATOM 5715 N N . THR B 1 135 ? -15.586 7.773 10.547 1 76.69 135 THR B N 1
ATOM 5716 C CA . THR B 1 135 ? -14.945 6.668 9.844 1 76.69 135 THR B CA 1
ATOM 5717 C C . THR B 1 135 ? -13.727 7.16 9.07 1 76.69 135 THR B C 1
ATOM 5719 O O . THR B 1 135 ? -13.727 8.266 8.531 1 76.69 135 THR B O 1
ATOM 5722 N N . ARG B 1 136 ? -12.781 6.289 9.016 1 73.38 136 ARG B N 1
ATOM 5723 C CA . ARG B 1 136 ? -11.617 6.605 8.195 1 73.38 136 ARG B CA 1
ATOM 5724 C C . ARG B 1 136 ? -11.906 6.344 6.719 1 73.38 136 ARG B C 1
ATOM 5726 O O . ARG B 1 136 ? -12.312 5.238 6.348 1 73.38 136 ARG B O 1
ATOM 5733 N N . THR B 1 137 ? -11.703 7.332 5.895 1 78.88 137 THR B N 1
ATOM 5734 C CA . THR B 1 137 ? -11.953 7.234 4.461 1 78.88 137 THR B CA 1
ATOM 5735 C C . THR B 1 137 ? -11.219 6.043 3.859 1 78.88 137 THR B C 1
ATOM 5737 O O . THR B 1 137 ? -11.789 5.297 3.059 1 78.88 137 THR B O 1
ATOM 5740 N N . GLY B 1 138 ? -9.938 5.859 4.289 1 74.56 138 GLY B N 1
ATOM 5741 C CA . GLY B 1 138 ? -9.148 4.75 3.775 1 74.56 138 GLY B CA 1
ATOM 5742 C C . GLY B 1 138 ? -9.758 3.395 4.082 1 74.56 138 GLY B C 1
ATOM 5743 O O . GLY B 1 138 ? -9.734 2.494 3.24 1 74.56 138 GLY B O 1
ATOM 5744 N N . ALA B 1 139 ? -10.305 3.234 5.242 1 76.06 139 ALA B N 1
ATOM 5745 C CA . ALA B 1 139 ? -10.914 1.966 5.637 1 76.06 139 ALA B CA 1
ATOM 5746 C C . ALA B 1 139 ? -12.148 1.661 4.793 1 76.06 139 ALA B C 1
ATOM 5748 O O . ALA B 1 139 ? -12.367 0.516 4.391 1 76.06 139 ALA B O 1
ATOM 5749 N N . LEU B 1 140 ? -12.867 2.688 4.559 1 81.81 140 LEU B N 1
ATOM 5750 C CA . LEU B 1 140 ? -14.062 2.518 3.744 1 81.81 140 LEU B CA 1
ATOM 5751 C C . LEU B 1 140 ? -13.695 2.15 2.309 1 81.81 140 LEU B C 1
ATOM 5753 O O . LEU B 1 140 ? -14.305 1.257 1.717 1 81.81 140 LEU B O 1
ATOM 5757 N N . VAL B 1 141 ? -12.734 2.861 1.833 1 84.88 141 VAL B N 1
ATOM 5758 C CA . VAL B 1 141 ? -12.289 2.594 0.47 1 84.88 141 VAL B CA 1
ATOM 5759 C C . VAL B 1 141 ? -11.719 1.181 0.382 1 84.88 141 VAL B C 1
ATOM 5761 O O . VAL B 1 141 ? -11.969 0.464 -0.591 1 84.88 141 VAL B O 1
ATOM 5764 N N . SER B 1 142 ? -10.992 0.756 1.395 1 78.5 142 SER B N 1
ATOM 5765 C CA . SER B 1 142 ? -10.422 -0.588 1.435 1 78.5 142 SER B CA 1
ATOM 5766 C C . SER B 1 142 ? -11.516 -1.649 1.457 1 78.5 142 SER B C 1
ATOM 5768 O O . SER B 1 142 ? -11.391 -2.691 0.808 1 78.5 142 SER B O 1
ATOM 5770 N N . ARG B 1 143 ? -12.586 -1.421 2.166 1 77.56 143 ARG B N 1
ATOM 5771 C CA . ARG B 1 143 ? -13.703 -2.355 2.227 1 77.56 143 ARG B CA 1
ATOM 5772 C C . ARG B 1 143 ? -14.344 -2.531 0.854 1 77.56 143 ARG B C 1
ATOM 5774 O O . ARG B 1 143 ? -14.695 -3.646 0.464 1 77.56 143 ARG B O 1
ATOM 5781 N N . LEU B 1 144 ? -14.414 -1.432 0.163 1 83.62 144 LEU B N 1
ATOM 5782 C CA . LEU B 1 144 ? -15.086 -1.468 -1.133 1 83.62 144 LEU B CA 1
ATOM 5783 C C . LEU B 1 144 ? -14.148 -2 -2.213 1 83.62 144 LEU B C 1
ATOM 5785 O O . LEU B 1 144 ? -14.602 -2.43 -3.275 1 83.62 144 LEU B O 1
ATOM 5789 N N . ASN B 1 145 ? -12.891 -1.952 -1.891 1 82.12 145 ASN B N 1
ATOM 5790 C CA . ASN B 1 145 ? -11.945 -2.432 -2.893 1 82.12 145 ASN B CA 1
ATOM 5791 C C . ASN B 1 145 ? -11.414 -3.818 -2.543 1 82.12 145 ASN B C 1
ATOM 5793 O O . ASN B 1 145 ? -11.727 -4.797 -3.221 1 82.12 145 ASN B O 1
ATOM 5797 N N . ASN B 1 146 ? -10.852 -3.941 -1.398 1 75.5 146 ASN B N 1
ATOM 5798 C CA . ASN B 1 146 ? -10.164 -5.18 -1.048 1 75.5 146 ASN B CA 1
ATOM 5799 C C . ASN B 1 146 ? -11.148 -6.266 -0.622 1 75.5 146 ASN B C 1
ATOM 5801 O O . ASN B 1 146 ? -11.047 -7.41 -1.065 1 75.5 146 ASN B O 1
ATOM 5805 N N . ASP B 1 147 ? -12.078 -5.906 0.138 1 76.62 147 ASP B N 1
ATOM 5806 C CA . ASP B 1 147 ? -13 -6.91 0.656 1 76.62 147 ASP B CA 1
ATOM 5807 C C . ASP B 1 147 ? -13.977 -7.371 -0.426 1 76.62 147 ASP B C 1
ATOM 5809 O O . ASP B 1 147 ? -14.344 -8.547 -0.475 1 76.62 147 ASP B O 1
ATOM 5813 N N . VAL B 1 148 ? -14.32 -6.453 -1.216 1 81.12 148 VAL B N 1
ATOM 5814 C CA . VAL B 1 148 ? -15.211 -6.82 -2.312 1 81.12 148 VAL B CA 1
ATOM 5815 C C . VAL B 1 148 ? -14.477 -7.738 -3.289 1 81.12 148 VAL B C 1
ATOM 5817 O O . VAL B 1 148 ? -15.047 -8.719 -3.775 1 81.12 148 VAL B O 1
ATOM 5820 N N . ILE B 1 149 ? -13.18 -7.473 -3.492 1 77.75 149 ILE B N 1
ATOM 5821 C CA . ILE B 1 149 ? -12.367 -8.328 -4.348 1 77.75 149 ILE B CA 1
ATOM 5822 C C . ILE B 1 149 ? -12.195 -9.695 -3.688 1 77.75 149 ILE B C 1
ATOM 5824 O O . ILE B 1 149 ? -12.266 -10.734 -4.355 1 77.75 149 ILE B O 1
ATOM 5828 N N . GLY B 1 150 ? -11.992 -9.633 -2.404 1 74.81 150 GLY B N 1
ATOM 5829 C CA . GLY B 1 150 ? -11.922 -10.883 -1.668 1 74.81 150 GLY B CA 1
ATOM 5830 C C . GLY B 1 150 ? -13.188 -11.711 -1.772 1 74.81 150 GLY B C 1
ATOM 5831 O O . GLY B 1 150 ? -13.133 -12.93 -1.964 1 74.81 150 GLY B O 1
ATOM 5832 N N . ALA B 1 151 ? -14.328 -11.047 -1.72 1 75.06 151 ALA B N 1
ATOM 5833 C CA . ALA B 1 151 ? -15.625 -11.703 -1.847 1 75.06 151 ALA B CA 1
ATOM 5834 C C . ALA B 1 151 ? -15.82 -12.266 -3.252 1 75.06 151 ALA B C 1
ATOM 5836 O O . ALA B 1 151 ? -16.375 -13.359 -3.42 1 75.06 151 ALA B O 1
ATOM 5837 N N . GLN B 1 152 ? -15.305 -11.531 -4.164 1 72 152 GLN B N 1
ATOM 5838 C CA . GLN B 1 152 ? -15.406 -11.969 -5.551 1 72 152 GLN B CA 1
ATOM 5839 C C . GLN B 1 152 ? -14.586 -13.234 -5.793 1 72 152 GLN B C 1
ATOM 5841 O O . GLN B 1 152 ? -15.023 -14.141 -6.508 1 72 152 GLN B O 1
ATOM 5846 N N . ARG B 1 153 ? -13.422 -13.266 -5.258 1 70.75 153 ARG B N 1
ATOM 5847 C CA . ARG B 1 153 ? -12.555 -14.43 -5.422 1 70.75 153 ARG B CA 1
ATOM 5848 C C . ARG B 1 153 ? -13.242 -15.703 -4.926 1 70.75 153 ARG B C 1
ATOM 5850 O O . ARG B 1 153 ? -13.008 -16.781 -5.453 1 70.75 153 ARG B O 1
ATOM 5857 N N . ALA B 1 154 ? -14.219 -15.516 -4.023 1 70.25 154 ALA B N 1
ATOM 5858 C CA . ALA B 1 154 ? -15.016 -16.625 -3.51 1 70.25 154 ALA B CA 1
ATOM 5859 C C . ALA B 1 154 ? -15.812 -17.297 -4.629 1 70.25 154 ALA B C 1
ATOM 5861 O O . ALA B 1 154 ? -15.914 -18.531 -4.68 1 70.25 154 ALA B O 1
ATOM 5862 N N . PHE B 1 155 ? -16.234 -16.484 -5.527 1 68.94 155 PHE B N 1
ATOM 5863 C CA . PHE B 1 155 ? -17.109 -17.031 -6.566 1 68.94 155 PHE B CA 1
ATOM 5864 C C . PHE B 1 155 ? -16.312 -17.391 -7.809 1 68.94 155 PHE B C 1
ATOM 5866 O O . PHE B 1 155 ? -16.531 -18.453 -8.406 1 68.94 155 PHE B O 1
ATOM 5873 N N . SER B 1 156 ? -15.406 -16.469 -8.195 1 70.19 156 SER B N 1
ATOM 5874 C CA . SER B 1 156 ? -14.711 -16.656 -9.469 1 70.19 156 SER B CA 1
ATOM 5875 C C . SER B 1 156 ? -13.617 -17.719 -9.344 1 70.19 156 SER B C 1
ATOM 5877 O O . SER B 1 156 ? -13.43 -18.531 -10.25 1 70.19 156 SER B O 1
ATOM 5879 N N . ASP B 1 157 ? -12.953 -17.688 -8.203 1 71.5 157 ASP B N 1
ATOM 5880 C CA . ASP B 1 157 ? -11.789 -18.562 -8.078 1 71.5 157 ASP B CA 1
ATOM 5881 C C . ASP B 1 157 ? -12.086 -19.75 -7.152 1 71.5 157 ASP B C 1
ATOM 5883 O O . ASP B 1 157 ? -11.883 -20.906 -7.523 1 71.5 157 ASP B O 1
ATOM 5887 N N . THR B 1 158 ? -12.727 -19.422 -6.027 1 74.44 158 THR B N 1
ATOM 5888 C CA . THR B 1 158 ? -12.898 -20.438 -5.004 1 74.44 158 THR B CA 1
ATOM 5889 C C . THR B 1 158 ? -14.023 -21.391 -5.375 1 74.44 158 THR B C 1
ATOM 5891 O O . THR B 1 158 ? -13.828 -22.609 -5.418 1 74.44 158 THR B O 1
ATOM 5894 N N . LEU B 1 159 ? -15.141 -20.859 -5.66 1 74.31 159 LEU B N 1
ATOM 5895 C CA . LEU B 1 159 ? -16.266 -21.719 -5.996 1 74.31 159 LEU B CA 1
ATOM 5896 C C . LEU B 1 159 ? -15.992 -22.516 -7.262 1 74.31 159 LEU B C 1
ATOM 5898 O O . LEU B 1 159 ? -16.188 -23.734 -7.289 1 74.31 159 LEU B O 1
ATOM 5902 N N . SER B 1 160 ? -15.523 -21.797 -8.242 1 75.12 160 SER B N 1
ATOM 5903 C CA . SER B 1 160 ? -15.219 -22.453 -9.508 1 75.12 160 SER B CA 1
ATOM 5904 C C . SER B 1 160 ? -14.117 -23.5 -9.32 1 75.12 160 SER B C 1
ATOM 5906 O O . SER B 1 160 ? -14.195 -24.594 -9.875 1 75.12 160 SER B O 1
ATOM 5908 N N . GLY B 1 161 ? -13.133 -23.141 -8.531 1 77.81 161 GLY B N 1
ATOM 5909 C CA . GLY B 1 161 ? -12.039 -24.078 -8.281 1 77.81 161 GLY B CA 1
ATOM 5910 C C . GLY B 1 161 ? -12.461 -25.281 -7.465 1 77.81 161 GLY B C 1
ATOM 5911 O O . GLY B 1 161 ? -12.148 -26.422 -7.828 1 77.81 161 GLY B O 1
ATOM 5912 N N . VAL B 1 162 ? -13.289 -25.078 -6.477 1 81.88 162 VAL B N 1
ATOM 5913 C CA . VAL B 1 162 ? -13.688 -26.156 -5.574 1 81.88 162 VAL B CA 1
ATOM 5914 C C . VAL B 1 162 ? -14.641 -27.094 -6.301 1 81.88 162 VAL B C 1
ATOM 5916 O O . VAL B 1 162 ? -14.453 -28.328 -6.266 1 81.88 162 VAL B O 1
ATOM 5919 N N . VAL B 1 163 ? -15.578 -26.578 -6.961 1 80.06 163 VAL B N 1
ATOM 5920 C CA . VAL B 1 163 ? -16.547 -27.406 -7.664 1 80.06 163 VAL B CA 1
ATOM 5921 C C . VAL B 1 163 ? -15.867 -28.156 -8.797 1 80.06 163 VAL B C 1
ATOM 5923 O O . VAL B 1 163 ? -16.047 -29.359 -8.945 1 80.06 163 VAL B O 1
ATOM 5926 N N . GLY B 1 164 ? -15.078 -27.359 -9.523 1 82.56 164 GLY B N 1
ATOM 5927 C CA . GLY B 1 164 ? -14.359 -28 -10.617 1 82.56 164 GLY B CA 1
ATOM 5928 C C . GLY B 1 164 ? -13.422 -29.094 -10.156 1 82.56 164 GLY B C 1
ATOM 5929 O O . GLY B 1 164 ? -13.406 -30.188 -10.734 1 82.56 164 GLY B O 1
ATOM 5930 N N . ASN B 1 165 ? -12.766 -28.859 -9.117 1 86.38 165 ASN B N 1
ATOM 5931 C CA . ASN B 1 165 ? -11.812 -29.844 -8.594 1 86.38 165 ASN B CA 1
ATOM 5932 C C . ASN B 1 165 ? -12.523 -31.031 -7.957 1 86.38 165 ASN B C 1
ATOM 5934 O O . ASN B 1 165 ? -12.047 -32.156 -8.039 1 86.38 165 ASN B O 1
ATOM 5938 N N . LEU B 1 166 ? -13.648 -30.812 -7.383 1 88.12 166 LEU B N 1
ATOM 5939 C CA . LEU B 1 166 ? -14.414 -31.891 -6.789 1 88.12 166 LEU B CA 1
ATOM 5940 C C . LEU B 1 166 ? -14.945 -32.844 -7.867 1 88.12 166 LEU B C 1
ATOM 5942 O O . LEU B 1 166 ? -14.891 -34.062 -7.711 1 88.12 166 LEU B O 1
ATOM 5946 N N . VAL B 1 167 ? -15.406 -32.219 -8.883 1 86.94 167 VAL B N 1
ATOM 5947 C CA . VAL B 1 167 ? -15.938 -33.031 -9.977 1 86.94 167 VAL B CA 1
ATOM 5948 C C . VAL B 1 167 ? -14.812 -33.812 -10.633 1 86.94 167 VAL B C 1
ATOM 5950 O O . VAL B 1 167 ? -14.953 -35.031 -10.883 1 86.94 167 VAL B O 1
ATOM 5953 N N . MET B 1 168 ? -13.688 -33.156 -10.883 1 88.75 168 MET B N 1
ATOM 5954 C CA . MET B 1 168 ? -12.531 -33.812 -11.484 1 88.75 168 MET B CA 1
ATOM 5955 C C . MET B 1 168 ? -12.031 -34.938 -10.617 1 88.75 168 MET B C 1
ATOM 5957 O O . MET B 1 168 ? -11.75 -36.031 -11.117 1 88.75 168 MET B O 1
ATOM 5961 N N . LEU B 1 169 ? -11.984 -34.719 -9.344 1 89.56 169 LEU B N 1
ATOM 5962 C CA . LEU B 1 169 ? -11.508 -35.719 -8.406 1 89.56 169 LEU B CA 1
ATOM 5963 C C . LEU B 1 169 ? -12.453 -36.938 -8.383 1 89.56 169 LEU B C 1
ATOM 5965 O O . LEU B 1 169 ? -12.008 -38.062 -8.453 1 89.56 169 LEU B O 1
ATOM 5969 N N . ALA B 1 170 ? -13.734 -36.656 -8.289 1 91.62 170 ALA B N 1
ATOM 5970 C CA . ALA B 1 170 ? -14.734 -37.719 -8.203 1 91.62 170 ALA B CA 1
ATOM 5971 C C . ALA B 1 170 ? -14.734 -38.562 -9.469 1 91.62 170 ALA B C 1
ATOM 5973 O O . ALA B 1 170 ? -14.75 -39.812 -9.398 1 91.62 170 ALA B O 1
ATOM 5974 N N . LEU B 1 171 ? -14.648 -37.906 -10.586 1 91.5 171 LEU B N 1
ATOM 5975 C CA . LEU B 1 171 ? -14.688 -38.625 -11.852 1 91.5 171 LEU B CA 1
ATOM 5976 C C . LEU B 1 171 ? -13.406 -39.438 -12.062 1 91.5 171 LEU B C 1
ATOM 5978 O O . LEU B 1 171 ? -13.445 -40.562 -12.5 1 91.5 171 LEU B O 1
ATOM 5982 N N . THR B 1 172 ? -12.305 -38.812 -11.797 1 92.06 172 THR B N 1
ATOM 5983 C CA . THR B 1 172 ? -11.023 -39.5 -11.945 1 92.06 172 THR B CA 1
ATOM 5984 C C . THR B 1 172 ? -10.945 -40.719 -11.023 1 92.06 172 THR B C 1
ATOM 5986 O O . THR B 1 172 ? -10.531 -41.812 -11.438 1 92.06 172 THR B O 1
ATOM 5989 N N . LEU B 1 173 ? -11.391 -40.531 -9.82 1 91.88 173 LEU B N 1
ATOM 5990 C CA . LEU B 1 173 ? -11.391 -41.656 -8.867 1 91.88 173 LEU B CA 1
ATOM 5991 C C . LEU B 1 173 ? -12.32 -42.75 -9.32 1 91.88 173 LEU B C 1
ATOM 5993 O O . LEU B 1 173 ? -12 -43.938 -9.156 1 91.88 173 LEU B O 1
ATOM 5997 N N . ALA B 1 174 ? -13.438 -42.375 -9.844 1 93.56 174 ALA B N 1
ATOM 5998 C CA . ALA B 1 174 ? -14.398 -43.375 -10.328 1 93.56 174 ALA B CA 1
ATOM 5999 C C . ALA B 1 174 ? -13.797 -44.219 -11.445 1 93.56 174 ALA B C 1
ATOM 6001 O O . ALA B 1 174 ? -13.93 -45.438 -11.438 1 93.56 174 ALA B O 1
ATOM 6002 N N . VAL B 1 175 ? -13.078 -43.594 -12.32 1 93.12 175 VAL B N 1
ATOM 6003 C CA . VAL B 1 175 ? -12.477 -44.312 -13.445 1 93.12 175 VAL B CA 1
ATOM 6004 C C . VAL B 1 175 ? -11.328 -45.188 -12.945 1 93.12 175 VAL B C 1
ATOM 6006 O O . VAL B 1 175 ? -11.188 -46.312 -13.383 1 93.12 175 VAL B O 1
ATOM 6009 N N . MET B 1 176 ? -10.531 -44.688 -12.047 1 93.88 176 MET B N 1
ATOM 6010 C CA . MET B 1 176 ? -9.422 -45.469 -11.5 1 93.88 176 MET B CA 1
ATOM 6011 C C . MET B 1 176 ? -9.922 -46.688 -10.766 1 93.88 176 MET B C 1
ATOM 6013 O O . MET B 1 176 ? -9.352 -47.781 -10.906 1 93.88 176 MET B O 1
ATOM 6017 N N . LEU B 1 177 ? -11.016 -46.562 -10.039 1 94.31 177 LEU B N 1
ATOM 6018 C CA . LEU B 1 177 ? -11.586 -47.688 -9.289 1 94.31 177 LEU B CA 1
ATOM 6019 C C . LEU B 1 177 ? -12.156 -48.75 -10.234 1 94.31 177 LEU B C 1
ATOM 6021 O O . LEU B 1 177 ? -12.133 -49.938 -9.938 1 94.31 177 LEU B O 1
ATOM 6025 N N . ARG B 1 178 ? -12.648 -48.25 -11.352 1 93.31 178 ARG B N 1
ATOM 6026 C CA . ARG B 1 178 ? -13.195 -49.188 -12.344 1 93.31 178 ARG B CA 1
ATOM 6027 C C . ARG B 1 178 ? -12.086 -50 -13.008 1 93.31 178 ARG B C 1
ATOM 6029 O O . ARG B 1 178 ? -12.281 -51.156 -13.336 1 93.31 178 ARG B O 1
ATOM 6036 N N . ILE B 1 179 ? -10.859 -49.344 -13.188 1 92.12 179 ILE B N 1
ATOM 6037 C CA . ILE B 1 179 ? -9.734 -50.031 -13.797 1 92.12 179 ILE B CA 1
ATOM 6038 C C . ILE B 1 179 ? -9.156 -51.031 -12.805 1 92.12 179 ILE B C 1
ATOM 6040 O O . ILE B 1 179 ? -9.07 -52.25 -13.102 1 92.12 179 ILE B O 1
ATOM 6044 N N . SER B 1 180 ? -8.805 -50.562 -11.602 1 93.69 180 SER B N 1
ATOM 6045 C CA . SER B 1 180 ? -8.32 -51.438 -10.531 1 93.69 180 SER B CA 1
ATOM 6046 C C . SER B 1 180 ? -8.547 -50.812 -9.164 1 93.69 180 SER B C 1
ATOM 6048 O O . SER B 1 180 ? -7.852 -49.844 -8.789 1 93.69 180 SER B O 1
ATOM 6050 N N . TRP B 1 181 ? -9.391 -51.312 -8.391 1 90.69 181 TRP B N 1
ATOM 6051 C CA . TRP B 1 181 ? -9.711 -50.781 -7.086 1 90.69 181 TRP B CA 1
ATOM 6052 C C . TRP B 1 181 ? -8.562 -51 -6.102 1 90.69 181 TRP B C 1
ATOM 6054 O O . TRP B 1 181 ? -8.359 -50.188 -5.188 1 90.69 181 TRP B O 1
ATOM 6064 N N . GLN B 1 182 ? -7.758 -52.062 -6.312 1 91.44 182 GLN B N 1
ATOM 6065 C CA . GLN B 1 182 ? -6.668 -52.375 -5.398 1 91.44 182 GLN B CA 1
ATOM 6066 C C . GLN B 1 182 ? -5.543 -51.375 -5.5 1 91.44 182 GLN B C 1
ATOM 6068 O O . GLN B 1 182 ? -5.094 -50.812 -4.484 1 91.44 182 GLN B O 1
ATOM 6073 N N . ILE B 1 183 ? -5.215 -51.062 -6.758 1 90.88 183 ILE B N 1
ATOM 6074 C CA . ILE B 1 183 ? -4.129 -50.094 -6.973 1 90.88 183 ILE B CA 1
ATOM 6075 C C . ILE B 1 183 ? -4.582 -48.719 -6.551 1 90.88 183 ILE B C 1
ATOM 6077 O O . ILE B 1 183 ? -3.812 -47.969 -5.945 1 90.88 183 ILE B O 1
ATOM 6081 N N . THR B 1 184 ? -5.824 -48.406 -6.832 1 90.69 184 THR B N 1
ATOM 6082 C CA . THR B 1 184 ? -6.359 -47.094 -6.527 1 90.69 184 THR B CA 1
ATOM 6083 C C . THR B 1 184 ? -6.422 -46.844 -5.016 1 90.69 184 THR B C 1
ATOM 6085 O O . THR B 1 184 ? -6 -45.812 -4.52 1 90.69 184 THR B O 1
ATOM 6088 N N . VAL B 1 185 ? -6.84 -47.781 -4.25 1 89.06 185 VAL B N 1
ATOM 6089 C CA . VAL B 1 185 ? -6.965 -47.656 -2.801 1 89.06 185 VAL B CA 1
ATOM 6090 C C . VAL B 1 185 ? -5.574 -47.562 -2.172 1 89.06 185 VAL B C 1
ATOM 6092 O O . VAL B 1 185 ? -5.355 -46.781 -1.252 1 89.06 185 VAL B O 1
ATOM 6095 N N . LEU B 1 186 ? -4.609 -48.281 -2.697 1 87.12 186 LEU B N 1
ATOM 6096 C CA . LEU B 1 186 ? -3.254 -48.25 -2.16 1 87.12 186 LEU B CA 1
ATOM 6097 C C . LEU B 1 186 ? -2.598 -46.906 -2.447 1 87.12 186 LEU B C 1
ATOM 6099 O O . LEU B 1 186 ? -1.849 -46.375 -1.615 1 87.12 186 LEU B O 1
ATOM 6103 N N . ALA B 1 187 ? -2.924 -46.469 -3.676 1 86.12 187 ALA B N 1
ATOM 6104 C CA . ALA B 1 187 ? -2.402 -45.125 -4.02 1 86.12 187 ALA B CA 1
ATOM 6105 C C . ALA B 1 187 ? -3.021 -44.062 -3.139 1 86.12 187 ALA B C 1
ATOM 6107 O O . ALA B 1 187 ? -2.34 -43.094 -2.738 1 86.12 187 ALA B O 1
ATOM 6108 N N . LEU B 1 188 ? -4.289 -44.188 -2.771 1 82.25 188 LEU B N 1
ATOM 6109 C CA . LEU B 1 188 ? -5.008 -43.219 -1.963 1 82.25 188 LEU B CA 1
ATOM 6110 C C . LEU B 1 188 ? -4.543 -43.25 -0.511 1 82.25 188 LEU B C 1
ATOM 6112 O O . LEU B 1 188 ? -4.57 -42.25 0.187 1 82.25 188 LEU B O 1
ATOM 6116 N N . VAL B 1 189 ? -4.176 -44.406 -0.01 1 81.25 189 VAL B N 1
ATOM 6117 C CA . VAL B 1 189 ? -3.73 -44.562 1.37 1 81.25 189 VAL B CA 1
ATOM 6118 C C . VAL B 1 189 ? -2.428 -43.781 1.582 1 81.25 189 VAL B C 1
ATOM 6120 O O . VAL B 1 189 ? -2.145 -43.312 2.689 1 81.25 189 VAL B O 1
ATOM 6123 N N . LEU B 1 190 ? -1.748 -43.562 0.485 1 77.5 190 LEU B N 1
ATOM 6124 C CA . LEU B 1 190 ? -0.511 -42.781 0.586 1 77.5 190 LEU B CA 1
ATOM 6125 C C . LEU B 1 190 ? -0.804 -41.312 0.755 1 77.5 190 LEU B C 1
ATOM 6127 O O . LEU B 1 190 ? 0.041 -40.562 1.246 1 77.5 190 LEU B O 1
ATOM 6131 N N . LEU B 1 191 ? -2.096 -40.906 0.446 1 72.75 191 LEU B N 1
ATOM 6132 C CA . LEU B 1 191 ? -2.455 -39.5 0.408 1 72.75 191 LEU B CA 1
ATOM 6133 C C . LEU B 1 191 ? -2.631 -38.938 1.817 1 72.75 191 LEU B C 1
ATOM 6135 O O . LEU B 1 191 ? -2.133 -37.844 2.129 1 72.75 191 LEU B O 1
ATOM 6139 N N . PRO B 1 192 ? -3.463 -39.625 2.734 1 62.56 192 PRO B N 1
ATOM 6140 C CA . PRO B 1 192 ? -3.658 -39.062 4.078 1 62.56 192 PRO B CA 1
ATOM 6141 C C . PRO B 1 192 ? -2.342 -38.844 4.824 1 62.56 192 PRO B C 1
ATOM 6143 O O . PRO B 1 192 ? -2.252 -37.969 5.684 1 62.56 192 PRO B O 1
ATOM 6146 N N . VAL B 1 193 ? -1.43 -39.594 4.656 1 59.81 193 VAL B N 1
ATOM 6147 C CA . VAL B 1 193 ? -0.135 -39.406 5.301 1 59.81 193 VAL B CA 1
ATOM 6148 C C . VAL B 1 193 ? 0.363 -37.969 5.059 1 59.81 193 VAL B C 1
ATOM 6150 O O . VAL B 1 193 ? 1.062 -37.406 5.895 1 59.81 193 VAL B O 1
ATOM 6153 N N . PHE B 1 194 ? -0.285 -37.438 4.074 1 55.88 194 PHE B N 1
ATOM 6154 C CA . PHE B 1 194 ? 0.327 -36.156 3.76 1 55.88 194 PHE B CA 1
ATOM 6155 C C . PHE B 1 194 ? -0.655 -35 3.998 1 55.88 194 PHE B C 1
ATOM 6157 O O . PHE B 1 194 ? -0.248 -33.875 4.309 1 55.88 194 PHE B O 1
ATOM 6164 N N . VAL B 1 195 ? -1.973 -35.406 3.828 1 60.44 195 VAL B N 1
ATOM 6165 C CA . VAL B 1 195 ? -2.965 -34.344 4.066 1 60.44 195 VAL B CA 1
ATOM 6166 C C . VAL B 1 195 ? -2.977 -33.969 5.547 1 60.44 195 VAL B C 1
ATOM 6168 O O . VAL B 1 195 ? -3.176 -32.812 5.898 1 60.44 195 VAL B O 1
ATOM 6171 N N . LEU B 1 196 ? -2.586 -34.938 6.359 1 60.75 196 LEU B N 1
ATOM 6172 C CA . LEU B 1 196 ? -2.666 -34.688 7.801 1 60.75 196 LEU B CA 1
ATOM 6173 C C . LEU B 1 196 ? -1.659 -33.656 8.242 1 60.75 196 LEU B C 1
ATOM 6175 O O . LEU B 1 196 ? -2.006 -32.719 8.977 1 60.75 196 LEU B O 1
ATOM 6179 N N . PRO B 1 197 ? -0.463 -33.656 7.633 1 64.38 197 PRO B N 1
ATOM 6180 C CA . PRO B 1 197 ? 0.483 -32.656 8.078 1 64.38 197 PRO B CA 1
ATOM 6181 C C . PRO B 1 197 ? 0.193 -31.266 7.484 1 64.38 197 PRO B C 1
ATOM 6183 O O . PRO B 1 197 ? 0.734 -30.266 7.949 1 64.38 197 PRO B O 1
ATOM 6186 N N . ALA B 1 198 ? -0.741 -31.312 6.508 1 66.75 198 ALA B N 1
ATOM 6187 C CA . ALA B 1 198 ? -1.015 -30.047 5.82 1 66.75 198 ALA B CA 1
ATOM 6188 C C . ALA B 1 198 ? -1.578 -29.016 6.785 1 66.75 198 ALA B C 1
ATOM 6190 O O . ALA B 1 198 ? -1.2 -27.844 6.734 1 66.75 198 ALA B O 1
ATOM 6191 N N . ARG B 1 199 ? -2.338 -29.422 7.719 1 65.31 199 ARG B N 1
ATOM 6192 C CA . ARG B 1 199 ? -2.916 -28.5 8.68 1 65.31 199 ARG B CA 1
ATOM 6193 C C . ARG B 1 199 ? -1.854 -27.969 9.641 1 65.31 199 ARG B C 1
ATOM 6195 O O . ARG B 1 199 ? -1.842 -26.781 9.977 1 65.31 199 ARG B O 1
ATOM 6202 N N . ARG B 1 200 ? -1.016 -28.891 10.031 1 72.62 200 ARG B N 1
ATOM 6203 C CA . ARG B 1 200 ? 0.039 -28.484 10.961 1 72.62 200 ARG B CA 1
ATOM 6204 C C . ARG B 1 200 ? 1.034 -27.547 10.281 1 72.62 200 ARG B C 1
ATOM 6206 O O . ARG B 1 200 ? 1.499 -26.578 10.891 1 72.62 200 ARG B O 1
ATOM 6213 N N . ILE B 1 201 ? 1.255 -27.781 9.039 1 77.19 201 ILE B N 1
ATOM 6214 C CA . ILE B 1 201 ? 2.197 -26.953 8.281 1 77.19 201 ILE B CA 1
ATOM 6215 C C . ILE B 1 201 ? 1.574 -25.594 7.988 1 77.19 201 ILE B C 1
ATOM 6217 O O . ILE B 1 201 ? 2.256 -24.578 8.047 1 77.19 201 ILE B O 1
ATOM 6221 N N . GLY B 1 202 ? 0.298 -25.672 7.801 1 73.38 202 GLY B N 1
ATOM 6222 C CA . GLY B 1 202 ? -0.404 -24.406 7.57 1 73.38 202 GLY B CA 1
ATOM 6223 C C . GLY B 1 202 ? -0.356 -23.469 8.766 1 73.38 202 GLY B C 1
ATOM 6224 O O . GLY B 1 202 ? -0.09 -22.281 8.609 1 73.38 202 GLY B O 1
ATOM 6225 N N . SER B 1 203 ? -0.559 -24.031 9.953 1 75.25 203 SER B N 1
ATOM 6226 C CA . SER B 1 203 ? -0.506 -23.219 11.164 1 75.25 203 SER B CA 1
ATOM 6227 C C . SER B 1 203 ? 0.909 -22.719 11.43 1 75.25 203 SER B C 1
ATOM 6229 O O . SER B 1 203 ? 1.096 -21.578 11.883 1 75.25 203 SER B O 1
ATOM 6231 N N . ARG B 1 204 ? 1.844 -23.578 11.141 1 81 204 ARG B N 1
ATOM 6232 C CA . ARG B 1 204 ? 3.236 -23.188 11.32 1 81 204 ARG B CA 1
ATOM 6233 C C . ARG B 1 204 ? 3.613 -22.062 10.359 1 81 204 ARG B C 1
ATOM 6235 O O . ARG B 1 204 ? 4.281 -21.109 10.742 1 81 204 ARG B O 1
ATOM 6242 N N . LEU B 1 205 ? 3.18 -22.188 9.188 1 81.94 205 LEU B N 1
ATOM 6243 C CA . LEU B 1 205 ? 3.479 -21.172 8.188 1 81.94 205 LEU B CA 1
ATOM 6244 C C . LEU B 1 205 ? 2.814 -19.844 8.539 1 81.94 205 LEU B C 1
ATOM 6246 O O . LEU B 1 205 ? 3.412 -18.781 8.359 1 81.94 205 LEU B O 1
ATOM 6250 N N . ALA B 1 206 ? 1.63 -19.953 9.062 1 76.31 206 ALA B N 1
ATOM 6251 C CA . ALA B 1 206 ? 0.94 -18.734 9.492 1 76.31 206 ALA B CA 1
ATOM 6252 C C . ALA B 1 206 ? 1.712 -18.031 10.609 1 76.31 206 ALA B C 1
ATOM 6254 O O . ALA B 1 206 ? 1.824 -16.812 10.617 1 76.31 206 ALA B O 1
ATOM 6255 N N . GLY B 1 207 ? 2.186 -18.812 11.523 1 81.62 207 GLY B N 1
ATOM 6256 C CA . GLY B 1 207 ? 2.992 -18.25 12.594 1 81.62 207 GLY B CA 1
ATOM 6257 C C . GLY B 1 207 ? 4.27 -17.594 12.094 1 81.62 207 GLY B C 1
ATOM 6258 O O . GLY B 1 207 ? 4.633 -16.516 12.547 1 81.62 207 GLY B O 1
ATOM 6259 N N . LEU B 1 208 ? 4.895 -18.219 11.148 1 87.88 208 LEU B N 1
ATOM 6260 C CA . LEU B 1 208 ? 6.125 -17.672 10.578 1 87.88 208 LEU B CA 1
ATOM 6261 C C . LEU B 1 208 ? 5.852 -16.391 9.797 1 87.88 208 LEU B C 1
ATOM 6263 O O . LEU B 1 208 ? 6.641 -15.445 9.844 1 87.88 208 LEU B O 1
ATOM 6267 N N . GLU B 1 209 ? 4.746 -16.344 9.125 1 82.94 209 GLU B N 1
ATOM 6268 C CA . GLU B 1 209 ? 4.379 -15.164 8.352 1 82.94 209 GLU B CA 1
ATOM 6269 C C . GLU B 1 209 ? 4.094 -13.977 9.273 1 82.94 209 GLU B C 1
ATOM 6271 O O . GLU B 1 209 ? 4.445 -12.844 8.953 1 82.94 209 GLU B O 1
ATOM 6276 N N . ARG B 1 210 ? 3.465 -14.289 10.398 1 79.94 210 ARG B N 1
ATOM 6277 C CA . ARG B 1 210 ? 3.219 -13.234 11.375 1 79.94 210 ARG B CA 1
ATOM 6278 C C . ARG B 1 210 ? 4.527 -12.711 11.953 1 79.94 210 ARG B C 1
ATOM 6280 O O . ARG B 1 210 ? 4.715 -11.5 12.078 1 79.94 210 ARG B O 1
ATOM 6287 N N . GLU B 1 211 ? 5.34 -13.617 12.242 1 89.12 211 GLU B N 1
ATOM 6288 C CA . GLU B 1 211 ? 6.648 -13.227 12.758 1 89.12 211 GLU B CA 1
ATOM 6289 C C . GLU B 1 211 ? 7.438 -12.43 11.719 1 89.12 211 GLU B C 1
ATOM 6291 O O . GLU B 1 211 ? 8.109 -11.453 12.062 1 89.12 211 GLU B O 1
ATOM 6296 N N . ALA B 1 212 ? 7.395 -12.844 10.477 1 89 212 ALA B N 1
ATOM 6297 C CA . ALA B 1 212 ? 8.062 -12.133 9.391 1 89 212 ALA B CA 1
ATOM 6298 C C . ALA B 1 212 ? 7.5 -10.727 9.219 1 89 212 ALA B C 1
ATOM 6300 O O . ALA B 1 212 ? 8.25 -9.773 9.008 1 89 212 ALA B O 1
ATOM 6301 N N . ALA B 1 213 ? 6.227 -10.594 9.328 1 80.75 213 ALA B N 1
ATOM 6302 C CA . ALA B 1 213 ? 5.578 -9.289 9.227 1 80.75 213 ALA B CA 1
ATOM 6303 C C . ALA B 1 213 ? 6.047 -8.352 10.328 1 80.75 213 ALA B C 1
ATOM 6305 O O . ALA B 1 213 ? 6.301 -7.172 10.086 1 80.75 213 ALA B O 1
ATOM 6306 N N . ASP B 1 214 ? 6.164 -8.898 11.492 1 85.81 214 ASP B N 1
ATOM 6307 C CA . ASP B 1 214 ? 6.633 -8.109 12.625 1 85.81 214 ASP B CA 1
ATOM 6308 C C . ASP B 1 214 ? 8.062 -7.621 12.398 1 85.81 214 ASP B C 1
ATOM 6310 O O . ASP B 1 214 ? 8.375 -6.457 12.648 1 85.81 214 ASP B O 1
ATOM 6314 N N . HIS B 1 215 ? 8.891 -8.523 11.961 1 90.38 215 HIS B N 1
ATOM 6315 C CA . HIS B 1 215 ? 10.273 -8.148 11.695 1 90.38 215 HIS B CA 1
ATOM 6316 C C . HIS B 1 215 ? 10.359 -7.117 10.578 1 90.38 215 HIS B C 1
ATOM 6318 O O . HIS B 1 215 ? 11.148 -6.172 10.656 1 90.38 215 HIS B O 1
ATOM 6324 N N . ASN B 1 216 ? 9.523 -7.246 9.594 1 87.56 216 ASN B N 1
ATOM 6325 C CA . ASN B 1 216 ? 9.508 -6.297 8.492 1 87.56 216 ASN B CA 1
ATOM 6326 C C . ASN B 1 216 ? 9 -4.926 8.938 1 87.56 216 ASN B C 1
ATOM 6328 O O . ASN B 1 216 ? 9.523 -3.896 8.5 1 87.56 216 ASN B O 1
ATOM 6332 N N . ALA B 1 217 ? 8.07 -4.996 9.758 1 80 217 ALA B N 1
ATOM 6333 C CA . ALA B 1 217 ? 7.527 -3.744 10.289 1 80 217 ALA B CA 1
ATOM 6334 C C . ALA B 1 217 ? 8.578 -2.998 11.109 1 80 217 ALA B C 1
ATOM 6336 O O . ALA B 1 217 ? 8.742 -1.785 10.953 1 80 217 ALA B O 1
ATOM 6337 N N . ALA B 1 218 ? 9.195 -3.705 11.945 1 87.19 218 ALA B N 1
ATOM 6338 C CA . ALA B 1 218 ? 10.234 -3.102 12.773 1 87.19 218 ALA B CA 1
ATOM 6339 C C . ALA B 1 218 ? 11.352 -2.514 11.914 1 87.19 218 ALA B C 1
ATOM 6341 O O . ALA B 1 218 ? 11.82 -1.398 12.164 1 87.19 218 ALA B O 1
ATOM 6342 N N . MET B 1 219 ? 11.75 -3.279 10.961 1 90.25 219 MET B N 1
ATOM 6343 C CA . MET B 1 219 ? 12.789 -2.809 10.047 1 90.25 219 MET B CA 1
ATOM 6344 C C . MET B 1 219 ? 12.305 -1.602 9.25 1 90.25 219 MET B C 1
ATOM 6346 O O . MET B 1 219 ? 13.039 -0.624 9.094 1 90.25 219 MET B O 1
ATOM 6350 N N . GLY B 1 220 ? 11.094 -1.652 8.766 1 86.88 220 GLY B N 1
ATOM 6351 C CA . GLY B 1 220 ? 10.508 -0.555 8.016 1 86.88 220 GLY B CA 1
ATOM 6352 C C . GLY B 1 220 ? 10.375 0.721 8.828 1 86.88 220 GLY B C 1
ATOM 6353 O O . GLY B 1 220 ? 10.672 1.811 8.328 1 86.88 220 GLY B O 1
ATOM 6354 N N . THR B 1 221 ? 10.023 0.581 10.047 1 82.75 221 THR B N 1
ATOM 6355 C CA . THR B 1 221 ? 9.898 1.723 10.945 1 82.75 221 THR B CA 1
ATOM 6356 C C . THR B 1 221 ? 11.25 2.383 11.18 1 82.75 221 THR B C 1
ATOM 6358 O O . THR B 1 221 ? 11.359 3.609 11.164 1 82.75 221 THR B O 1
ATOM 6361 N N . GLN B 1 222 ? 12.172 1.607 11.375 1 88.56 222 GLN B N 1
ATOM 6362 C CA . GLN B 1 222 ? 13.508 2.154 11.578 1 88.56 222 GLN B CA 1
ATOM 6363 C C . GLN B 1 222 ? 13.977 2.928 10.352 1 88.56 222 GLN B C 1
ATOM 6365 O O . GLN B 1 222 ? 14.508 4.035 10.469 1 88.56 222 GLN B O 1
ATOM 6370 N N . MET B 1 223 ? 13.758 2.354 9.234 1 90.38 223 MET B N 1
ATOM 6371 C CA . MET B 1 223 ? 14.164 3.016 8 1 90.38 223 MET B CA 1
ATOM 6372 C C . MET B 1 223 ? 13.414 4.328 7.809 1 90.38 223 MET B C 1
ATOM 6374 O O . MET B 1 223 ? 14.016 5.352 7.488 1 90.38 223 MET B O 1
ATOM 6378 N N . THR B 1 224 ? 12.141 4.32 8.023 1 87 224 THR B N 1
ATOM 6379 C CA . THR B 1 224 ? 11.305 5.504 7.844 1 87 224 THR B CA 1
ATOM 6380 C C . THR B 1 224 ? 11.727 6.609 8.812 1 87 224 THR B C 1
ATOM 6382 O O . THR B 1 224 ? 11.789 7.781 8.43 1 87 224 THR B O 1
ATOM 6385 N N . GLU B 1 225 ? 12.047 6.23 9.977 1 87.69 225 GLU B N 1
ATOM 6386 C CA . GLU B 1 225 ? 12.461 7.199 10.992 1 87.69 225 GLU B CA 1
ATOM 6387 C C . GLU B 1 225 ? 13.828 7.793 10.664 1 87.69 225 GLU B C 1
ATOM 6389 O O . GLU B 1 225 ? 14.023 9.008 10.773 1 87.69 225 GLU B O 1
ATOM 6394 N N . ARG B 1 226 ? 14.688 6.945 10.305 1 89.69 226 ARG B N 1
ATOM 6395 C CA . ARG B 1 226 ? 16.062 7.387 10.094 1 89.69 226 ARG B CA 1
ATOM 6396 C C . ARG B 1 226 ? 16.203 8.133 8.766 1 89.69 226 ARG B C 1
ATOM 6398 O O . ARG B 1 226 ? 17.094 8.961 8.602 1 89.69 226 ARG B O 1
ATOM 6405 N N . PHE B 1 227 ? 15.258 7.871 7.844 1 88.81 227 PHE B N 1
ATOM 6406 C CA . PHE B 1 227 ? 15.383 8.469 6.523 1 88.81 227 PHE B CA 1
ATOM 6407 C C . PHE B 1 227 ? 14.508 9.711 6.406 1 88.81 227 PHE B C 1
ATOM 6409 O O . PHE B 1 227 ? 14.547 10.414 5.391 1 88.81 227 PHE B O 1
ATOM 6416 N N . SER B 1 228 ? 13.773 10.008 7.43 1 87.5 228 SER B N 1
ATOM 6417 C CA . SER B 1 228 ? 13.07 11.297 7.449 1 87.5 228 SER B CA 1
ATOM 6418 C C . SER B 1 228 ? 14.039 12.445 7.684 1 87.5 228 SER B C 1
ATOM 6420 O O . SER B 1 228 ? 15.133 12.25 8.227 1 87.5 228 SER B O 1
ATOM 6422 N N . ALA B 1 229 ? 13.664 13.641 7.219 1 86.81 229 ALA B N 1
ATOM 6423 C CA . ALA B 1 229 ? 14.562 14.781 7.348 1 86.81 229 ALA B CA 1
ATOM 6424 C C . ALA B 1 229 ? 14.914 15.047 8.805 1 86.81 229 ALA B C 1
ATOM 6426 O O . ALA B 1 229 ? 16.094 15.133 9.164 1 86.81 229 ALA B O 1
ATOM 6427 N N . PRO B 1 230 ? 13.938 15.094 9.703 1 87.69 230 PRO B N 1
ATOM 6428 C CA . PRO B 1 230 ? 14.289 15.305 11.102 1 87.69 230 PRO B CA 1
ATOM 6429 C C . PRO B 1 230 ? 15.078 14.141 11.695 1 87.69 230 PRO B C 1
ATOM 6431 O O . PRO B 1 230 ? 16 14.352 12.492 1 87.69 230 PRO B O 1
ATOM 6434 N N . GLY B 1 231 ? 14.734 12.945 11.312 1 89.19 231 GLY B N 1
ATOM 6435 C CA . GLY B 1 231 ? 15.445 11.773 11.797 1 89.19 231 GLY B CA 1
ATOM 6436 C C . GLY B 1 231 ? 16.891 11.711 11.32 1 89.19 231 GLY B C 1
ATOM 6437 O O . GLY B 1 231 ? 17.797 11.422 12.102 1 89.19 231 GLY B O 1
ATOM 6438 N N . ALA B 1 232 ? 17.094 12 10.102 1 90.12 232 ALA B N 1
ATOM 6439 C CA . ALA B 1 232 ? 18.438 12.008 9.531 1 90.12 232 ALA B CA 1
ATOM 6440 C C . ALA B 1 232 ? 19.297 13.07 10.195 1 90.12 232 ALA B C 1
ATOM 6442 O O . ALA B 1 232 ? 20.5 12.867 10.414 1 90.12 232 ALA B O 1
ATOM 6443 N N . THR B 1 233 ? 18.672 14.211 10.422 1 90.75 233 THR B N 1
ATOM 6444 C CA . THR B 1 233 ? 19.391 15.281 11.102 1 90.75 233 THR B CA 1
ATOM 6445 C C . THR B 1 233 ? 19.844 14.836 12.484 1 90.75 233 THR B C 1
ATOM 6447 O O . THR B 1 233 ? 20.984 15.078 12.883 1 90.75 233 THR B O 1
ATOM 6450 N N . LEU B 1 234 ? 18.984 14.195 13.172 1 90.56 234 LEU B N 1
ATOM 6451 C CA . LEU B 1 234 ? 19.312 13.711 14.508 1 90.56 234 LEU B CA 1
ATOM 6452 C C . LEU B 1 234 ? 20.453 12.695 14.445 1 90.56 234 LEU B C 1
ATOM 6454 O O . LEU B 1 234 ? 21.344 12.695 15.305 1 90.56 234 LEU B O 1
ATOM 6458 N N . VAL B 1 235 ? 20.438 11.859 13.516 1 90.56 235 VAL B N 1
ATOM 6459 C CA . VAL B 1 235 ? 21.469 10.844 13.359 1 90.56 235 VAL B CA 1
ATOM 6460 C C . VAL B 1 235 ? 22.812 11.516 13.062 1 90.56 235 VAL B C 1
ATOM 6462 O O . VAL B 1 235 ? 23.844 11.078 13.562 1 90.56 235 VAL B O 1
ATOM 6465 N N . LYS B 1 236 ? 22.781 12.562 12.328 1 90 236 LYS B N 1
ATOM 6466 C CA . LYS B 1 236 ? 24 13.281 12 1 90 236 LYS B CA 1
ATOM 6467 C C . LYS B 1 236 ? 24.547 14.023 13.219 1 90 236 LYS B C 1
ATOM 6469 O O . LYS B 1 236 ? 25.766 14.188 13.359 1 90 236 LYS B O 1
ATOM 6474 N N . LEU B 1 237 ? 23.656 14.453 14.008 1 90.69 237 LEU B N 1
ATOM 6475 C CA . LEU B 1 237 ? 24.047 15.281 15.133 1 90.69 237 LEU B CA 1
ATOM 6476 C C . LEU B 1 237 ? 24.5 14.422 16.312 1 90.69 237 LEU B C 1
ATOM 6478 O O . LEU B 1 237 ? 25.453 14.773 17.016 1 90.69 237 LEU B O 1
ATOM 6482 N N . TYR B 1 238 ? 23.812 13.336 16.531 1 89.75 238 TYR B N 1
ATOM 6483 C CA . TYR B 1 238 ? 24.062 12.578 17.75 1 89.75 238 TYR B CA 1
ATOM 6484 C C . TYR B 1 238 ? 24.391 11.125 17.438 1 89.75 238 TYR B C 1
ATOM 6486 O O . TYR B 1 238 ? 24.859 10.391 18.312 1 89.75 238 TYR B O 1
ATOM 6494 N N . GLY B 1 239 ? 24.156 10.727 16.266 1 86.31 239 GLY B N 1
ATOM 6495 C CA . GLY B 1 239 ? 24.219 9.312 15.953 1 86.31 239 GLY B CA 1
ATOM 6496 C C . GLY B 1 239 ? 25.641 8.812 15.734 1 86.31 239 GLY B C 1
ATOM 6497 O O . GLY B 1 239 ? 26.578 9.602 15.633 1 86.31 239 GLY B O 1
ATOM 6498 N N . ARG B 1 240 ? 25.766 7.555 15.859 1 87.88 240 ARG B N 1
ATOM 6499 C CA . ARG B 1 240 ? 26.984 6.816 15.531 1 87.88 240 ARG B CA 1
ATOM 6500 C C . ARG B 1 240 ? 26.734 5.863 14.359 1 87.88 240 ARG B C 1
ATOM 6502 O O . ARG B 1 240 ? 26.031 4.867 14.5 1 87.88 240 ARG B O 1
ATOM 6509 N N . PRO B 1 241 ? 27.359 6.188 13.266 1 85.81 241 PRO B N 1
ATOM 6510 C CA . PRO B 1 241 ? 27.062 5.426 12.047 1 85.81 241 PRO B CA 1
ATOM 6511 C C . PRO B 1 241 ? 27.297 3.924 12.227 1 85.81 241 PRO B C 1
ATOM 6513 O O . PRO B 1 241 ? 26.5 3.117 11.734 1 85.81 241 PRO B O 1
ATOM 6516 N N . ALA B 1 242 ? 28.328 3.525 12.977 1 88.25 242 ALA B N 1
ATOM 6517 C CA . ALA B 1 242 ? 28.641 2.107 13.156 1 88.25 242 ALA B CA 1
ATOM 6518 C C . ALA B 1 242 ? 27.547 1.409 13.961 1 88.25 242 ALA B C 1
ATOM 6520 O O . ALA B 1 242 ? 27.172 0.278 13.656 1 88.25 242 ALA B O 1
ATOM 6521 N N . GLN B 1 243 ? 27.062 2.104 14.93 1 89 243 GLN B N 1
ATOM 6522 C CA . GLN B 1 243 ? 26.016 1.524 15.75 1 89 243 GLN B CA 1
ATOM 6523 C C . GLN B 1 243 ? 24.703 1.427 14.977 1 89 243 GLN B C 1
ATOM 6525 O O . GLN B 1 243 ? 23.969 0.438 15.102 1 89 243 GLN B O 1
ATOM 6530 N N . GLU B 1 244 ? 24.438 2.488 14.266 1 89.5 244 GLU B N 1
ATOM 6531 C CA . GLU B 1 244 ? 23.219 2.488 13.453 1 89.5 244 GLU B CA 1
ATOM 6532 C C . GLU B 1 244 ? 23.25 1.365 12.422 1 89.5 244 GLU B C 1
ATOM 6534 O O . GLU B 1 244 ? 22.25 0.689 12.203 1 89.5 244 GLU B O 1
ATOM 6539 N N . SER B 1 245 ? 24.406 1.197 11.828 1 92.06 245 SER B N 1
ATOM 6540 C CA . SER B 1 245 ? 24.594 0.147 10.828 1 92.06 245 SER B CA 1
ATOM 6541 C C . SER B 1 245 ? 24.438 -1.237 11.453 1 92.06 245 SER B C 1
ATOM 6543 O O . SER B 1 245 ? 23.797 -2.117 10.875 1 92.06 245 SER B O 1
ATOM 6545 N N . ALA B 1 246 ? 25 -1.452 12.633 1 93.94 246 ALA B N 1
ATOM 6546 C CA . ALA B 1 246 ? 24.953 -2.744 13.312 1 93.94 246 ALA B CA 1
ATOM 6547 C C . ALA B 1 246 ? 23.531 -3.08 13.742 1 93.94 246 ALA B C 1
ATOM 6549 O O . ALA B 1 246 ? 23.094 -4.23 13.625 1 93.94 246 ALA B O 1
ATOM 6550 N N . GLU B 1 247 ? 22.844 -2.092 14.195 1 91.62 247 GLU B N 1
ATOM 6551 C CA . GLU B 1 247 ? 21.453 -2.301 14.625 1 91.62 247 GLU B CA 1
ATOM 6552 C C . GLU B 1 247 ? 20.562 -2.666 13.445 1 91.62 247 GLU B C 1
ATOM 6554 O O . GLU B 1 247 ? 19.719 -3.561 13.555 1 91.62 247 GLU B O 1
ATOM 6559 N N . PHE B 1 248 ? 20.781 -1.972 12.375 1 93.06 248 PHE B N 1
ATOM 6560 C CA . PHE B 1 248 ? 19.984 -2.266 11.195 1 93.06 248 PHE B CA 1
ATOM 6561 C C . PHE B 1 248 ? 20.312 -3.648 10.648 1 93.06 248 PHE B C 1
ATOM 6563 O O . PHE B 1 248 ? 19.422 -4.395 10.25 1 93.06 248 PHE B O 1
ATOM 6570 N N . ALA B 1 249 ? 21.594 -3.932 10.633 1 95.12 249 ALA B N 1
ATOM 6571 C CA . ALA B 1 249 ? 22.031 -5.234 10.133 1 95.12 249 ALA B CA 1
ATOM 6572 C C . ALA B 1 249 ? 21.422 -6.367 10.961 1 95.12 249 ALA B C 1
ATOM 6574 O O . ALA B 1 249 ? 21.047 -7.414 10.422 1 95.12 249 ALA B O 1
ATOM 6575 N N . ALA B 1 250 ? 21.344 -6.145 12.227 1 95.25 250 ALA B N 1
ATOM 6576 C CA . ALA B 1 250 ? 20.766 -7.152 13.102 1 95.25 250 ALA B CA 1
ATOM 6577 C C . ALA B 1 250 ? 19.281 -7.371 12.773 1 95.25 250 ALA B C 1
ATOM 6579 O O . ALA B 1 250 ? 18.812 -8.508 12.734 1 95.25 250 ALA B O 1
ATOM 6580 N N . ARG B 1 251 ? 18.578 -6.293 12.547 1 92.88 251 ARG B N 1
ATOM 6581 C CA . ARG B 1 251 ? 17.156 -6.395 12.203 1 92.88 251 ARG B CA 1
ATOM 6582 C C . ARG B 1 251 ? 16.984 -7.023 10.828 1 92.88 251 ARG B C 1
ATOM 6584 O O . ARG B 1 251 ? 16.094 -7.863 10.633 1 92.88 251 ARG B O 1
ATOM 6591 N N . ALA B 1 252 ? 17.828 -6.609 9.922 1 93.62 252 ALA B N 1
ATOM 6592 C CA . ALA B 1 252 ? 17.781 -7.168 8.57 1 93.62 252 ALA B CA 1
ATOM 6593 C C . ALA B 1 252 ? 18.109 -8.656 8.586 1 93.62 252 ALA B C 1
ATOM 6595 O O . ALA B 1 252 ? 17.562 -9.43 7.797 1 93.62 252 ALA B O 1
ATOM 6596 N N . ARG B 1 253 ? 19.016 -9.109 9.5 1 95.31 253 ARG B N 1
ATOM 6597 C CA . ARG B 1 253 ? 19.375 -10.516 9.633 1 95.31 253 ARG B CA 1
ATOM 6598 C C . ARG B 1 253 ? 18.203 -11.344 10.125 1 95.31 253 ARG B C 1
ATOM 6600 O O . ARG B 1 253 ? 18 -12.477 9.688 1 95.31 253 ARG B O 1
ATOM 6607 N N . ARG B 1 254 ? 17.453 -10.789 10.992 1 94.81 254 ARG B N 1
ATOM 6608 C CA . ARG B 1 254 ? 16.266 -11.484 11.477 1 94.81 254 ARG B CA 1
ATOM 6609 C C . ARG B 1 254 ? 15.25 -11.688 10.359 1 94.81 254 ARG B C 1
ATOM 6611 O O . ARG B 1 254 ? 14.609 -12.727 10.273 1 94.81 254 ARG B O 1
ATOM 6618 N N . VAL B 1 255 ? 15.125 -10.664 9.523 1 91.25 255 VAL B N 1
ATOM 6619 C CA . VAL B 1 255 ? 14.219 -10.75 8.383 1 91.25 255 VAL B CA 1
ATOM 6620 C C . VAL B 1 255 ? 14.719 -11.812 7.406 1 91.25 255 VAL B C 1
ATOM 6622 O O . VAL B 1 255 ? 13.93 -12.586 6.867 1 91.25 255 VAL B O 1
ATOM 6625 N N . ARG B 1 256 ? 16.094 -11.891 7.238 1 91.88 256 ARG B N 1
ATOM 6626 C CA . ARG B 1 256 ? 16.688 -12.898 6.375 1 91.88 256 ARG B CA 1
ATOM 6627 C C . ARG B 1 256 ? 16.438 -14.305 6.914 1 91.88 256 ARG B C 1
ATOM 6629 O O . ARG B 1 256 ? 16.016 -15.188 6.176 1 91.88 256 ARG B O 1
ATOM 6636 N N . ASP B 1 257 ? 16.625 -14.484 8.195 1 94.75 257 ASP B N 1
ATOM 6637 C CA . ASP B 1 257 ? 16.531 -15.812 8.805 1 94.75 257 ASP B CA 1
ATOM 6638 C C . ASP B 1 257 ? 15.102 -16.344 8.75 1 94.75 257 ASP B C 1
ATOM 6640 O O . ASP B 1 257 ? 14.875 -17.5 8.43 1 94.75 257 ASP B O 1
ATOM 6644 N N . ILE B 1 258 ? 14.164 -15.484 9.055 1 92.56 258 ILE B N 1
ATOM 6645 C CA . ILE B 1 258 ? 12.773 -15.922 9.031 1 92.56 258 ILE B CA 1
ATOM 6646 C C . ILE B 1 258 ? 12.32 -16.141 7.594 1 92.56 258 ILE B C 1
ATOM 6648 O O . ILE B 1 258 ? 11.461 -16.984 7.328 1 92.56 258 ILE B O 1
ATOM 6652 N N . GLY B 1 259 ? 12.914 -15.375 6.676 1 88.38 259 GLY B N 1
ATOM 6653 C CA . GLY B 1 259 ? 12.625 -15.578 5.266 1 88.38 259 GLY B CA 1
ATOM 6654 C C . GLY B 1 259 ? 13.055 -16.953 4.766 1 88.38 259 GLY B C 1
ATOM 6655 O O . GLY B 1 259 ? 12.289 -17.625 4.074 1 88.38 259 GLY B O 1
ATOM 6656 N N . VAL B 1 260 ? 14.219 -17.375 5.148 1 91.81 260 VAL B N 1
ATOM 6657 C CA . VAL B 1 260 ? 14.719 -18.688 4.754 1 91.81 260 VAL B CA 1
ATOM 6658 C C . VAL B 1 260 ? 13.867 -19.781 5.395 1 91.81 260 VAL B C 1
ATOM 6660 O O . VAL B 1 260 ? 13.469 -20.734 4.723 1 91.81 260 VAL B O 1
ATOM 6663 N N . ARG B 1 261 ? 13.516 -19.609 6.637 1 92.88 261 ARG B N 1
ATOM 6664 C CA . ARG B 1 261 ? 12.719 -20.609 7.34 1 92.88 261 ARG B CA 1
ATOM 6665 C C . ARG B 1 261 ? 11.336 -20.734 6.711 1 92.88 261 ARG B C 1
ATOM 6667 O O . ARG B 1 261 ? 10.836 -21.859 6.539 1 92.88 261 ARG B O 1
ATOM 6674 N N . THR B 1 262 ? 10.742 -19.609 6.406 1 87.44 262 THR B N 1
ATOM 6675 C CA . THR B 1 262 ? 9.43 -19.609 5.777 1 87.44 262 THR B CA 1
ATOM 6676 C C . THR B 1 262 ? 9.484 -20.281 4.406 1 87.44 262 THR B C 1
ATOM 6678 O O . THR B 1 262 ? 8.633 -21.109 4.078 1 87.44 262 THR B O 1
ATOM 6681 N N . ALA B 1 263 ? 10.531 -19.938 3.633 1 85.06 263 ALA B N 1
ATOM 6682 C CA . ALA B 1 263 ? 10.703 -20.531 2.309 1 85.06 263 ALA B CA 1
ATOM 6683 C C . ALA B 1 263 ? 10.891 -22.047 2.406 1 85.06 263 ALA B C 1
ATOM 6685 O O . ALA B 1 263 ? 10.32 -22.797 1.613 1 85.06 263 ALA B O 1
ATOM 6686 N N . MET B 1 264 ? 11.578 -22.516 3.402 1 90.62 264 MET B N 1
ATOM 6687 C CA . MET B 1 264 ? 11.883 -23.938 3.555 1 90.62 264 MET B CA 1
ATOM 6688 C C . MET B 1 264 ? 10.641 -24.703 3.986 1 90.62 264 MET B C 1
ATOM 6690 O O . MET B 1 264 ? 10.359 -25.781 3.447 1 90.62 264 MET B O 1
ATOM 6694 N N . VAL B 1 265 ? 9.938 -24.188 4.914 1 87.88 265 VAL B N 1
ATOM 6695 C CA . VAL B 1 265 ? 8.734 -24.875 5.375 1 87.88 265 VAL B CA 1
ATOM 6696 C C . VAL B 1 265 ? 7.738 -25 4.227 1 87.88 265 VAL B C 1
ATOM 6698 O O . VAL B 1 265 ? 7.141 -26.062 4.023 1 87.88 265 VAL B O 1
ATOM 6701 N N . GLN B 1 266 ? 7.605 -23.953 3.461 1 82.62 266 GLN B N 1
ATOM 6702 C CA . GLN B 1 266 ? 6.719 -23.969 2.301 1 82.62 266 GLN B CA 1
ATOM 6703 C C . GLN B 1 266 ? 7.18 -25.016 1.281 1 82.62 266 GLN B C 1
ATOM 6705 O O . GLN B 1 266 ? 6.371 -25.797 0.786 1 82.62 266 GLN B O 1
ATOM 6710 N N . TRP B 1 267 ? 8.445 -25.031 1.041 1 84.69 267 TRP B N 1
ATOM 6711 C CA . TRP B 1 267 ? 8.984 -25.906 0.013 1 84.69 267 TRP B CA 1
ATOM 6712 C C . TRP B 1 267 ? 8.953 -27.359 0.477 1 84.69 267 TRP B C 1
ATOM 6714 O O . TRP B 1 267 ? 8.734 -28.266 -0.325 1 84.69 267 TRP B O 1
ATOM 6724 N N . ILE B 1 268 ? 9.227 -27.578 1.704 1 87.25 268 ILE B N 1
ATOM 6725 C CA . ILE B 1 268 ? 9.164 -28.938 2.244 1 87.25 268 ILE B CA 1
ATOM 6726 C C . ILE B 1 268 ? 7.75 -29.484 2.098 1 87.25 268 ILE B C 1
ATOM 6728 O O . ILE B 1 268 ? 7.566 -30.672 1.792 1 87.25 268 ILE B O 1
ATOM 6732 N N . PHE B 1 269 ? 6.793 -28.703 2.219 1 79.56 269 PHE B N 1
ATOM 6733 C CA . PHE B 1 269 ? 5.406 -29.125 2.045 1 79.56 269 PHE B CA 1
ATOM 6734 C C . PHE B 1 269 ? 5.133 -29.5 0.594 1 79.56 269 PHE B C 1
ATOM 6736 O O . PHE B 1 269 ? 4.586 -30.562 0.319 1 79.56 269 PHE B O 1
ATOM 6743 N N . ILE B 1 270 ? 5.516 -28.625 -0.292 1 80.19 270 ILE B N 1
ATOM 6744 C CA . ILE B 1 270 ? 5.285 -28.875 -1.71 1 80.19 270 ILE B CA 1
ATOM 6745 C C . ILE B 1 270 ? 6.031 -30.141 -2.139 1 80.19 270 ILE B C 1
ATOM 6747 O O . ILE B 1 270 ? 5.488 -30.969 -2.859 1 80.19 270 ILE B O 1
ATOM 6751 N N . THR B 1 271 ? 7.273 -30.25 -1.661 1 84.62 271 THR B N 1
ATOM 6752 C CA . THR B 1 271 ? 8.086 -31.406 -1.995 1 84.62 271 THR B CA 1
ATOM 6753 C C . THR B 1 271 ? 7.48 -32.688 -1.419 1 84.62 271 THR B C 1
ATOM 6755 O O . THR B 1 271 ? 7.508 -33.75 -2.061 1 84.62 271 THR B O 1
ATOM 6758 N N . ALA B 1 272 ? 6.934 -32.562 -0.234 1 83.5 272 ALA B N 1
ATOM 6759 C CA . ALA B 1 272 ? 6.277 -33.719 0.374 1 83.5 272 ALA B CA 1
ATOM 6760 C C . ALA B 1 272 ? 5.082 -34.156 -0.458 1 83.5 272 ALA B C 1
ATOM 6762 O O . ALA B 1 272 ? 4.871 -35.375 -0.652 1 83.5 272 ALA B O 1
ATOM 6763 N N . LEU B 1 273 ? 4.383 -33.25 -0.927 1 77.56 273 LEU B N 1
ATOM 6764 C CA . LEU B 1 273 ? 3.217 -33.562 -1.741 1 77.56 273 LEU B CA 1
ATOM 6765 C C . LEU B 1 273 ? 3.635 -34.188 -3.061 1 77.56 273 LEU B C 1
ATOM 6767 O O . LEU B 1 273 ? 3.031 -35.188 -3.494 1 77.56 273 LEU B O 1
ATOM 6771 N N . THR B 1 274 ? 4.617 -33.656 -3.68 1 81.25 274 THR B N 1
ATOM 6772 C CA . THR B 1 274 ? 5.094 -34.219 -4.949 1 81.25 274 THR B CA 1
ATOM 6773 C C . THR B 1 274 ? 5.723 -35.594 -4.754 1 81.25 274 THR B C 1
ATOM 6775 O O . THR B 1 274 ? 5.629 -36.438 -5.629 1 81.25 274 THR B O 1
ATOM 6778 N N . LEU B 1 275 ? 6.359 -35.75 -3.621 1 86 275 LEU B N 1
ATOM 6779 C CA . LEU B 1 275 ? 6.957 -37.031 -3.309 1 86 275 LEU B CA 1
ATOM 6780 C C . LEU B 1 275 ? 5.891 -38.125 -3.209 1 86 275 LEU B C 1
ATOM 6782 O O . LEU B 1 275 ? 6.078 -39.25 -3.717 1 86 275 LEU B O 1
ATOM 6786 N N . VAL B 1 276 ? 4.836 -37.781 -2.607 1 83.44 276 VAL B N 1
ATOM 6787 C CA . VAL B 1 276 ? 3.748 -38.75 -2.467 1 83.44 276 VAL B CA 1
ATOM 6788 C C . VAL B 1 276 ? 3.232 -39.125 -3.846 1 83.44 276 VAL B C 1
ATOM 6790 O O . VAL B 1 276 ? 2.967 -40.312 -4.098 1 83.44 276 VAL B O 1
ATOM 6793 N N . SER B 1 277 ? 3.033 -38.219 -4.707 1 82.38 277 SER B N 1
ATOM 6794 C CA . SER B 1 277 ? 2.574 -38.469 -6.066 1 82.38 277 SER B CA 1
ATOM 6795 C C . SER B 1 277 ? 3.559 -39.375 -6.809 1 82.38 277 SER B C 1
ATOM 6797 O O . SER B 1 277 ? 3.152 -40.312 -7.508 1 82.38 277 SER B O 1
ATOM 6799 N N . ALA B 1 278 ? 4.824 -39.062 -6.629 1 87 278 ALA B N 1
ATOM 6800 C CA . ALA B 1 278 ? 5.852 -39.844 -7.301 1 87 278 ALA B CA 1
ATOM 6801 C C . ALA B 1 278 ? 5.883 -41.281 -6.766 1 87 278 ALA B C 1
ATOM 6803 O O . ALA B 1 278 ? 6.051 -42.219 -7.531 1 87 278 ALA B O 1
ATOM 6804 N N . LEU B 1 279 ? 5.727 -41.406 -5.461 1 89.12 279 LEU B N 1
ATOM 6805 C CA . LEU B 1 279 ? 5.707 -42.719 -4.855 1 89.12 279 LEU B CA 1
ATOM 6806 C C . LEU B 1 279 ? 4.465 -43.5 -5.285 1 89.12 279 LEU B C 1
ATOM 6808 O O . LEU B 1 279 ? 4.523 -44.719 -5.473 1 89.12 279 LEU B O 1
ATOM 6812 N N . ALA B 1 280 ? 3.371 -42.75 -5.379 1 88.69 280 ALA B N 1
ATOM 6813 C CA . ALA B 1 280 ? 2.152 -43.406 -5.875 1 88.69 280 ALA B CA 1
ATOM 6814 C C . ALA B 1 280 ? 2.34 -43.906 -7.305 1 88.69 280 ALA B C 1
ATOM 6816 O O . ALA B 1 280 ? 1.835 -44.969 -7.668 1 88.69 280 ALA B O 1
ATOM 6817 N N . LEU B 1 281 ? 3 -43.094 -8.07 1 87.81 281 LEU B N 1
ATOM 6818 C CA . LEU B 1 281 ? 3.289 -43.5 -9.445 1 87.81 281 LEU B CA 1
ATOM 6819 C C . LEU B 1 281 ? 4.156 -44.75 -9.469 1 87.81 281 LEU B C 1
ATOM 6821 O O . LEU B 1 281 ? 3.918 -45.688 -10.266 1 87.81 281 LEU B O 1
ATOM 6825 N N . ALA B 1 282 ? 5.172 -44.781 -8.602 1 90.81 282 ALA B N 1
ATOM 6826 C CA . ALA B 1 282 ? 6.016 -45.969 -8.492 1 90.81 282 ALA B CA 1
ATOM 6827 C C . ALA B 1 282 ? 5.188 -47.188 -8.109 1 90.81 282 ALA B C 1
ATOM 6829 O O . ALA B 1 282 ? 5.402 -48.281 -8.633 1 90.81 282 ALA B O 1
ATOM 6830 N N . LEU B 1 283 ? 4.281 -46.969 -7.273 1 91.19 283 LEU B N 1
ATOM 6831 C CA . LEU B 1 283 ? 3.396 -48.031 -6.836 1 91.19 283 LEU B CA 1
ATOM 6832 C C . LEU B 1 283 ? 2.539 -48.562 -7.992 1 91.19 283 LEU B C 1
ATOM 6834 O O . LEU B 1 283 ? 2.336 -49.75 -8.141 1 91.19 283 LEU B O 1
ATOM 6838 N N . VAL B 1 284 ? 2.037 -47.656 -8.773 1 90.56 284 VAL B N 1
ATOM 6839 C CA . VAL B 1 284 ? 1.195 -48 -9.914 1 90.56 284 VAL B CA 1
ATOM 6840 C C . VAL B 1 284 ? 1.999 -48.844 -10.906 1 90.56 284 VAL B C 1
ATOM 6842 O O . VAL B 1 284 ? 1.523 -49.875 -11.391 1 90.56 284 VAL B O 1
ATOM 6845 N N . TYR B 1 285 ? 3.215 -48.469 -11.195 1 90.19 285 TYR B N 1
ATOM 6846 C CA . TYR B 1 285 ? 4.043 -49.219 -12.141 1 90.19 285 TYR B CA 1
ATOM 6847 C C . TYR B 1 285 ? 4.492 -50.531 -11.547 1 90.19 285 TYR B C 1
ATOM 6849 O O . TYR B 1 285 ? 4.559 -51.531 -12.258 1 90.19 285 TYR B O 1
ATOM 6857 N N . GLY B 1 286 ? 4.797 -50.531 -10.227 1 90.81 286 GLY B N 1
ATOM 6858 C CA . GLY B 1 286 ? 5.234 -51.75 -9.578 1 90.81 286 GLY B CA 1
ATOM 6859 C C . GLY B 1 286 ? 4.125 -52.781 -9.414 1 90.81 286 GLY B C 1
ATOM 6860 O O . GLY B 1 286 ? 4.191 -53.875 -9.984 1 90.81 286 GLY B O 1
ATOM 6861 N N . LEU B 1 287 ? 3.08 -52.375 -8.75 1 91.19 287 LEU B N 1
ATOM 6862 C CA . LEU B 1 287 ? 1.958 -53.281 -8.516 1 91.19 287 LEU B CA 1
ATOM 6863 C C . LEU B 1 287 ? 1.151 -53.5 -9.789 1 91.19 287 LEU B C 1
ATOM 6865 O O . LEU B 1 287 ? 0.666 -54.594 -10.047 1 91.19 287 LEU B O 1
ATOM 6869 N N . GLY B 1 288 ? 0.901 -52.375 -10.484 1 89.75 288 GLY B N 1
ATOM 6870 C CA . GLY B 1 288 ? 0.221 -52.531 -11.766 1 89.75 288 GLY B CA 1
ATOM 6871 C C . GLY B 1 288 ? 0.969 -53.406 -12.734 1 89.75 288 GLY B C 1
ATOM 6872 O O . GLY B 1 288 ? 0.363 -54.219 -13.422 1 89.75 288 GLY B O 1
ATOM 6873 N N . GLY B 1 289 ? 2.334 -53.25 -12.812 1 87.44 289 GLY B N 1
ATOM 6874 C CA . GLY B 1 289 ? 3.145 -54.125 -13.633 1 87.44 289 GLY B CA 1
ATOM 6875 C C . GLY B 1 289 ? 3.082 -55.594 -13.188 1 87.44 289 GLY B C 1
ATOM 6876 O O . GLY B 1 289 ? 3.008 -56.5 -14.023 1 87.44 289 GLY B O 1
ATOM 6877 N N . TRP B 1 290 ? 3.072 -55.781 -11.875 1 89.12 290 TRP B N 1
ATOM 6878 C CA . TRP B 1 290 ? 2.961 -57.125 -11.328 1 89.12 290 TRP B CA 1
ATOM 6879 C C . TRP B 1 290 ? 1.631 -57.75 -11.711 1 89.12 290 TRP B C 1
ATOM 6881 O O . TRP B 1 290 ? 1.589 -58.906 -12.133 1 89.12 290 TRP B O 1
ATOM 6891 N N . PHE B 1 291 ? 0.542 -57.062 -11.617 1 89.56 291 PHE B N 1
ATOM 6892 C CA . PHE B 1 291 ? -0.777 -57.531 -11.992 1 89.56 291 PHE B CA 1
ATOM 6893 C C . PHE B 1 291 ? -0.849 -57.812 -13.492 1 89.56 291 PHE B C 1
ATOM 6895 O O . PHE B 1 291 ? -1.496 -58.75 -13.938 1 89.56 291 PHE B O 1
ATOM 6902 N N . ALA B 1 292 ? -0.188 -56.969 -14.25 1 87.38 292 ALA B N 1
ATOM 6903 C CA . ALA B 1 292 ? -0.198 -57.125 -15.703 1 87.38 292 ALA B CA 1
ATOM 6904 C C . ALA B 1 292 ? 0.507 -58.438 -16.109 1 87.38 292 ALA B C 1
ATOM 6906 O O . ALA B 1 292 ? 0.067 -59.125 -17.047 1 87.38 292 ALA B O 1
ATOM 6907 N N . LEU B 1 293 ? 1.606 -58.781 -15.469 1 86.88 293 LEU B N 1
ATOM 6908 C CA . LEU B 1 293 ? 2.371 -59.969 -15.797 1 86.88 293 LEU B CA 1
ATOM 6909 C C . LEU B 1 293 ? 1.619 -61.25 -15.375 1 86.88 293 LEU B C 1
ATOM 6911 O O . LEU B 1 293 ? 1.848 -62.312 -15.93 1 86.88 293 LEU B O 1
ATOM 6915 N N . GLN B 1 294 ? 0.721 -61.125 -14.406 1 88.19 294 GLN B N 1
ATOM 6916 C CA . GLN B 1 294 ? -0.122 -62.25 -14 1 88.19 294 GLN B CA 1
ATOM 6917 C C . GLN B 1 294 ? -1.418 -62.281 -14.805 1 88.19 294 GLN B C 1
ATOM 6919 O O . GLN B 1 294 ? -2.342 -63 -14.477 1 88.19 294 GLN B O 1
ATOM 6924 N N . ASN B 1 295 ? -1.586 -61.438 -15.805 1 85.94 295 ASN B N 1
ATOM 6925 C CA . ASN B 1 295 ? -2.711 -61.344 -16.734 1 85.94 295 ASN B CA 1
ATOM 6926 C C . ASN B 1 295 ? -3.986 -60.906 -16.031 1 85.94 295 ASN B C 1
ATOM 6928 O O . ASN B 1 295 ? -5.082 -61.344 -16.375 1 85.94 295 ASN B O 1
ATOM 6932 N N . ARG B 1 296 ? -3.785 -60.094 -15.039 1 88.12 296 ARG B N 1
ATOM 6933 C CA . ARG B 1 296 ? -4.934 -59.562 -14.312 1 88.12 296 ARG B CA 1
ATOM 6934 C C . ARG B 1 296 ? -5.246 -58.156 -14.75 1 88.12 296 ARG B C 1
ATOM 6936 O O . ARG B 1 296 ? -6.348 -57.656 -14.516 1 88.12 296 ARG B O 1
ATOM 6943 N N . LEU B 1 297 ? -4.258 -57.5 -15.344 1 88.38 297 LEU B N 1
ATOM 6944 C CA . LEU B 1 297 ? -4.391 -56.125 -15.805 1 88.38 297 LEU B CA 1
ATOM 6945 C C . LEU B 1 297 ? -3.652 -55.938 -17.125 1 88.38 297 LEU B C 1
ATOM 6947 O O . LEU B 1 297 ? -2.598 -56.531 -17.344 1 88.38 297 LEU B O 1
ATOM 6951 N N . ASP B 1 298 ? -4.246 -55.188 -18.016 1 89 298 ASP B N 1
ATOM 6952 C CA . ASP B 1 298 ? -3.58 -54.875 -19.281 1 89 298 ASP B CA 1
ATOM 6953 C C . ASP B 1 298 ? -2.51 -53.812 -19.094 1 89 298 ASP B C 1
ATOM 6955 O O . ASP B 1 298 ? -2.574 -53 -18.172 1 89 298 ASP B O 1
ATOM 6959 N N . ALA B 1 299 ? -1.481 -53.906 -19.984 1 86.06 299 ALA B N 1
ATOM 6960 C CA . ALA B 1 299 ? -0.42 -52.906 -19.953 1 86.06 299 ALA B CA 1
ATOM 6961 C C . ALA B 1 299 ? -0.992 -51.469 -20.109 1 86.06 299 ALA B C 1
ATOM 6963 O O . ALA B 1 299 ? -0.539 -50.562 -19.453 1 86.06 299 ALA B O 1
ATOM 6964 N N . GLY B 1 300 ? -2 -51.375 -20.938 1 89.06 300 GLY B N 1
ATOM 6965 C CA . GLY B 1 300 ? -2.646 -50.094 -21.141 1 89.06 300 GLY B CA 1
ATOM 6966 C C . GLY B 1 300 ? -3.326 -49.531 -19.891 1 89.06 300 GLY B C 1
ATOM 6967 O O . GLY B 1 300 ? -3.326 -48.344 -19.656 1 89.06 300 GLY B O 1
ATOM 6968 N N . SER B 1 301 ? -3.855 -50.469 -19.125 1 91.62 301 SER B N 1
ATOM 6969 C CA . SER B 1 301 ? -4.504 -50.062 -17.875 1 91.62 301 SER B CA 1
ATOM 6970 C C . SER B 1 301 ? -3.492 -49.5 -16.875 1 91.62 301 SER B C 1
ATOM 6972 O O . SER B 1 301 ? -3.809 -48.594 -16.125 1 91.62 301 SER B O 1
ATOM 6974 N N . VAL B 1 302 ? -2.309 -50 -16.891 1 89.19 302 VAL B N 1
ATOM 6975 C CA . VAL B 1 302 ? -1.257 -49.5 -16.016 1 89.19 302 VAL B CA 1
ATOM 6976 C C . VAL B 1 302 ? -0.877 -48.094 -16.438 1 89.19 302 VAL B C 1
ATOM 6978 O O . VAL B 1 302 ? -0.744 -47.188 -15.586 1 89.19 302 VAL B O 1
ATOM 6981 N N . VAL B 1 303 ? -0.777 -47.906 -17.734 1 89 303 VAL B N 1
ATOM 6982 C CA . VAL B 1 303 ? -0.439 -46.594 -18.266 1 89 303 VAL B CA 1
ATOM 6983 C C . VAL B 1 303 ? -1.573 -45.594 -17.969 1 89 303 VAL B C 1
ATOM 6985 O O . VAL B 1 303 ? -1.331 -44.469 -17.547 1 89 303 VAL B O 1
ATOM 6988 N N . ALA B 1 304 ? -2.748 -46.062 -18.156 1 91.56 304 ALA B N 1
ATOM 6989 C CA . ALA B 1 304 ? -3.904 -45.188 -17.875 1 91.56 304 ALA B CA 1
ATOM 6990 C C . ALA B 1 304 ? -3.941 -44.812 -16.406 1 91.56 304 ALA B C 1
ATOM 6992 O O . ALA B 1 304 ? -4.164 -43.625 -16.078 1 91.56 304 ALA B O 1
ATOM 6993 N N . LEU B 1 305 ? -3.723 -45.75 -15.516 1 91.88 305 LEU B N 1
ATOM 6994 C CA . LEU B 1 305 ? -3.727 -45.469 -14.086 1 91.88 305 LEU B CA 1
ATOM 6995 C C . LEU B 1 305 ? -2.629 -44.5 -13.719 1 91.88 305 LEU B C 1
ATOM 6997 O O . LEU B 1 305 ? -2.846 -43.594 -12.891 1 91.88 305 LEU B O 1
ATOM 7001 N N . ALA B 1 306 ? -1.49 -44.594 -14.312 1 89 306 ALA B N 1
ATOM 7002 C CA . ALA B 1 306 ? -0.371 -43.688 -14.055 1 89 306 ALA B CA 1
ATOM 7003 C C . ALA B 1 306 ? -0.707 -42.25 -14.469 1 89 306 ALA B C 1
ATOM 7005 O O . ALA B 1 306 ? -0.452 -41.312 -13.719 1 89 306 ALA B O 1
ATOM 7006 N N . LEU B 1 307 ? -1.3 -42.125 -15.609 1 87.94 307 LEU B N 1
ATOM 7007 C CA . LEU B 1 307 ? -1.659 -40.781 -16.109 1 87.94 307 LEU B CA 1
ATOM 7008 C C . LEU B 1 307 ? -2.787 -40.188 -15.289 1 87.94 307 LEU B C 1
ATOM 7010 O O . LEU B 1 307 ? -2.771 -38.969 -15.008 1 87.94 307 LEU B O 1
ATOM 7014 N N . LEU B 1 308 ? -3.727 -41.031 -14.906 1 90 308 LEU B N 1
ATOM 7015 C CA . LEU B 1 308 ? -4.852 -40.562 -14.102 1 90 308 LEU B CA 1
ATOM 7016 C C . LEU B 1 308 ? -4.383 -40.125 -12.711 1 90 308 LEU B C 1
ATOM 7018 O O . LEU B 1 308 ? -4.895 -39.125 -12.164 1 90 308 LEU B O 1
ATOM 7022 N N . LEU B 1 309 ? -3.443 -40.812 -12.242 1 86.81 309 LEU B N 1
ATOM 7023 C CA . LEU B 1 309 ? -2.904 -40.469 -10.93 1 86.81 309 LEU B CA 1
ATOM 7024 C C . LEU B 1 309 ? -2.256 -39.094 -10.961 1 86.81 309 LEU B C 1
ATOM 7026 O O . LEU B 1 309 ? -2.414 -38.312 -10.023 1 86.81 309 LEU B O 1
ATOM 7030 N N . THR B 1 310 ? -1.526 -38.781 -11.977 1 80.31 310 THR B N 1
ATOM 7031 C CA . THR B 1 310 ? -0.886 -37.5 -12.125 1 80.31 310 THR B CA 1
ATOM 7032 C C . THR B 1 310 ? -1.931 -36.375 -12.227 1 80.31 310 THR B C 1
ATOM 7034 O O . THR B 1 310 ? -1.72 -35.281 -11.727 1 80.31 310 THR B O 1
ATOM 7037 N N . ARG B 1 311 ? -3.049 -36.688 -12.773 1 81.19 311 ARG B N 1
ATOM 7038 C CA . ARG B 1 311 ? -4.125 -35.719 -12.93 1 81.19 311 ARG B CA 1
ATOM 7039 C C . ARG B 1 311 ? -4.848 -35.469 -11.609 1 81.19 311 ARG B C 1
ATOM 7041 O O . ARG B 1 311 ? -5.449 -34.438 -11.406 1 81.19 311 ARG B O 1
ATOM 7048 N N . LEU B 1 312 ? -4.797 -36.469 -10.773 1 82.25 312 LEU B N 1
ATOM 7049 C CA . LEU B 1 312 ? -5.52 -36.406 -9.516 1 82.25 312 LEU B CA 1
ATOM 7050 C C . LEU B 1 312 ? -4.816 -35.5 -8.523 1 82.25 312 LEU B C 1
ATOM 7052 O O . LEU B 1 312 ? -5.445 -34.969 -7.605 1 82.25 312 LEU B O 1
ATOM 7056 N N . TYR B 1 313 ? -3.639 -35.281 -8.773 1 74.5 313 TYR B N 1
ATOM 7057 C CA . TYR B 1 313 ? -2.83 -34.562 -7.785 1 74.5 313 TYR B CA 1
ATOM 7058 C C . TYR B 1 313 ? -3.234 -33.094 -7.699 1 74.5 313 TYR B C 1
ATOM 7060 O O . TYR B 1 313 ? -3.393 -32.531 -6.605 1 74.5 313 TYR B O 1
ATOM 7068 N N . ALA B 1 314 ? -3.453 -32.438 -8.836 1 76.31 314 ALA B N 1
ATOM 7069 C CA . ALA B 1 314 ? -3.756 -31.016 -8.852 1 76.31 314 ALA B CA 1
ATOM 7070 C C . ALA B 1 314 ? -5.078 -30.734 -8.148 1 76.31 314 ALA B C 1
ATOM 7072 O O . ALA B 1 314 ? -5.145 -29.891 -7.25 1 76.31 314 ALA B O 1
ATOM 7073 N N . PRO B 1 315 ? -6.168 -31.469 -8.438 1 79.69 315 PRO B N 1
ATOM 7074 C CA . PRO B 1 315 ? -7.438 -31.25 -7.742 1 79.69 315 PRO B CA 1
ATOM 7075 C C . PRO B 1 315 ? -7.352 -31.562 -6.25 1 79.69 315 PRO B C 1
ATOM 7077 O O . PRO B 1 315 ? -7.977 -30.875 -5.438 1 79.69 315 PRO B O 1
ATOM 7080 N N . LEU B 1 316 ? -6.543 -32.5 -5.906 1 76.19 316 LEU B N 1
ATOM 7081 C CA . LEU B 1 316 ? -6.418 -32.875 -4.5 1 76.19 316 LEU B CA 1
ATOM 7082 C C . LEU B 1 316 ? -5.727 -31.766 -3.711 1 76.19 316 LEU B C 1
ATOM 7084 O O . LEU B 1 316 ? -6.156 -31.422 -2.607 1 76.19 316 LEU B O 1
ATOM 7088 N N . THR B 1 317 ? -4.719 -31.203 -4.262 1 72 317 THR B N 1
ATOM 7089 C CA . THR B 1 317 ? -3.984 -30.141 -3.598 1 72 317 THR B CA 1
ATOM 7090 C C . THR B 1 317 ? -4.824 -28.859 -3.529 1 72 317 THR B C 1
ATOM 7092 O O . THR B 1 317 ? -4.801 -28.156 -2.523 1 72 317 THR B O 1
ATOM 7095 N N . ALA B 1 318 ? -5.504 -28.609 -4.633 1 75.81 318 ALA B N 1
ATOM 7096 C CA . ALA B 1 318 ? -6.379 -27.438 -4.656 1 75.81 318 ALA B CA 1
ATOM 7097 C C . ALA B 1 318 ? -7.461 -27.547 -3.586 1 75.81 318 ALA B C 1
ATOM 7099 O O . ALA B 1 318 ? -7.793 -26.547 -2.934 1 75.81 318 ALA B O 1
ATOM 7100 N N . LEU B 1 319 ? -8.016 -28.75 -3.363 1 76.94 319 LEU B N 1
ATOM 7101 C CA . LEU B 1 319 ? -9.102 -28.953 -2.41 1 76.94 319 LEU B CA 1
ATOM 7102 C C . LEU B 1 319 ? -8.586 -28.906 -0.978 1 76.94 319 LEU B C 1
ATOM 7104 O O . LEU B 1 319 ? -9.344 -28.625 -0.047 1 76.94 319 LEU B O 1
ATOM 7108 N N . ALA B 1 320 ? -7.324 -29.219 -0.807 1 70.12 320 ALA B N 1
ATOM 7109 C CA . ALA B 1 320 ? -6.73 -29.141 0.524 1 70.12 320 ALA B CA 1
ATOM 7110 C C . ALA B 1 320 ? -6.738 -27.703 1.047 1 70.12 320 ALA B C 1
ATOM 7112 O O . ALA B 1 320 ? -6.855 -27.484 2.254 1 70.12 320 ALA B O 1
ATOM 7113 N N . SER B 1 321 ? -6.684 -26.719 0.106 1 70.31 321 SER B N 1
ATOM 7114 C CA . SER B 1 321 ? -6.68 -25.312 0.49 1 70.31 321 SER B CA 1
ATOM 7115 C C . SER B 1 321 ? -8.078 -24.703 0.387 1 70.31 321 SER B C 1
ATOM 7117 O O . SER B 1 321 ? -8.273 -23.531 0.702 1 70.31 321 SER B O 1
ATOM 7119 N N . ALA B 1 322 ? -9.031 -25.484 -0.077 1 73.88 322 ALA B N 1
ATOM 7120 C CA . ALA B 1 322 ? -10.383 -25 -0.348 1 73.88 322 ALA B CA 1
ATOM 7121 C C . ALA B 1 322 ? -11.023 -24.438 0.916 1 73.88 322 ALA B C 1
ATOM 7123 O O . ALA B 1 322 ? -11.695 -23.406 0.869 1 73.88 322 ALA B O 1
ATOM 7124 N N . ARG B 1 323 ? -10.812 -25.094 1.977 1 70.75 323 ARG B N 1
ATOM 7125 C CA . ARG B 1 323 ? -11.438 -24.656 3.221 1 70.75 323 ARG B CA 1
ATOM 7126 C C . ARG B 1 323 ? -10.984 -23.25 3.6 1 70.75 323 ARG B C 1
ATOM 7128 O O . ARG B 1 323 ? -11.805 -22.391 3.947 1 70.75 323 ARG B O 1
ATOM 7135 N N . VAL B 1 324 ? -9.773 -23.031 3.557 1 67.62 324 VAL B N 1
ATOM 7136 C CA . VAL B 1 324 ? -9.219 -21.734 3.93 1 67.62 324 VAL B CA 1
ATOM 7137 C C . VAL B 1 324 ? -9.719 -20.656 2.971 1 67.62 324 VAL B C 1
ATOM 7139 O O . VAL B 1 324 ? -10.094 -19.562 3.398 1 67.62 324 VAL B O 1
ATOM 7142 N N . GLU B 1 325 ? -9.727 -20.984 1.687 1 71.94 325 GLU B N 1
ATOM 7143 C CA . GLU B 1 325 ? -10.188 -20.031 0.685 1 71.94 325 GLU B CA 1
ATOM 7144 C C . GLU B 1 325 ? -11.656 -19.672 0.888 1 71.94 325 GLU B C 1
ATOM 7146 O O . GLU B 1 325 ? -12.039 -18.5 0.795 1 71.94 325 GLU B O 1
ATOM 7151 N N . VAL B 1 326 ? -12.398 -20.672 1.213 1 76.12 326 VAL B N 1
ATOM 7152 C CA . VAL B 1 326 ? -13.828 -20.469 1.436 1 76.12 326 VAL B CA 1
ATOM 7153 C C . VAL B 1 326 ? -14.039 -19.609 2.682 1 76.12 326 VAL B C 1
ATOM 7155 O O . VAL B 1 326 ? -14.852 -18.688 2.678 1 76.12 326 VAL B O 1
ATOM 7158 N N . MET B 1 327 ? -13.328 -19.828 3.758 1 74.12 327 MET B N 1
ATOM 7159 C CA . MET B 1 327 ? -13.461 -19.078 5 1 74.12 327 MET B CA 1
ATOM 7160 C C . MET B 1 327 ? -13.039 -17.625 4.801 1 74.12 327 MET B C 1
ATOM 7162 O O . MET B 1 327 ? -13.695 -16.703 5.309 1 74.12 327 MET B O 1
ATOM 7166 N N . SER B 1 328 ? -11.969 -17.453 4.051 1 72.44 328 SER B N 1
ATOM 7167 C CA . SER B 1 328 ? -11.508 -16.094 3.766 1 72.44 328 SER B CA 1
ATOM 7168 C C . SER B 1 328 ? -12.562 -15.312 2.986 1 72.44 328 SER B C 1
ATOM 7170 O O . SER B 1 328 ? -12.789 -14.125 3.26 1 72.44 328 SER B O 1
ATOM 7172 N N . ALA B 1 329 ? -13.117 -16.016 2.053 1 75.88 329 ALA B N 1
ATOM 7173 C CA . ALA B 1 329 ? -14.18 -15.383 1.268 1 75.88 329 ALA B CA 1
ATOM 7174 C C . ALA B 1 329 ? -15.383 -15.039 2.145 1 75.88 329 ALA B C 1
ATOM 7176 O O . ALA B 1 329 ? -15.969 -13.961 2.008 1 75.88 329 ALA B O 1
ATOM 7177 N N . LEU B 1 330 ? -15.688 -15.898 3.072 1 78.56 330 LEU B N 1
ATOM 7178 C CA . LEU B 1 330 ? -16.828 -15.672 3.957 1 78.56 330 LEU B CA 1
ATOM 7179 C C . LEU B 1 330 ? -16.562 -14.492 4.891 1 78.56 330 LEU B C 1
ATOM 7181 O O . LEU B 1 330 ? -17.469 -13.703 5.168 1 78.56 330 LEU B O 1
ATOM 7185 N N . VAL B 1 331 ? -15.414 -14.383 5.336 1 76.25 331 VAL B N 1
ATOM 7186 C CA . VAL B 1 331 ? -15.047 -13.258 6.191 1 76.25 331 VAL B CA 1
ATOM 7187 C C . VAL B 1 331 ? -15.172 -11.953 5.414 1 76.25 331 VAL B C 1
ATOM 7189 O O . VAL B 1 331 ? -15.688 -10.961 5.934 1 76.25 331 VAL B O 1
ATOM 7192 N N . SER B 1 332 ? -14.648 -11.969 4.176 1 81.19 332 SER B N 1
ATOM 7193 C CA . SER B 1 332 ? -14.75 -10.781 3.34 1 81.19 332 SER B CA 1
ATOM 7194 C C . SER B 1 332 ? -16.203 -10.383 3.107 1 81.19 332 SER B C 1
ATOM 7196 O O . SER B 1 332 ? -16.547 -9.203 3.148 1 81.19 332 SER B O 1
ATOM 7198 N N . PHE B 1 333 ? -17.047 -11.391 2.945 1 82.31 333 PHE B N 1
ATOM 7199 C CA . PHE B 1 333 ? -18.484 -11.125 2.771 1 82.31 333 PHE B CA 1
ATOM 7200 C C . PHE B 1 333 ? -19.078 -10.547 4.047 1 82.31 333 PHE B C 1
ATOM 7202 O O . PHE B 1 333 ? -19.891 -9.625 3.992 1 82.31 333 PHE B O 1
ATOM 7209 N N . GLU B 1 334 ? -18.703 -11.07 5.07 1 81.81 334 GLU B N 1
ATOM 7210 C CA . GLU B 1 334 ? -19.219 -10.594 6.348 1 81.81 334 GLU B CA 1
ATOM 7211 C C . GLU B 1 334 ? -18.859 -9.133 6.582 1 81.81 334 GLU B C 1
ATOM 7213 O O . GLU B 1 334 ? -19.688 -8.367 7.094 1 81.81 334 GLU B O 1
ATOM 7218 N N . ARG B 1 335 ? -17.672 -8.812 6.23 1 80.19 335 ARG B N 1
ATOM 7219 C CA . ARG B 1 335 ? -17.234 -7.43 6.391 1 80.19 335 ARG B CA 1
ATOM 7220 C C . ARG B 1 335 ? -18.031 -6.496 5.484 1 80.19 335 ARG B C 1
ATOM 7222 O O . ARG B 1 335 ? -18.359 -5.371 5.875 1 80.19 335 ARG B O 1
ATOM 7229 N N . VAL B 1 336 ? -18.266 -6.922 4.363 1 84.69 336 VAL B N 1
ATOM 7230 C CA . VAL B 1 336 ? -19.062 -6.125 3.432 1 84.69 336 VAL B CA 1
ATOM 7231 C C . VAL B 1 336 ? -20.5 -6.012 3.938 1 84.69 336 VAL B C 1
ATOM 7233 O O . VAL B 1 336 ? -21.094 -4.93 3.898 1 84.69 336 VAL B O 1
ATOM 7236 N N . PHE B 1 337 ? -21.031 -7.098 4.492 1 85.88 337 PHE B N 1
ATOM 7237 C CA . PHE B 1 337 ? -22.406 -7.105 4.984 1 85.88 337 PHE B CA 1
ATOM 7238 C C . PHE B 1 337 ? -22.531 -6.258 6.246 1 85.88 337 PHE B C 1
ATOM 7240 O O . PHE B 1 337 ? -23.578 -5.664 6.5 1 85.88 337 PHE B O 1
ATOM 7247 N N . GLU B 1 338 ? -21.484 -6.184 6.973 1 83.69 338 GLU B N 1
ATOM 7248 C CA . GLU B 1 338 ? -21.484 -5.328 8.156 1 83.69 338 GLU B CA 1
ATOM 7249 C C . GLU B 1 338 ? -21.797 -3.879 7.793 1 83.69 338 GLU B C 1
ATOM 7251 O O . GLU B 1 338 ? -22.5 -3.188 8.523 1 83.69 338 GLU B O 1
ATOM 7256 N N . ILE B 1 339 ? -21.25 -3.5 6.73 1 84.62 339 ILE B N 1
ATOM 7257 C CA . ILE B 1 339 ? -21.484 -2.137 6.27 1 84.62 339 ILE B CA 1
ATOM 7258 C C . ILE B 1 339 ? -22.938 -2.002 5.793 1 84.62 339 ILE B C 1
ATOM 7260 O O . ILE B 1 339 ? -23.609 -1.019 6.105 1 84.62 339 ILE B O 1
ATOM 7264 N N . LEU B 1 340 ? -23.422 -2.994 5.094 1 87.38 340 LEU B N 1
ATOM 7265 C CA . LEU B 1 340 ? -24.766 -2.961 4.527 1 87.38 340 LEU B CA 1
ATOM 7266 C C . LEU B 1 340 ? -25.828 -3.072 5.625 1 87.38 340 LEU B C 1
ATOM 7268 O O . LEU B 1 340 ? -26.969 -2.664 5.43 1 87.38 340 LEU B O 1
ATOM 7272 N N . ASP B 1 341 ? -25.391 -3.576 6.719 1 86.75 341 ASP B N 1
ATOM 7273 C CA . ASP B 1 341 ? -26.344 -3.779 7.809 1 86.75 341 ASP B CA 1
ATOM 7274 C C . ASP B 1 341 ? -26.469 -2.523 8.664 1 86.75 341 ASP B C 1
ATOM 7276 O O . ASP B 1 341 ? -27.359 -2.426 9.508 1 86.75 341 ASP B O 1
ATOM 7280 N N . LEU B 1 342 ? -25.578 -1.567 8.398 1 84.56 342 LEU B N 1
ATOM 7281 C CA . LEU B 1 342 ? -25.703 -0.308 9.125 1 84.56 342 LEU B CA 1
ATOM 7282 C C . LEU B 1 342 ? -26.953 0.445 8.695 1 84.56 342 LEU B C 1
ATOM 7284 O O . LEU B 1 342 ? -27.219 0.585 7.504 1 84.56 342 LEU B O 1
ATOM 7288 N N . LYS B 1 343 ? -27.656 0.747 9.656 1 84.88 343 LYS B N 1
ATOM 7289 C CA . LYS B 1 343 ? -28.875 1.497 9.359 1 84.88 343 LYS B CA 1
ATOM 7290 C C . LYS B 1 343 ? -28.609 3 9.359 1 84.88 343 LYS B C 1
ATOM 7292 O O . LYS B 1 343 ? -28.016 3.527 10.305 1 84.88 343 LYS B O 1
ATOM 7297 N N . PRO B 1 344 ? -28.984 3.621 8.258 1 84 344 PRO B N 1
ATOM 7298 C CA . PRO B 1 344 ? -28.828 5.078 8.25 1 84 344 PRO B CA 1
ATOM 7299 C C . PRO B 1 344 ? -29.625 5.758 9.359 1 84 344 PRO B C 1
ATOM 7301 O O . PRO B 1 344 ? -30.766 5.363 9.633 1 84 344 PRO B O 1
ATOM 7304 N N . LEU B 1 345 ? -29.016 6.707 10.055 1 79.94 345 LEU B N 1
ATOM 7305 C CA . LEU B 1 345 ? -29.641 7.422 11.156 1 79.94 345 LEU B CA 1
ATOM 7306 C C . LEU B 1 345 ? -30.734 8.359 10.648 1 79.94 345 LEU B C 1
ATOM 7308 O O . LEU B 1 345 ? -31.688 8.664 11.367 1 79.94 345 LEU B O 1
ATOM 7312 N N . ILE B 1 346 ? -30.562 8.836 9.469 1 85.69 346 ILE B N 1
ATOM 7313 C CA . ILE B 1 346 ? -31.516 9.773 8.898 1 85.69 346 ILE B CA 1
ATOM 7314 C C . ILE B 1 346 ? -32.281 9.102 7.75 1 85.69 346 ILE B C 1
ATOM 7316 O O . ILE B 1 346 ? -31.672 8.719 6.742 1 85.69 346 ILE B O 1
ATOM 7320 N N . GLU B 1 347 ? -33.562 8.867 7.996 1 87.38 347 GLU B N 1
ATOM 7321 C CA . GLU B 1 347 ? -34.406 8.266 6.977 1 87.38 347 GLU B CA 1
ATOM 7322 C C . GLU B 1 347 ? -35.594 9.172 6.648 1 87.38 347 GLU B C 1
ATOM 7324 O O . GLU B 1 347 ? -36.156 9.82 7.535 1 87.38 347 GLU B O 1
ATOM 7329 N N . GLU B 1 348 ? -35.812 9.227 5.422 1 88.88 348 GLU B N 1
ATOM 7330 C CA . GLU B 1 348 ? -36.969 9.992 4.965 1 88.88 348 GLU B CA 1
ATOM 7331 C C . GLU B 1 348 ? -38.281 9.258 5.273 1 88.88 348 GLU B C 1
ATOM 7333 O O . GLU B 1 348 ? -38.406 8.062 5.004 1 88.88 348 GLU B O 1
ATOM 7338 N N . LYS B 1 349 ? -39.188 10.031 5.941 1 90.88 349 LYS B N 1
ATOM 7339 C CA . LYS B 1 349 ? -40.5 9.453 6.176 1 90.88 349 LYS B CA 1
ATOM 7340 C C . LYS B 1 349 ? -41.219 9.227 4.859 1 90.88 349 LYS B C 1
ATOM 7342 O O . LYS B 1 349 ? -41.094 10.008 3.918 1 90.88 349 LYS B O 1
ATOM 7347 N N . PRO B 1 350 ? -41.938 8.117 4.789 1 91.31 350 PRO B N 1
ATOM 7348 C CA . PRO B 1 350 ? -42.688 7.863 3.564 1 91.31 350 PRO B CA 1
ATOM 7349 C C . PRO B 1 350 ? -43.688 8.977 3.25 1 91.31 350 PRO B C 1
ATOM 7351 O O . PRO B 1 350 ? -44.031 9.203 2.082 1 91.31 350 PRO B O 1
ATOM 7354 N N . THR B 1 351 ? -44.062 9.766 4.293 1 92.5 351 THR B N 1
ATOM 7355 C CA . THR B 1 351 ? -45.062 10.812 4.133 1 92.5 351 THR B CA 1
ATOM 7356 C C . THR B 1 351 ? -44.406 12.172 3.936 1 92.5 351 THR B C 1
ATOM 7358 O O . THR B 1 351 ? -45.062 13.203 3.922 1 92.5 351 THR B O 1
ATOM 7361 N N . ALA B 1 352 ? -43.125 12.125 3.791 1 93.25 352 ALA B N 1
ATOM 7362 C CA . ALA B 1 352 ? -42.406 13.398 3.645 1 93.25 352 ALA B CA 1
ATOM 7363 C C . ALA B 1 352 ? -42.844 14.117 2.371 1 93.25 352 ALA B C 1
ATOM 7365 O O . ALA B 1 352 ? -43.062 13.492 1.332 1 93.25 352 ALA B O 1
ATOM 7366 N N . GLY B 1 353 ? -43.062 15.422 2.508 1 93.56 353 GLY B N 1
ATOM 7367 C CA . GLY B 1 353 ? -43.438 16.25 1.375 1 93.56 353 GLY B CA 1
ATOM 7368 C C . GLY B 1 353 ? -42.375 17.266 0.994 1 93.56 353 GLY B C 1
ATOM 7369 O O . GLY B 1 353 ? -41.344 17.359 1.644 1 93.56 353 GLY B O 1
ATOM 7370 N N . PRO B 1 354 ? -42.562 17.938 -0.139 1 95.38 354 PRO B N 1
ATOM 7371 C CA . PRO B 1 354 ? -41.625 18.984 -0.556 1 95.38 354 PRO B CA 1
ATOM 7372 C C . PRO B 1 354 ? -41.75 20.25 0.282 1 95.38 354 PRO B C 1
ATOM 7374 O O . PRO B 1 354 ? -42.75 20.469 0.953 1 95.38 354 PRO B O 1
ATOM 7377 N N . VAL B 1 355 ? -40.719 21.031 0.305 1 95.62 355 VAL B N 1
ATOM 7378 C CA . VAL B 1 355 ? -40.781 22.344 0.937 1 95.62 355 VAL B CA 1
ATOM 7379 C C . VAL B 1 355 ? -41.812 23.219 0.227 1 95.62 355 VAL B C 1
ATOM 7381 O O . VAL B 1 355 ? -41.844 23.281 -1.004 1 95.62 355 VAL B O 1
ATOM 7384 N N . PRO B 1 356 ? -42.562 23.844 0.97 1 93.38 356 PRO B N 1
ATOM 7385 C CA . PRO B 1 356 ? -43.594 24.703 0.341 1 93.38 356 PRO B CA 1
ATOM 7386 C C . PRO B 1 356 ? -42.969 25.797 -0.53 1 93.38 356 PRO B C 1
ATOM 7388 O O . PRO B 1 356 ? -41.906 26.344 -0.192 1 93.38 356 PRO B O 1
ATOM 7391 N N . ASP B 1 357 ? -43.656 26.078 -1.679 1 89.69 357 ASP B N 1
ATOM 7392 C CA . ASP B 1 357 ? -43.188 27.078 -2.627 1 89.69 357 ASP B CA 1
ATOM 7393 C C . ASP B 1 357 ? -43.531 28.484 -2.154 1 89.69 357 ASP B C 1
ATOM 7395 O O . ASP B 1 357 ? -44.281 29.188 -2.797 1 89.69 357 ASP B O 1
ATOM 7399 N N . GLU B 1 358 ? -43.125 28.906 -1.034 1 87.62 358 GLU B N 1
ATOM 7400 C CA . GLU B 1 358 ? -43.25 30.203 -0.387 1 87.62 358 GLU B CA 1
ATOM 7401 C C . GLU B 1 358 ? -41.906 30.703 0.147 1 87.62 358 GLU B C 1
ATOM 7403 O O . GLU B 1 358 ? -40.906 29.984 0.09 1 87.62 358 GLU B O 1
ATOM 7408 N N . PRO B 1 359 ? -41.938 32.062 0.326 1 90.69 359 PRO B N 1
ATOM 7409 C CA . PRO B 1 359 ? -40.719 32.5 1.001 1 90.69 359 PRO B CA 1
ATOM 7410 C C . PRO B 1 359 ? -40.406 31.672 2.234 1 90.69 359 PRO B C 1
ATOM 7412 O O . PRO B 1 359 ? -41.281 31.328 3.018 1 90.69 359 PRO B O 1
ATOM 7415 N N . VAL B 1 360 ? -39.188 31.219 2.312 1 95.06 360 VAL B N 1
ATOM 7416 C CA . VAL B 1 360 ? -38.844 30.188 3.279 1 95.06 360 VAL B CA 1
ATOM 7417 C C . VAL B 1 360 ? -38.219 30.828 4.523 1 95.06 360 VAL B C 1
ATOM 7419 O O . VAL B 1 360 ? -37.25 31.578 4.426 1 95.06 360 VAL B O 1
ATOM 7422 N N . SER B 1 361 ? -38.844 30.641 5.656 1 96.69 361 SER B N 1
ATOM 7423 C CA . SER B 1 361 ? -38.312 31.016 6.961 1 96.69 361 SER B CA 1
ATOM 7424 C C . SER B 1 361 ? -37.594 29.844 7.621 1 96.69 361 SER B C 1
ATOM 7426 O O . SER B 1 361 ? -37.812 28.688 7.254 1 96.69 361 SER B O 1
ATOM 7428 N N . VAL B 1 362 ? -36.688 30.078 8.438 1 97.69 362 VAL B N 1
ATOM 7429 C CA . VAL B 1 362 ? -36 29.078 9.242 1 97.69 362 VAL B CA 1
ATOM 7430 C C . VAL B 1 362 ? -36.344 29.266 10.711 1 97.69 362 VAL B C 1
ATOM 7432 O O . VAL B 1 362 ? -36.125 30.344 11.273 1 97.69 362 VAL B O 1
ATOM 7435 N N . GLU B 1 363 ? -36.906 28.25 11.297 1 98 363 GLU B N 1
ATOM 7436 C CA . GLU B 1 363 ? -37.344 28.359 12.688 1 98 363 GLU B CA 1
ATOM 7437 C C . GLU B 1 363 ? -36.719 27.266 13.547 1 98 363 GLU B C 1
ATOM 7439 O O . GLU B 1 363 ? -36.781 26.078 13.203 1 98 363 GLU B O 1
ATOM 7444 N N . PHE B 1 364 ? -36.031 27.656 14.547 1 98.06 364 PHE B N 1
ATOM 7445 C CA . PHE B 1 364 ? -35.594 26.766 15.617 1 98.06 364 PHE B CA 1
ATOM 7446 C C . PHE B 1 364 ? -36.531 26.859 16.812 1 98.06 364 PHE B C 1
ATOM 7448 O O . PHE B 1 364 ? -36.781 27.953 17.344 1 98.06 364 PHE B O 1
ATOM 7455 N N . ASP B 1 365 ? -37.094 25.734 17.219 1 97.75 365 ASP B N 1
ATOM 7456 C CA . ASP B 1 365 ? -38.031 25.688 18.359 1 97.75 365 ASP B CA 1
ATOM 7457 C C . ASP B 1 365 ? -37.5 24.75 19.438 1 97.75 365 ASP B C 1
ATOM 7459 O O . ASP B 1 365 ? -37.719 23.531 19.359 1 97.75 365 ASP B O 1
ATOM 7463 N N . ASP B 1 366 ? -36.875 25.297 20.5 1 97.06 366 ASP B N 1
ATOM 7464 C CA . ASP B 1 366 ? -36.344 24.578 21.672 1 97.06 366 ASP B CA 1
ATOM 7465 C C . ASP B 1 366 ? -35.469 23.406 21.234 1 97.06 366 ASP B C 1
ATOM 7467 O O . ASP B 1 366 ? -35.688 22.266 21.656 1 97.06 366 ASP B O 1
ATOM 7471 N N . VAL B 1 367 ? -34.594 23.719 20.406 1 97.38 367 VAL B N 1
ATOM 7472 C CA . VAL B 1 367 ? -33.781 22.688 19.797 1 97.38 367 VAL B CA 1
ATOM 7473 C C . VAL B 1 367 ? -32.625 22.312 20.734 1 97.38 367 VAL B C 1
ATOM 7475 O O . VAL B 1 367 ? -31.891 23.203 21.219 1 97.38 367 VAL B O 1
ATOM 7478 N N . SER B 1 368 ? -32.438 21.062 21.062 1 96.75 368 SER B N 1
ATOM 7479 C CA . SER B 1 368 ? -31.312 20.484 21.766 1 96.75 368 SER B CA 1
ATOM 7480 C C . SER B 1 368 ? -30.625 19.406 20.938 1 96.75 368 SER B C 1
ATOM 7482 O O . SER B 1 368 ? -31.297 18.672 20.203 1 96.75 368 SER B O 1
ATOM 7484 N N . PHE B 1 369 ? -29.312 19.391 21.031 1 94.5 369 PHE B N 1
ATOM 7485 C CA . PHE B 1 369 ? -28.609 18.469 20.141 1 94.5 369 PHE B CA 1
ATOM 7486 C C . PHE B 1 369 ? -27.312 18 20.781 1 94.5 369 PHE B C 1
ATOM 7488 O O . PHE B 1 369 ? -26.625 18.766 21.469 1 94.5 369 PHE B O 1
ATOM 7495 N N . SER B 1 370 ? -27.094 16.734 20.609 1 90.75 370 SER B N 1
ATOM 7496 C CA . SER B 1 370 ? -25.812 16.094 20.922 1 90.75 370 SER B CA 1
ATOM 7497 C C . SER B 1 370 ? -25.328 15.242 19.766 1 90.75 370 SER B C 1
ATOM 7499 O O . SER B 1 370 ? -26.125 14.578 19.109 1 90.75 370 SER B O 1
ATOM 7501 N N . TYR B 1 371 ? -24.078 15.398 19.453 1 85.69 371 TYR B N 1
ATOM 7502 C CA . TYR B 1 371 ? -23.531 14.531 18.406 1 85.69 371 TYR B CA 1
ATOM 7503 C C . TYR B 1 371 ? -23.688 13.062 18.781 1 85.69 371 TYR B C 1
ATOM 7505 O O . TYR B 1 371 ? -23.5 12.695 19.953 1 85.69 371 TYR B O 1
ATOM 7513 N N . PRO B 1 372 ? -24.031 12.266 17.828 1 79.94 372 PRO B N 1
ATOM 7514 C CA . PRO B 1 372 ? -24.297 10.852 18.125 1 79.94 372 PRO B CA 1
ATOM 7515 C C . PRO B 1 372 ? -23.031 10.102 18.562 1 79.94 372 PRO B C 1
ATOM 7517 O O . PRO B 1 372 ? -21.922 10.445 18.141 1 79.94 372 PRO B O 1
ATOM 7520 N N . ALA B 1 373 ? -23.328 9.07 19.344 1 74.5 373 ALA B N 1
ATOM 7521 C CA . ALA B 1 373 ? -22.25 8.203 19.812 1 74.5 373 ALA B CA 1
ATOM 7522 C C . ALA B 1 373 ? -21.688 7.375 18.656 1 74.5 373 ALA B C 1
ATOM 7524 O O . ALA B 1 373 ? -22.375 7.105 17.672 1 74.5 373 ALA B O 1
ATOM 7525 N N . ALA B 1 374 ? -20.469 6.988 18.781 1 70.88 374 ALA B N 1
ATOM 7526 C CA . ALA B 1 374 ? -19.766 6.242 17.75 1 70.88 374 ALA B CA 1
ATOM 7527 C C . ALA B 1 374 ? -20.484 4.934 17.422 1 70.88 374 ALA B C 1
ATOM 7529 O O . ALA B 1 374 ? -20.531 4.52 16.266 1 70.88 374 ALA B O 1
ATOM 7530 N N . ASP B 1 375 ? -21.047 4.25 18.328 1 69.56 375 ASP B N 1
ATOM 7531 C CA . ASP B 1 375 ? -21.641 2.934 18.141 1 69.56 375 ASP B CA 1
ATOM 7532 C C . ASP B 1 375 ? -22.953 3.033 17.359 1 69.56 375 ASP B C 1
ATOM 7534 O O . ASP B 1 375 ? -23.406 2.045 16.781 1 69.56 375 ASP B O 1
ATOM 7538 N N . LYS B 1 376 ? -23.453 4.227 17.328 1 70.44 376 LYS B N 1
ATOM 7539 C CA . LYS B 1 376 ? -24.719 4.391 16.609 1 70.44 376 LYS B CA 1
ATOM 7540 C C . LYS B 1 376 ? -24.484 4.691 15.141 1 70.44 376 LYS B C 1
ATOM 7542 O O . LYS B 1 376 ? -25.391 4.523 14.32 1 70.44 376 LYS B O 1
ATOM 7547 N N . VAL B 1 377 ? -23.219 5.07 14.875 1 72.94 377 VAL B N 1
ATOM 7548 C CA . VAL B 1 377 ? -23.078 5.613 13.531 1 72.94 377 VAL B CA 1
ATOM 7549 C C . VAL B 1 377 ? -21.938 4.895 12.797 1 72.94 377 VAL B C 1
ATOM 7551 O O . VAL B 1 377 ? -21.859 4.941 11.57 1 72.94 377 VAL B O 1
ATOM 7554 N N . SER B 1 378 ? -21.078 4.273 13.539 1 72.75 378 SER B N 1
ATOM 7555 C CA . SER B 1 378 ? -19.891 3.723 12.898 1 72.75 378 SER B CA 1
ATOM 7556 C C . SER B 1 378 ? -19.609 2.301 13.383 1 72.75 378 SER B C 1
ATOM 7558 O O . SER B 1 378 ? -20.438 1.704 14.078 1 72.75 378 SER B O 1
ATOM 7560 N N . LEU B 1 379 ? -18.844 1.675 12.727 1 68.38 379 LEU B N 1
ATOM 7561 C CA . LEU B 1 379 ? -18.359 0.351 13.102 1 68.38 379 LEU B CA 1
ATOM 7562 C C . LEU B 1 379 ? -16.938 0.428 13.648 1 68.38 379 LEU B C 1
ATOM 7564 O O . LEU B 1 379 ? -16.125 1.22 13.164 1 68.38 379 LEU B O 1
ATOM 7568 N N . ALA B 1 380 ? -16.688 -0.361 14.68 1 54.91 380 ALA B N 1
ATOM 7569 C CA . ALA B 1 380 ? -15.367 -0.409 15.281 1 54.91 380 ALA B CA 1
ATOM 7570 C C . ALA B 1 380 ? -14.297 -0.706 14.242 1 54.91 380 ALA B C 1
ATOM 7572 O O . ALA B 1 380 ? -13.211 -0.124 14.273 1 54.91 380 ALA B O 1
ATOM 7573 N N . SER B 1 381 ? -14.602 -1.493 13.328 1 65.69 381 SER B N 1
ATOM 7574 C CA . SER B 1 381 ? -13.648 -1.921 12.312 1 65.69 381 SER B CA 1
ATOM 7575 C C . SER B 1 381 ? -13.312 -0.783 11.352 1 65.69 381 SER B C 1
ATOM 7577 O O . SER B 1 381 ? -12.227 -0.757 10.766 1 65.69 381 SER B O 1
ATOM 7579 N N . LEU B 1 382 ? -14.172 0.159 11.258 1 68.19 382 LEU B N 1
ATOM 7580 C CA . LEU B 1 382 ? -13.961 1.268 10.328 1 68.19 382 LEU B CA 1
ATOM 7581 C C . LEU B 1 382 ? -13.203 2.404 11.008 1 68.19 382 LEU B C 1
ATOM 7583 O O . LEU B 1 382 ? -12.641 3.271 10.336 1 68.19 382 LEU B O 1
ATOM 7587 N N . GLU B 1 383 ? -13.32 2.496 12.359 1 58.62 383 GLU B N 1
ATOM 7588 C CA . GLU B 1 383 ? -12.625 3.535 13.109 1 58.62 383 GLU B CA 1
ATOM 7589 C C . GLU B 1 383 ? -11.266 3.047 13.594 1 58.62 383 GLU B C 1
ATOM 7591 O O . GLU B 1 383 ? -10.516 3.803 14.219 1 58.62 383 GLU B O 1
ATOM 7596 N N . GLU B 1 384 ? -10.969 1.674 13.141 1 53.91 384 GLU B N 1
ATOM 7597 C CA . GLU B 1 384 ? -9.727 1.037 13.562 1 53.91 384 GLU B CA 1
ATOM 7598 C C . GLU B 1 384 ? -9.586 1.065 15.078 1 53.91 384 GLU B C 1
ATOM 7600 O O . GLU B 1 384 ? -8.531 1.441 15.602 1 53.91 384 GLU B O 1
ATOM 7605 N N . VAL B 1 385 ? -10.68 1.006 15.766 1 45.31 385 VAL B N 1
ATOM 7606 C CA . VAL B 1 385 ? -10.703 0.858 17.219 1 45.31 385 VAL B CA 1
ATOM 7607 C C . VAL B 1 385 ? -11.336 -0.48 17.594 1 45.31 385 VAL B C 1
ATOM 7609 O O . VAL B 1 385 ? -12.094 -1.054 16.812 1 45.31 385 VAL B O 1
ATOM 7612 N N . ALA B 1 386 ? -10.875 -0.966 18.594 1 42.47 386 ALA B N 1
ATOM 7613 C CA . ALA B 1 386 ? -11.391 -2.256 19.031 1 42.47 386 ALA B CA 1
ATOM 7614 C C . ALA B 1 386 ? -12.859 -2.145 19.438 1 42.47 386 ALA B C 1
ATOM 7616 O O . ALA B 1 386 ? -13.664 -3.016 19.125 1 42.47 386 ALA B O 1
ATOM 7617 N N . VAL B 1 387 ? -13.102 -1.122 20.266 1 48.5 387 VAL B N 1
ATOM 7618 C CA . VAL B 1 387 ? -14.461 -0.896 20.75 1 48.5 387 VAL B CA 1
ATOM 7619 C C . VAL B 1 387 ? -14.852 0.563 20.531 1 48.5 387 VAL B C 1
ATOM 7621 O O . VAL B 1 387 ? -14.055 1.472 20.781 1 48.5 387 VAL B O 1
ATOM 7624 N N . LEU B 1 388 ? -16.016 0.673 19.938 1 53.31 388 LEU B N 1
ATOM 7625 C CA . LEU B 1 388 ? -16.516 2.023 19.719 1 53.31 388 LEU B CA 1
ATOM 7626 C C . LEU B 1 388 ? -16.922 2.68 21.031 1 53.31 388 LEU B C 1
ATOM 7628 O O . LEU B 1 388 ? -17.406 2.006 21.938 1 53.31 388 LEU B O 1
ATOM 7632 N N . ASP B 1 389 ? -16.516 3.92 21.234 1 54.12 389 ASP B N 1
ATOM 7633 C CA . ASP B 1 389 ? -16.953 4.688 22.406 1 54.12 389 ASP B CA 1
ATOM 7634 C C . ASP B 1 389 ? -18.469 4.863 22.391 1 54.12 389 ASP B C 1
ATOM 7636 O O . ASP B 1 389 ? -19.047 5.367 21.422 1 54.12 389 ASP B O 1
ATOM 7640 N N . ALA B 1 390 ? -19.188 4.121 23.406 1 57.72 390 ALA B N 1
ATOM 7641 C CA . ALA B 1 390 ? -20.641 4.191 23.531 1 57.72 390 ALA B CA 1
ATOM 7642 C C . ALA B 1 390 ? -21.078 5.516 24.156 1 57.72 390 ALA B C 1
ATOM 7644 O O . ALA B 1 390 ? -22.266 5.832 24.188 1 57.72 390 ALA B O 1
ATOM 7645 N N . ARG B 1 391 ? -20.125 6.262 24.781 1 52.12 391 ARG B N 1
ATOM 7646 C CA . ARG B 1 391 ? -20.516 7.477 25.484 1 52.12 391 ARG B CA 1
ATOM 7647 C C . ARG B 1 391 ? -20.953 8.562 24.516 1 52.12 391 ARG B C 1
ATOM 7649 O O . ARG B 1 391 ? -20.266 8.82 23.516 1 52.12 391 ARG B O 1
ATOM 7656 N N . GLY B 1 392 ? -22.234 8.734 24.375 1 56.88 392 GLY B N 1
ATOM 7657 C CA . GLY B 1 392 ? -22.797 9.812 23.578 1 56.88 392 GLY B CA 1
ATOM 7658 C C . GLY B 1 392 ? -22.031 11.117 23.719 1 56.88 392 GLY B C 1
ATOM 7659 O O . GLY B 1 392 ? -21.234 11.281 24.656 1 56.88 392 GLY B O 1
ATOM 7660 N N . GLY B 1 393 ? -21.953 11.883 22.516 1 63.16 393 GLY B N 1
ATOM 7661 C CA . GLY B 1 393 ? -21.297 13.18 22.625 1 63.16 393 GLY B CA 1
ATOM 7662 C C . GLY B 1 393 ? -21.922 14.086 23.656 1 63.16 393 GLY B C 1
ATOM 7663 O O . GLY B 1 393 ? -23.062 13.859 24.078 1 63.16 393 GLY B O 1
ATOM 7664 N N . SER B 1 394 ? -21.281 14.953 24.375 1 74.25 394 SER B N 1
ATOM 7665 C CA . SER B 1 394 ? -21.75 16.016 25.25 1 74.25 394 SER B CA 1
ATOM 7666 C C . SER B 1 394 ? -22.719 16.938 24.5 1 74.25 394 SER B C 1
ATOM 7668 O O . SER B 1 394 ? -22.562 17.172 23.312 1 74.25 394 SER B O 1
ATOM 7670 N N . PRO B 1 395 ? -23.875 17.219 25.219 1 86.62 395 PRO B N 1
ATOM 7671 C CA . PRO B 1 395 ? -24.797 18.156 24.594 1 86.62 395 PRO B CA 1
ATOM 7672 C C . PRO B 1 395 ? -24.109 19.438 24.125 1 86.62 395 PRO B C 1
ATOM 7674 O O . PRO B 1 395 ? -23.328 20.031 24.875 1 86.62 395 PRO B O 1
ATOM 7677 N N . VAL B 1 396 ? -24.359 19.766 22.906 1 90.88 396 VAL B N 1
ATOM 7678 C CA . VAL B 1 396 ? -23.719 20.938 22.297 1 90.88 396 VAL B CA 1
ATOM 7679 C C . VAL B 1 396 ? -24.703 22.109 22.297 1 90.88 396 VAL B C 1
ATOM 7681 O O . VAL B 1 396 ? -24.297 23.25 22.516 1 90.88 396 VAL B O 1
ATOM 7684 N N . LEU B 1 397 ? -25.969 21.859 21.984 1 95.25 397 LEU B N 1
ATOM 7685 C CA . LEU B 1 397 ? -27.016 22.875 22 1 95.25 397 LEU B CA 1
ATOM 7686 C C . LEU B 1 397 ? -28.047 22.594 23.078 1 95.25 397 LEU B C 1
ATOM 7688 O O . LEU B 1 397 ? -28.422 21.438 23.297 1 95.25 397 LEU B O 1
ATOM 7692 N N . HIS B 1 398 ? -28.484 23.688 23.734 1 96.12 398 HIS B N 1
ATOM 7693 C CA . HIS B 1 398 ? -29.453 23.594 24.812 1 96.12 398 HIS B CA 1
ATOM 7694 C C . HIS B 1 398 ? -30.641 24.516 24.578 1 96.12 398 HIS B C 1
ATOM 7696 O O . HIS B 1 398 ? -30.562 25.719 24.844 1 96.12 398 HIS B O 1
ATOM 7702 N N . ASP B 1 399 ? -31.703 24 24.203 1 95.25 399 ASP B N 1
ATOM 7703 C CA . ASP B 1 399 ? -33 24.688 24.078 1 95.25 399 ASP B CA 1
ATOM 7704 C C . ASP B 1 399 ? -32.844 25.984 23.281 1 95.25 399 ASP B C 1
ATOM 7706 O O . ASP B 1 399 ? -33.219 27.062 23.734 1 95.25 399 ASP B O 1
ATOM 7710 N N . VAL B 1 400 ? -32.344 25.891 22.141 1 96.94 400 VAL B N 1
ATOM 7711 C CA . VAL B 1 400 ? -32.125 27.047 21.281 1 96.94 400 VAL B CA 1
ATOM 7712 C C . VAL B 1 400 ? -33.375 27.359 20.469 1 96.94 400 VAL B C 1
ATOM 7714 O O . VAL B 1 400 ? -33.906 26.484 19.797 1 96.94 400 VAL B O 1
ATOM 7717 N N . SER B 1 401 ? -33.844 28.594 20.578 1 97.81 401 SER B N 1
ATOM 7718 C CA . SER B 1 401 ? -35.031 29.016 19.828 1 97.81 401 SER B CA 1
ATOM 7719 C C . SER B 1 401 ? -34.812 30.359 19.141 1 97.81 401 SER B C 1
ATOM 7721 O O . SER B 1 401 ? -34.344 31.312 19.766 1 97.81 401 SER B O 1
ATOM 7723 N N . PHE B 1 402 ? -35.062 30.438 17.844 1 97.5 402 PHE B N 1
ATOM 7724 C CA . PHE B 1 402 ? -35 31.688 17.078 1 97.5 402 PHE B CA 1
ATOM 7725 C C . PHE B 1 402 ? -35.688 31.5 15.727 1 97.5 402 PHE B C 1
ATOM 7727 O O . PHE B 1 402 ? -35.969 30.375 15.32 1 97.5 402 PHE B O 1
ATOM 7734 N N . THR B 1 403 ? -35.938 32.562 15.078 1 97.38 403 THR B N 1
ATOM 7735 C CA . THR B 1 403 ? -36.562 32.531 13.758 1 97.38 403 THR B CA 1
ATOM 7736 C C . THR B 1 403 ? -35.844 33.5 12.805 1 97.38 403 THR B C 1
ATOM 7738 O O . THR B 1 403 ? -35.469 34.625 13.203 1 97.38 403 THR B O 1
ATOM 7741 N N . VAL B 1 404 ? -35.625 33.031 11.656 1 97.5 404 VAL B N 1
ATOM 7742 C CA . VAL B 1 404 ? -35.156 33.844 10.547 1 97.5 404 VAL B CA 1
ATOM 7743 C C . VAL B 1 404 ? -36.281 34.062 9.547 1 97.5 404 VAL B C 1
ATOM 7745 O O . VAL B 1 404 ? -36.688 33.125 8.859 1 97.5 404 VAL B O 1
ATOM 7748 N N . GLU B 1 405 ? -36.719 35.281 9.492 1 96.31 405 GLU B N 1
ATOM 7749 C CA . GLU B 1 405 ? -37.812 35.594 8.578 1 96.31 405 GLU B CA 1
ATOM 7750 C C . GLU B 1 405 ? -37.344 35.625 7.133 1 96.31 405 GLU B C 1
ATOM 7752 O O . GLU B 1 405 ? -36.156 35.781 6.867 1 96.31 405 GLU B O 1
ATOM 7757 N N . PRO B 1 406 ? -38.344 35.406 6.168 1 95.88 406 PRO B N 1
ATOM 7758 C CA . PRO B 1 406 ? -37.938 35.438 4.758 1 95.88 406 PRO B CA 1
ATOM 7759 C C . PRO B 1 406 ? -37.219 36.75 4.371 1 95.88 406 PRO B C 1
ATOM 7761 O O . PRO B 1 406 ? -37.75 37.844 4.656 1 95.88 406 PRO B O 1
ATOM 7764 N N . GLY B 1 407 ? -36 36.594 3.816 1 93.94 407 GLY B N 1
ATOM 7765 C CA . GLY B 1 407 ? -35.25 37.719 3.344 1 93.94 407 GLY B CA 1
ATOM 7766 C C . GLY B 1 407 ? -34.406 38.375 4.426 1 93.94 407 GLY B C 1
ATOM 7767 O O . GLY B 1 407 ? -33.656 39.312 4.156 1 93.94 407 GLY B O 1
ATOM 7768 N N . GLN B 1 408 ? -34.5 37.844 5.609 1 95.38 408 GLN B N 1
ATOM 7769 C CA . GLN B 1 408 ? -33.781 38.406 6.746 1 95.38 408 GLN B CA 1
ATOM 7770 C C . GLN B 1 408 ? -32.344 37.844 6.816 1 95.38 408 GLN B C 1
ATOM 7772 O O . GLN B 1 408 ? -32.125 36.656 6.52 1 95.38 408 GLN B O 1
ATOM 7777 N N . LEU B 1 409 ? -31.422 38.719 7.176 1 94.94 409 LEU B N 1
ATOM 7778 C CA . LEU B 1 409 ? -30.047 38.312 7.434 1 94.94 409 LEU B CA 1
ATOM 7779 C C . LEU B 1 409 ? -29.781 38.219 8.93 1 94.94 409 LEU B C 1
ATOM 7781 O O . LEU B 1 409 ? -29.812 39.219 9.641 1 94.94 409 LEU B O 1
ATOM 7785 N N . VAL B 1 410 ? -29.516 37 9.406 1 95.94 410 VAL B N 1
ATOM 7786 C CA . VAL B 1 410 ? -29.219 36.781 10.812 1 95.94 410 VAL B CA 1
ATOM 7787 C C . VAL B 1 410 ? -27.766 36.312 10.961 1 95.94 410 VAL B C 1
ATOM 7789 O O . VAL B 1 410 ? -27.344 35.375 10.273 1 95.94 410 VAL B O 1
ATOM 7792 N N . ALA B 1 411 ? -27 36.906 11.852 1 94.5 411 ALA B N 1
ATOM 7793 C CA . ALA B 1 411 ? -25.609 36.562 12.086 1 94.5 411 ALA B CA 1
ATOM 7794 C C . ALA B 1 411 ? -25.438 35.844 13.422 1 94.5 411 ALA B C 1
ATOM 7796 O O . ALA B 1 411 ? -26.047 36.219 14.414 1 94.5 411 ALA B O 1
ATOM 7797 N N . LEU B 1 412 ? -24.703 34.781 13.375 1 94.56 412 LEU B N 1
ATOM 7798 C CA . LEU B 1 412 ? -24.297 34.062 14.586 1 94.56 412 LEU B CA 1
ATOM 7799 C C . LEU B 1 412 ? -22.891 34.438 15.016 1 94.56 412 LEU B C 1
ATOM 7801 O O . LEU B 1 412 ? -21.953 34.344 14.242 1 94.56 412 LEU B O 1
ATOM 7805 N N . VAL B 1 413 ? -22.797 34.938 16.234 1 90.38 413 VAL B N 1
ATOM 7806 C CA . VAL B 1 413 ? -21.5 35.312 16.797 1 90.38 413 VAL B CA 1
ATOM 7807 C C . VAL B 1 413 ? -21.312 34.656 18.156 1 90.38 413 VAL B C 1
ATOM 7809 O O . VAL B 1 413 ? -22.281 34.406 18.875 1 90.38 413 VAL B O 1
ATOM 7812 N N . GLY B 1 414 ? -20.141 34.281 18.422 1 87.62 414 GLY B N 1
ATOM 7813 C CA . GLY B 1 414 ? -19.844 33.625 19.688 1 87.62 414 GLY B CA 1
ATOM 7814 C C . GLY B 1 414 ? -18.453 33.062 19.75 1 87.62 414 GLY B C 1
ATOM 7815 O O . GLY B 1 414 ? -17.703 33.094 18.766 1 87.62 414 GLY B O 1
ATOM 7816 N N . SER B 1 415 ? -18.172 32.531 20.922 1 83.31 415 SER B N 1
ATOM 7817 C CA . SER B 1 415 ? -16.859 31.922 21.125 1 83.31 415 SER B CA 1
ATOM 7818 C C . SER B 1 415 ? -16.703 30.641 20.312 1 83.31 415 SER B C 1
ATOM 7820 O O . SER B 1 415 ? -17.688 30.078 19.844 1 83.31 415 SER B O 1
ATOM 7822 N N . SER B 1 416 ? -15.43 30.281 20.047 1 78.31 416 SER B N 1
ATOM 7823 C CA . SER B 1 416 ? -15.172 29 19.391 1 78.31 416 SER B CA 1
ATOM 7824 C C . SER B 1 416 ? -15.758 27.844 20.188 1 78.31 416 SER B C 1
ATOM 7826 O O . SER B 1 416 ? -15.633 27.797 21.406 1 78.31 416 SER B O 1
ATOM 7828 N N . GLY B 1 417 ? -16.422 27.016 19.531 1 81.75 417 GLY B N 1
ATOM 7829 C CA . GLY B 1 417 ? -17 25.859 20.188 1 81.75 417 GLY B CA 1
ATOM 7830 C C . GLY B 1 417 ? -18.344 26.141 20.828 1 81.75 417 GLY B C 1
ATOM 7831 O O . GLY B 1 417 ? -18.906 25.281 21.516 1 81.75 417 GLY B O 1
ATOM 7832 N N . ALA B 1 418 ? -18.859 27.312 20.562 1 87.12 418 ALA B N 1
ATOM 7833 C CA . ALA B 1 418 ? -20.094 27.719 21.219 1 87.12 418 ALA B CA 1
ATOM 7834 C C . ALA B 1 418 ? -21.297 26.984 20.625 1 87.12 418 ALA B C 1
ATOM 7836 O O . ALA B 1 418 ? -22.375 26.969 21.219 1 87.12 418 ALA B O 1
ATOM 7837 N N . GLY B 1 419 ? -21.125 26.359 19.422 1 90.94 419 GLY B N 1
ATOM 7838 C CA . GLY B 1 419 ? -22.219 25.625 18.812 1 90.94 419 GLY B CA 1
ATOM 7839 C C . GLY B 1 419 ? -22.703 26.25 17.516 1 90.94 419 GLY B C 1
ATOM 7840 O O . GLY B 1 419 ? -23.703 25.812 16.938 1 90.94 419 GLY B O 1
ATOM 7841 N N . LYS B 1 420 ? -22.078 27.234 17.031 1 92.25 420 LYS B N 1
ATOM 7842 C CA . LYS B 1 420 ? -22.484 27.969 15.844 1 92.25 420 LYS B CA 1
ATOM 7843 C C . LYS B 1 420 ? -22.531 27.047 14.625 1 92.25 420 LYS B C 1
ATOM 7845 O O . LYS B 1 420 ? -23.547 27 13.914 1 92.25 420 LYS B O 1
ATOM 7850 N N . SER B 1 421 ? -21.438 26.25 14.43 1 90.19 421 SER B N 1
ATOM 7851 C CA . SER B 1 421 ? -21.359 25.359 13.273 1 90.19 421 SER B CA 1
ATOM 7852 C C . SER B 1 421 ? -22.406 24.25 13.375 1 90.19 421 SER B C 1
ATOM 7854 O O . SER B 1 421 ? -22.922 23.781 12.359 1 90.19 421 SER B O 1
ATOM 7856 N N . THR B 1 422 ? -22.688 23.859 14.57 1 92.12 422 THR B N 1
ATOM 7857 C CA . THR B 1 422 ? -23.719 22.859 14.797 1 92.12 422 THR B CA 1
ATOM 7858 C C . THR B 1 422 ? -25.094 23.375 14.352 1 92.12 422 THR B C 1
ATOM 7860 O O . THR B 1 422 ? -25.844 22.656 13.672 1 92.12 422 THR B O 1
ATOM 7863 N N . ILE B 1 423 ? -25.344 24.609 14.703 1 95.12 423 ILE B N 1
ATOM 7864 C CA . ILE B 1 423 ? -26.609 25.234 14.297 1 95.12 423 ILE B CA 1
ATOM 7865 C C . ILE B 1 423 ? -26.688 25.266 12.773 1 95.12 423 ILE B C 1
ATOM 7867 O O . ILE B 1 423 ? -27.719 24.891 12.195 1 95.12 423 ILE B O 1
ATOM 7871 N N . ALA B 1 424 ? -25.641 25.609 12.188 1 93.62 424 ALA B N 1
ATOM 7872 C CA . ALA B 1 424 ? -25.578 25.703 10.734 1 93.62 424 ALA B CA 1
ATOM 7873 C C . ALA B 1 424 ? -25.781 24.344 10.07 1 93.62 424 ALA B C 1
ATOM 7875 O O . ALA B 1 424 ? -26.375 24.25 9 1 93.62 424 ALA B O 1
ATOM 7876 N N . SER B 1 425 ? -25.359 23.266 10.68 1 93.06 425 SER B N 1
ATOM 7877 C CA . SER B 1 425 ? -25.406 21.922 10.102 1 93.06 425 SER B CA 1
ATOM 7878 C C . SER B 1 425 ? -26.781 21.281 10.297 1 93.06 425 SER B C 1
ATOM 7880 O O . SER B 1 425 ? -27.125 20.344 9.586 1 93.06 425 SER B O 1
ATOM 7882 N N . LEU B 1 426 ? -27.531 21.734 11.242 1 95.12 426 LEU B N 1
ATOM 7883 C CA . LEU B 1 426 ? -28.844 21.156 11.547 1 95.12 426 LEU B CA 1
ATOM 7884 C C . LEU B 1 426 ? -29.891 21.625 10.555 1 95.12 426 LEU B C 1
ATOM 7886 O O . LEU B 1 426 ? -30.844 20.906 10.258 1 95.12 426 LEU B O 1
ATOM 7890 N N . VAL B 1 427 ? -29.719 22.812 10.008 1 95.62 427 VAL B N 1
ATOM 7891 C CA . VAL B 1 427 ? -30.703 23.391 9.125 1 95.62 427 VAL B CA 1
ATOM 7892 C C . VAL B 1 427 ? -30.859 22.547 7.867 1 95.62 427 VAL B C 1
ATOM 7894 O O . VAL B 1 427 ? -31.969 22.172 7.488 1 95.62 427 VAL B O 1
ATOM 7897 N N . PRO B 1 428 ? -29.75 22.125 7.25 1 94.81 428 PRO B N 1
ATOM 7898 C CA . PRO B 1 428 ? -29.875 21.25 6.082 1 94.81 428 PRO B CA 1
ATOM 7899 C C . PRO B 1 428 ? -30.109 19.797 6.461 1 94.81 428 PRO B C 1
ATOM 7901 O O . PRO B 1 428 ? -30.031 18.906 5.602 1 94.81 428 PRO B O 1
ATOM 7904 N N . ARG B 1 429 ? -30.344 19.531 7.672 1 94.75 429 ARG B N 1
ATOM 7905 C CA . ARG B 1 429 ? -30.625 18.219 8.227 1 94.75 429 ARG B CA 1
ATOM 7906 C C . ARG B 1 429 ? -29.469 17.266 7.992 1 94.75 429 ARG B C 1
ATOM 7908 O O . ARG B 1 429 ? -29.656 16.125 7.539 1 94.75 429 ARG B O 1
ATOM 7915 N N . LEU B 1 430 ? -28.297 17.797 8.109 1 92.25 430 LEU B N 1
ATOM 7916 C CA . LEU B 1 430 ? -27.125 16.906 8.156 1 92.25 430 LEU B CA 1
ATOM 7917 C C . LEU B 1 430 ? -27.156 16.047 9.414 1 92.25 430 LEU B C 1
ATOM 7919 O O . LEU B 1 430 ? -26.516 14.992 9.453 1 92.25 430 LEU B O 1
ATOM 7923 N N . TYR B 1 431 ? -27.812 16.562 10.43 1 91.31 431 TYR B N 1
ATOM 7924 C CA . TYR B 1 431 ? -28.141 15.891 11.672 1 91.31 431 TYR B CA 1
ATOM 7925 C C . TYR B 1 431 ? -29.594 16.109 12.047 1 91.31 431 TYR B C 1
ATOM 7927 O O . TYR B 1 431 ? -30.203 17.094 11.641 1 91.31 431 TYR B O 1
ATOM 7935 N N . ASP B 1 432 ? -30.062 15.133 12.781 1 92 432 ASP B N 1
ATOM 7936 C CA . ASP B 1 432 ? -31.391 15.328 13.367 1 92 432 ASP B CA 1
ATOM 7937 C C . ASP B 1 432 ? -31.281 15.805 14.812 1 92 432 ASP B C 1
ATOM 7939 O O . ASP B 1 432 ? -30.453 15.328 15.57 1 92 432 ASP B O 1
ATOM 7943 N N . ALA B 1 433 ? -32.094 16.781 15.039 1 93.69 433 ALA B N 1
ATOM 7944 C CA . ALA B 1 433 ? -32.156 17.266 16.422 1 93.69 433 ALA B CA 1
ATOM 7945 C C . ALA B 1 433 ? -32.719 16.203 17.359 1 93.69 433 ALA B C 1
ATOM 7947 O O . ALA B 1 433 ? -33.594 15.414 16.969 1 93.69 433 ALA B O 1
ATOM 7948 N N . GLU B 1 434 ? -32.219 16.172 18.547 1 91.19 434 GLU B N 1
ATOM 7949 C CA . GLU B 1 434 ? -32.688 15.219 19.547 1 91.19 434 GLU B CA 1
ATOM 7950 C C . GLU B 1 434 ? -34.031 15.641 20.141 1 91.19 434 GLU B C 1
ATOM 7952 O O . GLU B 1 434 ? -34.875 14.805 20.406 1 91.19 434 GLU B O 1
ATOM 7957 N N . ALA B 1 435 ? -34.031 16.875 20.484 1 94.56 435 ALA B N 1
ATOM 7958 C CA . ALA B 1 435 ? -35.25 17.469 21 1 94.56 435 ALA B CA 1
ATOM 7959 C C . ALA B 1 435 ? -35.562 18.781 20.297 1 94.56 435 ALA B C 1
ATOM 7961 O O . ALA B 1 435 ? -34.688 19.422 19.734 1 94.56 435 ALA B O 1
ATOM 7962 N N . GLY B 1 436 ? -36.875 19.109 20.266 1 96.5 436 GLY B N 1
ATOM 7963 C CA . GLY B 1 436 ? -37.281 20.328 19.578 1 96.5 436 GLY B CA 1
ATOM 7964 C C . GLY B 1 436 ? -37.531 20.109 18.094 1 96.5 436 GLY B C 1
ATOM 7965 O O . GLY B 1 436 ? -37.719 18.969 17.656 1 96.5 436 GLY B O 1
ATOM 7966 N N . ALA B 1 437 ? -37.688 21.234 17.422 1 97.38 437 ALA B N 1
ATOM 7967 C CA . ALA B 1 437 ? -37.969 21.125 15.992 1 97.38 437 ALA B CA 1
ATOM 7968 C C . ALA B 1 437 ? -37.312 22.25 15.195 1 97.38 437 ALA B C 1
ATOM 7970 O O . ALA B 1 437 ? -37.188 23.375 15.688 1 97.38 437 ALA B O 1
ATOM 7971 N N . ILE B 1 438 ? -36.875 21.891 14.094 1 97.44 438 ILE B N 1
ATOM 7972 C CA . ILE B 1 438 ? -36.375 22.844 13.102 1 97.44 438 ILE B CA 1
ATOM 7973 C C . ILE B 1 438 ? -37.312 22.844 11.891 1 97.44 438 ILE B C 1
ATOM 7975 O O . ILE B 1 438 ? -37.594 21.797 11.305 1 97.44 438 ILE B O 1
ATOM 7979 N N . ARG B 1 439 ? -37.781 24.031 11.586 1 97.69 439 ARG B N 1
ATOM 7980 C CA . ARG B 1 439 ? -38.812 24.109 10.547 1 97.69 439 ARG B CA 1
ATOM 7981 C C . ARG B 1 439 ? -38.344 25.016 9.406 1 97.69 439 ARG B C 1
ATOM 7983 O O . ARG B 1 439 ? -37.719 26.047 9.641 1 97.69 439 ARG B O 1
ATOM 7990 N N . LEU B 1 440 ? -38.625 24.594 8.203 1 97 440 LEU B N 1
ATOM 7991 C CA . LEU B 1 440 ? -38.5 25.391 6.988 1 97 440 LEU B CA 1
ATOM 7992 C C . LEU B 1 440 ? -39.875 25.734 6.418 1 97 440 LEU B C 1
ATOM 7994 O O . LEU B 1 440 ? -40.656 24.844 6.113 1 97 440 LEU B O 1
ATOM 7998 N N . ALA B 1 441 ? -40.125 27 6.262 1 96.06 441 ALA B N 1
ATOM 7999 C CA . ALA B 1 441 ? -41.438 27.453 5.812 1 96.06 441 ALA B CA 1
ATOM 8000 C C . ALA B 1 441 ? -42.531 26.828 6.648 1 96.06 441 ALA B C 1
ATOM 8002 O O . ALA B 1 441 ? -43.531 26.359 6.109 1 96.06 441 ALA B O 1
ATOM 8003 N N . GLY B 1 442 ? -42.219 26.609 7.824 1 94.69 442 GLY B N 1
ATOM 8004 C CA . GLY B 1 442 ? -43.219 26.156 8.773 1 94.69 442 GLY B CA 1
ATOM 8005 C C . GLY B 1 442 ? -43.312 24.656 8.883 1 94.69 442 GLY B C 1
ATOM 8006 O O . GLY B 1 442 ? -44.031 24.125 9.742 1 94.69 442 GLY B O 1
ATOM 8007 N N . VAL B 1 443 ? -42.625 23.938 8.133 1 96.62 443 VAL B N 1
ATOM 8008 C CA . VAL B 1 443 ? -42.688 22.484 8.156 1 96.62 443 VAL B CA 1
ATOM 8009 C C . VAL B 1 443 ? -41.406 21.922 8.742 1 96.62 443 VAL B C 1
ATOM 8011 O O . VAL B 1 443 ? -40.281 22.359 8.375 1 96.62 443 VAL B O 1
ATOM 8014 N N . ASP B 1 444 ? -41.594 20.953 9.602 1 96.62 444 ASP B N 1
ATOM 8015 C CA . ASP B 1 444 ? -40.438 20.312 10.211 1 96.62 444 ASP B CA 1
ATOM 8016 C C . ASP B 1 444 ? -39.562 19.641 9.156 1 96.62 444 ASP B C 1
ATOM 8018 O O . ASP B 1 444 ? -40.062 18.953 8.266 1 96.62 444 ASP B O 1
ATOM 8022 N N . VAL B 1 445 ? -38.25 19.812 9.312 1 96.44 445 VAL B N 1
ATOM 8023 C CA . VAL B 1 445 ? -37.312 19.281 8.336 1 96.44 445 VAL B CA 1
ATOM 8024 C C . VAL B 1 445 ? -37.406 17.766 8.289 1 96.44 445 VAL B C 1
ATOM 8026 O O . VAL B 1 445 ? -37.094 17.141 7.277 1 96.44 445 VAL B O 1
ATOM 8029 N N . ARG B 1 446 ? -37.875 17 9.367 1 95.69 446 ARG B N 1
ATOM 8030 C CA . ARG B 1 446 ? -38.031 15.555 9.438 1 95.69 446 ARG B CA 1
ATOM 8031 C C . ARG B 1 446 ? -39.25 15.102 8.602 1 95.69 446 ARG B C 1
ATOM 8033 O O . ARG B 1 446 ? -39.375 13.922 8.281 1 95.69 446 ARG B O 1
ATOM 8040 N N . ASP B 1 447 ? -39.969 16.125 8.188 1 96 447 ASP B N 1
ATOM 8041 C CA . ASP B 1 447 ? -41.156 15.82 7.391 1 96 447 ASP B CA 1
ATOM 8042 C C . ASP B 1 447 ? -41 16.297 5.949 1 96 447 ASP B C 1
ATOM 8044 O O . ASP B 1 447 ? -41.969 16.328 5.188 1 96 447 ASP B O 1
ATOM 8048 N N . LEU B 1 448 ? -39.875 16.641 5.574 1 96.06 448 LEU B N 1
ATOM 8049 C CA . LEU B 1 448 ? -39.562 17.094 4.227 1 96.06 448 LEU B CA 1
ATOM 8050 C C . LEU B 1 448 ? -38.688 16.094 3.502 1 96.06 448 LEU B C 1
ATOM 8052 O O . LEU B 1 448 ? -37.969 15.336 4.141 1 96.06 448 LEU B O 1
ATOM 8056 N N . THR B 1 449 ? -38.812 16.094 2.158 1 94.25 449 THR B N 1
ATOM 8057 C CA . THR B 1 449 ? -37.938 15.227 1.37 1 94.25 449 THR B CA 1
ATOM 8058 C C . THR B 1 449 ? -36.531 15.805 1.288 1 94.25 449 THR B C 1
ATOM 8060 O O . THR B 1 449 ? -36.375 17.031 1.259 1 94.25 449 THR B O 1
ATOM 8063 N N . GLY B 1 450 ? -35.562 14.938 1.275 1 91.44 450 GLY B N 1
ATOM 8064 C CA . GLY B 1 450 ? -34.188 15.367 1.155 1 91.44 450 GLY B CA 1
ATOM 8065 C C . GLY B 1 450 ? -33.938 16.188 -0.093 1 91.44 450 GLY B C 1
ATOM 8066 O O . GLY B 1 450 ? -33.219 17.188 -0.043 1 91.44 450 GLY B O 1
ATOM 8067 N N . ASP B 1 451 ? -34.594 15.797 -1.133 1 90.94 451 ASP B N 1
ATOM 8068 C CA . ASP B 1 451 ? -34.438 16.484 -2.408 1 90.94 451 ASP B CA 1
ATOM 8069 C C . ASP B 1 451 ? -34.938 17.922 -2.326 1 90.94 451 ASP B C 1
ATOM 8071 O O . ASP B 1 451 ? -34.312 18.844 -2.861 1 90.94 451 ASP B O 1
ATOM 8075 N N . SER B 1 452 ? -36 18.062 -1.658 1 93.69 452 SER B N 1
ATOM 8076 C CA . SER B 1 452 ? -36.594 19.391 -1.547 1 93.69 452 SER B CA 1
ATOM 8077 C C . SER B 1 452 ? -35.781 20.297 -0.636 1 93.69 452 SER B C 1
ATOM 8079 O O . SER B 1 452 ? -35.656 21.5 -0.877 1 93.69 452 SER B O 1
ATOM 8081 N N . ILE B 1 453 ? -35.219 19.75 0.362 1 94.44 453 ILE B N 1
ATOM 8082 C CA . ILE B 1 453 ? -34.344 20.516 1.26 1 94.44 453 ILE B CA 1
ATOM 8083 C C . ILE B 1 453 ? -33.125 21 0.508 1 94.44 453 ILE B C 1
ATOM 8085 O O . ILE B 1 453 ? -32.75 22.172 0.597 1 94.44 453 ILE B O 1
ATOM 8089 N N . ARG B 1 454 ? -32.625 20.156 -0.264 1 91.5 454 ARG B N 1
ATOM 8090 C CA . ARG B 1 454 ? -31.422 20.469 -1.021 1 91.5 454 ARG B CA 1
ATOM 8091 C C . ARG B 1 454 ? -31.688 21.562 -2.061 1 91.5 454 ARG B C 1
ATOM 8093 O O . ARG B 1 454 ? -30.828 22.391 -2.334 1 91.5 454 ARG B O 1
ATOM 8100 N N . ALA B 1 455 ? -32.844 21.5 -2.582 1 91.31 455 ALA B N 1
ATOM 8101 C CA . ALA B 1 455 ? -33.219 22.469 -3.602 1 91.31 455 ALA B CA 1
ATOM 8102 C C . ALA B 1 455 ? -33.469 23.844 -2.977 1 91.31 455 ALA B C 1
ATOM 8104 O O . ALA B 1 455 ? -33.344 24.875 -3.639 1 91.31 455 ALA B O 1
ATOM 8105 N N . THR B 1 456 ? -33.781 23.812 -1.727 1 94.12 456 THR B N 1
ATOM 8106 C CA . THR B 1 456 ? -34.188 25.031 -1.049 1 94.12 456 THR B CA 1
ATOM 8107 C C . THR B 1 456 ? -33 25.719 -0.364 1 94.12 456 THR B C 1
ATOM 8109 O O . THR B 1 456 ? -32.969 26.938 -0.263 1 94.12 456 THR B O 1
ATOM 8112 N N . LEU B 1 457 ? -32.094 24.875 0.042 1 94.81 457 LEU B N 1
ATOM 8113 C CA . LEU B 1 457 ? -31.016 25.406 0.88 1 94.81 457 LEU B CA 1
ATOM 8114 C C . LEU B 1 457 ? -29.688 25.344 0.15 1 94.81 457 LEU B C 1
ATOM 8116 O O . LEU B 1 457 ? -29.422 24.406 -0.603 1 94.81 457 LEU B O 1
ATOM 8120 N N . GLY B 1 458 ? -28.844 26.375 0.335 1 93.06 458 GLY B N 1
ATOM 8121 C CA . GLY B 1 458 ? -27.438 26.406 -0.066 1 93.06 458 GLY B CA 1
ATOM 8122 C C . GLY B 1 458 ? -26.5 26.703 1.081 1 93.06 458 GLY B C 1
ATOM 8123 O O . GLY B 1 458 ? -26.797 27.547 1.929 1 93.06 458 GLY B O 1
ATOM 8124 N N . MET B 1 459 ? -25.453 25.891 1.102 1 92.25 459 MET B N 1
ATOM 8125 C CA . MET B 1 459 ? -24.531 26.078 2.223 1 92.25 459 MET B CA 1
ATOM 8126 C C . MET B 1 459 ? -23.094 26.172 1.736 1 92.25 459 MET B C 1
ATOM 8128 O O . MET B 1 459 ? -22.688 25.438 0.825 1 92.25 459 MET B O 1
ATOM 8132 N N . VAL B 1 460 ? -22.406 27.125 2.27 1 88.94 460 VAL B N 1
ATOM 8133 C CA . VAL B 1 460 ? -20.953 27.203 2.115 1 88.94 460 VAL B CA 1
ATOM 8134 C C . VAL B 1 460 ? -20.281 26.812 3.422 1 88.94 460 VAL B C 1
ATOM 8136 O O . VAL B 1 460 ? -20.484 27.438 4.461 1 88.94 460 VAL B O 1
ATOM 8139 N N . THR B 1 461 ? -19.516 25.734 3.322 1 86 461 THR B N 1
ATOM 8140 C CA . THR B 1 461 ? -18.844 25.219 4.516 1 86 461 THR B CA 1
ATOM 8141 C C . THR B 1 461 ? -17.531 25.953 4.762 1 86 461 THR B C 1
ATOM 8143 O O . THR B 1 461 ? -17.031 26.672 3.887 1 86 461 THR B O 1
ATOM 8146 N N . GLN B 1 462 ? -17 25.672 5.922 1 74.06 462 GLN B N 1
ATOM 8147 C CA . GLN B 1 462 ? -15.773 26.344 6.355 1 74.06 462 GLN B CA 1
ATOM 8148 C C . GLN B 1 462 ? -14.594 25.953 5.465 1 74.06 462 GLN B C 1
ATOM 8150 O O . GLN B 1 462 ? -13.789 26.797 5.078 1 74.06 462 GLN B O 1
ATOM 8155 N N . ASP B 1 463 ? -14.523 24.734 5.051 1 74.44 463 ASP B N 1
ATOM 8156 C CA . ASP B 1 463 ? -13.344 24.234 4.34 1 74.44 463 ASP B CA 1
ATOM 8157 C C . ASP B 1 463 ? -13.484 24.453 2.834 1 74.44 463 ASP B C 1
ATOM 8159 O O . ASP B 1 463 ? -12.492 24.391 2.1 1 74.44 463 ASP B O 1
ATOM 8163 N N . GLY B 1 464 ? -14.57 24.938 2.346 1 81.12 464 GLY B N 1
ATOM 8164 C CA . GLY B 1 464 ? -14.773 25.156 0.922 1 81.12 464 GLY B CA 1
ATOM 8165 C C . GLY B 1 464 ? -14.297 24 0.066 1 81.12 464 GLY B C 1
ATOM 8166 O O . GLY B 1 464 ? -13.562 24.203 -0.902 1 81.12 464 GLY B O 1
ATOM 8167 N N . HIS B 1 465 ? -14.75 22.844 0.364 1 86 465 HIS B N 1
ATOM 8168 C CA . HIS B 1 465 ? -14.266 21.625 -0.278 1 86 465 HIS B CA 1
ATOM 8169 C C . HIS B 1 465 ? -14.688 21.578 -1.742 1 86 465 HIS B C 1
ATOM 8171 O O . HIS B 1 465 ? -15.828 21.906 -2.078 1 86 465 HIS B O 1
ATOM 8177 N N . LEU B 1 466 ? -13.688 21.266 -2.598 1 89.06 466 LEU B N 1
ATOM 8178 C CA . LEU B 1 466 ? -13.914 21.047 -4.023 1 89.06 466 LEU B CA 1
ATOM 8179 C C . LEU B 1 466 ? -13.508 19.625 -4.422 1 89.06 466 LEU B C 1
ATOM 8181 O O . LEU B 1 466 ? -12.539 19.078 -3.889 1 89.06 466 LEU B O 1
ATOM 8185 N N . PHE B 1 467 ? -14.328 19.047 -5.297 1 89.31 467 PHE B N 1
ATOM 8186 C CA . PHE B 1 467 ? -13.938 17.75 -5.84 1 89.31 467 PHE B CA 1
ATOM 8187 C C . PHE B 1 467 ? -12.742 17.891 -6.773 1 89.31 467 PHE B C 1
ATOM 8189 O O . PHE B 1 467 ? -12.547 18.938 -7.383 1 89.31 467 PHE B O 1
ATOM 8196 N N . HIS B 1 468 ? -11.984 16.797 -6.836 1 86.94 468 HIS B N 1
ATOM 8197 C CA . HIS B 1 468 ? -10.906 16.75 -7.816 1 86.94 468 HIS B CA 1
ATOM 8198 C C . HIS B 1 468 ? -11.453 16.531 -9.227 1 86.94 468 HIS B C 1
ATOM 8200 O O . HIS B 1 468 ? -11.312 15.453 -9.789 1 86.94 468 HIS B O 1
ATOM 8206 N N . GLU B 1 469 ? -12.047 17.516 -9.688 1 89.38 469 GLU B N 1
ATOM 8207 C CA . GLU B 1 469 ? -12.68 17.562 -11 1 89.38 469 GLU B CA 1
ATOM 8208 C C . GLU B 1 469 ? -12.539 18.938 -11.641 1 89.38 469 GLU B C 1
ATOM 8210 O O . GLU B 1 469 ? -11.938 19.844 -11.047 1 89.38 469 GLU B O 1
ATOM 8215 N N . SER B 1 470 ? -13.086 19.094 -12.812 1 92.75 470 SER B N 1
ATOM 8216 C CA . SER B 1 470 ? -13.016 20.375 -13.516 1 92.75 470 SER B CA 1
ATOM 8217 C C . SER B 1 470 ? -13.859 21.438 -12.828 1 92.75 470 SER B C 1
ATOM 8219 O O . SER B 1 470 ? -14.75 21.109 -12.039 1 92.75 470 SER B O 1
ATOM 8221 N N . VAL B 1 471 ? -13.5 22.703 -13.102 1 95.06 471 VAL B N 1
ATOM 8222 C CA . VAL B 1 471 ? -14.305 23.812 -12.625 1 95.06 471 VAL B CA 1
ATOM 8223 C C . VAL B 1 471 ? -15.758 23.641 -13.078 1 95.06 471 VAL B C 1
ATOM 8225 O O . VAL B 1 471 ? -16.688 23.828 -12.289 1 95.06 471 VAL B O 1
ATOM 8228 N N . ARG B 1 472 ? -15.922 23.203 -14.289 1 95.44 472 ARG B N 1
ATOM 8229 C CA . ARG B 1 472 ? -17.25 22.938 -14.844 1 95.44 472 ARG B CA 1
ATOM 8230 C C . ARG B 1 472 ? -18 21.906 -14.008 1 95.44 472 ARG B C 1
ATOM 8232 O O . ARG B 1 472 ? -19.156 22.125 -13.641 1 95.44 472 ARG B O 1
ATOM 8239 N N . TYR B 1 473 ? -17.406 20.859 -13.711 1 93.19 473 TYR B N 1
ATOM 8240 C CA . TYR B 1 473 ? -18.031 19.797 -12.945 1 93.19 473 TYR B CA 1
ATOM 8241 C C . TYR B 1 473 ? -18.422 20.266 -11.555 1 93.19 473 TYR B C 1
ATOM 8243 O O . TYR B 1 473 ? -19.516 19.969 -11.07 1 93.19 473 TYR B O 1
ATOM 8251 N N . ASN B 1 474 ? -17.516 20.969 -10.898 1 93.88 474 ASN B N 1
ATOM 8252 C CA . ASN B 1 474 ? -17.781 21.469 -9.555 1 93.88 474 ASN B CA 1
ATOM 8253 C C . ASN B 1 474 ? -18.969 22.406 -9.539 1 93.88 474 ASN B C 1
ATOM 8255 O O . ASN B 1 474 ? -19.75 22.422 -8.578 1 93.88 474 ASN B O 1
ATOM 8259 N N . LEU B 1 475 ? -19.047 23.188 -10.609 1 95.25 475 LEU B N 1
ATOM 8260 C CA . LEU B 1 475 ? -20.172 24.125 -10.695 1 95.25 475 LEU B CA 1
ATOM 8261 C C . LEU B 1 475 ? -21.453 23.391 -11.055 1 95.25 475 LEU B C 1
ATOM 8263 O O . LEU B 1 475 ? -22.5 23.625 -10.438 1 95.25 475 LEU B O 1
ATOM 8267 N N . LEU B 1 476 ? -21.375 22.469 -11.977 1 94.12 476 LEU B N 1
ATOM 8268 C CA . LEU B 1 476 ? -22.562 21.75 -12.445 1 94.12 476 LEU B CA 1
ATOM 8269 C C . LEU B 1 476 ? -23.078 20.797 -11.375 1 94.12 476 LEU B C 1
ATOM 8271 O O . LEU B 1 476 ? -24.234 20.344 -11.445 1 94.12 476 LEU B O 1
ATOM 8275 N N . PHE B 1 477 ? -22.25 20.547 -10.406 1 90.69 477 PHE B N 1
ATOM 8276 C CA . PHE B 1 477 ? -22.672 19.688 -9.312 1 90.69 477 PHE B CA 1
ATOM 8277 C C . PHE B 1 477 ? -23.859 20.281 -8.57 1 90.69 477 PHE B C 1
ATOM 8279 O O . PHE B 1 477 ? -24.719 19.547 -8.086 1 90.69 477 PHE B O 1
ATOM 8286 N N . ALA B 1 478 ? -23.906 21.562 -8.523 1 91.56 478 ALA B N 1
ATOM 8287 C CA . ALA B 1 478 ? -25 22.281 -7.84 1 91.56 478 ALA B CA 1
ATOM 8288 C C . ALA B 1 478 ? -26.219 22.406 -8.742 1 91.56 478 ALA B C 1
ATOM 8290 O O . ALA B 1 478 ? -27.359 22.422 -8.266 1 91.56 478 ALA B O 1
ATOM 8291 N N . ASN B 1 479 ? -26.016 22.578 -9.984 1 93.38 479 ASN B N 1
ATOM 8292 C CA . ASN B 1 479 ? -27.062 22.688 -10.992 1 93.38 479 ASN B CA 1
ATOM 8293 C C . ASN B 1 479 ? -26.641 22.047 -12.312 1 93.38 479 ASN B C 1
ATOM 8295 O O . ASN B 1 479 ? -26.141 22.734 -13.211 1 93.38 479 ASN B O 1
ATOM 8299 N N . PRO B 1 480 ? -27.031 20.75 -12.523 1 89.94 480 PRO B N 1
ATOM 8300 C CA . PRO B 1 480 ? -26.562 20 -13.68 1 89.94 480 PRO B CA 1
ATOM 8301 C C . PRO B 1 480 ? -27.141 20.516 -15 1 89.94 480 PRO B C 1
ATOM 8303 O O . PRO B 1 480 ? -26.594 20.25 -16.062 1 89.94 480 PRO B O 1
ATOM 8306 N N . THR B 1 481 ? -28.172 21.281 -14.984 1 91.44 481 THR B N 1
ATOM 8307 C CA . THR B 1 481 ? -28.844 21.734 -16.203 1 91.44 481 THR B CA 1
ATOM 8308 C C . THR B 1 481 ? -28.406 23.141 -16.578 1 91.44 481 THR B C 1
ATOM 8310 O O . THR B 1 481 ? -28.859 23.703 -17.578 1 91.44 481 THR B O 1
ATOM 8313 N N . ALA B 1 482 ? -27.5 23.672 -15.773 1 94.69 482 ALA B N 1
ATOM 8314 C CA . ALA B 1 482 ? -27.047 25.031 -16.031 1 94.69 482 ALA B CA 1
ATOM 8315 C C . ALA B 1 482 ? -26.312 25.125 -17.359 1 94.69 482 ALA B C 1
ATOM 8317 O O . ALA B 1 482 ? -25.547 24.219 -17.719 1 94.69 482 ALA B O 1
ATOM 8318 N N . SER B 1 483 ? -26.5 26.188 -18.094 1 96.25 483 SER B N 1
ATOM 8319 C CA . SER B 1 483 ? -25.812 26.438 -19.359 1 96.25 483 SER B CA 1
ATOM 8320 C C . SER B 1 483 ? -24.438 27.047 -19.125 1 96.25 483 SER B C 1
ATOM 8322 O O . SER B 1 483 ? -24.109 27.438 -18 1 96.25 483 SER B O 1
ATOM 8324 N N . GLU B 1 484 ? -23.703 27.125 -20.172 1 95.75 484 GLU B N 1
ATOM 8325 C CA . GLU B 1 484 ? -22.375 27.719 -20.062 1 95.75 484 GLU B CA 1
ATOM 8326 C C . GLU B 1 484 ? -22.453 29.203 -19.719 1 95.75 484 GLU B C 1
ATOM 8328 O O . GLU B 1 484 ? -21.594 29.719 -19 1 95.75 484 GLU B O 1
ATOM 8333 N N . THR B 1 485 ? -23.484 29.766 -20.234 1 96.06 485 THR B N 1
ATOM 8334 C CA . THR B 1 485 ? -23.703 31.172 -19.906 1 96.06 485 THR B CA 1
ATOM 8335 C C . THR B 1 485 ? -23.984 31.359 -18.422 1 96.06 485 THR B C 1
ATOM 8337 O O . THR B 1 485 ? -23.516 32.312 -17.797 1 96.06 485 THR B O 1
ATOM 8340 N N . ASP B 1 486 ? -24.688 30.453 -17.859 1 96.38 486 ASP B N 1
ATOM 8341 C CA . ASP B 1 486 ? -24.984 30.484 -16.422 1 96.38 486 ASP B CA 1
ATOM 8342 C C . ASP B 1 486 ? -23.703 30.328 -15.594 1 96.38 486 ASP B C 1
ATOM 8344 O O . ASP B 1 486 ? -23.547 30.969 -14.555 1 96.38 486 ASP B O 1
ATOM 8348 N N . LEU B 1 487 ? -22.859 29.469 -16.094 1 97.31 487 LEU B N 1
ATOM 8349 C CA . LEU B 1 487 ? -21.609 29.219 -15.391 1 97.31 487 LEU B CA 1
ATOM 8350 C C . LEU B 1 487 ? -20.75 30.484 -15.344 1 97.31 487 LEU B C 1
ATOM 8352 O O . LEU B 1 487 ? -20.25 30.859 -14.281 1 97.31 487 LEU B O 1
ATOM 8356 N N . TRP B 1 488 ? -20.641 31.109 -16.438 1 96.81 488 TRP B N 1
ATOM 8357 C CA . TRP B 1 488 ? -19.812 32.312 -16.516 1 96.81 488 TRP B CA 1
ATOM 8358 C C . TRP B 1 488 ? -20.438 33.438 -15.727 1 96.81 488 TRP B C 1
ATOM 8360 O O . TRP B 1 488 ? -19.719 34.281 -15.148 1 96.81 488 TRP B O 1
ATOM 8370 N N . ASP B 1 489 ? -21.719 33.5 -15.703 1 96 489 ASP B N 1
ATOM 8371 C CA . ASP B 1 489 ? -22.391 34.5 -14.898 1 96 489 ASP B CA 1
ATOM 8372 C C . ASP B 1 489 ? -22.078 34.312 -13.414 1 96 489 ASP B C 1
ATOM 8374 O O . ASP B 1 489 ? -21.781 35.281 -12.711 1 96 489 ASP B O 1
ATOM 8378 N N . ALA B 1 490 ? -22.203 33.094 -12.945 1 96 490 ALA B N 1
ATOM 8379 C CA . ALA B 1 490 ? -21.891 32.812 -11.547 1 96 490 ALA B CA 1
ATOM 8380 C C . ALA B 1 490 ? -20.438 33.125 -11.227 1 96 490 ALA B C 1
ATOM 8382 O O . ALA B 1 490 ? -20.141 33.656 -10.148 1 96 490 ALA B O 1
ATOM 8383 N N . LEU B 1 491 ? -19.562 32.875 -12.203 1 96.69 491 LEU B N 1
ATOM 8384 C CA . LEU B 1 491 ? -18.141 33.156 -12.016 1 96.69 491 LEU B CA 1
ATOM 8385 C C . LEU B 1 491 ? -17.891 34.656 -11.984 1 96.69 491 LEU B C 1
ATOM 8387 O O . LEU B 1 491 ? -17.047 35.125 -11.219 1 96.69 491 LEU B O 1
ATOM 8391 N N . ARG B 1 492 ? -18.578 35.344 -12.797 1 95.94 492 ARG B N 1
ATOM 8392 C CA . ARG B 1 492 ? -18.453 36.781 -12.812 1 95.94 492 ARG B CA 1
ATOM 8393 C C . ARG B 1 492 ? -18.938 37.375 -11.492 1 95.94 492 ARG B C 1
ATOM 8395 O O . ARG B 1 492 ? -18.25 38.25 -10.914 1 95.94 492 ARG B O 1
ATOM 8402 N N . ARG B 1 493 ? -19.984 36.938 -11.008 1 93.94 493 ARG B N 1
ATOM 8403 C CA . ARG B 1 493 ? -20.578 37.438 -9.773 1 93.94 493 ARG B CA 1
ATOM 8404 C C . ARG B 1 493 ? -19.703 37.094 -8.562 1 93.94 493 ARG B C 1
ATOM 8406 O O . ARG B 1 493 ? -19.734 37.812 -7.551 1 93.94 493 ARG B O 1
ATOM 8413 N N . SER B 1 494 ? -18.969 36.094 -8.719 1 94.12 494 SER B N 1
ATOM 8414 C CA . SER B 1 494 ? -18.078 35.688 -7.633 1 94.12 494 SER B CA 1
ATOM 8415 C C . SER B 1 494 ? -16.672 36.219 -7.871 1 94.12 494 SER B C 1
ATOM 8417 O O . SER B 1 494 ? -15.734 35.844 -7.156 1 94.12 494 SER B O 1
ATOM 8419 N N . ARG B 1 495 ? -16.438 36.969 -8.953 1 92.69 495 ARG B N 1
ATOM 8420 C CA . ARG B 1 495 ? -15.172 37.625 -9.266 1 92.69 495 ARG B CA 1
ATOM 8421 C C . ARG B 1 495 ? -14.086 36.594 -9.594 1 92.69 495 ARG B C 1
ATOM 8423 O O . ARG B 1 495 ? -12.953 36.719 -9.141 1 92.69 495 ARG B O 1
ATOM 8430 N N . LEU B 1 496 ? -14.461 35.562 -10.234 1 93.69 496 LEU B N 1
ATOM 8431 C CA . LEU B 1 496 ? -13.5 34.531 -10.578 1 93.69 496 LEU B CA 1
ATOM 8432 C C . LEU B 1 496 ? -13.359 34.375 -12.094 1 93.69 496 LEU B C 1
ATOM 8434 O O . LEU B 1 496 ? -12.516 33.625 -12.578 1 93.69 496 LEU B O 1
ATOM 8438 N N . ASP B 1 497 ? -14.148 35.094 -12.859 1 94.62 497 ASP B N 1
ATOM 8439 C CA . ASP B 1 497 ? -14.203 34.938 -14.312 1 94.62 497 ASP B CA 1
ATOM 8440 C C . ASP B 1 497 ? -12.836 35.219 -14.945 1 94.62 497 ASP B C 1
ATOM 8442 O O . ASP B 1 497 ? -12.375 34.438 -15.789 1 94.62 497 ASP B O 1
ATOM 8446 N N . THR B 1 498 ? -12.195 36.25 -14.508 1 92.62 498 THR B N 1
ATOM 8447 C CA . THR B 1 498 ? -10.906 36.594 -15.07 1 92.62 498 THR B CA 1
ATOM 8448 C C . THR B 1 498 ? -9.867 35.5 -14.812 1 92.62 498 THR B C 1
ATOM 8450 O O . THR B 1 498 ? -9.086 35.156 -15.703 1 92.62 498 THR B O 1
ATOM 8453 N N . LEU B 1 499 ? -9.914 35 -13.594 1 91.94 499 LEU B N 1
ATOM 8454 C CA . LEU B 1 499 ? -8.961 33.969 -13.242 1 91.94 499 LEU B CA 1
ATOM 8455 C C . LEU B 1 499 ? -9.18 32.719 -14.102 1 91.94 499 LEU B C 1
ATOM 8457 O O . LEU B 1 499 ? -8.227 32.188 -14.664 1 91.94 499 LEU B O 1
ATOM 8461 N N . ILE B 1 500 ? -10.375 32.281 -14.258 1 94.56 500 ILE B N 1
ATOM 8462 C CA . ILE B 1 500 ? -10.68 31.047 -14.969 1 94.56 500 ILE B CA 1
ATOM 8463 C C . ILE B 1 500 ? -10.375 31.219 -16.453 1 94.56 500 ILE B C 1
ATOM 8465 O O . ILE B 1 500 ? -9.906 30.297 -17.109 1 94.56 500 ILE B O 1
ATOM 8469 N N . LYS B 1 501 ? -10.625 32.375 -16.969 1 93.38 501 LYS B N 1
ATOM 8470 C CA . LYS B 1 501 ? -10.32 32.688 -18.375 1 93.38 501 LYS B CA 1
ATOM 8471 C C . LYS B 1 501 ? -8.82 32.656 -18.625 1 93.38 501 LYS B C 1
ATOM 8473 O O . LYS B 1 501 ? -8.375 32.344 -19.734 1 93.38 501 LYS B O 1
ATOM 8478 N N . SER B 1 502 ? -8.086 32.969 -17.625 1 90.69 502 SER B N 1
ATOM 8479 C CA . SER B 1 502 ? -6.637 33.031 -17.766 1 90.69 502 SER B CA 1
ATOM 8480 C C . SER B 1 502 ? -6.02 31.625 -17.75 1 90.69 502 SER B C 1
ATOM 8482 O O . SER B 1 502 ? -4.887 31.438 -18.188 1 90.69 502 SER B O 1
ATOM 8484 N N . LEU B 1 503 ? -6.781 30.734 -17.234 1 91.31 503 LEU B N 1
ATOM 8485 C CA . LEU B 1 503 ? -6.273 29.359 -17.172 1 91.31 503 LEU B CA 1
ATOM 8486 C C . LEU B 1 503 ? -6.336 28.703 -18.547 1 91.31 503 LEU B C 1
ATOM 8488 O O . LEU B 1 503 ? -7.301 28.906 -19.297 1 91.31 503 LEU B O 1
ATOM 8492 N N . PRO B 1 504 ? -5.391 27.891 -18.953 1 87.88 504 PRO B N 1
ATOM 8493 C CA . PRO B 1 504 ? -5.324 27.281 -20.281 1 87.88 504 PRO B CA 1
ATOM 8494 C C . PRO B 1 504 ? -6.555 26.438 -20.609 1 87.88 504 PRO B C 1
ATOM 8496 O O . PRO B 1 504 ? -7.027 26.453 -21.75 1 87.88 504 PRO B O 1
ATOM 8499 N N . ASP B 1 505 ? -7.133 25.781 -19.703 1 92.31 505 ASP B N 1
ATOM 8500 C CA . ASP B 1 505 ? -8.258 24.875 -19.953 1 92.31 505 ASP B CA 1
ATOM 8501 C C . ASP B 1 505 ? -9.578 25.531 -19.547 1 92.31 505 ASP B C 1
ATOM 8503 O O . ASP B 1 505 ? -10.625 24.891 -19.594 1 92.31 505 ASP B O 1
ATOM 8507 N N . GLY B 1 506 ? -9.453 26.719 -19.078 1 93.94 506 GLY B N 1
ATOM 8508 C CA . GLY B 1 506 ? -10.664 27.438 -18.703 1 93.94 506 GLY B CA 1
ATOM 8509 C C . GLY B 1 506 ? -11.539 26.672 -17.734 1 93.94 506 GLY B C 1
ATOM 8510 O O . GLY B 1 506 ? -11.062 26.219 -16.703 1 93.94 506 GLY B O 1
ATOM 8511 N N . LEU B 1 507 ? -12.781 26.391 -18.234 1 94.94 507 LEU B N 1
ATOM 8512 C CA . LEU B 1 507 ? -13.766 25.703 -17.406 1 94.94 507 LEU B CA 1
ATOM 8513 C C . LEU B 1 507 ? -13.383 24.25 -17.219 1 94.94 507 LEU B C 1
ATOM 8515 O O . LEU B 1 507 ? -13.828 23.609 -16.266 1 94.94 507 LEU B O 1
ATOM 8519 N N . ASP B 1 508 ? -12.578 23.797 -18.016 1 93.44 508 ASP B N 1
ATOM 8520 C CA . ASP B 1 508 ? -12.234 22.375 -17.969 1 93.44 508 ASP B CA 1
ATOM 8521 C C . ASP B 1 508 ? -10.945 22.156 -17.188 1 93.44 508 ASP B C 1
ATOM 8523 O O . ASP B 1 508 ? -10.43 21.031 -17.141 1 93.44 508 ASP B O 1
ATOM 8527 N N . THR B 1 509 ? -10.508 23.203 -16.516 1 91.44 509 THR B N 1
ATOM 8528 C CA . THR B 1 509 ? -9.336 23.078 -15.648 1 91.44 509 THR B CA 1
ATOM 8529 C C . THR B 1 509 ? -9.656 22.219 -14.422 1 91.4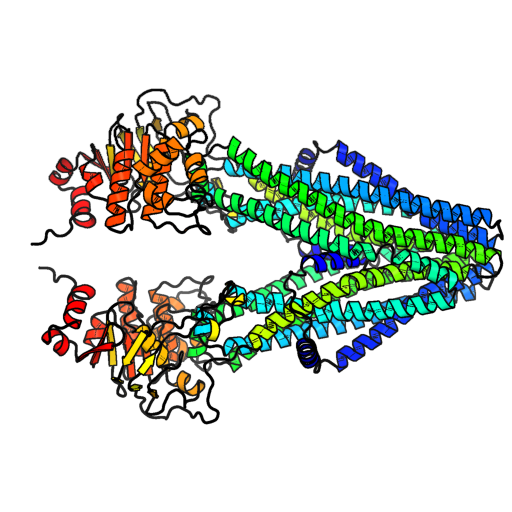4 509 THR B C 1
ATOM 8531 O O . THR B 1 509 ? -10.648 22.469 -13.734 1 91.44 509 THR B O 1
ATOM 8534 N N . VAL B 1 510 ? -8.891 21.219 -14.18 1 89.25 510 VAL B N 1
ATOM 8535 C CA . VAL B 1 510 ? -9.078 20.359 -13.023 1 89.25 510 VAL B CA 1
ATOM 8536 C C . VAL B 1 510 ? -8.547 21.031 -11.766 1 89.25 510 VAL B C 1
ATOM 8538 O O . VAL B 1 510 ? -7.418 21.547 -11.758 1 89.25 510 VAL B O 1
ATOM 8541 N N . VAL B 1 511 ? -9.375 21.078 -10.727 1 87 511 VAL B N 1
ATOM 8542 C CA . VAL B 1 511 ? -8.992 21.719 -9.469 1 87 511 VAL B CA 1
ATOM 8543 C C . VAL B 1 511 ? -9.039 20.672 -8.344 1 87 511 VAL B C 1
ATOM 8545 O O . VAL B 1 511 ? -9.5 19.547 -8.547 1 87 511 VAL B O 1
ATOM 8548 N N . GLY B 1 512 ? -8.445 20.938 -7.184 1 74 512 GLY B N 1
ATOM 8549 C CA . GLY B 1 512 ? -8.422 20.031 -6.047 1 74 512 GLY B CA 1
ATOM 8550 C C . GLY B 1 512 ? -7.016 19.594 -5.676 1 74 512 GLY B C 1
ATOM 8551 O O . GLY B 1 512 ? -6.039 20.266 -6.008 1 74 512 GLY B O 1
ATOM 8552 N N . GLU B 1 513 ? -6.879 18.562 -4.879 1 60.75 513 GLU B N 1
ATOM 8553 C CA . GLU B 1 513 ? -5.629 18.156 -4.238 1 60.75 513 GLU B CA 1
ATOM 8554 C C . GLU B 1 513 ? -4.523 17.953 -5.27 1 60.75 513 GLU B C 1
ATOM 8556 O O . GLU B 1 513 ? -3.379 18.344 -5.043 1 60.75 513 GLU B O 1
ATOM 8561 N N . ARG B 1 514 ? -4.844 17.375 -6.457 1 57.44 514 ARG B N 1
ATOM 8562 C CA . ARG B 1 514 ? -3.781 17.094 -7.422 1 57.44 514 ARG B CA 1
ATOM 8563 C C . ARG B 1 514 ? -3.953 17.953 -8.68 1 57.44 514 ARG B C 1
ATOM 8565 O O . ARG B 1 514 ? -3.293 17.703 -9.688 1 57.44 514 ARG B O 1
ATOM 8572 N N . GLY B 1 515 ? -4.879 18.984 -8.602 1 59.22 515 GLY B N 1
ATOM 8573 C CA . GLY B 1 515 ? -5.086 19.875 -9.734 1 59.22 515 GLY B CA 1
ATOM 8574 C C . GLY B 1 515 ? -4.504 21.266 -9.508 1 59.22 515 GLY B C 1
ATOM 8575 O O . GLY B 1 515 ? -3.521 21.422 -8.781 1 59.22 515 GLY B O 1
ATOM 8576 N N . TYR B 1 516 ? -5.023 22.109 -10.344 1 63.53 516 TYR B N 1
ATOM 8577 C CA . TYR B 1 516 ? -4.656 23.516 -10.148 1 63.53 516 TYR B CA 1
ATOM 8578 C C . TYR B 1 516 ? -4.918 23.953 -8.711 1 63.53 516 TYR B C 1
ATOM 8580 O O . TYR B 1 516 ? -6.012 23.75 -8.18 1 63.53 516 TYR B O 1
ATOM 8588 N N . ARG B 1 517 ? -3.885 24.422 -8.094 1 74.5 517 ARG B N 1
ATOM 8589 C CA . ARG B 1 517 ? -3.99 24.828 -6.695 1 74.5 517 ARG B CA 1
ATOM 8590 C C . ARG B 1 517 ? -4.59 26.234 -6.574 1 74.5 517 ARG B C 1
ATOM 8592 O O . ARG B 1 517 ? -3.926 27.219 -6.871 1 74.5 517 ARG B O 1
ATOM 8599 N N . LEU B 1 518 ? -5.871 26.25 -6.195 1 81.56 518 LEU B N 1
ATOM 8600 C CA . LEU B 1 518 ? -6.547 27.516 -5.926 1 81.56 518 LEU B CA 1
ATOM 8601 C C . LEU B 1 518 ? -6.125 28.094 -4.574 1 81.56 518 LEU B C 1
ATOM 8603 O O . LEU B 1 518 ? -5.891 27.328 -3.625 1 81.56 518 LEU B O 1
ATOM 8607 N N . SER B 1 519 ? -5.918 29.406 -4.535 1 78 519 SER B N 1
ATOM 8608 C CA . SER B 1 519 ? -5.727 30.031 -3.227 1 78 519 SER B CA 1
ATOM 8609 C C . SER B 1 519 ? -6.965 29.859 -2.352 1 78 519 SER B C 1
ATOM 8611 O O . SER B 1 519 ? -8.023 29.438 -2.834 1 78 519 SER B O 1
ATOM 8613 N N . GLY B 1 520 ? -6.805 30.062 -1.062 1 79.94 520 GLY B N 1
ATOM 8614 C CA . GLY B 1 520 ? -7.941 29.984 -0.161 1 79.94 520 GLY B CA 1
ATOM 8615 C C . GLY B 1 520 ? -9.109 30.844 -0.593 1 79.94 520 GLY B C 1
ATOM 8616 O O . GLY B 1 520 ? -10.258 30.391 -0.588 1 79.94 520 GLY B O 1
ATOM 8617 N N . GLY B 1 521 ? -8.781 32.062 -0.991 1 83.75 521 GLY B N 1
ATOM 8618 C CA . GLY B 1 521 ? -9.812 33 -1.441 1 83.75 521 GLY B CA 1
ATOM 8619 C C . GLY B 1 521 ? -10.469 32.562 -2.738 1 83.75 521 GLY B C 1
ATOM 8620 O O . GLY B 1 521 ? -11.68 32.719 -2.906 1 83.75 521 GLY B O 1
ATOM 8621 N N . GLU B 1 522 ? -9.688 32.094 -3.65 1 86.56 522 GLU B N 1
ATOM 8622 C CA . GLU B 1 522 ? -10.219 31.625 -4.922 1 86.56 522 GLU B CA 1
ATOM 8623 C C . GLU B 1 522 ? -11.125 30.406 -4.723 1 86.56 522 GLU B C 1
ATOM 8625 O O . GLU B 1 522 ? -12.164 30.297 -5.371 1 86.56 522 GLU B O 1
ATOM 8630 N N . ARG B 1 523 ? -10.711 29.531 -3.867 1 89.12 523 ARG B N 1
ATOM 8631 C CA . ARG B 1 523 ? -11.508 28.359 -3.545 1 89.12 523 ARG B CA 1
ATOM 8632 C C . ARG B 1 523 ? -12.859 28.75 -2.947 1 89.12 523 ARG B C 1
ATOM 8634 O O . ARG B 1 523 ? -13.891 28.188 -3.312 1 89.12 523 ARG B O 1
ATOM 8641 N N . GLN B 1 524 ? -12.789 29.656 -2.068 1 88.12 524 GLN B N 1
ATOM 8642 C CA . GLN B 1 524 ? -14.016 30.125 -1.435 1 88.12 524 GLN B CA 1
ATOM 8643 C C . GLN B 1 524 ? -14.945 30.781 -2.453 1 88.12 524 GLN B C 1
ATOM 8645 O O . GLN B 1 524 ? -16.156 30.562 -2.424 1 88.12 524 GLN B O 1
ATOM 8650 N N . ARG B 1 525 ? -14.375 31.609 -3.332 1 91.12 525 ARG B N 1
ATOM 8651 C CA . ARG B 1 525 ? -15.18 32.25 -4.355 1 91.12 525 ARG B CA 1
ATOM 8652 C C . ARG B 1 525 ? -15.805 31.25 -5.305 1 91.12 525 ARG B C 1
ATOM 8654 O O . ARG B 1 525 ? -16.922 31.453 -5.793 1 91.12 525 ARG B O 1
ATOM 8661 N N . LEU B 1 526 ? -15.133 30.203 -5.52 1 92.88 526 LEU B N 1
ATOM 8662 C CA . LEU B 1 526 ? -15.695 29.141 -6.355 1 92.88 526 LEU B CA 1
ATOM 8663 C C . LEU B 1 526 ? -16.859 28.453 -5.648 1 92.88 526 LEU B C 1
ATOM 8665 O O . LEU B 1 526 ? -17.828 28.062 -6.289 1 92.88 526 LEU B O 1
ATOM 8669 N N . THR B 1 527 ? -16.734 28.234 -4.371 1 92.5 527 THR B N 1
ATOM 8670 C CA . THR B 1 527 ? -17.828 27.641 -3.604 1 92.5 527 THR B CA 1
ATOM 8671 C C . THR B 1 527 ? -19.047 28.562 -3.59 1 92.5 527 THR B C 1
ATOM 8673 O O . THR B 1 527 ? -20.188 28.094 -3.605 1 92.5 527 THR B O 1
ATOM 8676 N N . ILE B 1 528 ? -18.734 29.844 -3.574 1 92.44 528 ILE B N 1
ATOM 8677 C CA . ILE B 1 528 ? -19.828 30.812 -3.639 1 92.44 528 ILE B CA 1
ATOM 8678 C C . ILE B 1 528 ? -20.484 30.75 -5.02 1 92.44 528 ILE B C 1
ATOM 8680 O O . ILE B 1 528 ? -21.703 30.828 -5.133 1 92.44 528 ILE B O 1
ATOM 8684 N N . ALA B 1 529 ? -19.641 30.656 -6.043 1 95.06 529 ALA B N 1
ATOM 8685 C CA . ALA B 1 529 ? -20.172 30.516 -7.395 1 95.06 529 ALA B CA 1
ATOM 8686 C C . ALA B 1 529 ? -21.125 29.312 -7.484 1 95.06 529 ALA B C 1
ATOM 8688 O O . ALA B 1 529 ? -22.156 29.391 -8.141 1 95.06 529 ALA B O 1
ATOM 8689 N N . ARG B 1 530 ? -20.734 28.234 -6.898 1 94.44 530 ARG B N 1
ATOM 8690 C CA . ARG B 1 530 ? -21.562 27.031 -6.852 1 94.44 530 ARG B CA 1
ATOM 8691 C C . ARG B 1 530 ? -22.906 27.328 -6.172 1 94.44 530 ARG B C 1
ATOM 8693 O O . ARG B 1 530 ? -23.953 26.891 -6.648 1 94.44 530 ARG B O 1
ATOM 8700 N N . LEU B 1 531 ? -22.828 28.016 -5.094 1 93.31 531 LEU B N 1
ATOM 8701 C CA . LEU B 1 531 ? -24.031 28.406 -4.363 1 93.31 531 LEU B CA 1
ATOM 8702 C C . LEU B 1 531 ? -24.922 29.281 -5.227 1 93.31 531 LEU B C 1
ATOM 8704 O O . LEU B 1 531 ? -26.141 29.094 -5.25 1 93.31 531 LEU B O 1
ATOM 8708 N N . LEU B 1 532 ? -24.344 30.266 -5.926 1 93.75 532 LEU B N 1
ATOM 8709 C CA . LEU B 1 532 ? -25.094 31.188 -6.781 1 93.75 532 LEU B CA 1
ATOM 8710 C C . LEU B 1 532 ? -25.812 30.422 -7.898 1 93.75 532 LEU B C 1
ATOM 8712 O O . LEU B 1 532 ? -26.938 30.766 -8.273 1 93.75 532 LEU B O 1
ATOM 8716 N N . LEU B 1 533 ? -25.141 29.438 -8.367 1 93.94 533 LEU B N 1
ATOM 8717 C CA . LEU B 1 533 ? -25.703 28.641 -9.453 1 93.94 533 LEU B CA 1
ATOM 8718 C C . LEU B 1 533 ? -26.891 27.828 -8.961 1 93.94 533 LEU B C 1
ATOM 8720 O O . LEU B 1 533 ? -27.828 27.562 -9.727 1 93.94 533 LEU B O 1
ATOM 8724 N N . ALA B 1 534 ? -26.859 27.375 -7.793 1 92.75 534 ALA B N 1
ATOM 8725 C CA . ALA B 1 534 ? -27.938 26.562 -7.211 1 92.75 534 ALA B CA 1
ATOM 8726 C C . ALA B 1 534 ? -29.188 27.406 -6.98 1 92.75 534 ALA B C 1
ATOM 8728 O O . ALA B 1 534 ? -30.297 26.859 -6.902 1 92.75 534 ALA B O 1
ATOM 8729 N N . ARG B 1 535 ? -29.078 28.688 -6.855 1 90.31 535 ARG B N 1
ATOM 8730 C CA . ARG B 1 535 ? -30.172 29.641 -6.648 1 90.31 535 ARG B CA 1
ATOM 8731 C C . ARG B 1 535 ? -31.047 29.219 -5.465 1 90.31 535 ARG B C 1
ATOM 8733 O O . ARG B 1 535 ? -32.25 29.094 -5.598 1 90.31 535 ARG B O 1
ATOM 8740 N N . PRO B 1 536 ? -30.469 29.062 -4.277 1 93.56 536 PRO B N 1
ATOM 8741 C CA . PRO B 1 536 ? -31.234 28.656 -3.092 1 93.56 536 PRO B CA 1
ATOM 8742 C C . PRO B 1 536 ? -32.125 29.781 -2.543 1 93.56 536 PRO B C 1
ATOM 8744 O O . PRO B 1 536 ? -31.891 30.953 -2.844 1 93.56 536 PRO B O 1
ATOM 8747 N N . LYS B 1 537 ? -33.094 29.422 -1.831 1 95 537 LYS B N 1
ATOM 8748 C CA . LYS B 1 537 ? -33.969 30.375 -1.146 1 95 537 LYS B CA 1
ATOM 8749 C C . LYS B 1 537 ? -33.406 30.766 0.214 1 95 537 LYS B C 1
ATOM 8751 O O . LYS B 1 537 ? -33.625 31.875 0.696 1 95 537 LYS B O 1
ATOM 8756 N N . VAL B 1 538 ? -32.688 29.844 0.765 1 96.25 538 VAL B N 1
ATOM 8757 C CA . VAL B 1 538 ? -32.062 30.047 2.061 1 96.25 538 VAL B CA 1
ATOM 8758 C C . VAL B 1 538 ? -30.562 29.797 1.938 1 96.25 538 VAL B C 1
ATOM 8760 O O . VAL B 1 538 ? -30.141 28.812 1.337 1 96.25 538 VAL B O 1
ATOM 8763 N N . VAL B 1 539 ? -29.781 30.703 2.459 1 95.25 539 VAL B N 1
ATOM 8764 C CA . VAL B 1 539 ? -28.328 30.594 2.375 1 95.25 539 VAL B CA 1
ATOM 8765 C C . VAL B 1 539 ? -27.734 30.469 3.777 1 95.25 539 VAL B C 1
ATOM 8767 O O . VAL B 1 539 ? -28.109 31.219 4.684 1 95.25 539 VAL B O 1
ATOM 8770 N N . ILE B 1 540 ? -26.891 29.484 3.939 1 95.12 540 ILE B N 1
ATOM 8771 C CA . ILE B 1 540 ? -26.156 29.297 5.184 1 95.12 540 ILE B CA 1
ATOM 8772 C C . ILE B 1 540 ? -24.656 29.438 4.93 1 95.12 540 ILE B C 1
ATOM 8774 O O . ILE B 1 540 ? -24.078 28.734 4.098 1 95.12 540 ILE B O 1
ATOM 8778 N N . LEU B 1 541 ? -24 30.344 5.648 1 91.25 541 LEU B N 1
ATOM 8779 C CA . LEU B 1 541 ? -22.578 30.562 5.488 1 91.25 541 LEU B CA 1
ATOM 8780 C C . LEU B 1 541 ? -21.828 30.234 6.777 1 91.25 541 LEU B C 1
ATOM 8782 O O . LEU B 1 541 ? -22.047 30.875 7.809 1 91.25 541 LEU B O 1
ATOM 8786 N N . ASP B 1 542 ? -20.922 29.219 6.746 1 87.31 542 ASP B N 1
ATOM 8787 C CA . ASP B 1 542 ? -20.109 28.844 7.891 1 87.31 542 ASP B CA 1
ATOM 8788 C C . ASP B 1 542 ? -18.688 29.375 7.746 1 87.31 542 ASP B C 1
ATOM 8790 O O . ASP B 1 542 ? -17.828 28.719 7.152 1 87.31 542 ASP B O 1
ATOM 8794 N N . GLU B 1 543 ? -18.297 30.422 8.477 1 69.25 543 GLU B N 1
ATOM 8795 C CA . GLU B 1 543 ? -17 31.078 8.555 1 69.25 543 GLU B CA 1
ATOM 8796 C C . GLU B 1 543 ? -16.359 31.219 7.176 1 69.25 543 GLU B C 1
ATOM 8798 O O . GLU B 1 543 ? -15.18 30.891 6.996 1 69.25 543 GLU B O 1
ATOM 8803 N N . ALA B 1 544 ? -16.844 31.781 6.188 1 58.75 544 ALA B N 1
ATOM 8804 C CA . ALA B 1 544 ? -16.438 31.75 4.789 1 58.75 544 ALA B CA 1
ATOM 8805 C C . ALA B 1 544 ? -15.25 32.656 4.531 1 58.75 544 ALA B C 1
ATOM 8807 O O . ALA B 1 544 ? -14.664 32.656 3.449 1 58.75 544 ALA B O 1
ATOM 8808 N N . THR B 1 545 ? -14.766 33.406 5.465 1 59.12 545 THR B N 1
ATOM 8809 C CA . THR B 1 545 ? -13.711 34.375 5.16 1 59.12 545 THR B CA 1
ATOM 8810 C C . THR B 1 545 ? -12.523 34.188 6.102 1 59.12 545 THR B C 1
ATOM 8812 O O . THR B 1 545 ? -11.672 35.094 6.203 1 59.12 545 THR B O 1
ATOM 8815 N N . ALA B 1 546 ? -12.375 33.062 6.695 1 57.12 546 ALA B N 1
ATOM 8816 C CA . ALA B 1 546 ? -11.266 32.938 7.637 1 57.12 546 ALA B CA 1
ATOM 8817 C C . ALA B 1 546 ? -9.945 32.719 6.898 1 57.12 546 ALA B C 1
ATOM 8819 O O . ALA B 1 546 ? -9.906 32.125 5.824 1 57.12 546 ALA B O 1
ATOM 8820 N N . HIS B 1 547 ? -8.867 33.406 7.379 1 55.84 547 HIS B N 1
ATOM 8821 C CA . HIS B 1 547 ? -7.473 33.219 7.027 1 55.84 547 HIS B CA 1
ATOM 8822 C C . HIS B 1 547 ? -7.172 33.719 5.625 1 55.84 547 HIS B C 1
ATOM 8824 O O . HIS B 1 547 ? -6.352 33.156 4.906 1 55.84 547 HIS B O 1
ATOM 8830 N N . LEU B 1 548 ? -7.949 34.688 5.133 1 61.84 548 LEU B N 1
ATOM 8831 C CA . LEU B 1 548 ? -7.711 35.219 3.793 1 61.84 548 LEU B CA 1
ATOM 8832 C C . LEU B 1 548 ? -6.898 36.5 3.854 1 61.84 548 LEU B C 1
ATOM 8834 O O . LEU B 1 548 ? -6.953 37.219 4.848 1 61.84 548 LEU B O 1
ATOM 8838 N N . ASP B 1 549 ? -6.07 36.688 2.865 1 59.84 549 ASP B N 1
ATOM 8839 C CA . ASP B 1 549 ? -5.418 38 2.701 1 59.84 549 ASP B CA 1
ATOM 88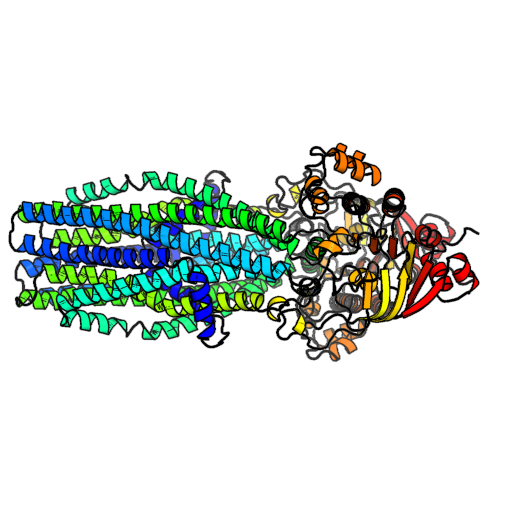40 C C . ASP B 1 549 ? -6.434 39.062 2.35 1 59.84 549 ASP B C 1
ATOM 8842 O O . ASP B 1 549 ? -7.551 38.781 1.927 1 59.84 549 ASP B O 1
ATOM 8846 N N . SER B 1 550 ? -6.031 40.406 2.57 1 60 550 SER B N 1
ATOM 8847 C CA . SER B 1 550 ? -6.938 41.531 2.447 1 60 550 SER B CA 1
ATOM 8848 C C . SER B 1 550 ? -7.527 41.625 1.045 1 60 550 SER B C 1
ATOM 8850 O O . SER B 1 550 ? -8.719 41.875 0.883 1 60 550 SER B O 1
ATOM 8852 N N . THR B 1 551 ? -6.746 41.438 0.038 1 62.62 551 THR B N 1
ATOM 8853 C CA . THR B 1 551 ? -7.238 41.531 -1.333 1 62.62 551 THR B CA 1
ATOM 8854 C C . THR B 1 551 ? -8.242 40.406 -1.621 1 62.62 551 THR B C 1
ATOM 8856 O O . THR B 1 551 ? -9.297 40.656 -2.199 1 62.62 551 THR B O 1
ATOM 8859 N N . SER B 1 552 ? -7.891 39.281 -1.224 1 75.56 552 SER B N 1
ATOM 8860 C CA . SER B 1 552 ? -8.781 38.125 -1.401 1 75.56 552 SER B CA 1
ATOM 8861 C C . SER B 1 552 ? -10.062 38.312 -0.587 1 75.56 552 SER B C 1
ATOM 8863 O O . SER B 1 552 ? -11.141 37.906 -1.035 1 75.56 552 SER B O 1
ATOM 8865 N N . GLU B 1 553 ? -9.828 39.062 0.458 1 76.94 553 GLU B N 1
ATOM 8866 C CA . GLU B 1 553 ? -10.969 39.25 1.351 1 76.94 553 GLU B CA 1
ATOM 8867 C C . GLU B 1 553 ? -12.031 40.125 0.702 1 76.94 553 GLU B C 1
ATOM 8869 O O . GLU B 1 553 ? -13.227 39.844 0.813 1 76.94 553 GLU B O 1
ATOM 8874 N N . ALA B 1 554 ? -11.609 41.156 0.034 1 78.25 554 ALA B N 1
ATOM 8875 C CA . ALA B 1 554 ? -12.562 42.062 -0.603 1 78.25 554 ALA B CA 1
ATOM 8876 C C . ALA B 1 554 ? -13.367 41.344 -1.685 1 78.25 554 ALA B C 1
ATOM 8878 O O . ALA B 1 554 ? -14.578 41.531 -1.802 1 78.25 554 ALA B O 1
ATOM 8879 N N . ALA B 1 555 ? -12.719 40.594 -2.457 1 83.62 555 ALA B N 1
ATOM 8880 C CA . ALA B 1 555 ? -13.383 39.844 -3.529 1 83.62 555 ALA B CA 1
ATOM 8881 C C . ALA B 1 555 ? -14.367 38.812 -2.967 1 83.62 555 ALA B C 1
ATOM 8883 O O . ALA B 1 555 ? -15.469 38.656 -3.5 1 83.62 555 ALA B O 1
ATOM 8884 N N . VAL B 1 556 ? -14 38.219 -1.911 1 84.69 556 VAL B N 1
ATOM 8885 C CA . VAL B 1 556 ? -14.859 37.219 -1.278 1 84.69 556 VAL B CA 1
ATOM 8886 C C . VAL B 1 556 ? -16.078 37.906 -0.668 1 84.69 556 VAL B C 1
ATOM 8888 O O . VAL B 1 556 ? -17.203 37.406 -0.771 1 84.69 556 VAL B O 1
ATOM 8891 N N . GLN B 1 557 ? -15.781 39.062 -0.09 1 83.12 557 GLN B N 1
ATOM 8892 C CA . GLN B 1 557 ? -16.875 39.812 0.514 1 83.12 557 GLN B CA 1
ATOM 8893 C C . GLN B 1 557 ? -17.875 40.25 -0.542 1 83.12 557 GLN B C 1
ATOM 8895 O O . GLN B 1 557 ? -19.094 40.25 -0.312 1 83.12 557 GLN B O 1
ATOM 8900 N N . ALA B 1 558 ? -17.406 40.719 -1.615 1 85.25 558 ALA B N 1
ATOM 8901 C CA . ALA B 1 558 ? -18.281 41.125 -2.713 1 85.25 558 ALA B CA 1
ATOM 8902 C C . ALA B 1 558 ? -19.109 39.938 -3.209 1 85.25 558 ALA B C 1
ATOM 8904 O O . ALA B 1 558 ? -20.312 40.094 -3.477 1 85.25 558 ALA B O 1
ATOM 8905 N N . ALA B 1 559 ? -18.516 38.844 -3.371 1 87.12 559 ALA B N 1
ATOM 8906 C CA . ALA B 1 559 ? -19.203 37.625 -3.805 1 87.12 559 ALA B CA 1
ATOM 8907 C C . ALA B 1 559 ? -20.266 37.219 -2.799 1 87.12 559 ALA B C 1
ATOM 8909 O O . ALA B 1 559 ? -21.375 36.812 -3.184 1 87.12 559 ALA B O 1
ATOM 8910 N N . LEU B 1 560 ? -19.938 37.344 -1.559 1 86.38 560 LEU B N 1
ATOM 8911 C CA . LEU B 1 560 ? -20.891 37 -0.497 1 86.38 560 LEU B CA 1
ATOM 8912 C C . LEU B 1 560 ? -22.094 37.938 -0.525 1 86.38 560 LEU B C 1
ATOM 8914 O O . LEU B 1 560 ? -23.219 37.531 -0.262 1 86.38 560 LEU B O 1
ATOM 8918 N N . GLY B 1 561 ? -21.766 39.188 -0.766 1 86.12 561 GLY B N 1
ATOM 8919 C CA . GLY B 1 561 ? -22.859 40.125 -0.9 1 86.12 561 GLY B CA 1
ATOM 8920 C C . GLY B 1 561 ? -23.859 39.75 -1.969 1 86.12 561 GLY B C 1
ATOM 8921 O O . GLY B 1 561 ? -25.062 39.875 -1.759 1 86.12 561 GLY B O 1
ATOM 8922 N N . GLU B 1 562 ? -23.344 39.281 -3.051 1 87.75 562 GLU B N 1
ATOM 8923 C CA . GLU B 1 562 ? -24.188 38.812 -4.137 1 87.75 562 GLU B CA 1
ATOM 8924 C C . GLU B 1 562 ? -25.016 37.594 -3.705 1 87.75 562 GLU B C 1
ATOM 8926 O O . GLU B 1 562 ? -26.188 37.469 -4.07 1 87.75 562 GLU B O 1
ATOM 8931 N N . ALA B 1 563 ? -24.469 36.75 -2.977 1 87.75 563 ALA B N 1
ATOM 8932 C CA . ALA B 1 563 ? -25.094 35.5 -2.562 1 87.75 563 ALA B CA 1
ATOM 8933 C C . ALA B 1 563 ? -26.188 35.75 -1.532 1 87.75 563 ALA B C 1
ATOM 8935 O O . ALA B 1 563 ? -27.156 35 -1.459 1 87.75 563 ALA B O 1
ATOM 8936 N N . LEU B 1 564 ? -25.984 36.812 -0.792 1 88.69 564 LEU B N 1
ATOM 8937 C CA . LEU B 1 564 ? -26.891 37.062 0.317 1 88.69 564 LEU B CA 1
ATOM 8938 C C . LEU B 1 564 ? -28.031 37.969 -0.124 1 88.69 564 LEU B C 1
ATOM 8940 O O . LEU B 1 564 ? -29.078 38.031 0.531 1 88.69 564 LEU B O 1
ATOM 8944 N N . ALA B 1 565 ? -27.906 38.656 -1.192 1 86.5 565 ALA B N 1
ATOM 8945 C CA . ALA B 1 565 ? -28.875 39.688 -1.617 1 86.5 565 ALA B CA 1
ATOM 8946 C C . ALA B 1 565 ? -30.25 39.062 -1.846 1 86.5 565 ALA B C 1
ATOM 8948 O O . ALA B 1 565 ? -30.406 38.188 -2.684 1 86.5 565 ALA B O 1
ATOM 8949 N N . GLY B 1 566 ? -31.219 39.531 -1.045 1 85.69 566 GLY B N 1
ATOM 8950 C CA . GLY B 1 566 ? -32.594 39.188 -1.254 1 85.69 566 GLY B CA 1
ATOM 8951 C C . GLY B 1 566 ? -32.938 37.781 -0.752 1 85.69 566 GLY B C 1
ATOM 8952 O O . GLY B 1 566 ? -33.969 37.219 -1.114 1 85.69 566 GLY B O 1
ATOM 8953 N N . ARG B 1 567 ? -32.094 37.156 -0.028 1 92.25 567 ARG B N 1
ATOM 8954 C CA . ARG B 1 567 ? -32.344 35.781 0.409 1 92.25 567 ARG B CA 1
ATOM 8955 C C . ARG B 1 567 ? -32.375 35.688 1.931 1 92.25 567 ARG B C 1
ATOM 8957 O O . ARG B 1 567 ? -31.859 36.594 2.621 1 92.25 567 ARG B O 1
ATOM 8964 N N . THR B 1 568 ? -33.094 34.656 2.426 1 95.44 568 THR B N 1
ATOM 8965 C CA . THR B 1 568 ? -33 34.312 3.84 1 95.44 568 THR B CA 1
ATOM 8966 C C . THR B 1 568 ? -31.609 33.781 4.172 1 95.44 568 THR B C 1
ATOM 8968 O O . THR B 1 568 ? -31.125 32.875 3.508 1 95.44 568 THR B O 1
ATOM 8971 N N . ALA B 1 569 ? -30.969 34.406 5.133 1 95.25 569 ALA B N 1
ATOM 8972 C CA . ALA B 1 569 ? -29.562 34.031 5.309 1 95.25 569 ALA B CA 1
ATOM 8973 C C . ALA B 1 569 ? -29.234 33.844 6.781 1 95.25 569 ALA B C 1
ATOM 8975 O O . ALA B 1 569 ? -29.703 34.594 7.637 1 95.25 569 ALA B O 1
ATOM 8976 N N . LEU B 1 570 ? -28.562 32.781 7.086 1 95.19 570 LEU B N 1
ATOM 8977 C CA . LEU B 1 570 ? -27.938 32.469 8.367 1 95.19 570 LEU B CA 1
ATOM 8978 C C . LEU B 1 570 ? -26.422 32.406 8.234 1 95.19 570 LEU B C 1
ATOM 8980 O O . LEU B 1 570 ? -25.891 31.5 7.586 1 95.19 570 LEU B O 1
ATOM 8984 N N . VAL B 1 571 ? -25.688 33.375 8.883 1 92.81 571 VAL B N 1
ATOM 8985 C CA . VAL B 1 571 ? -24.266 33.469 8.625 1 92.81 571 VAL B CA 1
ATOM 8986 C C . VAL B 1 571 ? -23.5 33.438 9.945 1 92.81 571 VAL B C 1
ATOM 8988 O O . VAL B 1 571 ? -23.859 34.125 10.898 1 92.81 571 VAL B O 1
ATOM 8991 N N . ILE B 1 572 ? -22.578 32.562 10.031 1 90.44 572 ILE B N 1
ATOM 8992 C CA . ILE B 1 572 ? -21.625 32.625 11.125 1 90.44 572 ILE B CA 1
ATOM 8993 C C . ILE B 1 572 ? -20.547 33.656 10.82 1 90.44 572 ILE B C 1
ATOM 8995 O O . ILE B 1 572 ? -19.719 33.469 9.93 1 90.44 572 ILE B O 1
ATOM 8999 N N . ALA B 1 573 ? -20.562 34.719 11.5 1 79.81 573 ALA B N 1
ATOM 9000 C CA . ALA B 1 573 ? -19.766 35.906 11.133 1 79.81 573 ALA B CA 1
ATOM 9001 C C . ALA B 1 573 ? -18.516 36 11.984 1 79.81 573 ALA B C 1
ATOM 9003 O O . ALA B 1 573 ? -18.562 35.844 13.203 1 79.81 573 ALA B O 1
ATOM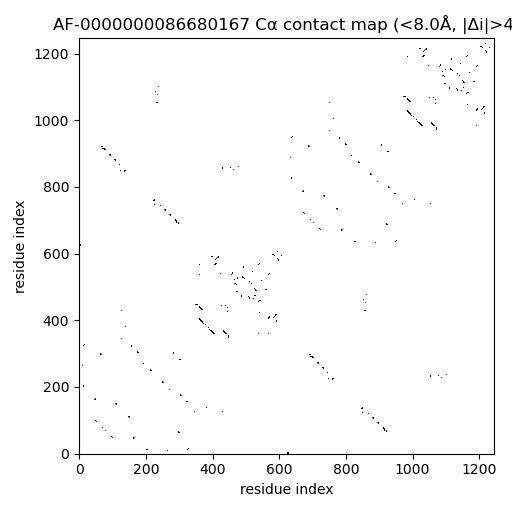 9004 N N . HIS B 1 574 ? -17.547 36.219 11.297 1 71 574 HIS B N 1
ATOM 9005 C CA . HIS B 1 574 ? -16.281 36.469 11.969 1 71 574 HIS B CA 1
ATOM 9006 C C . HIS B 1 574 ? -15.734 37.844 11.594 1 71 574 HIS B C 1
ATOM 9008 O O . HIS B 1 574 ? -14.758 38.312 12.18 1 71 574 HIS B O 1
ATOM 9014 N N . ARG B 1 575 ? -16.438 38.438 10.711 1 72.69 575 ARG B N 1
ATOM 9015 C CA . ARG B 1 575 ? -16.016 39.781 10.266 1 72.69 575 ARG B CA 1
ATOM 9016 C C . ARG B 1 575 ? -17.031 40.844 10.672 1 72.69 575 ARG B C 1
ATOM 9018 O O . ARG B 1 575 ? -18.234 40.594 10.641 1 72.69 575 ARG B O 1
ATOM 9025 N N . LEU B 1 576 ? -16.516 42 10.898 1 75.25 576 LEU B N 1
ATOM 9026 C CA . LEU B 1 576 ? -17.344 43.094 11.391 1 75.25 576 LEU B CA 1
ATOM 9027 C C . LEU B 1 576 ? -18.312 43.562 10.32 1 75.25 576 LEU B C 1
ATOM 9029 O O . LEU B 1 576 ? -19.453 43.906 10.625 1 75.25 576 LEU B O 1
ATOM 9033 N N . SER B 1 577 ? -17.906 43.562 9.102 1 75.75 577 SER B N 1
ATOM 9034 C CA . SER B 1 577 ? -18.766 44.062 8.023 1 75.75 577 SER B CA 1
ATOM 9035 C C . SER B 1 577 ? -20.047 43.219 7.914 1 75.75 577 SER B C 1
ATOM 9037 O O . SER B 1 577 ? -21.125 43.781 7.727 1 75.75 577 SER B O 1
ATOM 9039 N N . THR B 1 578 ? -19.953 41.969 8.078 1 78.06 578 THR B N 1
ATOM 9040 C CA . THR B 1 578 ? -21.094 41.062 8.008 1 78.06 578 THR B CA 1
ATOM 9041 C C . THR B 1 578 ? -22 41.25 9.234 1 78.06 578 THR B C 1
ATOM 9043 O O . THR B 1 578 ? -23.219 41.219 9.117 1 78.06 578 THR B O 1
ATOM 9046 N N . VAL B 1 579 ? -21.375 41.438 10.305 1 83.5 579 VAL B N 1
ATOM 9047 C CA . VAL B 1 579 ? -22.109 41.594 11.555 1 83.5 579 VAL B CA 1
ATOM 9048 C C . VAL B 1 579 ? -22.922 42.906 11.516 1 83.5 579 VAL B C 1
ATOM 9050 O O . VAL B 1 579 ? -24.078 42.906 11.93 1 83.5 579 VAL B O 1
ATOM 9053 N N . ARG B 1 580 ? -22.312 43.969 11 1 86.31 580 ARG B N 1
ATOM 9054 C CA . ARG B 1 580 ? -22.969 45.25 10.961 1 86.31 580 ARG B CA 1
ATOM 9055 C C . ARG B 1 580 ? -24.141 45.25 9.984 1 86.31 580 ARG B C 1
ATOM 9057 O O . ARG B 1 580 ? -25.125 45.969 10.188 1 86.31 580 ARG B O 1
ATOM 9064 N N . ALA B 1 581 ? -24.031 44.438 8.992 1 84.81 581 ALA B N 1
ATOM 9065 C CA . ALA B 1 581 ? -25.062 44.375 7.953 1 84.81 581 ALA B CA 1
ATOM 9066 C C . ALA B 1 581 ? -26.219 43.469 8.367 1 84.81 581 ALA B C 1
ATOM 9068 O O . ALA B 1 581 ? -27.297 43.5 7.746 1 84.81 581 ALA B O 1
ATOM 9069 N N . ALA B 1 582 ? -26.125 42.781 9.422 1 92.56 582 ALA B N 1
ATOM 9070 C CA . ALA B 1 582 ? -27.125 41.781 9.828 1 92.56 582 ALA B CA 1
ATOM 9071 C C . ALA B 1 582 ? -28.344 42.469 10.43 1 92.56 582 ALA B C 1
ATOM 9073 O O . ALA B 1 582 ? -28.219 43.469 11.141 1 92.56 582 ALA B O 1
ATOM 9074 N N . ASP B 1 583 ? -29.531 41.938 10.141 1 94.25 583 ASP B N 1
ATOM 9075 C CA . ASP B 1 583 ? -30.766 42.438 10.719 1 94.25 583 ASP B CA 1
ATOM 9076 C C . ASP B 1 583 ? -30.891 42.031 12.188 1 94.25 583 ASP B C 1
ATOM 9078 O O . ASP B 1 583 ? -31.562 42.719 12.969 1 94.25 583 ASP B O 1
ATOM 9082 N N . GLN B 1 584 ? -30.328 40.969 12.453 1 95.56 584 GLN B N 1
ATOM 9083 C CA . GLN B 1 584 ? -30.312 40.438 13.812 1 95.56 584 GLN B CA 1
ATOM 9084 C C . GLN B 1 584 ? -29.031 39.656 14.078 1 95.56 584 GLN B C 1
ATOM 9086 O O . GLN B 1 584 ? -28.547 38.938 13.211 1 95.56 584 GLN B O 1
ATOM 9091 N N . ILE B 1 585 ? -28.516 39.875 15.266 1 95.69 585 ILE B N 1
ATOM 9092 C CA . ILE B 1 585 ? -27.328 39.156 15.711 1 95.69 585 ILE B CA 1
ATOM 9093 C C . ILE B 1 585 ? -27.672 38.25 16.891 1 95.69 585 ILE B C 1
ATOM 9095 O O . ILE B 1 585 ? -28.312 38.688 17.844 1 95.69 585 ILE B O 1
ATOM 9099 N N . LEU B 1 586 ? -27.328 37.031 16.75 1 96.56 586 LEU B N 1
ATOM 9100 C CA . LEU B 1 586 ? -27.469 36.062 17.844 1 96.56 586 LEU B CA 1
ATOM 9101 C C . LEU B 1 586 ? -26.109 35.75 18.453 1 96.56 586 LEU B C 1
ATOM 9103 O O . LEU B 1 586 ? -25.234 35.188 17.781 1 96.56 586 LEU B O 1
ATOM 9107 N N . VAL B 1 587 ? -25.953 36.094 19.719 1 95.69 587 VAL B N 1
ATOM 9108 C CA . VAL B 1 587 ? -24.719 35.75 20.422 1 95.69 587 VAL B CA 1
ATOM 9109 C C . VAL B 1 587 ? -24.859 34.375 21.078 1 95.69 587 VAL B C 1
ATOM 9111 O O . VAL B 1 587 ? -25.656 34.219 22 1 95.69 587 VAL B O 1
ATOM 9114 N N . ILE B 1 588 ? -24.078 33.469 20.562 1 94.44 588 ILE B N 1
ATOM 9115 C CA . ILE B 1 588 ? -24.156 32.094 21.047 1 94.44 588 ILE B CA 1
ATOM 9116 C C . ILE B 1 588 ? -23.031 31.812 22.031 1 94.44 588 ILE B C 1
ATOM 9118 O O . ILE B 1 588 ? -21.859 32.031 21.719 1 94.44 588 ILE B O 1
ATOM 9122 N N . GLU B 1 589 ? -23.359 31.328 23.219 1 93.75 589 GLU B N 1
ATOM 9123 C CA . GLU B 1 589 ? -22.391 30.922 24.25 1 93.75 589 GLU B CA 1
ATOM 9124 C C . GLU B 1 589 ? -22.828 29.641 24.938 1 93.75 589 GLU B C 1
ATOM 9126 O O . GLU B 1 589 ? -23.969 29.5 25.359 1 93.75 589 GLU B O 1
ATOM 9131 N N . ASN B 1 590 ? -21.906 28.734 25 1 92.25 590 ASN B N 1
ATOM 9132 C CA . ASN B 1 590 ? -22.125 27.453 25.672 1 92.25 590 ASN B CA 1
ATOM 9133 C C . ASN B 1 590 ? -23.406 26.781 25.188 1 92.25 590 ASN B C 1
ATOM 9135 O O . ASN B 1 590 ? -24.188 26.281 26 1 92.25 590 ASN B O 1
ATOM 9139 N N . GLY B 1 591 ? -23.734 26.953 23.969 1 94.62 591 GLY B N 1
ATOM 9140 C CA . GLY B 1 591 ? -24.844 26.234 23.344 1 94.62 591 GLY B CA 1
ATOM 9141 C C . GLY B 1 591 ? -26.172 26.922 23.531 1 94.62 591 GLY B C 1
ATOM 9142 O O . GLY B 1 591 ? -27.234 26.344 23.25 1 94.62 591 GLY B O 1
ATOM 9143 N N . ARG B 1 592 ? -26.156 28.141 24.062 1 96.44 592 ARG B N 1
ATOM 9144 C CA . ARG B 1 592 ? -27.375 28.922 24.281 1 96.44 592 ARG B CA 1
ATOM 9145 C C . ARG B 1 592 ? -27.25 30.297 23.656 1 96.44 592 ARG B C 1
ATOM 9147 O O . ARG B 1 592 ? -26.156 30.766 23.375 1 96.44 592 ARG B O 1
ATOM 9154 N N . ILE B 1 593 ? -28.438 30.859 23.391 1 96.81 593 ILE B N 1
ATOM 9155 C CA . ILE B 1 593 ? -28.438 32.25 22.938 1 96.81 593 ILE B CA 1
ATOM 9156 C C . ILE B 1 593 ? -28.328 33.188 24.125 1 96.81 593 ILE B C 1
ATOM 9158 O O . ILE B 1 593 ? -29.266 33.281 24.922 1 96.81 593 ILE B O 1
ATOM 9162 N N . ALA B 1 594 ? -27.297 33.938 24.188 1 95.69 594 ALA B N 1
ATOM 9163 C CA . ALA B 1 594 ? -27.031 34.812 25.312 1 95.69 594 ALA B CA 1
ATOM 9164 C C . ALA B 1 594 ? -27.656 36.188 25.094 1 95.69 594 ALA B C 1
ATOM 9166 O O . ALA B 1 594 ? -28.109 36.812 26.047 1 95.69 594 ALA B O 1
ATOM 9167 N N . GLU B 1 595 ? -27.406 36.688 23.906 1 95.94 595 GLU B N 1
ATOM 9168 C CA . GLU B 1 595 ? -27.922 38 23.531 1 95.94 595 GLU B CA 1
ATOM 9169 C C . GLU B 1 595 ? -28.516 37.969 22.125 1 95.94 595 GLU B C 1
ATOM 9171 O O . GLU B 1 595 ? -28.141 37.125 21.312 1 95.94 595 GLU B O 1
ATOM 9176 N N . ARG B 1 596 ? -29.484 38.844 21.875 1 95.88 596 ARG B N 1
ATOM 9177 C CA . ARG B 1 596 ? -30.062 39 20.547 1 95.88 596 ARG B CA 1
ATOM 9178 C C . ARG B 1 596 ? -30.391 40.469 20.281 1 95.88 596 ARG B C 1
ATOM 9180 O O . ARG B 1 596 ? -30.828 41.188 21.172 1 95.88 596 ARG B O 1
ATOM 9187 N N . GLY B 1 597 ? -30.078 40.906 19.125 1 95.12 597 GLY B N 1
ATOM 9188 C CA . GLY B 1 597 ? -30.359 42.281 18.734 1 95.12 597 GLY B CA 1
ATOM 9189 C C . GLY B 1 597 ? -29.547 42.781 17.547 1 95.12 597 GLY B C 1
ATOM 9190 O O . GLY B 1 597 ? -28.938 41.969 16.844 1 95.12 597 GLY B O 1
ATOM 9191 N N . THR B 1 598 ? -29.625 44 17.219 1 94.5 598 THR B N 1
ATOM 9192 C CA . THR B 1 598 ? -28.812 44.594 16.172 1 94.5 598 THR B CA 1
ATOM 9193 C C . THR B 1 598 ? -27.438 44.969 16.703 1 94.5 598 THR B C 1
ATOM 9195 O O . THR B 1 598 ? -27.203 44.938 17.922 1 94.5 598 THR B O 1
ATOM 9198 N N . HIS B 1 599 ? -26.562 45.312 15.789 1 92.25 599 HIS B N 1
ATOM 9199 C CA . HIS B 1 599 ? -25.219 45.688 16.156 1 92.25 599 HIS B CA 1
ATOM 9200 C C . HIS B 1 599 ? -25.219 46.844 17.156 1 92.25 599 HIS B C 1
ATOM 9202 O O . HIS B 1 599 ? -24.562 46.781 18.203 1 92.25 599 HIS B O 1
ATOM 9208 N N . ALA B 1 600 ? -26.062 47.844 16.875 1 91.62 600 ALA B N 1
ATOM 9209 C CA . ALA B 1 600 ? -26.125 49.031 17.719 1 91.62 600 ALA B CA 1
ATOM 9210 C C . ALA B 1 600 ? -26.734 48.719 19.078 1 91.62 600 ALA B C 1
ATOM 9212 O O . ALA B 1 600 ? -26.234 49.156 20.109 1 91.62 600 ALA B O 1
ATOM 9213 N N . ASP B 1 601 ? -27.719 47.906 19.078 1 94.19 601 ASP B N 1
ATOM 9214 C CA . ASP B 1 601 ? -28.422 47.562 20.312 1 94.19 601 ASP B CA 1
ATOM 9215 C C . ASP B 1 601 ? -27.5 46.781 21.25 1 94.19 601 ASP B C 1
ATOM 9217 O O . ASP B 1 601 ? -27.469 47 22.453 1 94.19 601 ASP B O 1
ATOM 9221 N N . LEU B 1 602 ? -26.75 45.875 20.625 1 92.62 602 LEU B N 1
ATOM 9222 C CA . LEU B 1 602 ? -25.938 44.969 21.422 1 92.62 602 LEU B CA 1
ATOM 9223 C C . LEU B 1 602 ? -24.703 45.656 21.953 1 92.62 602 LEU B C 1
ATOM 9225 O O . LEU B 1 602 ? -24.219 45.344 23.047 1 92.62 602 LEU B O 1
ATOM 9229 N N . LEU B 1 603 ? -24.219 46.562 21.219 1 91.06 603 LEU B N 1
ATOM 9230 C CA . LEU B 1 603 ? -23.094 47.375 21.703 1 91.06 603 LEU B CA 1
ATOM 9231 C C . LEU B 1 603 ? -23.516 48.25 22.875 1 91.06 603 LEU B C 1
ATOM 9233 O O . LEU B 1 603 ? -22.766 48.406 23.828 1 91.06 603 LEU B O 1
ATOM 9237 N N . ALA B 1 604 ? -24.703 48.781 22.797 1 92.31 604 ALA B N 1
ATOM 9238 C CA . ALA B 1 604 ? -25.234 49.688 23.828 1 92.31 604 ALA B CA 1
ATOM 9239 C C . ALA B 1 604 ? -25.547 48.906 25.109 1 92.31 604 ALA B C 1
ATOM 9241 O O . ALA B 1 604 ? -25.438 49.438 26.203 1 92.31 604 ALA B O 1
ATOM 9242 N N . ALA B 1 605 ? -25.844 47.719 24.922 1 92.38 605 ALA B N 1
ATOM 9243 C CA . ALA B 1 605 ? -26.234 46.875 26.062 1 92.38 605 ALA B CA 1
ATOM 9244 C C . ALA B 1 605 ? -25.031 46.469 26.891 1 92.38 605 ALA B C 1
ATOM 9246 O O . ALA B 1 605 ? -25.156 46.156 28.078 1 92.38 605 ALA B O 1
ATOM 9247 N N . GLY B 1 606 ? -23.828 46.5 26.359 1 88.81 606 GLY B N 1
ATOM 9248 C CA . GLY B 1 606 ? -22.594 46.25 27.094 1 88.81 606 GLY B CA 1
ATOM 9249 C C . GLY B 1 606 ? -22.484 44.812 27.578 1 88.81 606 GLY B C 1
ATOM 9250 O O . GLY B 1 606 ? -21.984 44.562 28.688 1 88.81 606 GLY B O 1
ATOM 9251 N N . GLY B 1 607 ? -23 43.969 26.891 1 91.31 607 GLY B N 1
ATOM 9252 C CA . GLY B 1 607 ? -22.969 42.562 27.312 1 91.31 607 GLY B CA 1
ATOM 9253 C C . GLY B 1 607 ? -21.844 41.781 26.656 1 91.31 607 GLY B C 1
ATOM 9254 O O . GLY B 1 607 ? -20.734 42.281 26.5 1 91.31 607 GLY B O 1
ATOM 9255 N N . ARG B 1 608 ? -22.109 40.5 26.453 1 90.69 608 ARG B N 1
ATOM 9256 C CA . ARG B 1 608 ? -21.109 39.594 25.891 1 90.69 608 ARG B CA 1
ATOM 9257 C C . ARG B 1 608 ? -20.703 40 24.484 1 90.69 608 ARG B C 1
ATOM 9259 O O . ARG B 1 608 ? -19.547 39.844 24.094 1 90.69 608 ARG B O 1
ATOM 9266 N N . TYR B 1 609 ? -21.531 40.5 23.766 1 91.19 609 TYR B N 1
ATOM 9267 C CA . TYR B 1 609 ? -21.266 40.969 22.406 1 91.19 609 TYR B CA 1
ATOM 9268 C C . TYR B 1 609 ? -20.188 42.062 22.406 1 91.19 609 TYR B C 1
ATOM 9270 O O . TYR B 1 609 ? -19.297 42.062 21.547 1 91.19 609 TYR B O 1
ATOM 9278 N N . GLU B 1 610 ? -20.375 42.969 23.234 1 89.56 610 GLU B N 1
ATOM 9279 C CA . GLU B 1 610 ? -19.391 44.062 23.328 1 89.56 610 GLU B CA 1
ATOM 9280 C C . GLU B 1 610 ? -18 43.5 23.625 1 89.56 610 GLU B C 1
ATOM 9282 O O . GLU B 1 610 ? -17 43.969 23.078 1 89.56 610 GLU B O 1
ATOM 9287 N N . GLU B 1 611 ? -18 42.594 24.469 1 83.62 611 GLU B N 1
ATOM 9288 C CA . GLU B 1 611 ? -16.719 41.969 24.797 1 83.62 611 GLU B CA 1
ATOM 9289 C C . GLU B 1 611 ? -16.094 41.312 23.562 1 83.62 611 GLU B C 1
ATOM 9291 O O . GLU B 1 611 ? -14.883 41.469 23.328 1 83.62 611 GLU B O 1
ATOM 9296 N N . LEU B 1 612 ? -16.906 40.594 22.859 1 81.06 612 LEU B N 1
ATOM 9297 C CA . LEU B 1 612 ? -16.422 39.938 21.656 1 81.06 612 LEU B CA 1
ATOM 9298 C C . LEU B 1 612 ? -16 40.969 20.609 1 81.06 612 LEU B C 1
ATOM 9300 O O . LEU B 1 612 ? -15 40.781 19.906 1 81.06 612 LEU B O 1
ATOM 9304 N N . TYR B 1 613 ? -16.766 42 20.516 1 79 613 TYR B N 1
ATOM 9305 C CA . TYR B 1 613 ? -16.484 43.094 19.578 1 79 613 TYR B CA 1
ATOM 9306 C C . TYR B 1 613 ? -15.125 43.719 19.859 1 79 613 TYR B C 1
ATOM 9308 O O . TYR B 1 613 ? -14.352 43.938 18.938 1 79 613 TYR B O 1
ATOM 9316 N N . ARG B 1 614 ? -14.805 43.938 21.031 1 71.38 614 ARG B N 1
ATOM 9317 C CA . ARG B 1 614 ? -13.562 44.594 21.438 1 71.38 614 ARG B CA 1
ATOM 9318 C C . ARG B 1 614 ? -12.367 43.656 21.203 1 71.38 614 ARG B C 1
ATOM 9320 O O . ARG B 1 614 ? -11.281 44.125 20.844 1 71.38 614 ARG B O 1
ATOM 9327 N N . THR B 1 615 ? -12.664 42.469 21.406 1 65.94 615 THR B N 1
ATOM 9328 C CA . THR B 1 615 ? -11.562 41.5 21.312 1 65.94 615 THR B CA 1
ATOM 9329 C C . THR B 1 615 ? -11.344 41.062 19.875 1 65.94 615 THR B C 1
ATOM 9331 O O . THR B 1 615 ? -10.203 40.875 19.438 1 65.94 615 THR B O 1
ATOM 9334 N N . GLN B 1 616 ? -12.398 40.844 19.219 1 59.41 616 GLN B N 1
ATOM 9335 C CA . GLN B 1 616 ? -12.281 40.188 17.922 1 59.41 616 GLN B CA 1
ATOM 9336 C C . GLN B 1 616 ? -12.281 41.188 16.797 1 59.41 616 GLN B C 1
ATOM 9338 O O . GLN B 1 616 ? -11.648 41 15.758 1 59.41 616 GLN B O 1
ATOM 9343 N N . PHE B 1 617 ? -12.992 42.312 16.938 1 57.91 617 PHE B N 1
ATOM 9344 C CA . PHE B 1 617 ? -13.234 43.188 15.805 1 57.91 617 PHE B CA 1
ATOM 9345 C C . PHE B 1 617 ? -12.469 44.5 15.961 1 57.91 617 PHE B C 1
ATOM 9347 O O . PHE B 1 617 ? -12.164 45.156 14.969 1 57.91 617 PHE B O 1
ATOM 9354 N N . GLU B 1 618 ? -12.344 45.125 17.172 1 50.25 618 GLU B N 1
ATOM 9355 C CA . GLU B 1 618 ? -11.781 46.469 17.359 1 50.25 618 GLU B CA 1
ATOM 9356 C C . GLU B 1 618 ? -10.297 46.5 17 1 50.25 618 GLU B C 1
ATOM 9358 O O . GLU B 1 618 ? -9.5 45.75 17.594 1 50.25 618 GLU B O 1
ATOM 9363 N N . GLN B 1 619 ? -10.039 46.469 15.805 1 44.41 619 GLN B N 1
ATOM 9364 C CA . GLN B 1 619 ? -8.711 47 15.5 1 44.41 619 GLN B CA 1
ATOM 9365 C C . GLN B 1 619 ? -8.43 48.281 16.297 1 44.41 619 GLN B C 1
ATOM 9367 O O . GLN B 1 619 ? -9.305 49.156 16.422 1 44.41 619 GLN B O 1
ATOM 9372 N N . PRO B 1 620 ? -7.461 48.344 17.109 1 36.5 620 PRO B N 1
ATOM 9373 C CA . PRO B 1 620 ? -7.234 49.594 17.812 1 36.5 620 PRO B CA 1
ATOM 9374 C C . PRO B 1 620 ? -7.281 50.812 16.875 1 36.5 620 PRO B C 1
ATOM 9376 O O . PRO B 1 620 ? -6.766 50.75 15.758 1 36.5 620 PRO B O 1
ATOM 9379 N N . LEU B 1 621 ? -8.391 51.562 16.906 1 32.47 621 LEU B N 1
ATOM 9380 C CA . LEU B 1 621 ? -8.328 52.875 16.25 1 32.47 621 LEU B CA 1
ATOM 9381 C C . LEU B 1 621 ? -6.961 53.5 16.453 1 32.47 621 LEU B C 1
ATOM 9383 O O . LEU B 1 621 ? -6.383 53.438 17.547 1 32.47 621 LEU B O 1
ATOM 9387 N N . PRO B 1 622 ? -6.207 53.656 15.328 1 33.25 622 PRO B N 1
ATOM 9388 C CA . PRO B 1 622 ? -5.035 54.5 15.594 1 33.25 622 PRO B CA 1
ATOM 9389 C C . PRO B 1 622 ? -5.355 55.688 16.484 1 33.25 622 PRO B C 1
ATOM 9391 O O . PRO B 1 622 ? -6.402 56.344 16.312 1 33.25 622 PRO B O 1
ATOM 9394 N N . VAL B 1 623 ? -4.805 55.75 17.641 1 29.88 623 VAL B N 1
ATOM 9395 C CA . VAL B 1 623 ? -4.812 57.094 18.188 1 29.88 623 VAL B CA 1
ATOM 9396 C C . VAL B 1 623 ? -4.035 58.031 17.25 1 29.88 623 VAL B C 1
ATOM 9398 O O . VAL B 1 623 ? -2.967 57.656 16.75 1 29.88 623 VAL B O 1
#

Solvent-accessible surface area (backbone atoms only — not comparable to full-atom values): 62213 Å² total; per-residue (Å²): 109,25,48,54,49,19,42,49,50,21,43,51,25,38,42,63,48,62,78,74,76,70,73,89,52,72,64,58,53,53,54,53,51,58,70,44,51,86,46,45,69,56,50,51,50,38,53,51,44,41,51,52,40,35,52,45,61,52,44,44,34,50,50,51,8,48,44,48,40,36,47,72,70,61,49,61,59,65,57,32,42,49,52,18,49,50,39,32,52,43,32,52,51,38,37,54,41,48,49,51,38,46,47,43,33,36,47,51,21,35,47,48,35,40,51,50,40,44,50,49,51,51,50,58,68,53,39,40,49,66,28,32,66,59,33,40,37,66,46,54,46,41,45,57,47,52,26,38,50,40,32,23,40,30,52,36,48,39,45,46,46,44,53,42,24,50,50,35,41,53,53,48,49,53,53,38,41,70,74,38,47,68,61,43,51,57,43,51,62,54,45,56,74,50,56,61,50,46,59,58,49,27,54,51,50,24,53,45,49,53,52,41,49,51,39,47,48,54,46,48,48,50,47,46,46,47,42,25,42,64,35,34,44,46,40,67,47,42,47,50,71,69,59,54,46,52,54,48,43,53,44,41,46,52,41,29,52,46,48,35,51,47,53,43,56,54,46,48,50,52,38,51,53,52,34,44,53,40,40,33,42,18,44,36,49,18,54,37,37,42,35,27,62,70,72,74,35,55,70,11,55,35,50,16,47,43,48,47,51,64,59,43,46,24,33,52,33,36,50,70,15,38,61,35,40,50,52,47,14,49,51,22,42,48,58,53,44,53,59,68,65,55,64,53,83,66,71,75,45,92,80,32,37,68,63,66,99,54,79,45,27,44,34,37,44,46,27,21,32,48,57,76,24,43,59,72,54,47,50,30,78,38,54,76,36,90,67,53,55,69,67,57,45,68,74,43,34,52,57,32,64,50,73,40,50,61,50,32,39,36,26,39,35,62,56,89,85,14,36,65,70,56,57,62,39,40,73,79,54,56,45,77,66,75,36,59,46,47,22,45,54,81,38,45,59,76,47,29,33,71,68,36,49,33,56,36,38,30,74,43,52,63,79,37,76,63,63,79,36,25,49,47,53,58,38,31,48,43,31,76,81,61,49,71,67,52,53,50,50,25,24,48,56,19,70,39,41,69,61,38,65,68,38,93,53,33,53,64,33,43,27,33,92,90,38,52,78,65,51,73,40,55,35,36,24,49,46,47,18,22,41,51,56,41,59,39,53,30,40,38,37,37,47,72,70,72,94,50,55,73,71,42,40,53,46,39,49,52,23,47,49,60,63,45,60,85,22,14,30,44,30,41,45,85,47,62,72,59,43,64,70,22,68,30,35,38,33,30,48,84,14,27,74,75,46,75,38,33,56,68,57,37,50,72,64,62,46,71,58,34,54,48,41,54,70,73,56,52,62,79,69,81,125,110,23,45,54,50,18,41,49,52,21,42,51,24,39,42,64,49,61,78,76,76,70,73,90,51,72,64,57,54,53,54,51,51,59,70,44,51,85,46,45,68,56,50,52,51,36,52,50,45,40,51,53,39,34,53,45,60,53,45,44,32,50,50,51,9,49,43,48,39,36,47,73,70,62,50,60,58,65,58,31,42,48,50,18,50,50,39,33,52,43,32,52,51,37,37,54,42,49,50,52,38,46,49,42,34,37,47,51,21,33,48,48,36,39,52,50,42,46,51,50,50,50,51,57,69,52,40,42,48,65,28,31,66,59,34,39,38,65,47,53,46,41,44,58,46,53,26,37,49,39,31,22,40,29,52,34,48,39,45,46,46,44,53,42,25,50,49,36,42,53,52,47,50,53,52,38,41,71,76,38,47,66,60,43,50,57,42,50,62,55,45,55,74,50,57,62,49,46,58,58,49,27,55,49,48,26,52,45,51,53,50,41,49,51,39,46,46,54,47,49,49,50,45,45,44,46,41,25,41,63,35,35,45,48,41,68,48,41,46,50,71,68,58,54,46,51,53,49,43,53,44,41,47,53,42,29,52,47,48,35,52,48,53,43,56,54,46,49,50,52,39,51,54,52,33,44,53,40,40,33,42,20,45,34,49,16,54,37,37,41,36,27,61,72,71,74,37,55,70,10,54,37,50,16,48,43,48,46,50,63,58,44,46,25,33,52,34,36,51,69,14,36,61,36,40,48,52,46,14,49,51,23,42,48,56,51,45,54,59,67,65,55,66,54,83,68,70,75,44,91,81,32,37,68,63,67,99,54,80,44,26,45,33,36,43,45,27,22,34,50,55,77,24,44,59,72,53,46,51,29,78,37,54,76,37,90,67,52,55,70,67,56,45,68,74,43,35,52,58,32,63,51,73,40,51,61,49,33,36,36,25,39,36,61,56,89,85,14,37,65,69,57,57,62,41,40,74,78,55,56,45,78,67,75,38,61,44,48,23,45,55,81,38,46,57,74,46,29,32,70,69,36,49,33,56,36,39,30,76,42,53,64,80,35,77,64,62,79,36,25,50,47,54,57,38,32,48,42,30,77,82,61,49,72,68,52,51,50,49,26,25,47,58,18,71,40,39,68,61,38,66,68,38,94,52,32,54,64,33,42,27,33,93,90,37,52,78,65,51,73,39,55,35,37,24,49,44,48,19,22,41,52,58,41,60,39,53,30,40,36,37,36,47,72,69,71,93,50,54,71,71,42,39,53,47,39,49,52,23,47,50,60,62,46,60,85,23,15,31,45,32,40,47,85,46,60,72,58,42,65,69,22,70,30,35,37,32,30,47,84,14,27,74,76,47,75,37,32,56,69,56,36,49,72,64,62,47,71,58,33,52,48,40,56,68,71,56,51,62,78,70,80,126